Protein AF-0000000068343773 (afdb_homodimer)

Secondary structure (DSSP, 8-state):
------------------------------------------TTHHHHHHHHHHHHH---HHHHHHHHHHHHHHHHHH-GGGHHHHHHHHHHHHS--HHHHHHHHTTSHHHHHHHHHHHHHHHHHHHHTTS---HHHHHHHHHHHHHHHHHHHHHS-HHHHHHHHHHTTTHHHHHHHHHHHH---HHHHHHHHHHHHHHHHH-HHHHHHHHTSSHHHHHHHHHHT--TTS-HHHHHHHHHHHHHHHHH-SS--HHHHHHSSHHHHHHHHTTTS-EE-S----------S------------EEPPGGGGTTHHHHHHHHHHHHHTS--HHHHTTS-SS----------HHHHHHHH-HHHHHHHHHHHHHHHHTT--GGGS--SS---THHHHHHHHHHHHHHHHSPEEEPTTSBEEE-HHHHHHHHHT-------TT---HHHHHHHHHHHHHHHSSS-SS--PPPTTS-TTS-SSHHHHHHHHHTTSHHHHTTS-HHHHHHHHHHHHHHHHH--TTT-THHHHHHHHHHHHHHHSSTTTTT-TTHHHHHHHHHHHHHS---TT---HHHHHHHHHHHHHHHHHHHHHH--/------------------------------------------BTHHHHHHHHHHHHH---HHHHHHHHHHHHHHHHHH-GGGHHHHHHHHHHHHS--HHHHHHHHTTSHHHHHHHHHHHHHHHHHHHHTTS---HHHHHHHHHHHHHHHHHHHHHS-HHHHHHHHHHTTTHHHHHHHHHHHH---HHHHHHHHHHHHHHHHH-HHHHHHHHTSSHHHHHHHHHHT--TTS-HHHHHHHHHHHHHHHHH-SS--HHHHHHSSHHHHHHHHTTTS-EE-TT----------------------EEPPGGGGTTHHHHHHHHHHHHHTS--HHHHTTS-SS----------HHHHHHHH-HHHHHHHHHHHHHHHHTT--GGGS--SS----HHHHHHHHHHHHHHHHSPEEEPTTS-EEE-HHHHHHHHHT-------TT---HHHHHHHHHHHHHHHSSS-SS--PPPTTS-TTS-SSHHHHHHHHHTTSHHHHTTS-HHHHHHHHHHHHHHHHH--TTT-TTHHHHHHHHHHHHHHSSTTTTT-TTHHHHHHHHHHHHHS---TT---HHHHHHHHHHHHHHHHHHHHHH--

Sequence (1184 aa):
MATSFRPSHKPRPPERDLAPQRSRSIVNGTSPAPAPPKATLPGGLAARLVDTLRLGTNADYADCYNSFRVMLEILACEVSDLRPHTTLLDTMLTKSTIDQRHASYRQSPDWYLLKRHLTMLEKRQNNNQECGWELHENQHQLSRHLDGLNDVLTKADPELLKFYLKSTDYRHMECLIQLYHSEHRVAVRRKLLLAIGICCSLDTTCLSVSVNSVLPQELIRELSSANSSSDVSHLAMCLRVFTLMLARTPDLPVDVRSKLNSHFITQVLRFIGATEGPNSAVPDVLTDFKSSDVTGDNEKCVQEQLFDGQLTHAATALLLACNWHFCSIAAKRSRGSGGVSPHIPPKIPLLEALLSQPTACRPFLELVVQAFNRDIDPITYVDVKPSTQSTRSKRLFRWSDVISNSASVCTDYGLELVESANIVAIFDNDTEQSDSSLCADDGQYARHIWSDGPTMRGPPATVLSLPNTLSPTTPRHSVIKLLMDLFHSMDTADLVYRNDQDVIIEVINRQLSNLTLDDSERVLDFSVLLGLLIANSDYLNRGAYRGRELMHSLEVLLQEEPTEKITSVTFKRRFECARISYSRLRSALQGKMATSFRPSHKPRPPERDLAPQRSRSIVNGTSPAPAPPKATLPGGLAARLVDTLRLGTNADYADCYNSFRVMLEILACEVSDLRPHTTLLDTMLTKSTIDQRHASYRQSPDWYLLKRHLTMLEKRQNNNQECGWELHENQHQLSRHLDGLNDVLTKADPELLKFYLKSTDYRHMECLIQLYHSEHRVAVRRKLLLAIGICCSLDTTCLSVSVNSVLPQELIRELSSANSSSDVSHLAMCLRVFTLMLARTPDLPVDVRSKLNSHFITQVLRFIGATEGPNSAVPDVLTDFKSSDVTGDNEKCVQEQLFDGQLTHAATALLLACNWHFCSIAAKRSRGSGGVSPHIPPKIPLLEALLSQPTACRPFLELVVQAFNRDIDPITYVDVKPSTQSTRSKRLFRWSDVISNSASVCTDYGLELVESANIVAIFDNDTEQSDSSLCADDGQYARHIWSDGPTMRGPPATVLSLPNTLSPTTPRHSVIKLLMDLFHSMDTADLVYRNDQDVIIEVINRQLSNLTLDDSERVLDFSVLLGLLIANSDYLNRGAYRGRELMHSLEVLLQEEPTEKITSVTFKRRFECARISYSRLRSALQGK

Nearest PDB structures (foldseek):
  6dee-assembly1_A  TM=8.592E-01  e=5.730E-13  Homo sapiens
  6ded-assembly2_B  TM=8.553E-01  e=7.029E-12  Homo sapiens
  6ded-assembly1_A  TM=8.752E-01  e=1.342E-11  Homo sapiens
  6dec-assembly1_M  TM=8.539E-01  e=3.841E-11  Homo sapiens
  3t7u-assembly2_B  TM=5.743E-01  e=1.747E-01  Homo sapiens

Solvent-accessible surface area (backbone atoms only — not comparable to full-atom values): 67118 Å² total; per-residue (Å²): 133,83,77,78,79,73,79,74,77,74,78,76,78,78,74,82,76,65,79,79,67,82,73,76,75,83,73,76,80,77,79,86,64,79,78,68,83,83,78,81,73,66,29,59,48,47,57,51,48,39,43,41,38,28,61,26,40,67,31,41,31,68,32,32,48,52,28,50,53,46,47,37,49,43,44,32,62,72,34,68,88,43,29,66,56,34,52,48,41,52,43,58,63,75,66,53,50,72,67,55,46,53,57,49,39,75,67,32,64,66,48,53,51,47,49,53,36,53,49,54,51,46,51,45,53,59,36,65,71,68,54,90,66,78,63,66,76,45,44,56,51,51,48,48,39,43,51,53,41,43,50,45,69,67,25,48,51,66,68,52,52,52,50,53,41,55,74,54,72,45,47,66,58,52,45,50,53,51,44,44,70,71,50,79,53,62,74,56,37,41,48,45,49,48,43,51,30,35,44,35,64,72,32,70,63,50,34,52,55,44,62,74,44,69,52,55,59,51,49,52,50,52,56,57,67,59,54,86,85,48,60,64,68,47,50,33,46,46,38,50,43,51,26,37,53,46,34,70,43,40,74,74,54,68,72,59,55,63,58,64,30,37,67,47,48,46,41,49,37,24,27,49,15,35,35,69,64,82,80,78,75,76,78,84,72,78,71,74,79,83,82,72,91,79,68,81,77,82,70,79,54,68,39,69,47,37,72,83,49,52,39,26,49,36,41,50,35,30,50,41,26,56,49,60,74,44,63,57,65,72,52,61,69,70,56,85,83,75,82,72,66,89,66,73,72,79,80,50,31,63,61,56,26,40,71,71,22,63,67,20,35,51,60,48,49,51,53,50,49,50,30,54,66,68,71,46,51,62,52,45,66,55,65,65,64,72,72,55,61,64,64,46,52,53,46,40,51,45,46,46,49,44,68,58,68,45,69,62,47,72,43,97,84,55,32,46,40,66,56,63,70,58,57,51,55,53,60,67,70,52,71,72,66,65,66,67,54,81,55,84,43,54,40,53,48,36,47,38,44,74,75,37,42,78,75,58,45,66,78,63,55,80,78,56,58,68,31,80,85,39,51,85,68,52,58,85,48,44,55,60,37,49,53,40,48,32,20,64,35,50,78,51,28,65,69,54,50,68,72,55,51,51,50,51,50,50,43,41,43,52,44,42,66,71,46,42,73,90,74,36,72,63,46,40,56,44,33,40,41,49,32,31,38,54,72,25,46,63,43,62,81,70,67,31,83,66,43,67,60,41,44,50,32,44,50,55,58,69,63,50,71,74,58,92,76,69,67,47,70,58,46,53,53,37,50,49,37,33,50,50,34,38,52,51,50,47,51,61,59,66,75,100,134,84,76,78,78,72,79,75,77,74,78,76,78,79,74,83,77,65,81,77,67,81,72,76,76,81,72,78,80,79,78,87,64,78,77,69,83,82,77,82,73,67,29,59,49,47,58,52,48,38,42,42,39,28,60,27,41,68,32,41,33,68,32,32,49,51,26,50,50,47,46,37,50,41,44,32,63,72,33,69,89,43,29,67,56,34,52,49,39,51,44,56,63,74,66,52,50,72,68,55,47,54,56,49,39,76,67,32,66,66,48,53,50,47,49,51,36,52,50,53,53,46,50,46,54,59,37,66,72,68,53,92,65,77,63,66,74,45,45,57,52,50,48,48,39,41,51,54,41,43,51,46,70,69,26,48,51,66,67,52,53,52,51,51,41,57,73,55,70,45,48,66,58,52,45,50,52,51,43,43,70,72,49,78,53,63,73,56,37,40,48,44,48,48,46,53,30,35,44,35,66,71,32,70,65,49,35,52,54,44,62,74,45,68,53,56,60,51,50,51,50,51,55,58,66,59,55,86,83,49,62,63,69,46,49,31,45,48,37,51,43,50,25,36,52,44,34,68,43,41,73,73,53,68,72,58,55,63,58,63,31,36,67,46,50,47,43,48,36,22,27,48,14,34,34,67,56,81,84,73,75,75,78,83,77,77,75,86,71,86,81,70,90,79,69,80,78,83,69,78,53,67,38,68,47,36,73,83,48,51,39,26,48,34,42,49,36,29,51,41,26,56,48,59,75,44,66,57,64,74,52,64,69,71,56,83,83,75,85,71,64,88,66,73,72,79,81,48,32,63,61,56,27,39,73,72,23,63,67,21,34,50,60,48,50,52,52,50,50,50,30,54,69,65,71,46,50,60,51,46,64,55,69,64,65,75,74,56,61,64,65,45,52,52,44,42,51,46,46,46,50,46,68,57,67,46,68,60,46,72,43,98,84,57,31,48,39,66,57,64,69,57,58,50,56,52,61,68,70,52,71,70,64,64,65,70,51,80,56,83,43,51,40,53,50,36,46,38,45,76,74,38,42,77,77,58,46,66,79,64,55,83,75,56,59,69,31,80,83,40,51,86,71,53,58,85,49,45,54,60,36,49,52,42,50,32,21,65,35,49,75,50,27,64,69,55,50,67,72,56,50,52,51,52,49,51,42,39,42,52,44,44,66,71,47,44,72,88,74,35,70,64,47,40,54,44,34,39,41,48,32,31,37,55,72,24,46,62,44,62,82,69,66,31,82,65,43,67,60,42,45,51,33,43,50,56,58,70,64,50,72,74,58,91,75,70,69,46,71,57,49,52,52,37,50,48,37,32,50,50,35,39,53,52,50,49,51,61,58,66,74,100

InterPro domains:
  IPR018556 SPIN90/Ldb17, leucine-rich domain [PF09431] (476-548)
  IPR030125 SPIN90/Ldb17 [PTHR13357] (45-383)

pLDDT: mean 77.93, std 22.25, range [17.11, 97.94]

Foldseek 3Di:
DPPDPPPPPDDDDDPPPDPPPVPPPPPDPDDCPDPPPQDDDDALVLVVQLLVVCVVVVAASVVSNLLLLLVLLLCVQVPVVCVNVSVVSVCSVPVPDPVSVLVSLCVHPLLVLLVVLLVVLLVVLVCVVPDPDPPDVVVVVNLVSLVSNLSSLQRPDLVSVVSSCVVVVNVSLVSLQSCLVVDDDLSSNLSSLLNLQSVVQRDVVSLVVCLPDCNLVVLLVPLLPDDQPDDPQSNLSSLLSLLLSLQQDQDGDPVNLVSLALSSLLSLLLQQFKFFDPPPPDPPPPDPPDPDDPPPCPPRPIDGRHPVNLCNLSSLSSLLSSQLQDAFLVQVVPPDDDPPDVPDRRDRRNLVNCLRGLGSLVRSVVLLLLCLLVVAQLSLQRGSNAPLPDLVSQLSVLVSCQSSPFFFDQDPVGDTDGDPVSNVVSCVPSPPPPQPPPPVGSSVVSVCCSVPVVPNGDDRHPQRPHRPPYDPLQDSRSSLNVLSSQLQALSSVVSQDPVSVLSLVVSLLVLLQNDACVRDLCNLSSLLSLLSCLVRHCCLVVPNNCLVSLLVSLVVRLPPPPPPPPPDPSSVVSNVSSVVSNVSSVVSVVVD/DPPDPPPPDDPDDDDPPDPPPVPPPPPDDDDCPPPPPQDDDDALVLVVQLLVVCVVVVAASVVSNLLLLLVLLLCVQPPVVCVNVSVVSVCSVPVPDPVSVLVSLCVHPLLVLLVVLLVVLLVVLVCVVPDPDPPDVVVVVNLVSLVSNLSSLQRPDLVSVVSSCVVVVNVSLVSLQSCLVVDDDLSSNLSSLLNLQSVVQRDVVSLVVCLPDCNLVVLLVPLLPDDQPDDPQSNLSSLLSLLLSLQADQDHDPVNLVSLALSSLLSLLLQQFKFFDPPQPDPPPDDPDDPDDPPPCSPRPIDGRHPVNLCNLSSLSSLLSSQLQFAFLVQVVPPDDDPPDVPDRRDRRNLVNCLRGLGSLVRSVVLLLLCLLVVAQLSLQRGSNAPLPDLVSQLSVLVSCQSSPFFFDQDPVGDTHGDPVSNVVSCVPCPPPPQPPPPVGSSVVSVCCSVPVVPNGDDRHPFRDHRPPYDPLQDSRSSLNVLSSQLQALSSVVSQDPVSVLSLVVSLLVLLQPDACVRDLCNLSSLLSLLSCLVRHCCLVVPNNCLVSLLVSLVVRLPPPPPPPPPDPSSVVSNVSSVVSNVSSVVSVVVD

Radius of gyration: 36.88 Å; Cα contacts (8 Å, |Δi|>4): 1403; chains: 2; bounding box: 116×120×82 Å

Organism: Clonorchis sinensis (NCBI:txid79923)

Structure (mmCIF, N/CA/C/O backbone):
data_AF-0000000068343773-model_v1
#
loop_
_entity.id
_entity.type
_entity.pdbx_description
1 polymer 'NCK-interacting protein with SH3 domain'
#
loop_
_atom_site.group_PDB
_atom_site.id
_atom_site.type_symbol
_atom_site.label_atom_id
_atom_site.label_alt_id
_atom_site.label_comp_id
_atom_site.label_asym_id
_atom_site.label_entity_id
_atom_site.label_seq_id
_atom_site.pdbx_PDB_ins_code
_atom_site.Cartn_x
_atom_site.Cartn_y
_atom_site.Cartn_z
_atom_site.occupancy
_atom_site.B_iso_or_equiv
_atom_site.auth_seq_id
_atom_site.auth_comp_id
_atom_site.auth_asym_id
_atom_site.auth_atom_id
_atom_site.pdbx_PDB_model_num
ATOM 1 N N . MET A 1 1 ? 17.172 -55.875 18.844 1 18.31 1 MET A N 1
ATOM 2 C CA . MET A 1 1 ? 15.805 -56.125 18.422 1 18.31 1 MET A CA 1
ATOM 3 C C . MET A 1 1 ? 15.297 -55 17.516 1 18.31 1 MET A C 1
ATOM 5 O O . MET A 1 1 ? 15.281 -53.844 17.906 1 18.31 1 MET A O 1
ATOM 9 N N . ALA A 1 2 ? 15.461 -55.156 16.188 1 19.45 2 ALA A N 1
ATOM 10 C CA . ALA A 1 2 ? 15.5 -54.312 14.984 1 19.45 2 ALA A CA 1
ATOM 11 C C . ALA A 1 2 ? 14.117 -53.781 14.648 1 19.45 2 ALA A C 1
ATOM 13 O O . ALA A 1 2 ? 13.219 -54.531 14.258 1 19.45 2 ALA A O 1
ATOM 14 N N . THR A 1 3 ? 13.578 -52.906 15.57 1 20.91 3 THR A N 1
ATOM 15 C CA . THR A 1 3 ? 12.148 -52.594 15.633 1 20.91 3 THR A CA 1
ATOM 16 C C . THR A 1 3 ? 11.633 -52.156 14.273 1 20.91 3 THR A C 1
ATOM 18 O O . THR A 1 3 ? 12.312 -51.406 13.547 1 20.91 3 THR A O 1
ATOM 21 N N . SER A 1 4 ? 10.797 -52.906 13.641 1 21.38 4 SER A N 1
ATOM 22 C CA . SER A 1 4 ? 10.117 -53.031 12.352 1 21.38 4 SER A CA 1
ATOM 23 C C . SER A 1 4 ? 9.336 -51.75 12.031 1 21.38 4 SER A C 1
ATOM 25 O O . SER A 1 4 ? 8.555 -51.25 12.859 1 21.38 4 SER A O 1
ATOM 27 N N . PHE A 1 5 ? 9.984 -50.812 11.32 1 22.02 5 PHE A N 1
ATOM 28 C CA . PHE A 1 5 ? 9.617 -49.469 10.906 1 22.02 5 PHE A CA 1
ATOM 29 C C . PHE A 1 5 ? 8.305 -49.469 10.125 1 22.02 5 PHE A C 1
ATOM 31 O O . PHE A 1 5 ? 8.258 -49.969 8.992 1 22.02 5 PHE A O 1
ATOM 38 N N . ARG A 1 6 ? 7.152 -49.75 10.844 1 20.83 6 ARG A N 1
ATOM 39 C CA . ARG A 1 6 ? 5.848 -49.875 10.195 1 20.83 6 ARG A CA 1
ATOM 40 C C . ARG A 1 6 ? 5.543 -48.688 9.312 1 20.83 6 ARG A C 1
ATOM 42 O O . ARG A 1 6 ? 5.668 -47.531 9.742 1 20.83 6 ARG A O 1
ATOM 49 N N . PRO A 1 7 ? 5.496 -48.906 7.977 1 21.61 7 PRO A N 1
ATOM 50 C CA . PRO A 1 7 ? 5.375 -47.938 6.875 1 21.61 7 PRO A CA 1
ATOM 51 C C . PRO A 1 7 ? 4.098 -47.125 6.953 1 21.61 7 PRO A C 1
ATOM 53 O O . PRO A 1 7 ? 2.996 -47.656 6.984 1 21.61 7 PRO A O 1
ATOM 56 N N . SER A 1 8 ? 4.02 -46.125 7.91 1 22.69 8 SER A N 1
ATOM 57 C CA . SER A 1 8 ? 2.777 -45.438 8.242 1 22.69 8 SER A CA 1
ATOM 58 C C . SER A 1 8 ? 2.102 -44.875 6.992 1 22.69 8 SER A C 1
ATOM 60 O O . SER A 1 8 ? 2.76 -44.281 6.133 1 22.69 8 SER A O 1
ATOM 62 N N . HIS A 1 9 ? 1.082 -45.5 6.484 1 22.45 9 HIS A N 1
ATOM 63 C CA . HIS A 1 9 ? 0.226 -45.25 5.328 1 22.45 9 HIS A CA 1
ATOM 64 C C . HIS A 1 9 ? -0.244 -43.812 5.277 1 22.45 9 HIS A C 1
ATOM 66 O O . HIS A 1 9 ? -0.789 -43.312 6.258 1 22.45 9 HIS A O 1
ATOM 72 N N . LYS A 1 10 ? 0.575 -42.938 4.652 1 23.3 10 LYS A N 1
ATOM 73 C CA . LYS A 1 10 ? 0.338 -41.5 4.598 1 23.3 10 LYS A CA 1
ATOM 74 C C . LYS A 1 10 ? -1.08 -41.188 4.125 1 23.3 10 LYS A C 1
ATOM 76 O O . LYS A 1 10 ? -1.547 -41.781 3.137 1 23.3 10 LYS A O 1
ATOM 81 N N . PRO A 1 11 ? -1.967 -40.656 5.039 1 24.66 11 PRO A N 1
ATOM 82 C CA . PRO A 1 11 ? -3.395 -40.5 4.754 1 24.66 11 PRO A CA 1
ATOM 83 C C . PRO A 1 11 ? -3.656 -39.781 3.434 1 24.66 11 PRO A C 1
ATOM 85 O O . PRO A 1 11 ? -2.797 -39.031 2.955 1 24.66 11 PRO A O 1
ATOM 88 N N . ARG A 1 12 ? -4.637 -40.219 2.596 1 26.95 12 ARG A N 1
ATOM 89 C CA . ARG A 1 12 ? -5.121 -39.844 1.269 1 26.95 12 ARG A CA 1
ATOM 90 C C . ARG A 1 12 ? -5.402 -38.344 1.181 1 26.95 12 ARG A C 1
ATOM 92 O O . ARG A 1 12 ? -5.891 -37.75 2.139 1 26.95 12 ARG A O 1
ATOM 99 N N . PRO A 1 13 ? -4.617 -37.719 0.329 1 26.03 13 PRO A N 1
ATOM 100 C CA . PRO A 1 13 ? -4.695 -36.25 0.214 1 26.03 13 PRO A CA 1
ATOM 101 C C . PRO A 1 13 ? -6.129 -35.75 0.082 1 26.03 13 PRO A C 1
ATOM 103 O O . PRO A 1 13 ? -6.938 -36.375 -0.62 1 26.03 13 PRO A O 1
ATOM 106 N N . PRO A 1 14 ? -6.688 -35.094 1.097 1 24.62 14 PRO A N 1
ATOM 107 C CA . PRO A 1 14 ? -8.117 -34.781 1.113 1 24.62 14 PRO A CA 1
ATOM 108 C C . PRO A 1 14 ? -8.602 -34.156 -0.185 1 24.62 14 PRO A C 1
ATOM 110 O O . PRO A 1 14 ? -7.809 -33.531 -0.896 1 24.62 14 PRO A O 1
ATOM 113 N N . GLU A 1 15 ? -9.648 -34.656 -0.801 1 21.78 15 GLU A N 1
ATOM 114 C CA . GLU A 1 15 ? -10.461 -34.281 -1.957 1 21.78 15 GLU A CA 1
ATOM 115 C C . GLU A 1 15 ? -10.695 -32.781 -2.004 1 21.78 15 GLU A C 1
ATOM 117 O O . GLU A 1 15 ? -10.688 -32.125 -0.968 1 21.78 15 GLU A O 1
ATOM 122 N N . ARG A 1 16 ? -10.641 -32.219 -3.193 1 25.42 16 ARG A N 1
ATOM 123 C CA . ARG A 1 16 ? -10.773 -30.859 -3.678 1 25.42 16 ARG A CA 1
ATOM 124 C C . ARG A 1 16 ? -12.031 -30.203 -3.117 1 25.42 16 ARG A C 1
ATOM 126 O O . ARG A 1 16 ? -13.148 -30.562 -3.486 1 25.42 16 ARG A O 1
ATOM 133 N N . ASP A 1 17 ? -12.07 -29.891 -1.822 1 25.47 17 ASP A N 1
ATOM 134 C CA . ASP A 1 17 ? -13.328 -29.344 -1.338 1 25.47 17 ASP A CA 1
ATOM 135 C C . ASP A 1 17 ? -13.812 -28.203 -2.238 1 25.47 17 ASP A C 1
ATOM 137 O O . ASP A 1 17 ? -13.094 -27.219 -2.451 1 25.47 17 ASP A O 1
ATOM 141 N N . LEU A 1 18 ? -14.578 -28.422 -3.264 1 26.34 18 LEU A N 1
ATOM 142 C CA . LEU A 1 18 ? -15.422 -27.484 -3.996 1 26.34 18 LEU A CA 1
ATOM 143 C C . LEU A 1 18 ? -15.969 -26.406 -3.066 1 26.34 18 LEU A C 1
ATOM 145 O O . LEU A 1 18 ? -16.219 -26.656 -1.888 1 26.34 18 LEU A O 1
ATOM 149 N N . ALA A 1 19 ? -15.617 -25.172 -3.432 1 30.22 19 ALA A N 1
ATOM 150 C CA . ALA A 1 19 ? -16.125 -24.016 -2.691 1 30.22 19 ALA A CA 1
ATOM 151 C C . ALA A 1 19 ? -17.578 -24.234 -2.268 1 30.22 19 ALA A C 1
ATOM 153 O O . ALA A 1 19 ? -18.406 -24.656 -3.076 1 30.22 19 ALA A O 1
ATOM 154 N N . PRO A 1 20 ? -17.828 -24.609 -1.066 1 28.75 20 PRO A N 1
ATOM 155 C CA . PRO A 1 20 ? -19.188 -24.891 -0.607 1 28.75 20 PRO A CA 1
ATOM 156 C C . PRO A 1 20 ? -20.172 -23.797 -0.985 1 28.75 20 PRO A C 1
ATOM 158 O O . PRO A 1 20 ? -19.953 -22.625 -0.688 1 28.75 20 PRO A O 1
ATOM 161 N N . GLN A 1 21 ? -20.641 -23.781 -2.236 1 29.59 21 GLN A N 1
ATOM 162 C CA . GLN A 1 21 ? -21.859 -23.047 -2.521 1 29.59 21 GLN A CA 1
ATOM 163 C C . GLN A 1 21 ? -22.922 -23.312 -1.461 1 29.59 21 GLN A C 1
ATOM 165 O O . GLN A 1 21 ? -23.25 -24.469 -1.173 1 29.59 21 GLN A O 1
ATOM 170 N N . ARG A 1 22 ? -23.047 -22.531 -0.554 1 29.84 22 ARG A N 1
ATOM 171 C CA . ARG A 1 22 ? -24.125 -22.766 0.404 1 29.84 22 ARG A CA 1
ATOM 172 C C . ARG A 1 22 ? -25.453 -22.969 -0.31 1 29.84 22 ARG A C 1
ATOM 174 O O . ARG A 1 22 ? -26.016 -22.031 -0.89 1 29.84 22 ARG A O 1
ATOM 181 N N . SER A 1 23 ? -25.766 -24.188 -1.023 1 26.2 23 SER A N 1
ATOM 182 C CA . SER A 1 23 ? -27.141 -24.406 -1.486 1 26.2 23 SER A CA 1
ATOM 183 C C . SER A 1 23 ? -28.109 -24.484 -0.315 1 26.2 23 SER A C 1
ATOM 185 O O . SER A 1 23 ? -28.438 -25.578 0.152 1 26.2 23 SER A O 1
ATOM 187 N N . ARG A 1 24 ? -28.125 -23.953 0.784 1 25.64 24 ARG A N 1
ATOM 188 C CA . ARG A 1 24 ? -29.219 -24.312 1.672 1 25.64 24 ARG A CA 1
ATOM 189 C C . ARG A 1 24 ? -30.562 -24 1.027 1 25.64 24 ARG A C 1
ATOM 191 O O . ARG A 1 24 ? -30.859 -22.844 0.714 1 25.64 24 ARG A O 1
ATOM 198 N N . SER A 1 25 ? -31.141 -25.031 0.259 1 26.23 25 SER A N 1
ATOM 199 C CA . SER A 1 25 ? -32.562 -25.062 -0.079 1 26.23 25 SER A CA 1
ATOM 200 C C . SER A 1 25 ? -33.438 -24.891 1.161 1 26.23 25 SER A C 1
ATOM 202 O O . SER A 1 25 ? -33.312 -25.672 2.117 1 26.23 25 SER A O 1
ATOM 204 N N . ILE A 1 26 ? -33.75 -23.734 1.645 1 25.39 26 ILE A N 1
ATOM 205 C CA . ILE A 1 26 ? -34.781 -23.547 2.643 1 25.39 26 ILE A CA 1
ATOM 206 C C . ILE A 1 26 ? -36.062 -24.234 2.188 1 25.39 26 ILE A C 1
ATOM 208 O O . ILE A 1 26 ? -36.719 -23.797 1.228 1 25.39 26 ILE A O 1
ATOM 212 N N . VAL A 1 27 ? -36.188 -25.609 2.104 1 26.2 27 VAL A N 1
ATOM 213 C CA . VAL A 1 27 ? -37.438 -26.328 1.825 1 26.2 27 VAL A CA 1
ATOM 214 C C . VAL A 1 27 ? -38.406 -26.156 2.998 1 26.2 27 VAL A C 1
ATOM 216 O O . VAL A 1 27 ? -38.344 -26.922 3.967 1 26.2 27 VAL A O 1
ATOM 219 N N . ASN A 1 28 ? -38.594 -25.172 3.838 1 25.41 28 ASN A N 1
ATOM 220 C CA . ASN A 1 28 ? -39.688 -25.406 4.801 1 25.41 28 ASN A CA 1
ATOM 221 C C . ASN A 1 28 ? -41 -25.641 4.102 1 25.41 28 ASN A C 1
ATOM 223 O O . ASN A 1 28 ? -41.281 -25.031 3.064 1 25.41 28 ASN A O 1
ATOM 227 N N . GLY A 1 29 ? -41.781 -26.812 4.301 1 24.72 29 GLY A N 1
ATOM 228 C CA . GLY A 1 29 ? -43.094 -27.359 3.951 1 24.72 29 GLY A CA 1
ATOM 229 C C . GLY A 1 29 ? -44.25 -26.406 4.195 1 24.72 29 GLY A C 1
ATOM 230 O O . GLY A 1 29 ? -45.406 -26.781 4.066 1 24.72 29 GLY A O 1
ATOM 231 N N . THR A 1 30 ? -44.281 -25.422 5.145 1 27.8 30 THR A N 1
ATOM 232 C CA . THR A 1 30 ? -45.594 -25.156 5.688 1 27.8 30 THR A CA 1
ATOM 233 C C . THR A 1 30 ? -46.531 -24.672 4.594 1 27.8 30 THR A C 1
ATOM 235 O O . THR A 1 30 ? -46.094 -24.219 3.535 1 27.8 30 THR A O 1
ATOM 238 N N . SER A 1 31 ? -47.938 -24.438 4.961 1 30.27 31 SER A N 1
ATOM 239 C CA . SER A 1 31 ? -49.219 -24.125 4.297 1 30.27 31 SER A CA 1
ATOM 240 C C . SER A 1 31 ? -49.094 -22.875 3.432 1 30.27 31 SER A C 1
ATOM 242 O O . SER A 1 31 ? -48.344 -21.953 3.766 1 30.27 31 SER A O 1
ATOM 244 N N . PRO A 1 32 ? -49.688 -22.828 2.174 1 31.44 32 PRO A N 1
ATOM 245 C CA . PRO A 1 32 ? -49.594 -21.812 1.126 1 31.44 32 PRO A CA 1
ATOM 246 C C . PRO A 1 32 ? -50.031 -20.438 1.618 1 31.44 32 PRO A C 1
ATOM 248 O O . PRO A 1 32 ? -51.219 -20.203 1.875 1 31.44 32 PRO A O 1
ATOM 251 N N . ALA A 1 33 ? -49.5 -19.812 2.73 1 33.34 33 ALA A N 1
ATOM 252 C CA . ALA A 1 33 ? -50.031 -18.469 2.98 1 33.34 33 ALA A CA 1
ATOM 253 C C . ALA A 1 33 ? -50.094 -17.656 1.688 1 33.34 33 ALA A C 1
ATOM 255 O O . ALA A 1 33 ? -49.375 -17.922 0.737 1 33.34 33 ALA A O 1
ATOM 256 N N . PRO A 1 34 ? -51.188 -16.703 1.569 1 36.38 34 PRO A N 1
ATOM 257 C CA . PRO A 1 34 ? -51.406 -15.984 0.319 1 36.38 34 PRO A CA 1
ATOM 258 C C . PRO A 1 34 ? -50.125 -15.43 -0.302 1 36.38 34 PRO A C 1
ATOM 260 O O . PRO A 1 34 ? -49.156 -15.195 0.407 1 36.38 34 PRO A O 1
ATOM 263 N N . ALA A 1 35 ? -49.938 -15.617 -1.584 1 39.19 35 ALA A N 1
ATOM 264 C CA . ALA A 1 35 ? -48.781 -15.258 -2.422 1 39.19 35 ALA A CA 1
ATOM 265 C C . ALA A 1 35 ? -48.312 -13.844 -2.111 1 39.19 35 ALA A C 1
ATOM 267 O O . ALA A 1 35 ? -49.094 -12.883 -2.18 1 39.19 35 ALA A O 1
ATOM 268 N N . PRO A 1 36 ? -47.5 -13.617 -1.1 1 40.94 36 PRO A N 1
ATOM 269 C CA . PRO A 1 36 ? -47.062 -12.258 -0.756 1 40.94 36 PRO A CA 1
ATOM 270 C C . PRO A 1 36 ? -46.906 -11.359 -1.983 1 40.94 36 PRO A C 1
ATOM 272 O O . PRO A 1 36 ? -46.688 -11.859 -3.09 1 40.94 36 PRO A O 1
ATOM 275 N N . PRO A 1 37 ? -47.531 -10.141 -2.1 1 47 37 PRO A N 1
ATOM 276 C CA . PRO A 1 37 ? -47.5 -9.242 -3.252 1 47 37 PRO A CA 1
ATOM 277 C C . PRO A 1 37 ? -46.125 -9.211 -3.939 1 47 37 PRO A C 1
ATOM 279 O O . PRO A 1 37 ? -45.094 -9.281 -3.27 1 47 37 PRO A O 1
ATOM 282 N N . LYS A 1 38 ? -46 -9.648 -5.246 1 58.81 38 LYS A N 1
ATOM 283 C CA . LYS A 1 38 ? -44.875 -9.812 -6.16 1 58.81 38 LYS A CA 1
ATOM 284 C C . LYS A 1 38 ? -43.969 -8.578 -6.141 1 58.81 38 LYS A C 1
ATOM 286 O O . LYS A 1 38 ? -44.406 -7.484 -6.508 1 58.81 38 LYS A O 1
ATOM 291 N N . ALA A 1 39 ? -42.938 -8.383 -5.285 1 72.88 39 ALA A N 1
ATOM 292 C CA . ALA A 1 39 ? -41.969 -7.297 -5.227 1 72.88 39 ALA A CA 1
ATOM 293 C C . ALA A 1 39 ? -41.25 -7.121 -6.57 1 72.88 39 ALA A C 1
ATOM 295 O O . ALA A 1 39 ? -40.906 -8.102 -7.227 1 72.88 39 ALA A O 1
ATOM 296 N N . THR A 1 40 ? -41.5 -5.949 -7.223 1 83.69 40 THR A N 1
ATOM 297 C CA . THR A 1 40 ? -40.844 -5.66 -8.492 1 83.69 40 THR A CA 1
ATOM 298 C C . THR A 1 40 ? -39.688 -4.691 -8.281 1 83.69 40 THR A C 1
ATOM 300 O O . THR A 1 40 ? -39.781 -3.738 -7.512 1 83.69 40 THR A O 1
ATOM 303 N N . LEU A 1 41 ? -38.531 -5.121 -8.727 1 89.94 41 LEU A N 1
ATOM 304 C CA . LEU A 1 41 ? -37.344 -4.281 -8.656 1 89.94 41 LEU A CA 1
ATOM 305 C C . LEU A 1 41 ? -36.875 -3.852 -10.055 1 89.94 41 LEU A C 1
ATOM 307 O O . LEU A 1 41 ? -37.062 -4.602 -11.016 1 89.94 41 LEU A O 1
ATOM 311 N N . PRO A 1 42 ? -36.469 -2.619 -10.117 1 87.88 42 PRO A N 1
ATOM 312 C CA . PRO A 1 42 ? -35.938 -2.178 -11.406 1 87.88 42 PRO A CA 1
ATOM 313 C C . PRO A 1 42 ? -34.75 -3.014 -11.883 1 87.88 42 PRO A C 1
ATOM 315 O O . PRO A 1 42 ? -33.938 -3.451 -11.062 1 87.88 42 PRO A O 1
ATOM 318 N N . GLY A 1 43 ? -34.625 -3.152 -13.164 1 86.19 43 GLY A N 1
ATOM 319 C CA . GLY A 1 43 ? -33.531 -3.92 -13.734 1 86.19 43 GLY A CA 1
ATOM 320 C C . GLY A 1 43 ? -32.188 -3.279 -13.516 1 86.19 43 GLY A C 1
ATOM 321 O O . GLY A 1 43 ? -32.031 -2.064 -13.656 1 86.19 43 GLY A O 1
ATOM 322 N N . GLY A 1 44 ? -31.203 -4.094 -13.055 1 89.19 44 GLY A N 1
ATOM 323 C CA . GLY A 1 44 ? -29.828 -3.639 -12.891 1 89.19 44 GLY A CA 1
ATOM 324 C C . GLY A 1 44 ? -29.578 -2.998 -11.539 1 89.19 44 GLY A C 1
ATOM 325 O O . GLY A 1 44 ? -28.469 -2.514 -11.273 1 89.19 44 GLY A O 1
ATOM 326 N N . LEU A 1 45 ? -30.547 -2.947 -10.711 1 92 45 LEU A N 1
ATOM 327 C CA . LEU A 1 45 ? -30.438 -2.285 -9.414 1 92 45 LEU A CA 1
ATOM 328 C C . LEU A 1 45 ? -29.344 -2.93 -8.57 1 92 45 LEU A C 1
ATOM 330 O O . LEU A 1 45 ? -28.531 -2.232 -7.953 1 92 45 LEU A O 1
ATOM 334 N N . ALA A 1 46 ? -29.312 -4.266 -8.57 1 94.38 46 ALA A N 1
ATOM 335 C CA . ALA A 1 46 ? -28.328 -4.977 -7.762 1 94.38 46 ALA A CA 1
ATOM 336 C C . ALA A 1 46 ? -26.906 -4.625 -8.195 1 94.38 46 ALA A C 1
ATOM 338 O O . ALA A 1 46 ? -26.047 -4.371 -7.352 1 94.38 46 ALA A O 1
ATOM 339 N N . ALA A 1 47 ? -26.719 -4.539 -9.453 1 94 47 ALA A N 1
ATOM 340 C CA . ALA A 1 47 ? -25.391 -4.195 -9.984 1 94 47 ALA A CA 1
ATOM 341 C C . ALA A 1 47 ? -25.016 -2.764 -9.617 1 94 47 ALA A C 1
ATOM 343 O O . ALA A 1 47 ? -23.859 -2.486 -9.281 1 94 47 ALA A O 1
ATOM 344 N N . ARG A 1 48 ? -25.953 -1.901 -9.656 1 93.5 48 ARG A N 1
ATOM 345 C CA . ARG A 1 48 ? -25.703 -0.505 -9.312 1 93.5 48 ARG A CA 1
ATOM 346 C C . ARG A 1 48 ? -25.328 -0.362 -7.844 1 93.5 48 ARG A C 1
ATOM 348 O O . ARG A 1 48 ? -24.5 0.482 -7.488 1 93.5 48 ARG A O 1
ATOM 355 N N . LEU A 1 49 ? -25.953 -1.188 -7.059 1 96.12 49 LEU A N 1
ATOM 356 C CA . LEU A 1 49 ? -25.641 -1.137 -5.629 1 96.12 49 LEU A CA 1
ATOM 357 C C . LEU A 1 49 ? -24.234 -1.654 -5.352 1 96.12 49 LEU A C 1
ATOM 359 O O . LEU A 1 49 ? -23.5 -1.069 -4.551 1 96.12 49 LEU A O 1
ATOM 363 N N . VAL A 1 50 ? -23.812 -2.707 -6.008 1 97.31 50 VAL A N 1
ATOM 364 C CA . VAL A 1 50 ? -22.453 -3.217 -5.859 1 97.31 50 VAL A CA 1
ATOM 365 C C . VAL A 1 50 ? -21.453 -2.186 -6.383 1 97.31 50 VAL A C 1
ATOM 367 O O . VAL A 1 50 ? -20.406 -1.962 -5.773 1 97.31 50 VAL A O 1
ATOM 370 N N . ASP A 1 51 ? -21.812 -1.552 -7.441 1 95.94 51 ASP A N 1
ATOM 371 C CA . ASP A 1 51 ? -20.969 -0.515 -8.016 1 95.94 51 ASP A CA 1
ATOM 372 C C . ASP A 1 51 ? -20.812 0.664 -7.055 1 95.94 51 ASP A C 1
ATOM 374 O O . ASP A 1 51 ? -19.766 1.309 -7.016 1 95.94 51 ASP A O 1
ATOM 378 N N . THR A 1 52 ? -21.859 0.946 -6.363 1 96.31 52 THR A N 1
ATOM 379 C CA . THR A 1 52 ? -21.812 2.006 -5.363 1 96.31 52 THR A CA 1
ATOM 380 C C . THR A 1 52 ? -20.797 1.676 -4.273 1 96.31 52 THR A C 1
ATOM 382 O O . THR A 1 52 ? -20.031 2.541 -3.855 1 96.31 52 THR A O 1
ATOM 385 N N . LEU A 1 53 ? -20.781 0.438 -3.852 1 97.38 53 LEU A N 1
ATOM 386 C CA . LEU A 1 53 ? -19.797 0.003 -2.861 1 97.38 53 LEU A CA 1
ATOM 387 C C . LEU A 1 53 ? -18.391 0.062 -3.43 1 97.38 53 LEU A C 1
ATOM 389 O O . LEU A 1 53 ? -17.453 0.5 -2.75 1 97.38 53 LEU A O 1
ATOM 393 N N . ARG A 1 54 ? -18.25 -0.35 -4.66 1 96.56 54 ARG A N 1
ATOM 394 C CA . ARG A 1 54 ? -16.953 -0.338 -5.34 1 96.56 54 ARG A CA 1
ATOM 395 C C . ARG A 1 54 ? -16.406 1.08 -5.441 1 96.56 54 ARG A C 1
ATOM 397 O O . ARG A 1 54 ? -15.242 1.321 -5.133 1 96.56 54 ARG A O 1
ATOM 404 N N . LEU A 1 55 ? -17.219 1.967 -5.809 1 94.69 55 LEU A N 1
ATOM 405 C CA . LEU A 1 55 ? -16.812 3.357 -5.98 1 94.69 55 LEU A CA 1
ATOM 406 C C . LEU A 1 55 ? -16.516 4.004 -4.633 1 94.69 55 LEU A C 1
ATOM 408 O O . LEU A 1 55 ? -15.516 4.723 -4.496 1 94.69 55 LEU A O 1
ATOM 412 N N . GLY A 1 56 ? -17.312 3.74 -3.668 1 94.25 56 GLY A N 1
ATOM 413 C CA . GLY A 1 56 ? -17.203 4.402 -2.379 1 94.25 56 GLY A CA 1
ATOM 414 C C . GLY A 1 56 ? -16.047 3.865 -1.539 1 94.25 56 GLY A C 1
ATOM 415 O O . GLY A 1 56 ? -15.453 4.602 -0.752 1 94.25 56 GLY A O 1
ATOM 416 N N . THR A 1 57 ? -15.742 2.59 -1.645 1 94.25 57 THR A N 1
ATOM 417 C CA . THR A 1 57 ? -14.734 1.983 -0.786 1 94.25 57 THR A CA 1
ATOM 418 C C . THR A 1 57 ? -13.414 1.811 -1.538 1 94.25 57 THR A C 1
ATOM 420 O O . THR A 1 57 ? -12.359 1.645 -0.924 1 94.25 57 THR A O 1
ATOM 423 N N . ASN A 1 58 ? -13.477 1.766 -2.799 1 92.56 58 ASN A N 1
ATOM 424 C CA . ASN A 1 58 ? -12.328 1.453 -3.65 1 92.56 58 ASN A CA 1
ATOM 425 C C . ASN A 1 58 ? -11.742 0.084 -3.318 1 92.56 58 ASN A C 1
ATOM 427 O O . ASN A 1 58 ? -10.531 -0.121 -3.432 1 92.56 58 ASN A O 1
ATOM 431 N N . ALA A 1 59 ? -12.57 -0.783 -2.812 1 93.38 59 ALA A N 1
ATOM 432 C CA . ALA A 1 59 ? -12.164 -2.156 -2.521 1 93.38 59 ALA A CA 1
ATOM 433 C C . ALA A 1 59 ? -12.266 -3.033 -3.768 1 93.38 59 ALA A C 1
ATOM 435 O O . ALA A 1 59 ? -12.75 -2.588 -4.809 1 93.38 59 ALA A O 1
ATOM 436 N N . ASP A 1 60 ? -11.664 -4.188 -3.66 1 92.5 60 ASP A N 1
ATOM 437 C CA . ASP A 1 60 ? -11.758 -5.148 -4.758 1 92.5 60 ASP A CA 1
ATOM 438 C C . ASP A 1 60 ? -13.219 -5.488 -5.066 1 92.5 60 ASP A C 1
ATOM 440 O O . ASP A 1 60 ? -14.031 -5.652 -4.152 1 92.5 60 ASP A O 1
ATOM 444 N N . TYR A 1 61 ? -13.57 -5.582 -6.324 1 94.44 61 TYR A N 1
ATOM 445 C CA . TYR A 1 61 ? -14.938 -5.855 -6.742 1 94.44 61 TYR A CA 1
ATOM 446 C C . TYR A 1 61 ? -15.461 -7.133 -6.098 1 94.44 61 TYR A C 1
ATOM 448 O O . TYR A 1 61 ? -16.609 -7.188 -5.652 1 94.44 61 TYR A O 1
ATOM 456 N N . ALA A 1 62 ? -14.656 -8.156 -6.062 1 92.06 62 ALA A N 1
ATOM 457 C CA . ALA A 1 62 ? -15.07 -9.43 -5.48 1 92.06 62 ALA A CA 1
ATOM 458 C C . ALA A 1 62 ? -15.445 -9.266 -4.012 1 92.06 62 ALA A C 1
ATOM 460 O O . ALA A 1 62 ? -16.406 -9.867 -3.539 1 92.06 62 ALA A O 1
ATOM 461 N N . ASP A 1 63 ? -14.727 -8.477 -3.314 1 93.75 63 ASP A N 1
ATOM 462 C CA . ASP A 1 63 ? -15.016 -8.219 -1.908 1 93.75 63 ASP A CA 1
ATOM 463 C C . ASP A 1 63 ? -16.328 -7.445 -1.753 1 93.75 63 ASP A C 1
ATOM 465 O O . ASP A 1 63 ? -17.109 -7.73 -0.848 1 93.75 63 ASP A O 1
ATOM 469 N N . CYS A 1 64 ? -16.5 -6.445 -2.598 1 96.56 64 CYS A N 1
ATOM 470 C CA . CYS A 1 64 ? -17.75 -5.688 -2.57 1 96.56 64 CYS A CA 1
ATOM 471 C C . CYS A 1 64 ? -18.938 -6.586 -2.885 1 96.56 64 CYS A C 1
ATOM 473 O O . CYS A 1 64 ? -19.969 -6.523 -2.201 1 96.56 64 CYS A O 1
ATOM 475 N N . TYR A 1 65 ? -18.766 -7.391 -3.91 1 96 65 TYR A N 1
ATOM 476 C CA . TYR A 1 65 ? -19.797 -8.336 -4.34 1 96 65 TYR A CA 1
ATOM 477 C C . TYR A 1 65 ? -20.172 -9.289 -3.211 1 96 65 TYR A C 1
ATOM 479 O O . TYR A 1 65 ? -21.344 -9.43 -2.877 1 96 65 TYR A O 1
ATOM 487 N N . ASN A 1 66 ? -19.25 -9.875 -2.584 1 95.06 66 ASN A N 1
ATOM 488 C CA . ASN A 1 66 ? -19.484 -10.82 -1.497 1 95.06 66 ASN A CA 1
ATOM 489 C C . ASN A 1 66 ? -20.078 -10.125 -0.271 1 95.06 66 ASN A C 1
ATOM 491 O O . ASN A 1 66 ? -20.969 -10.664 0.386 1 95.06 66 ASN A O 1
ATOM 495 N N . SER A 1 67 ? -19.547 -8.977 0.074 1 97.19 67 SER A N 1
ATOM 496 C CA . SER A 1 67 ? -20.062 -8.242 1.221 1 97.19 67 SER A CA 1
ATOM 497 C C . SER A 1 67 ? -21.516 -7.859 1.021 1 97.19 67 SER A C 1
ATOM 499 O O . SER A 1 67 ? -22.328 -7.941 1.955 1 97.19 67 SER A O 1
ATOM 501 N N . PHE A 1 68 ? -21.891 -7.477 -0.219 1 97.94 68 PHE A N 1
ATOM 502 C CA . PHE A 1 68 ? -23.266 -7.125 -0.523 1 97.94 68 PHE A CA 1
ATOM 503 C C . PHE A 1 68 ? -24.188 -8.328 -0.357 1 97.94 68 PHE A C 1
ATOM 505 O O . PHE A 1 68 ? -25.266 -8.227 0.231 1 97.94 68 PHE A O 1
ATOM 512 N N . ARG A 1 69 ? -23.734 -9.383 -0.789 1 96.62 69 ARG A N 1
ATOM 513 C CA . ARG A 1 69 ? -24.547 -10.594 -0.677 1 96.62 69 ARG A 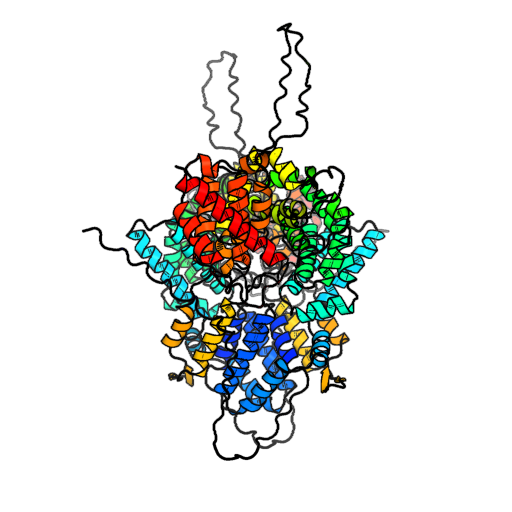CA 1
ATOM 514 C C . ARG A 1 69 ? -24.75 -10.984 0.783 1 96.62 69 ARG A C 1
ATOM 516 O O . ARG A 1 69 ? -25.828 -11.406 1.176 1 96.62 69 ARG A O 1
ATOM 523 N N . VAL A 1 70 ? -23.734 -10.883 1.544 1 96.81 70 VAL A N 1
ATOM 524 C CA . VAL A 1 70 ? -23.828 -11.203 2.965 1 96.81 70 VAL A CA 1
ATOM 525 C C . VAL A 1 70 ? -24.781 -10.211 3.648 1 96.81 70 VAL A C 1
ATOM 527 O O . VAL A 1 70 ? -25.547 -10.594 4.527 1 96.81 70 VAL A O 1
ATOM 530 N N . MET A 1 71 ? -24.719 -8.945 3.271 1 97 71 MET A N 1
ATOM 531 C CA . MET A 1 71 ? -25.656 -7.957 3.807 1 97 71 MET A CA 1
ATOM 532 C C . MET A 1 71 ? -27.094 -8.352 3.506 1 97 71 MET A C 1
ATOM 534 O O . MET A 1 71 ? -27.969 -8.25 4.371 1 97 71 MET A O 1
ATOM 538 N N . LEU A 1 72 ? -27.344 -8.789 2.25 1 96.44 72 LEU A N 1
ATOM 539 C CA . LEU A 1 72 ? -28.688 -9.234 1.864 1 96.44 72 LEU A CA 1
ATOM 540 C C . LEU A 1 72 ? -29.125 -10.422 2.709 1 96.44 72 LEU A C 1
ATOM 542 O O . LEU A 1 72 ? -30.281 -10.492 3.125 1 96.44 72 LEU A O 1
ATOM 546 N N . GLU A 1 73 ? -28.203 -11.266 3.004 1 94.31 73 GLU A N 1
ATOM 547 C CA . GLU A 1 73 ? -28.5 -12.43 3.828 1 94.31 73 GLU A CA 1
ATOM 548 C C . GLU A 1 73 ? -28.875 -12.023 5.25 1 94.31 73 GLU A C 1
ATOM 550 O O . GLU A 1 73 ? -29.844 -12.539 5.816 1 94.31 73 GLU A O 1
ATOM 555 N N . ILE A 1 74 ? -28.141 -11.148 5.801 1 93.69 74 ILE A N 1
ATOM 556 C CA . ILE A 1 74 ? -28.406 -10.672 7.156 1 93.69 74 ILE A CA 1
ATOM 557 C C . ILE A 1 74 ? -29.766 -9.992 7.211 1 93.69 74 ILE A C 1
ATOM 559 O O . ILE A 1 74 ? -30.562 -10.242 8.125 1 93.69 74 ILE A O 1
ATOM 563 N N . LEU A 1 75 ? -30.047 -9.172 6.223 1 94.12 75 LEU A N 1
ATOM 564 C CA . LEU A 1 75 ? -31.328 -8.477 6.176 1 94.12 75 LEU A CA 1
ATOM 565 C C . LEU A 1 75 ? -32.469 -9.461 6.035 1 94.12 75 LEU A C 1
ATOM 567 O O . LEU A 1 75 ? -33.531 -9.305 6.68 1 94.12 75 LEU A O 1
ATOM 571 N N . ALA A 1 76 ? -32.281 -10.438 5.211 1 92.88 76 ALA A N 1
ATOM 572 C CA . ALA A 1 76 ? -33.312 -11.438 4.992 1 92.88 76 ALA A CA 1
ATOM 573 C C . ALA A 1 76 ? -33.625 -12.219 6.273 1 92.88 76 ALA A C 1
ATOM 575 O O . ALA A 1 76 ? -34.75 -12.57 6.547 1 92.88 76 ALA A O 1
ATOM 576 N N . CYS A 1 77 ? -32.625 -12.406 7.051 1 90.19 77 CYS A N 1
ATOM 577 C CA . CYS A 1 77 ? -32.781 -13.203 8.266 1 90.19 77 CYS A CA 1
ATOM 578 C C . CYS A 1 77 ? -33.344 -12.367 9.406 1 90.19 77 CYS A C 1
ATOM 580 O O . CYS A 1 77 ? -34.188 -12.844 10.172 1 90.19 77 CYS A O 1
ATOM 582 N N . GLU A 1 78 ? -32.938 -11.148 9.484 1 88.69 78 GLU A N 1
ATOM 583 C CA . GLU A 1 78 ? -33.281 -10.32 10.641 1 88.69 78 GLU A CA 1
ATOM 584 C C . GLU A 1 78 ? -34.625 -9.609 10.43 1 88.69 78 GLU A C 1
ATOM 586 O O . GLU A 1 78 ? -35.312 -9.281 11.391 1 88.69 78 GLU A O 1
ATOM 591 N N . VAL A 1 79 ? -34.906 -9.328 9.133 1 91.5 79 VAL A N 1
ATOM 592 C CA . VAL A 1 79 ? -36.156 -8.609 8.82 1 91.5 79 VAL A CA 1
ATOM 593 C C . VAL A 1 79 ? -36.969 -9.406 7.816 1 91.5 79 VAL A C 1
ATOM 595 O O . VAL A 1 79 ? -36.812 -9.25 6.605 1 91.5 79 VAL A O 1
ATOM 598 N N . SER A 1 80 ? -38 -10 8.266 1 89.62 80 SER A N 1
ATOM 599 C CA . SER A 1 80 ? -38.812 -10.891 7.438 1 89.62 80 SER A CA 1
ATOM 600 C C . SER A 1 80 ? -39.531 -10.125 6.328 1 89.62 80 SER A C 1
ATOM 602 O O . SER A 1 80 ? -39.688 -10.641 5.223 1 89.62 80 SER A O 1
ATOM 604 N N . ASP A 1 81 ? -39.844 -8.898 6.605 1 89.81 81 ASP A N 1
ATOM 605 C CA . ASP A 1 81 ? -40.562 -8.078 5.645 1 89.81 81 ASP A CA 1
ATOM 606 C C . ASP A 1 81 ? -39.719 -7.793 4.406 1 89.81 81 ASP A C 1
ATOM 608 O O . ASP A 1 81 ? -40.25 -7.488 3.338 1 89.81 81 ASP A O 1
ATOM 612 N N . LEU A 1 82 ? -38.406 -7.938 4.547 1 93.25 82 LEU A N 1
ATOM 613 C CA . LEU A 1 82 ? -37.5 -7.559 3.463 1 93.25 82 LEU A CA 1
ATOM 614 C C . LEU A 1 82 ? -37.062 -8.781 2.674 1 93.25 82 LEU A C 1
ATOM 616 O O . LEU A 1 82 ? -36.375 -8.656 1.658 1 93.25 82 LEU A O 1
ATOM 620 N N . ARG A 1 83 ? -37.5 -9.922 2.994 1 92.62 83 ARG A N 1
ATOM 621 C CA . ARG A 1 83 ? -37 -11.172 2.412 1 92.62 83 ARG A CA 1
ATOM 622 C C . ARG A 1 83 ? -37.312 -11.242 0.921 1 92.62 83 ARG A C 1
ATOM 624 O O . ARG A 1 83 ? -36.469 -11.609 0.118 1 92.62 83 ARG A O 1
ATOM 631 N N . PRO A 1 84 ? -38.531 -10.844 0.52 1 93.81 84 PRO A N 1
ATOM 632 C CA . PRO A 1 84 ? -38.781 -10.906 -0.917 1 93.81 84 PRO A CA 1
ATOM 633 C C . PRO A 1 84 ? -37.875 -9.992 -1.734 1 93.81 84 PRO A C 1
ATOM 635 O O . PRO A 1 84 ? -37.406 -10.383 -2.803 1 93.81 84 PRO A O 1
ATOM 638 N N . HIS A 1 85 ? -37.656 -8.852 -1.213 1 94.81 85 HIS A N 1
ATOM 639 C CA . HIS A 1 85 ? -36.812 -7.898 -1.931 1 94.81 85 HIS A CA 1
ATOM 640 C C . HIS A 1 85 ? -35.344 -8.344 -1.933 1 94.81 85 HIS A C 1
ATOM 642 O O . HIS A 1 85 ? -34.656 -8.234 -2.953 1 94.81 85 HIS A O 1
ATOM 648 N N . THR A 1 86 ? -34.906 -8.867 -0.809 1 95.25 86 THR A N 1
ATOM 649 C CA . THR A 1 86 ? -33.5 -9.289 -0.698 1 95.25 86 THR A CA 1
ATOM 650 C C . THR A 1 86 ? -33.25 -10.5 -1.577 1 95.25 86 THR A C 1
ATOM 652 O O . THR A 1 86 ? -32.188 -10.609 -2.188 1 95.25 86 THR A O 1
ATOM 655 N N . THR A 1 87 ? -34.156 -11.383 -1.652 1 94.62 87 THR A N 1
ATOM 656 C CA . THR A 1 87 ? -34 -12.57 -2.494 1 94.62 87 THR A CA 1
ATOM 657 C C . THR A 1 87 ? -33.969 -12.18 -3.971 1 94.62 87 THR A C 1
ATOM 659 O O . THR A 1 87 ? -33.188 -12.75 -4.75 1 94.62 87 THR A O 1
ATOM 662 N N . LEU A 1 88 ? -34.781 -11.25 -4.297 1 94.5 88 LEU A N 1
ATOM 663 C CA . LEU A 1 88 ? -34.812 -10.773 -5.676 1 94.5 88 LEU A CA 1
ATOM 664 C C . LEU A 1 88 ? -33.5 -10.102 -6.043 1 94.5 88 LEU A C 1
ATOM 666 O O . LEU A 1 88 ? -32.969 -10.305 -7.145 1 94.5 88 LEU A O 1
ATOM 670 N N . LEU A 1 89 ? -32.969 -9.273 -5.164 1 95.12 89 LEU A N 1
ATOM 671 C CA . LEU A 1 89 ? -31.703 -8.609 -5.414 1 95.12 89 LEU A CA 1
ATOM 672 C C . LEU A 1 89 ? -30.594 -9.633 -5.59 1 95.12 89 LEU A C 1
ATOM 674 O O . LEU A 1 89 ? -29.75 -9.5 -6.492 1 95.12 89 LEU A O 1
ATOM 678 N N . ASP A 1 90 ? -30.594 -10.633 -4.77 1 95.56 90 ASP A N 1
ATOM 679 C CA . ASP A 1 90 ? -29.594 -11.688 -4.855 1 95.56 90 ASP A CA 1
ATOM 680 C C . ASP A 1 90 ? -29.703 -12.453 -6.172 1 95.56 90 ASP A C 1
ATOM 682 O O . ASP A 1 90 ? -28.688 -12.789 -6.789 1 95.56 90 ASP A O 1
ATOM 686 N N . THR A 1 91 ? -30.875 -12.68 -6.617 1 93.75 91 THR A N 1
ATOM 687 C CA . THR A 1 91 ? -31.109 -13.383 -7.871 1 93.75 91 THR A CA 1
ATOM 688 C C . THR A 1 91 ? -30.641 -12.547 -9.055 1 93.75 91 THR A C 1
ATOM 690 O O . THR A 1 91 ? -30.094 -13.078 -10.023 1 93.75 91 THR A O 1
ATOM 693 N N . MET A 1 92 ? -30.906 -11.273 -8.977 1 91.31 92 MET A N 1
ATOM 694 C CA . MET A 1 92 ? -30.484 -10.359 -10.031 1 91.31 92 MET A CA 1
ATOM 695 C C . MET A 1 92 ? -28.969 -10.414 -10.219 1 91.31 92 MET A C 1
ATOM 697 O O . MET A 1 92 ? -28.469 -10.211 -11.32 1 91.31 92 MET A O 1
ATOM 701 N N . LEU A 1 93 ? -28.25 -10.688 -9.148 1 92.62 93 LEU A N 1
ATOM 702 C CA . LEU A 1 93 ? -26.797 -10.727 -9.203 1 92.62 93 LEU A CA 1
ATOM 703 C C . LEU A 1 93 ? -26.297 -12.078 -9.703 1 92.62 93 LEU A C 1
ATOM 705 O O . LEU A 1 93 ? -25.406 -12.141 -10.547 1 92.62 93 LEU A O 1
ATOM 709 N N . THR A 1 94 ? -26.891 -13.164 -9.266 1 93.19 94 THR A N 1
ATOM 710 C CA . THR A 1 94 ? -26.344 -14.5 -9.469 1 93.19 94 THR A CA 1
ATOM 711 C C . THR A 1 94 ? -26.844 -15.102 -10.773 1 93.19 94 THR A C 1
ATOM 713 O O . THR A 1 94 ? -26.172 -15.938 -11.383 1 93.19 94 THR A O 1
ATOM 716 N N . LYS A 1 95 ? -27.984 -14.703 -11.281 1 90.62 95 LYS A N 1
ATOM 717 C CA . LYS A 1 95 ? -28.594 -15.328 -12.453 1 90.62 95 LYS A CA 1
ATOM 718 C C . LYS A 1 95 ? -28.703 -14.336 -13.609 1 90.62 95 LYS A C 1
ATOM 720 O O . LYS A 1 95 ? -29.531 -14.508 -14.5 1 90.62 95 LYS A O 1
ATOM 725 N N . SER A 1 96 ? -27.938 -13.438 -13.617 1 88.5 96 SER A N 1
ATOM 726 C CA . SER A 1 96 ? -27.969 -12.477 -14.711 1 88.5 96 SER A CA 1
ATOM 727 C C . SER A 1 96 ? -27.438 -13.086 -16 1 88.5 96 SER A C 1
ATOM 729 O O . SER A 1 96 ? -26.5 -13.883 -15.984 1 88.5 96 SER A O 1
ATOM 731 N N . THR A 1 97 ? -28.062 -12.766 -17.109 1 88.44 97 THR A N 1
ATOM 732 C CA . THR A 1 97 ? -27.594 -13.203 -18.422 1 88.44 97 THR A CA 1
ATOM 733 C C . THR A 1 97 ? -26.359 -12.414 -18.844 1 88.44 97 THR A C 1
ATOM 735 O O . THR A 1 97 ? -26.047 -11.367 -18.281 1 88.44 97 THR A O 1
ATOM 738 N N . ILE A 1 98 ? -25.672 -12.914 -19.812 1 89.5 98 ILE A N 1
ATOM 739 C CA . ILE A 1 98 ? -24.453 -12.273 -20.312 1 89.5 98 ILE A CA 1
ATOM 740 C C . ILE A 1 98 ? -24.797 -10.891 -20.859 1 89.5 98 ILE A C 1
ATOM 742 O O . ILE A 1 98 ? -24.047 -9.93 -20.656 1 89.5 98 ILE A O 1
ATOM 746 N N . ASP A 1 99 ? -25.969 -10.789 -21.5 1 87.94 99 ASP A N 1
ATOM 747 C CA . ASP A 1 99 ? -26.375 -9.516 -22.094 1 87.94 99 ASP A CA 1
ATOM 748 C C . ASP A 1 99 ? -26.703 -8.5 -21 1 87.94 99 ASP A C 1
ATOM 750 O O . ASP A 1 99 ? -26.391 -7.312 -21.125 1 87.94 99 ASP A O 1
ATOM 754 N N . GLN A 1 100 ? -27.344 -8.969 -20.031 1 89 100 GLN A N 1
ATOM 755 C CA . GLN A 1 100 ? -27.656 -8.094 -18.906 1 89 100 GLN A CA 1
ATOM 756 C C . GLN A 1 100 ? -26.391 -7.613 -18.219 1 89 100 GLN A C 1
ATOM 758 O O . GLN A 1 100 ? -26.281 -6.438 -17.859 1 89 100 GLN A O 1
ATOM 763 N N . ARG A 1 101 ? -25.469 -8.461 -18.078 1 91.56 101 ARG A N 1
ATOM 764 C CA . ARG A 1 101 ? -24.203 -8.109 -17.453 1 91.56 101 ARG A CA 1
ATOM 765 C C . ARG A 1 101 ? -23.453 -7.078 -18.297 1 91.56 101 ARG A C 1
ATOM 767 O O . ARG A 1 101 ? -22.938 -6.09 -17.766 1 91.56 101 ARG A O 1
ATOM 774 N N . HIS A 1 102 ? -23.438 -7.336 -19.578 1 91.69 102 HIS A N 1
ATOM 775 C CA . HIS A 1 102 ? -22.734 -6.418 -20.469 1 91.69 102 HIS A CA 1
ATOM 776 C C . HIS A 1 102 ? -23.359 -5.023 -20.422 1 91.69 102 HIS A C 1
ATOM 778 O O . HIS A 1 102 ? -22.641 -4.02 -20.438 1 91.69 102 HIS A O 1
ATOM 784 N N . ALA A 1 103 ? -24.625 -5.043 -20.344 1 89.44 103 ALA A N 1
ATOM 785 C CA . ALA A 1 103 ? -25.312 -3.76 -20.25 1 89.44 103 ALA A CA 1
ATOM 786 C C . ALA A 1 103 ? -24.984 -3.057 -18.938 1 89.44 103 ALA A C 1
ATOM 788 O O . ALA A 1 103 ? -24.828 -1.835 -18.906 1 89.44 103 ALA A O 1
ATOM 789 N N . SER A 1 104 ? -24.922 -3.801 -17.906 1 90.62 104 SER A N 1
ATOM 790 C CA . SER A 1 104 ? -24.594 -3.246 -16.594 1 90.62 104 SER A CA 1
ATOM 791 C C . SER A 1 104 ? -23.156 -2.744 -16.562 1 90.62 104 SER A C 1
ATOM 793 O O . SER A 1 104 ? -22.844 -1.748 -15.898 1 90.62 104 SER A O 1
ATOM 795 N N . TYR A 1 105 ? -22.266 -3.436 -17.25 1 93.5 105 TYR A N 1
ATOM 796 C CA . TYR A 1 105 ? -20.859 -3.037 -17.297 1 93.5 105 TYR A CA 1
ATOM 797 C C . TYR A 1 105 ? -20.719 -1.652 -17.922 1 93.5 105 TYR A C 1
ATOM 799 O O . TYR A 1 105 ? -19.922 -0.835 -17.438 1 93.5 105 TYR A O 1
ATOM 807 N N . ARG A 1 106 ? -21.5 -1.407 -18.859 1 90.69 106 ARG A N 1
ATOM 808 C CA . ARG A 1 106 ? -21.406 -0.141 -19.578 1 90.69 106 ARG A CA 1
ATOM 809 C C . ARG A 1 106 ? -21.906 1.016 -18.719 1 90.69 106 ARG A C 1
ATOM 811 O O . ARG A 1 106 ? -21.719 2.182 -19.062 1 90.69 106 ARG A O 1
ATOM 818 N N . GLN A 1 107 ? -22.5 0.665 -17.609 1 90.06 107 GLN A N 1
ATOM 819 C CA . GLN A 1 107 ? -22.984 1.686 -16.688 1 90.06 107 GLN A CA 1
ATOM 820 C C . GLN A 1 107 ? -22.141 1.744 -15.43 1 90.06 107 GLN A C 1
ATOM 822 O O . GLN A 1 107 ? -22.375 2.578 -14.555 1 90.06 107 GLN A O 1
ATOM 827 N N . SER A 1 108 ? -21.156 0.922 -15.344 1 93.62 108 SER A N 1
ATOM 828 C CA . SER A 1 108 ? -20.328 0.821 -14.141 1 93.62 108 SER A CA 1
ATOM 829 C C . SER A 1 108 ? -19.328 1.969 -14.055 1 93.62 108 SER A C 1
ATOM 831 O O . SER A 1 108 ? -18.797 2.416 -15.078 1 93.62 108 SER A O 1
ATOM 833 N N . PRO A 1 109 ? -19.062 2.469 -12.883 1 93.31 109 PRO A N 1
ATOM 834 C CA . PRO A 1 109 ? -18.016 3.482 -12.719 1 93.31 109 PRO A CA 1
ATOM 835 C C . PRO A 1 109 ? -16.656 3.008 -13.203 1 93.31 109 PRO A C 1
ATOM 837 O O . PRO A 1 109 ? -15.867 3.801 -13.734 1 93.31 109 PRO A O 1
ATOM 840 N N . ASP A 1 110 ? -16.344 1.761 -13 1 95.38 110 ASP A N 1
ATOM 841 C CA . ASP A 1 110 ? -15.055 1.225 -13.438 1 95.38 110 ASP A CA 1
ATOM 842 C C . ASP A 1 110 ? -14.898 1.329 -14.961 1 95.38 110 ASP A C 1
ATOM 844 O O . ASP A 1 110 ? -13.797 1.545 -15.461 1 95.38 110 ASP A O 1
ATOM 848 N N . TRP A 1 111 ? -16.031 1.151 -15.633 1 95.31 111 TRP A N 1
ATOM 849 C CA . TRP A 1 111 ? -16.016 1.299 -17.094 1 95.31 111 TRP A CA 1
ATOM 850 C C . TRP A 1 111 ? -15.555 2.697 -17.484 1 95.31 111 TRP A C 1
ATOM 852 O O . TRP A 1 111 ? -14.719 2.852 -18.375 1 95.31 111 TRP A O 1
ATOM 862 N N . TYR A 1 112 ? -16 3.652 -16.875 1 92.88 112 TYR A N 1
ATOM 863 C CA . TYR A 1 112 ? -15.719 5.035 -17.234 1 92.88 112 TYR A CA 1
ATOM 864 C C . TYR A 1 112 ? -14.352 5.473 -16.719 1 92.88 112 TYR A C 1
ATOM 866 O O . TYR A 1 112 ? -13.688 6.309 -17.344 1 92.88 112 TYR A O 1
ATOM 874 N N . LEU A 1 113 ? -13.977 4.934 -15.602 1 92.38 113 LEU A N 1
ATOM 875 C CA . LEU A 1 113 ? -12.617 5.191 -15.133 1 92.38 113 LEU A CA 1
ATOM 876 C C . LEU A 1 113 ? -11.594 4.629 -16.109 1 92.38 113 LEU A C 1
ATOM 878 O O . LEU A 1 113 ? -10.602 5.285 -16.422 1 92.38 113 LEU A O 1
ATOM 882 N N . LEU A 1 114 ? -11.859 3.41 -16.562 1 94.81 114 LEU A N 1
ATOM 883 C CA . LEU A 1 114 ? -11 2.818 -17.578 1 94.81 114 LEU A CA 1
ATOM 884 C C . LEU A 1 114 ? -10.93 3.705 -18.812 1 94.81 114 LEU A C 1
ATOM 886 O O . LEU A 1 114 ? -9.844 4.008 -19.312 1 94.81 114 LEU A O 1
ATOM 890 N N . LYS A 1 115 ? -12.094 4.059 -19.219 1 93.38 115 LYS A N 1
ATOM 891 C CA . LYS A 1 115 ? -12.188 4.895 -20.422 1 93.38 115 LYS A CA 1
ATOM 892 C C . LYS A 1 115 ? -11.422 6.203 -20.234 1 93.38 115 LYS A C 1
ATOM 894 O O . LYS A 1 115 ? -10.688 6.629 -21.141 1 93.38 115 LYS A O 1
ATOM 899 N N . ARG A 1 116 ? -11.523 6.777 -19.141 1 91.38 116 ARG A N 1
ATOM 900 C CA . ARG A 1 116 ? -10.867 8.047 -18.859 1 91.38 116 ARG A CA 1
ATOM 901 C C . ARG A 1 116 ? -9.352 7.906 -18.891 1 91.38 116 ARG A C 1
ATOM 903 O O . ARG A 1 116 ? -8.672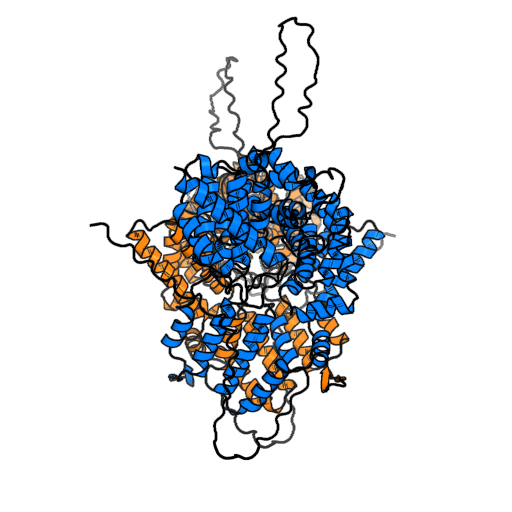 8.672 -19.594 1 91.38 116 ARG A O 1
ATOM 910 N N . HIS A 1 117 ? -8.797 6.961 -18.172 1 93 117 HIS A N 1
ATOM 911 C CA . HIS A 1 117 ? -7.352 6.801 -18.078 1 93 117 HIS A CA 1
ATOM 912 C C . HIS A 1 117 ? -6.77 6.336 -19.406 1 93 117 HIS A C 1
ATOM 914 O O . HIS A 1 117 ? -5.754 6.867 -19.875 1 93 117 HIS A O 1
ATOM 920 N N . LEU A 1 118 ? -7.445 5.418 -20.094 1 94.81 118 LEU A N 1
ATOM 921 C CA . LEU A 1 118 ? -6.914 4.863 -21.328 1 94.81 118 LEU A CA 1
ATOM 922 C C . LEU A 1 118 ? -7.02 5.871 -22.469 1 94.81 118 LEU A C 1
ATOM 924 O O . LEU A 1 118 ? -6.145 5.93 -23.344 1 94.81 118 LEU A O 1
ATOM 928 N N . THR A 1 119 ? -8.078 6.664 -22.453 1 90.62 119 THR A N 1
ATOM 929 C CA . THR A 1 119 ? -8.203 7.699 -23.469 1 90.62 119 THR A CA 1
ATOM 930 C C . THR A 1 119 ? -7.117 8.758 -23.312 1 90.62 119 THR A C 1
ATOM 932 O O . THR A 1 119 ? -6.551 9.234 -24.297 1 90.62 119 THR A O 1
ATOM 935 N N . MET A 1 120 ? -6.871 9.156 -22.109 1 89.5 120 MET A N 1
ATOM 936 C CA . MET A 1 120 ? -5.805 10.125 -21.859 1 89.5 120 MET A CA 1
ATOM 937 C C . MET A 1 120 ? -4.457 9.578 -22.328 1 89.5 120 MET A C 1
ATOM 939 O O . MET A 1 120 ? -3.658 10.312 -22.922 1 89.5 120 MET A O 1
ATOM 943 N N . LEU A 1 121 ? -4.195 8.328 -22.078 1 91.62 121 LEU A N 1
ATOM 944 C CA . LEU A 1 121 ? -2.934 7.715 -22.484 1 91.62 121 LEU A CA 1
ATOM 945 C C . LEU A 1 121 ? -2.836 7.609 -24 1 91.62 121 LEU A C 1
ATOM 947 O O . LEU A 1 121 ? -1.757 7.785 -24.578 1 91.62 121 LEU A O 1
ATOM 951 N N . GLU A 1 122 ? -3.945 7.359 -24.625 1 90.69 122 GLU A N 1
ATOM 952 C CA . GLU A 1 122 ? -3.984 7.305 -26.078 1 90.69 122 GLU A CA 1
ATOM 953 C C . GLU A 1 122 ? -3.697 8.672 -26.688 1 90.69 122 GLU A C 1
ATOM 955 O O . GLU A 1 122 ? -2.986 8.773 -27.703 1 90.69 122 GLU A O 1
ATOM 960 N N . LYS A 1 123 ? -4.27 9.641 -26.078 1 87.88 123 LYS A N 1
ATOM 961 C CA . LYS A 1 123 ? -4.008 11 -26.547 1 87.88 123 LYS A CA 1
ATOM 962 C C . LYS A 1 123 ? -2.529 11.352 -26.406 1 87.88 123 LYS A C 1
ATOM 964 O O . LYS A 1 123 ? -1.952 11.984 -27.297 1 87.88 123 LYS A O 1
ATOM 969 N N . ARG A 1 124 ? -1.972 10.93 -25.359 1 85.75 124 ARG A N 1
ATOM 970 C CA . ARG A 1 124 ? -0.55 11.172 -25.141 1 85.75 124 ARG A CA 1
ATOM 971 C C . ARG A 1 124 ? 0.297 10.438 -26.172 1 85.75 124 ARG A C 1
ATOM 973 O O . ARG A 1 124 ? 1.287 10.977 -26.672 1 85.75 124 ARG A O 1
ATOM 980 N N . GLN A 1 125 ? -0.026 9.273 -26.469 1 84.75 125 GLN A N 1
ATOM 981 C CA . GLN A 1 125 ? 0.712 8.492 -27.453 1 84.75 125 GLN A CA 1
ATOM 982 C C . GLN A 1 125 ? 0.639 9.125 -28.828 1 84.75 125 GLN A C 1
ATOM 984 O O . GLN A 1 125 ? 1.635 9.164 -29.547 1 84.75 125 GLN A O 1
ATOM 989 N N . ASN A 1 126 ? -0.521 9.656 -29.109 1 81 126 ASN A N 1
ATOM 990 C CA . ASN A 1 126 ? -0.709 10.297 -30.406 1 81 126 ASN A CA 1
ATOM 991 C C . ASN A 1 126 ? 0.019 11.633 -30.484 1 81 126 ASN A C 1
ATOM 993 O O . ASN A 1 126 ? 0.539 12.008 -31.531 1 81 126 ASN A O 1
ATOM 997 N N . ASN A 1 127 ? 0.07 12.422 -29.297 1 70.44 127 ASN A N 1
ATOM 998 C CA . ASN A 1 127 ? 0.775 13.695 -29.25 1 70.44 127 ASN A CA 1
ATOM 999 C C . ASN A 1 127 ? 2.289 13.5 -29.234 1 70.44 127 ASN A C 1
ATOM 1001 O O . ASN A 1 127 ? 3.031 14.312 -29.781 1 70.44 127 ASN A O 1
ATOM 1005 N N . ASN A 1 128 ? 2.781 12.727 -28.266 1 60.16 128 ASN A N 1
ATOM 1006 C CA . ASN A 1 128 ? 4.211 12.438 -28.25 1 60.16 128 ASN A CA 1
ATOM 1007 C C . ASN A 1 128 ? 4.738 12.156 -29.656 1 60.16 128 ASN A C 1
ATOM 1009 O O . ASN A 1 128 ? 5.883 12.484 -29.969 1 60.16 128 ASN A O 1
ATOM 1013 N N . GLN A 1 129 ? 3.906 11.578 -30.453 1 52.38 129 GLN A N 1
ATOM 1014 C CA . GLN A 1 129 ? 4.332 11.383 -31.828 1 52.38 129 GLN A CA 1
ATOM 1015 C C . GLN A 1 129 ? 4.449 12.711 -32.562 1 52.38 129 GLN A C 1
ATOM 1017 O O . GLN A 1 129 ? 5.305 12.875 -33.438 1 52.38 129 GLN A O 1
ATOM 1022 N N . GLU A 1 130 ? 3.537 13.703 -32.094 1 49.56 130 GLU A N 1
ATOM 1023 C CA . GLU A 1 130 ? 3.635 14.984 -32.781 1 49.56 130 GLU A CA 1
ATOM 1024 C C . GLU A 1 130 ? 4.586 15.93 -32.062 1 49.56 130 GLU A C 1
ATOM 1026 O O . GLU A 1 130 ? 5.359 16.656 -32.688 1 49.56 130 GLU A O 1
ATOM 1031 N N . CYS A 1 131 ? 4.219 16.75 -30.875 1 45.41 131 CYS A N 1
ATOM 1032 C CA . CYS A 1 131 ? 4.879 17.906 -30.266 1 45.41 131 CYS A CA 1
ATOM 1033 C C . CYS A 1 131 ? 5.73 17.469 -29.078 1 45.41 131 CYS A C 1
ATOM 1035 O O . CYS A 1 131 ? 5.434 16.469 -28.422 1 45.41 131 CYS A O 1
ATOM 1037 N N . GLY A 1 132 ? 7.027 18.016 -28.922 1 43 132 GLY A N 1
ATOM 1038 C CA . GLY A 1 132 ? 7.984 18.125 -27.828 1 43 132 GLY A CA 1
ATOM 1039 C C . GLY A 1 132 ? 7.34 18.453 -26.5 1 43 132 GLY A C 1
ATOM 1040 O O . GLY A 1 132 ? 6.973 19.609 -26.266 1 43 132 GLY A O 1
ATOM 1041 N N . TRP A 1 133 ? 6.387 17.984 -25.953 1 42.38 133 TRP A N 1
ATOM 1042 C CA . TRP A 1 133 ? 5.527 18.266 -24.812 1 42.38 133 TRP A CA 1
ATOM 1043 C C . TRP A 1 133 ? 6.34 18.781 -23.641 1 42.38 133 TRP A C 1
ATOM 1045 O O . TRP A 1 133 ? 7.5 18.406 -23.453 1 42.38 133 TRP A O 1
ATOM 1055 N N . GLU A 1 134 ? 6.008 19.875 -23 1 49.09 134 GLU A N 1
ATOM 1056 C CA . GLU A 1 134 ? 6.391 20.484 -21.719 1 49.09 134 GLU A CA 1
ATOM 1057 C C . GLU A 1 134 ? 6.445 19.438 -20.609 1 49.09 134 GLU A C 1
ATOM 1059 O O . GLU A 1 134 ? 5.445 18.781 -20.328 1 49.09 134 GLU A O 1
ATOM 1064 N N . LEU A 1 135 ? 7.551 18.922 -20.188 1 49.62 135 LEU A N 1
ATOM 1065 C CA . LEU A 1 135 ? 8.203 17.75 -19.609 1 49.62 135 LEU A CA 1
ATOM 1066 C C . LEU A 1 135 ? 7.582 17.391 -18.266 1 49.62 135 LEU A C 1
ATOM 1068 O O . LEU A 1 135 ? 7.223 16.234 -18.047 1 49.62 135 LEU A O 1
ATOM 1072 N N . HIS A 1 136 ? 7.809 18.297 -17.234 1 47.78 136 HIS A N 1
ATOM 1073 C CA . HIS A 1 136 ? 7.664 17.875 -15.844 1 47.78 136 HIS A CA 1
ATOM 1074 C C . HIS A 1 136 ? 6.195 17.703 -15.477 1 47.78 136 HIS A C 1
ATOM 1076 O O . HIS A 1 136 ? 5.828 16.719 -14.836 1 47.78 136 HIS A O 1
ATOM 1082 N N . GLU A 1 137 ? 5.367 18.797 -15.711 1 50.91 137 GLU A N 1
ATOM 1083 C CA . GLU A 1 137 ? 3.947 18.75 -15.375 1 50.91 137 GLU A CA 1
ATOM 1084 C C . GLU A 1 137 ? 3.262 17.547 -16.031 1 50.91 137 GLU A C 1
ATOM 1086 O O . GLU A 1 137 ? 2.365 16.938 -15.445 1 50.91 137 GLU A O 1
ATOM 1091 N N . ASN A 1 138 ? 3.996 17.094 -17.047 1 65.56 138 ASN A N 1
ATOM 1092 C CA . ASN A 1 138 ? 3.436 16.016 -17.844 1 65.56 138 ASN A CA 1
ATOM 1093 C C . ASN A 1 138 ? 3.732 14.656 -17.219 1 65.56 138 ASN A C 1
ATOM 1095 O O . ASN A 1 138 ? 2.891 13.75 -17.266 1 65.56 138 ASN A O 1
ATOM 1099 N N . GLN A 1 139 ? 4.77 14.852 -16.422 1 72.75 139 GLN A N 1
ATOM 1100 C CA . GLN A 1 139 ? 5.148 13.578 -15.836 1 72.75 139 GLN A CA 1
ATOM 1101 C C . GLN A 1 139 ? 4.234 13.219 -14.664 1 72.75 139 GLN A C 1
ATOM 1103 O O . GLN A 1 139 ? 3.828 12.062 -14.516 1 72.75 139 GLN A O 1
ATOM 1108 N N . HIS A 1 140 ? 4.004 14.242 -13.969 1 72.5 140 HIS A N 1
ATOM 1109 C CA . HIS A 1 140 ? 3.156 13.992 -12.812 1 72.5 140 HIS A CA 1
ATOM 1110 C C . HIS A 1 140 ? 1.752 13.578 -13.234 1 72.5 140 HIS A C 1
ATOM 1112 O O . HIS A 1 140 ? 1.156 12.68 -12.633 1 72.5 140 HIS A O 1
ATOM 1118 N N . GLN A 1 141 ? 1.316 14.156 -14.266 1 78.19 141 GLN A N 1
ATOM 1119 C CA . GLN A 1 141 ? -0.015 13.828 -14.758 1 78.19 141 GLN A CA 1
ATOM 1120 C C . GLN A 1 141 ? -0.063 12.398 -15.297 1 78.19 141 GLN A C 1
ATOM 1122 O O . GLN A 1 141 ? -1.004 11.656 -15.016 1 78.19 141 GLN A O 1
ATOM 1127 N N . LEU A 1 142 ? 0.919 12.078 -16.062 1 86 142 LEU A N 1
ATOM 1128 C CA . LEU A 1 142 ? 0.986 10.734 -16.625 1 86 142 LEU A CA 1
ATOM 1129 C C . LEU A 1 142 ? 1.057 9.688 -15.508 1 86 142 LEU A C 1
ATOM 1131 O O . LEU A 1 142 ? 0.346 8.68 -15.555 1 86 142 LEU A O 1
ATOM 1135 N N . SER A 1 143 ? 1.886 9.984 -14.555 1 86.5 143 SER A N 1
ATOM 1136 C CA . SER A 1 143 ? 2.047 9.055 -13.438 1 86.5 143 SER A CA 1
ATOM 1137 C C . SER A 1 143 ? 0.742 8.891 -12.672 1 86.5 143 SER A C 1
ATOM 1139 O O . SER A 1 143 ? 0.4 7.777 -12.258 1 86.5 143 SER A O 1
ATOM 1141 N N . ARG A 1 144 ? 0.039 9.875 -12.609 1 84.12 144 ARG A N 1
ATOM 1142 C CA . ARG A 1 144 ? -1.235 9.828 -11.898 1 84.12 144 ARG A CA 1
ATOM 1143 C C . ARG A 1 144 ? -2.256 8.992 -12.664 1 84.12 144 ARG A C 1
ATOM 1145 O O . ARG A 1 144 ? -2.98 8.188 -12.062 1 84.12 144 ARG A O 1
ATOM 1152 N N . HIS A 1 145 ? -2.348 9.172 -13.883 1 89.12 145 HIS A N 1
ATOM 1153 C CA . HIS A 1 145 ? -3.27 8.391 -14.703 1 89.12 145 HIS A CA 1
ATOM 1154 C C . HIS A 1 145 ? -2.895 6.914 -14.695 1 89.12 145 HIS A C 1
ATOM 1156 O O . HIS A 1 145 ? -3.77 6.043 -14.695 1 89.12 145 HIS A O 1
ATOM 1162 N N . LEU A 1 146 ? -1.631 6.691 -14.688 1 93.19 146 LEU A N 1
ATOM 1163 C CA . LEU A 1 146 ? -1.19 5.301 -14.656 1 93.19 146 LEU A CA 1
ATOM 1164 C C . LEU A 1 146 ? -1.502 4.664 -13.305 1 93.19 146 LEU A C 1
ATOM 1166 O O . LEU A 1 146 ? -1.891 3.494 -13.234 1 93.19 146 LEU A O 1
ATOM 1170 N N . ASP A 1 147 ? -1.324 5.445 -12.297 1 90.31 147 ASP A N 1
ATOM 1171 C CA . ASP A 1 147 ? -1.703 4.949 -10.977 1 90.31 147 ASP A CA 1
ATOM 1172 C C . ASP A 1 147 ? -3.197 4.637 -10.922 1 90.31 147 ASP A C 1
ATOM 1174 O O . ASP A 1 147 ? -3.598 3.59 -10.406 1 90.31 147 ASP A O 1
ATOM 1178 N N . GLY A 1 148 ? -3.98 5.52 -11.414 1 90.38 148 GLY A N 1
ATOM 1179 C CA . GLY A 1 148 ? -5.414 5.289 -11.469 1 90.38 148 GLY A CA 1
ATOM 1180 C C . GLY A 1 148 ? -5.797 4.086 -12.305 1 90.38 148 GLY A C 1
ATOM 1181 O O . GLY A 1 148 ? -6.668 3.303 -11.922 1 90.38 148 GLY A O 1
ATOM 1182 N N . LEU A 1 149 ? -5.168 3.967 -13.383 1 94.94 149 LEU A N 1
ATOM 1183 C CA . LEU A 1 149 ? -5.434 2.836 -14.266 1 94.94 149 LEU A CA 1
ATOM 1184 C C . LEU A 1 149 ? -5.098 1.519 -13.578 1 94.94 149 LEU A C 1
ATOM 1186 O O . LEU A 1 149 ? -5.906 0.587 -13.578 1 94.94 149 LEU A O 1
ATOM 1190 N N . ASN A 1 150 ? -3.898 1.457 -13.023 1 94 150 ASN A N 1
ATOM 1191 C CA . ASN A 1 150 ? -3.471 0.232 -12.359 1 94 150 ASN A CA 1
ATOM 1192 C C . ASN A 1 150 ? -4.375 -0.105 -11.172 1 94 150 ASN A C 1
ATOM 1194 O O . ASN A 1 150 ? -4.605 -1.278 -10.875 1 94 150 ASN A O 1
ATOM 1198 N N . ASP A 1 151 ? -4.871 0.866 -10.531 1 92.56 151 ASP A N 1
ATOM 1199 C CA . ASP A 1 151 ? -5.816 0.652 -9.438 1 92.56 151 ASP A CA 1
ATOM 1200 C C . ASP A 1 151 ? -7.09 -0.026 -9.938 1 92.56 151 ASP A C 1
ATOM 1202 O O . ASP A 1 151 ? -7.555 -1 -9.344 1 92.56 151 ASP A O 1
ATOM 1206 N N . VAL A 1 152 ? -7.613 0.438 -11.008 1 95.12 152 VAL A N 1
ATOM 1207 C CA . VAL A 1 152 ? -8.836 -0.122 -11.57 1 95.12 152 VAL A CA 1
ATOM 1208 C C . VAL A 1 152 ? -8.562 -1.523 -12.109 1 95.12 152 VAL A C 1
ATOM 1210 O O . VAL A 1 152 ? -9.336 -2.453 -11.859 1 95.12 152 VAL A O 1
ATOM 1213 N N . LEU A 1 153 ? -7.496 -1.668 -12.766 1 95.19 153 LEU A N 1
ATOM 1214 C CA . LEU A 1 153 ? -7.156 -2.959 -13.359 1 95.19 153 LEU A CA 1
ATOM 1215 C C . LEU A 1 153 ? -6.996 -4.023 -12.281 1 95.19 153 LEU A C 1
ATOM 1217 O O . LEU A 1 153 ? -7.332 -5.191 -12.5 1 95.19 153 LEU A O 1
ATOM 1221 N N . THR A 1 154 ? -6.496 -3.631 -11.172 1 92.44 154 THR A N 1
ATOM 1222 C CA . THR A 1 154 ? -6.23 -4.582 -10.102 1 92.44 154 THR A CA 1
ATOM 1223 C C . THR A 1 154 ? -7.516 -4.93 -9.359 1 92.44 154 THR A C 1
ATOM 1225 O O . THR A 1 154 ? -7.727 -6.082 -8.977 1 92.44 154 THR A O 1
ATOM 1228 N N . LYS A 1 155 ? -8.391 -4.035 -9.258 1 92.56 155 LYS A N 1
ATOM 1229 C CA . LYS A 1 155 ? -9.469 -4.195 -8.281 1 92.56 155 LYS A CA 1
ATOM 1230 C C . LYS A 1 155 ? -10.812 -4.402 -8.977 1 92.56 155 LYS A C 1
ATOM 1232 O O . LYS A 1 155 ? -11.758 -4.902 -8.367 1 92.56 155 LYS A O 1
ATOM 1237 N N . ALA A 1 156 ? -11.008 -4.055 -10.219 1 95.44 156 ALA A N 1
ATOM 1238 C CA . ALA A 1 156 ? -12.289 -4.145 -10.922 1 95.44 156 ALA A CA 1
ATOM 1239 C C . ALA A 1 156 ? -12.641 -5.598 -11.234 1 95.44 156 ALA A C 1
ATOM 1241 O O . ALA A 1 156 ? -11.812 -6.496 -11.062 1 95.44 156 ALA A O 1
ATOM 1242 N N . ASP A 1 157 ? -13.93 -5.82 -11.602 1 95 157 ASP A N 1
ATOM 1243 C CA . ASP A 1 157 ? -14.391 -7.125 -12.07 1 95 157 ASP A CA 1
ATOM 1244 C C . ASP A 1 157 ? -13.586 -7.59 -13.281 1 95 157 ASP A C 1
ATOM 1246 O O . ASP A 1 157 ? -13.586 -6.918 -14.32 1 95 157 ASP A O 1
ATOM 1250 N N . PRO A 1 158 ? -12.906 -8.75 -13.156 1 94 158 PRO A N 1
ATOM 1251 C CA . PRO A 1 158 ? -12.102 -9.242 -14.273 1 94 158 PRO A CA 1
ATOM 1252 C C . PRO A 1 158 ? -12.922 -9.398 -15.555 1 94 158 PRO A C 1
ATOM 1254 O O . PRO A 1 158 ? -12.398 -9.172 -16.656 1 94 158 PRO A O 1
ATOM 1257 N N . GLU A 1 159 ? -14.18 -9.766 -15.469 1 94.88 159 GLU A N 1
ATOM 1258 C CA . GLU A 1 159 ? -15.016 -9.945 -16.656 1 94.88 159 GLU A CA 1
ATOM 1259 C C . GLU A 1 159 ? -15.344 -8.602 -17.312 1 94.88 159 GLU A C 1
ATOM 1261 O O . GLU A 1 159 ? -15.453 -8.508 -18.531 1 94.88 159 GLU A O 1
ATOM 1266 N N . LEU A 1 160 ? -15.523 -7.605 -16.484 1 96.88 160 LEU A N 1
ATOM 1267 C CA . LEU A 1 160 ? -15.727 -6.262 -17.016 1 96.88 160 LEU A CA 1
ATOM 1268 C C . LEU A 1 160 ? -14.5 -5.793 -17.797 1 96.88 160 LEU A C 1
ATOM 1270 O O . LEU A 1 160 ? -14.625 -5.23 -18.891 1 96.88 160 LEU A O 1
ATOM 1274 N N . LEU A 1 161 ? -13.344 -6.066 -17.25 1 96.56 161 LEU A N 1
ATOM 1275 C CA . LEU A 1 161 ? -12.094 -5.656 -17.875 1 96.56 161 LEU A CA 1
ATOM 1276 C C . LEU A 1 161 ? -11.914 -6.348 -19.219 1 96.56 161 LEU A C 1
ATOM 1278 O O . LEU A 1 161 ? -11.586 -5.699 -20.219 1 96.56 161 LEU A O 1
ATOM 1282 N N . LYS A 1 162 ? -12.164 -7.66 -19.219 1 95.94 162 LYS A N 1
ATOM 1283 C CA . LYS A 1 162 ? -12.062 -8.422 -20.469 1 95.94 162 LYS A CA 1
ATOM 1284 C C . LYS A 1 162 ? -13.031 -7.891 -21.516 1 95.94 162 LYS A C 1
ATOM 1286 O O . LYS A 1 162 ? -12.664 -7.715 -22.688 1 95.94 162 LYS A O 1
ATOM 1291 N N . PHE A 1 163 ? -14.266 -7.656 -21.109 1 96.81 163 PHE A N 1
ATOM 1292 C CA . PHE A 1 163 ? -15.297 -7.152 -22 1 96.81 163 PHE A CA 1
ATOM 1293 C C . PHE A 1 163 ? -14.906 -5.793 -22.562 1 96.81 163 PHE A C 1
ATOM 1295 O O . PHE A 1 163 ? -15.078 -5.539 -23.766 1 96.81 163 PHE A O 1
ATOM 1302 N N . TYR A 1 164 ? -14.359 -4.938 -21.719 1 97.12 164 TYR A N 1
ATOM 1303 C CA . TYR A 1 164 ? -13.953 -3.605 -22.141 1 97.12 164 TYR A CA 1
ATOM 1304 C C . TYR A 1 164 ? -12.836 -3.682 -23.172 1 97.12 164 TYR A C 1
ATOM 1306 O O . TYR A 1 164 ? -12.906 -3.033 -24.219 1 97.12 164 TYR A O 1
ATOM 1314 N N . LEU A 1 165 ? -11.781 -4.453 -22.922 1 96.5 165 LEU A N 1
ATOM 1315 C CA . LEU A 1 165 ? -10.641 -4.566 -23.828 1 96.5 165 LEU A CA 1
ATOM 1316 C C . LEU A 1 165 ? -11.055 -5.188 -25.156 1 96.5 165 LEU A C 1
ATOM 1318 O O . LEU A 1 165 ? -10.594 -4.754 -26.219 1 96.5 165 LEU A O 1
ATOM 1322 N N . LYS A 1 166 ? -11.961 -6.145 -25.047 1 95.81 166 LYS A N 1
ATOM 1323 C CA . LYS A 1 166 ? -12.461 -6.781 -26.266 1 95.81 166 LYS A CA 1
ATOM 1324 C C . LYS A 1 166 ? -13.297 -5.809 -27.094 1 95.81 166 LYS A C 1
ATOM 1326 O O . LYS A 1 166 ? -13.211 -5.805 -28.328 1 95.81 166 LYS A O 1
ATOM 1331 N N . SER A 1 167 ? -14.062 -5.027 -26.422 1 95.06 167 SER A N 1
ATOM 1332 C CA . SER A 1 167 ? -14.953 -4.086 -27.094 1 95.06 167 SER A CA 1
ATOM 1333 C C . SER A 1 167 ? -14.164 -3.041 -27.875 1 95.06 167 SER A C 1
ATOM 1335 O O . SER A 1 167 ? -14.688 -2.439 -28.812 1 95.06 167 SER A O 1
ATOM 1337 N N . THR A 1 168 ? -12.93 -2.805 -27.531 1 93.31 168 THR A N 1
ATOM 1338 C CA . THR A 1 168 ? -12.086 -1.836 -28.234 1 93.31 168 THR A CA 1
ATOM 1339 C C . THR A 1 168 ? -11.109 -2.543 -29.156 1 93.31 168 THR A C 1
ATOM 1341 O O . THR A 1 168 ? -10.109 -1.956 -29.578 1 93.31 168 THR A O 1
ATOM 1344 N N . ASP A 1 169 ? -11.281 -3.768 -29.438 1 94.44 169 ASP A N 1
ATOM 1345 C CA . ASP A 1 169 ? -10.43 -4.59 -30.297 1 94.44 169 ASP A CA 1
ATOM 1346 C C . ASP A 1 169 ? -8.984 -4.559 -29.828 1 94.44 169 ASP A C 1
ATOM 1348 O O . ASP A 1 169 ? -8.062 -4.504 -30.641 1 94.44 169 ASP A O 1
ATOM 1352 N N . TYR A 1 170 ? -8.758 -4.387 -28.531 1 94.5 170 TYR A N 1
ATOM 1353 C CA . TYR A 1 170 ? -7.473 -4.465 -27.844 1 94.5 170 TYR A CA 1
ATOM 1354 C C . TYR A 1 170 ? -6.535 -3.355 -28.312 1 94.5 170 TYR A C 1
ATOM 1356 O O . TYR A 1 170 ? -5.312 -3.488 -28.203 1 94.5 170 TYR A O 1
ATOM 1364 N N . ARG A 1 171 ? -7.074 -2.314 -28.781 1 94.44 171 ARG A N 1
ATOM 1365 C CA . ARG A 1 171 ? -6.301 -1.149 -29.203 1 94.44 171 ARG A CA 1
ATOM 1366 C C . ARG A 1 171 ? -5.57 -0.519 -28.016 1 94.44 171 ARG A C 1
ATOM 1368 O O . ARG A 1 171 ? -4.461 -0.009 -28.172 1 94.44 171 ARG A O 1
ATOM 1375 N N . HIS A 1 172 ? -6.176 -0.575 -26.938 1 94.75 172 HIS A N 1
ATOM 1376 C CA . HIS A 1 172 ? -5.582 0.026 -25.75 1 94.75 172 HIS A CA 1
ATOM 1377 C C . HIS A 1 172 ? -4.332 -0.729 -25.312 1 94.75 172 HIS A C 1
ATOM 1379 O O . HIS A 1 172 ? -3.398 -0.133 -24.766 1 94.75 172 HIS A O 1
ATOM 1385 N N . MET A 1 173 ? -4.332 -2.006 -25.547 1 95.19 173 MET A N 1
ATOM 1386 C CA . MET A 1 173 ? -3.141 -2.793 -25.25 1 95.19 173 MET A CA 1
ATOM 1387 C C . MET A 1 173 ? -1.963 -2.355 -26.109 1 95.19 173 MET A C 1
ATOM 1389 O O . MET A 1 173 ? -0.853 -2.174 -25.609 1 95.19 173 MET A O 1
ATOM 1393 N N . GLU A 1 174 ? -2.252 -2.16 -27.297 1 95.19 174 GLU A N 1
ATOM 1394 C CA . GLU A 1 174 ? -1.216 -1.708 -28.219 1 95.19 174 GLU A CA 1
ATOM 1395 C C . GLU A 1 174 ? -0.693 -0.329 -27.828 1 95.19 174 GLU A C 1
ATOM 1397 O O . GLU A 1 174 ? 0.51 -0.071 -27.906 1 95.19 174 GLU A O 1
ATOM 1402 N N . CYS A 1 175 ? -1.566 0.46 -27.469 1 95.12 175 CYS A N 1
ATOM 1403 C CA . CYS A 1 175 ? -1.201 1.803 -27.031 1 95.12 175 CYS A CA 1
ATOM 1404 C C . CYS A 1 175 ? -0.268 1.75 -25.828 1 95.12 175 CYS A C 1
ATOM 1406 O O . CYS A 1 175 ? 0.747 2.447 -25.781 1 95.12 175 CYS A O 1
ATOM 1408 N N . LEU A 1 176 ? -0.551 0.958 -24.828 1 96.75 176 LEU A N 1
ATOM 1409 C CA . LEU A 1 176 ? 0.275 0.824 -23.625 1 96.75 176 LEU A CA 1
ATOM 1410 C C . LEU A 1 176 ? 1.678 0.345 -23.984 1 96.75 176 LEU A C 1
ATOM 1412 O O . LEU A 1 176 ? 2.666 0.853 -23.453 1 96.75 176 LEU A O 1
ATOM 1416 N N . ILE A 1 177 ? 1.721 -0.586 -24.922 1 97.25 177 ILE A N 1
ATOM 1417 C CA . ILE A 1 177 ? 3.002 -1.155 -25.328 1 97.25 177 ILE A CA 1
ATOM 1418 C C . ILE A 1 177 ? 3.824 -0.1 -26.062 1 97.25 177 ILE A C 1
ATOM 1420 O O . ILE A 1 177 ? 5.027 0.035 -25.828 1 97.25 177 ILE A O 1
ATOM 1424 N N . GLN A 1 178 ? 3.176 0.648 -26.906 1 94.94 178 GLN A N 1
ATOM 1425 C CA . GLN A 1 178 ? 3.871 1.703 -27.625 1 94.94 178 GLN A CA 1
ATOM 1426 C C . GLN A 1 178 ? 4.371 2.791 -26.688 1 94.94 178 GLN A C 1
ATOM 1428 O O . GLN A 1 178 ? 5.465 3.322 -26.859 1 94.94 178 GLN A O 1
ATOM 1433 N N . LEU A 1 179 ? 3.584 3.109 -25.75 1 94.12 179 LEU A N 1
ATOM 1434 C CA . LEU A 1 179 ? 3.992 4.09 -24.75 1 94.12 179 LEU A CA 1
ATOM 1435 C C . LEU A 1 179 ? 5.191 3.584 -23.953 1 94.12 179 LEU A C 1
ATOM 1437 O O . LEU A 1 179 ? 6.113 4.348 -23.656 1 94.12 179 LEU A O 1
ATOM 1441 N N . TYR A 1 180 ? 5.18 2.354 -23.594 1 95.5 180 TYR A N 1
ATOM 1442 C CA . TYR A 1 180 ? 6.312 1.761 -22.891 1 95.5 180 TYR A CA 1
ATOM 1443 C C . TYR A 1 180 ? 7.586 1.866 -23.719 1 95.5 180 TYR A C 1
ATOM 1445 O O . TYR A 1 180 ? 8.656 2.162 -23.188 1 95.5 180 TYR A O 1
ATOM 1453 N N . HIS A 1 181 ? 7.418 1.637 -24.984 1 93.94 181 HIS A N 1
ATOM 1454 C CA . HIS A 1 181 ? 8.562 1.665 -25.891 1 93.94 181 HIS A CA 1
ATOM 1455 C C . HIS A 1 181 ? 9.148 3.066 -25.984 1 93.94 181 HIS A C 1
ATOM 1457 O O . HIS A 1 181 ? 10.375 3.229 -26.031 1 93.94 181 HIS A O 1
ATOM 1463 N N . SER A 1 182 ? 8.289 4.066 -25.969 1 91.06 182 SER A N 1
ATOM 1464 C CA . SER A 1 182 ? 8.75 5.434 -26.188 1 91.06 182 SER A CA 1
ATOM 1465 C C . SER A 1 182 ? 9.125 6.109 -24.875 1 91.06 182 SER A C 1
ATOM 1467 O O . SER A 1 182 ? 9.812 7.133 -24.859 1 91.06 182 SER A O 1
ATOM 1469 N N . GLU A 1 183 ? 8.742 5.562 -23.719 1 90.5 183 GLU A N 1
ATOM 1470 C CA . GLU A 1 183 ? 8.984 6.16 -22.422 1 90.5 183 GLU A CA 1
ATOM 1471 C C . GLU A 1 183 ? 10.367 5.801 -21.891 1 90.5 183 GLU A C 1
ATOM 1473 O O . GLU A 1 183 ? 10.812 4.66 -22.031 1 90.5 183 GLU A O 1
ATOM 1478 N N . HIS A 1 184 ? 11.047 6.855 -21.266 1 88.75 184 HIS A N 1
ATOM 1479 C CA . HIS A 1 184 ? 12.414 6.613 -20.797 1 88.75 184 HIS A CA 1
ATOM 1480 C C . HIS A 1 184 ? 12.5 6.703 -19.281 1 88.75 184 HIS A C 1
ATOM 1482 O O . HIS A 1 184 ? 13.469 6.219 -18.688 1 88.75 184 HIS A O 1
ATOM 1488 N N . ARG A 1 185 ? 11.656 7.289 -18.734 1 88.56 185 ARG A N 1
ATOM 1489 C CA . ARG A 1 185 ? 11.664 7.371 -17.281 1 88.56 185 ARG A CA 1
ATOM 1490 C C . ARG A 1 185 ? 11.305 6.027 -16.656 1 88.56 185 ARG A C 1
ATOM 1492 O O . ARG A 1 185 ? 10.211 5.504 -16.891 1 88.56 185 ARG A O 1
ATOM 1499 N N . VAL A 1 186 ? 12.172 5.559 -15.781 1 91.62 186 VAL A N 1
ATOM 1500 C CA . VAL A 1 186 ? 12.078 4.199 -15.258 1 91.62 186 VAL A CA 1
ATOM 1501 C C . VAL A 1 186 ? 10.828 4.059 -14.398 1 91.62 186 VAL A C 1
ATOM 1503 O O . VAL A 1 186 ? 10.141 3.033 -14.445 1 91.62 186 VAL A O 1
ATOM 1506 N N . ALA A 1 187 ? 10.5 5.062 -13.656 1 86.38 187 ALA A N 1
ATOM 1507 C CA . ALA A 1 187 ? 9.336 5 -12.773 1 86.38 187 ALA A CA 1
ATOM 1508 C C . ALA A 1 187 ? 8.047 4.879 -13.586 1 86.38 187 ALA A C 1
ATOM 1510 O O . ALA A 1 187 ? 7.133 4.145 -13.203 1 86.38 187 ALA A O 1
ATOM 1511 N N . VAL A 1 188 ? 7.922 5.566 -14.672 1 91.44 188 VAL A N 1
ATOM 1512 C CA . VAL A 1 188 ? 6.742 5.523 -15.531 1 91.44 188 VAL A CA 1
ATOM 1513 C C . VAL A 1 188 ? 6.695 4.195 -16.281 1 91.44 188 VAL A C 1
ATOM 1515 O O . VAL A 1 188 ? 5.629 3.592 -16.422 1 91.44 188 VAL A O 1
ATOM 1518 N N . ARG A 1 189 ? 7.816 3.699 -16.672 1 94.69 189 ARG A N 1
ATOM 1519 C CA . ARG A 1 189 ? 7.902 2.42 -17.359 1 94.69 189 ARG A CA 1
ATOM 1520 C C . ARG A 1 189 ? 7.41 1.281 -16.469 1 94.69 189 ARG A C 1
ATOM 1522 O O . ARG A 1 189 ? 6.715 0.377 -16.938 1 94.69 189 ARG A O 1
ATOM 1529 N N . ARG A 1 190 ? 7.801 1.393 -15.289 1 93.81 190 ARG A N 1
ATOM 1530 C CA . ARG A 1 190 ? 7.375 0.358 -14.352 1 93.81 190 ARG A CA 1
ATOM 1531 C C . ARG A 1 190 ? 5.855 0.319 -14.227 1 93.81 190 ARG A C 1
ATOM 1533 O O . ARG A 1 190 ? 5.258 -0.758 -14.219 1 93.81 190 ARG A O 1
ATOM 1540 N N . LYS A 1 191 ? 5.242 1.481 -14.141 1 93.06 191 LYS A N 1
ATOM 1541 C CA . LYS A 1 191 ? 3.787 1.556 -14.031 1 93.06 191 LYS A CA 1
ATOM 1542 C C . LYS A 1 191 ? 3.111 1.04 -15.297 1 93.06 191 LYS A C 1
ATOM 1544 O O . LYS A 1 191 ? 2.08 0.369 -15.227 1 93.06 191 LYS A O 1
ATOM 1549 N N . LEU A 1 192 ? 3.682 1.386 -16.422 1 95.94 192 LEU A N 1
ATOM 1550 C CA . LEU A 1 192 ? 3.166 0.898 -17.688 1 95.94 192 LEU A CA 1
ATOM 1551 C C . LEU A 1 192 ? 3.281 -0.621 -17.781 1 95.94 192 LEU A C 1
ATOM 1553 O O . LEU A 1 192 ? 2.33 -1.297 -18.172 1 95.94 192 LEU A O 1
ATOM 1557 N N . LEU A 1 193 ? 4.398 -1.094 -17.359 1 96.62 193 LEU A N 1
ATOM 1558 C CA . LEU A 1 193 ? 4.633 -2.533 -17.422 1 96.62 193 LEU A CA 1
ATOM 1559 C C . LEU A 1 193 ? 3.688 -3.275 -16.484 1 96.62 193 LEU A C 1
ATOM 1561 O O . LEU A 1 193 ? 3.217 -4.367 -16.812 1 96.62 193 LEU A O 1
ATOM 1565 N N . LEU A 1 194 ? 3.451 -2.717 -15.367 1 94.44 194 LEU A N 1
ATOM 1566 C CA . LEU A 1 194 ? 2.477 -3.301 -14.453 1 94.44 194 LEU A CA 1
ATOM 1567 C C . LEU A 1 194 ? 1.108 -3.414 -15.117 1 94.44 194 LEU A C 1
ATOM 1569 O O . LEU A 1 194 ? 0.462 -4.461 -15.039 1 94.44 194 LEU A O 1
ATOM 1573 N N . ALA A 1 195 ? 0.697 -2.377 -15.75 1 96.31 195 ALA A N 1
ATOM 1574 C CA . ALA A 1 195 ? -0.59 -2.391 -16.438 1 96.31 195 ALA A CA 1
ATOM 1575 C C . ALA A 1 195 ? -0.628 -3.482 -17.5 1 96.31 195 ALA A C 1
ATOM 1577 O O . ALA A 1 195 ? -1.583 -4.258 -17.578 1 96.31 195 ALA A O 1
ATOM 1578 N N . ILE A 1 196 ? 0.395 -3.551 -18.266 1 97.38 196 ILE A N 1
ATOM 1579 C CA . ILE A 1 196 ? 0.493 -4.547 -19.328 1 97.38 196 ILE A CA 1
ATOM 1580 C C . ILE A 1 196 ? 0.473 -5.949 -18.719 1 97.38 196 ILE A C 1
ATOM 1582 O O . ILE A 1 196 ? -0.244 -6.828 -19.203 1 97.38 196 ILE A O 1
ATOM 1586 N N . GLY A 1 197 ? 1.268 -6.129 -17.688 1 95.5 197 GLY A N 1
ATOM 1587 C CA . GLY A 1 197 ? 1.328 -7.426 -17.031 1 95.5 197 GLY A CA 1
ATOM 1588 C C . GLY A 1 197 ? -0.013 -7.883 -16.484 1 95.5 197 GLY A C 1
ATOM 1589 O O . GLY A 1 197 ? -0.371 -9.055 -16.609 1 95.5 197 GLY A O 1
ATOM 1590 N N . ILE A 1 198 ? -0.745 -6.969 -15.898 1 94.62 198 ILE A N 1
ATOM 1591 C CA . ILE A 1 198 ? -2.062 -7.305 -15.367 1 94.62 198 ILE A CA 1
ATOM 1592 C C . ILE A 1 198 ? -2.977 -7.746 -16.516 1 94.62 198 ILE A C 1
ATOM 1594 O O . ILE A 1 198 ? -3.672 -8.758 -16.406 1 94.62 198 ILE A O 1
ATOM 1598 N N . CYS A 1 199 ? -2.951 -7.027 -17.578 1 96.12 199 CYS A N 1
ATOM 1599 C CA . CYS A 1 199 ? -3.783 -7.363 -18.734 1 96.12 199 CYS A CA 1
ATOM 1600 C C . CYS A 1 199 ? -3.416 -8.734 -19.297 1 96.12 199 CYS A C 1
ATOM 1602 O O . CYS A 1 199 ? -4.297 -9.516 -19.656 1 96.12 199 CYS A O 1
ATOM 1604 N N . CYS A 1 200 ? -2.156 -9.016 -19.281 1 94.56 200 CYS A N 1
ATOM 1605 C CA . CYS A 1 200 ? -1.7 -10.305 -19.781 1 94.56 200 CYS A CA 1
ATOM 1606 C C . CYS A 1 200 ? -2.152 -11.438 -18.859 1 94.56 200 CYS A C 1
ATOM 1608 O O . CYS A 1 200 ? -2.443 -12.539 -19.312 1 94.56 200 CYS A O 1
ATOM 1610 N N . SER A 1 201 ? -2.199 -11.203 -17.625 1 90.81 201 SER A N 1
ATOM 1611 C CA . SER A 1 201 ? -2.664 -12.188 -16.656 1 90.81 201 SER A CA 1
ATOM 1612 C C . SER A 1 201 ? -4.164 -12.43 -16.781 1 90.81 201 SER A C 1
ATOM 1614 O O . SER A 1 201 ? -4.652 -13.523 -16.5 1 90.81 201 SER A O 1
ATOM 1616 N N . LEU A 1 202 ? -4.852 -11.453 -17.297 1 91 202 LEU A N 1
ATOM 1617 C CA . LEU A 1 202 ? -6.312 -11.469 -17.328 1 91 202 LEU A CA 1
ATOM 1618 C C . LEU A 1 202 ? -6.824 -12.18 -18.562 1 91 202 LEU A C 1
ATOM 1620 O O . LEU A 1 202 ? -7.836 -12.883 -18.516 1 91 202 LEU A O 1
ATOM 1624 N N . ASP A 1 203 ? -6.164 -11.945 -19.641 1 92.06 203 ASP A N 1
ATOM 1625 C CA . ASP A 1 203 ? -6.727 -12.344 -20.938 1 92.06 203 ASP A CA 1
ATOM 1626 C C . ASP A 1 203 ? -5.648 -12.922 -21.844 1 92.06 203 ASP A C 1
ATOM 1628 O O . ASP A 1 203 ? -4.598 -12.305 -22.047 1 92.06 203 ASP A O 1
ATOM 1632 N N . THR A 1 204 ? -5.969 -14.023 -22.484 1 91.94 204 THR A N 1
ATOM 1633 C CA . THR A 1 204 ? -5.023 -14.703 -23.375 1 91.94 204 THR A CA 1
ATOM 1634 C C . THR A 1 204 ? -4.789 -13.891 -24.641 1 91.94 204 THR A C 1
ATOM 1636 O O . THR A 1 204 ? -3.699 -13.938 -25.219 1 91.94 204 THR A O 1
ATOM 1639 N N . THR A 1 205 ? -5.746 -13.172 -25.078 1 95.12 205 THR A N 1
ATOM 1640 C CA . THR A 1 205 ? -5.57 -12.352 -26.266 1 95.12 205 THR A CA 1
ATOM 1641 C C . THR A 1 205 ? -4.602 -11.203 -25.984 1 95.12 205 THR A C 1
ATOM 1643 O O . THR A 1 205 ? -3.785 -10.859 -26.844 1 95.12 205 THR A O 1
ATOM 1646 N N . CYS A 1 206 ? -4.734 -10.656 -24.812 1 95.75 206 CYS A N 1
ATOM 1647 C CA . CYS A 1 206 ? -3.783 -9.617 -24.438 1 95.75 206 CYS A CA 1
ATOM 1648 C C . CYS A 1 206 ? -2.361 -10.156 -24.422 1 95.75 206 CYS A C 1
ATOM 1650 O O . CYS A 1 206 ? -1.422 -9.469 -24.828 1 95.75 206 CYS A O 1
ATOM 1652 N N . LEU A 1 207 ? -2.248 -11.336 -23.922 1 94.94 207 LEU A N 1
ATOM 1653 C CA . LEU A 1 207 ? -0.95 -12 -23.906 1 94.94 207 LEU A CA 1
ATOM 1654 C C . LEU A 1 207 ? -0.42 -12.188 -25.312 1 94.94 207 LEU A C 1
ATOM 1656 O O . LEU A 1 207 ? 0.746 -11.898 -25.594 1 94.94 207 LEU A O 1
ATOM 1660 N N . SER A 1 208 ? -1.258 -12.633 -26.188 1 94.5 208 SER A N 1
ATOM 1661 C CA . SER A 1 208 ? -0.874 -12.852 -27.578 1 94.5 208 SER A CA 1
ATOM 1662 C C . SER A 1 208 ? -0.448 -11.555 -28.25 1 94.5 208 SER A C 1
ATOM 1664 O O . SER A 1 208 ? 0.558 -11.516 -28.953 1 94.5 208 SER A O 1
ATOM 1666 N N . VAL A 1 209 ? -1.161 -10.5 -27.969 1 96.12 209 VAL A N 1
ATOM 1667 C CA . VAL A 1 209 ? -0.836 -9.195 -28.531 1 96.12 209 VAL A CA 1
ATOM 1668 C C . VAL A 1 209 ? 0.531 -8.734 -28.031 1 96.12 209 VAL A C 1
ATOM 1670 O O . VAL A 1 209 ? 1.342 -8.211 -28.797 1 96.12 209 VAL A O 1
ATOM 1673 N N . SER A 1 210 ? 0.805 -8.938 -26.797 1 96.88 210 SER A N 1
ATOM 1674 C CA . SER A 1 210 ? 2.049 -8.5 -26.172 1 96.88 210 SER A CA 1
ATOM 1675 C C . SER A 1 210 ? 3.24 -9.305 -26.688 1 96.88 210 SER A C 1
ATOM 1677 O O . SER A 1 210 ? 4.285 -8.734 -27 1 96.88 210 SER A O 1
ATOM 1679 N N . VAL A 1 211 ? 3.086 -10.641 -26.812 1 96 211 VAL A N 1
ATOM 1680 C CA . VAL A 1 211 ? 4.176 -11.523 -27.219 1 96 211 VAL A CA 1
ATOM 1681 C C . VAL A 1 211 ? 4.547 -11.242 -28.672 1 96 211 VAL A C 1
ATOM 1683 O O . VAL A 1 211 ? 5.711 -11.359 -29.062 1 96 211 VAL A O 1
ATOM 1686 N N . ASN A 1 212 ? 3.576 -10.844 -29.422 1 95.56 212 ASN A N 1
ATOM 1687 C CA . ASN A 1 212 ? 3.807 -10.602 -30.844 1 95.56 212 ASN A CA 1
ATOM 1688 C C . ASN A 1 212 ? 4.133 -9.133 -31.109 1 95.56 212 ASN A C 1
ATOM 1690 O O . ASN A 1 212 ? 4.191 -8.703 -32.281 1 95.56 212 ASN A O 1
ATOM 1694 N N . SER A 1 213 ? 4.336 -8.375 -30.109 1 96.38 213 SER A N 1
ATOM 1695 C CA . SER A 1 213 ? 4.707 -6.969 -30.219 1 96.38 213 SER A CA 1
ATOM 1696 C C . SER A 1 213 ? 6.199 -6.77 -30 1 96.38 213 SER A C 1
ATOM 1698 O O . SER A 1 213 ? 6.969 -7.734 -30 1 96.38 213 SER A O 1
ATOM 1700 N N . VAL A 1 214 ? 6.613 -5.469 -29.812 1 96.12 214 VAL A N 1
ATOM 1701 C CA . VAL A 1 214 ? 8.016 -5.125 -29.594 1 96.12 214 VAL A CA 1
ATOM 1702 C C . VAL A 1 214 ? 8.383 -5.355 -28.141 1 96.12 214 VAL A C 1
ATOM 1704 O O . VAL A 1 214 ? 9.562 -5.344 -27.781 1 96.12 214 VAL A O 1
ATOM 1707 N N . LEU A 1 215 ? 7.426 -5.742 -27.297 1 97.62 215 LEU A N 1
ATOM 1708 C CA . LEU A 1 215 ? 7.617 -5.762 -25.859 1 97.62 215 LEU A CA 1
ATOM 1709 C C . LEU A 1 215 ? 8.656 -6.805 -25.453 1 97.62 215 LEU A C 1
ATOM 1711 O O . LEU A 1 215 ? 9.586 -6.504 -24.703 1 97.62 215 LEU A O 1
ATOM 1715 N N . PRO A 1 216 ? 8.594 -8.023 -26 1 97.56 216 PRO A N 1
ATOM 1716 C CA . PRO A 1 216 ? 9.594 -9.008 -25.578 1 97.56 216 PRO A CA 1
ATOM 1717 C C . PRO A 1 216 ? 11.023 -8.562 -25.906 1 97.56 216 PRO A C 1
ATOM 1719 O O . PRO A 1 216 ? 11.93 -8.75 -25.078 1 97.56 216 PRO A O 1
ATOM 1722 N N . GLN A 1 217 ? 11.219 -7.938 -27.031 1 96.5 217 GLN A N 1
ATOM 1723 C CA . GLN A 1 217 ? 12.555 -7.477 -27.406 1 96.5 217 GLN A CA 1
ATOM 1724 C C . GLN A 1 217 ? 13.039 -6.367 -26.484 1 96.5 217 GLN A C 1
ATOM 1726 O O . GLN A 1 217 ? 14.219 -6.32 -26.125 1 96.5 217 GLN A O 1
ATOM 1731 N N . GLU A 1 218 ? 12.109 -5.555 -26.156 1 96.62 218 GLU A N 1
ATOM 1732 C CA . GLU A 1 218 ? 12.445 -4.484 -25.219 1 96.62 218 GLU A CA 1
ATOM 1733 C C . GLU A 1 218 ? 12.828 -5.039 -23.859 1 96.62 218 GLU A C 1
ATOM 1735 O O . GLU A 1 218 ? 13.773 -4.559 -23.219 1 96.62 218 GLU A O 1
ATOM 1740 N N . LEU A 1 219 ? 12.125 -6.004 -23.375 1 97.81 219 LEU A N 1
ATOM 1741 C CA . LEU A 1 219 ? 12.422 -6.617 -22.094 1 97.81 219 LEU A CA 1
ATOM 1742 C C . LEU A 1 219 ? 13.781 -7.309 -22.109 1 97.81 219 LEU A C 1
ATOM 1744 O O . LEU A 1 219 ? 14.562 -7.188 -21.172 1 97.81 219 LEU A O 1
ATOM 1748 N N . ILE A 1 220 ? 14.078 -7.977 -23.188 1 97.94 220 ILE A N 1
ATOM 1749 C CA . ILE A 1 220 ? 15.359 -8.656 -23.344 1 97.94 220 ILE A CA 1
ATOM 1750 C C . ILE A 1 220 ? 16.5 -7.629 -23.328 1 97.94 220 ILE A C 1
ATOM 1752 O O . ILE A 1 220 ? 17.516 -7.828 -22.672 1 97.94 220 ILE A O 1
ATOM 1756 N N . ARG A 1 221 ? 16.266 -6.559 -24.047 1 96.38 221 ARG A N 1
ATOM 1757 C CA . ARG A 1 221 ? 17.266 -5.504 -24.094 1 96.38 221 ARG A CA 1
ATOM 1758 C C . ARG A 1 221 ? 17.516 -4.922 -22.703 1 96.38 221 ARG A C 1
ATOM 1760 O O . ARG A 1 221 ? 18.672 -4.734 -22.297 1 96.38 221 ARG A O 1
ATOM 1767 N N . GLU A 1 222 ? 16.5 -4.645 -21.984 1 95.88 222 GLU A N 1
ATOM 1768 C CA . GLU A 1 222 ? 16.625 -4.043 -20.672 1 95.88 222 GLU A CA 1
ATOM 1769 C C . GLU A 1 222 ? 17.312 -4.992 -19.688 1 95.88 222 GLU A C 1
ATOM 1771 O O . GLU A 1 222 ? 18.156 -4.574 -18.891 1 95.88 222 GLU A O 1
ATOM 1776 N N . LEU A 1 223 ? 16.953 -6.246 -19.734 1 96.75 223 LEU A N 1
ATOM 1777 C CA . LEU A 1 223 ? 17.547 -7.23 -18.844 1 96.75 223 LEU A CA 1
ATOM 1778 C C . LEU A 1 223 ? 19.016 -7.473 -19.172 1 96.75 223 LEU A C 1
ATOM 1780 O O . LEU A 1 223 ? 19.828 -7.695 -18.281 1 96.75 223 LEU A O 1
ATOM 1784 N N . SER A 1 224 ? 19.328 -7.363 -20.453 1 95.44 224 SER A N 1
ATOM 1785 C CA . SER A 1 224 ? 20.703 -7.586 -20.906 1 95.44 224 SER A CA 1
ATOM 1786 C C . SER A 1 224 ? 21.609 -6.406 -20.547 1 95.44 224 SER A C 1
ATOM 1788 O O . SER A 1 224 ? 22.797 -6.582 -20.297 1 95.44 224 SER A O 1
ATOM 1790 N N . SER A 1 225 ? 20.969 -5.227 -20.5 1 93.94 225 SER A N 1
ATOM 1791 C CA . SER A 1 225 ? 21.766 -4.027 -20.234 1 93.94 225 SER A CA 1
ATOM 1792 C C . SER A 1 225 ? 21.766 -3.672 -18.75 1 93.94 225 SER A C 1
ATOM 1794 O O . SER A 1 225 ? 22.266 -2.617 -18.359 1 93.94 225 SER A O 1
ATOM 1796 N N . ALA A 1 226 ? 21.219 -4.492 -17.906 1 93.62 226 ALA A N 1
ATOM 1797 C CA . ALA A 1 226 ? 21.094 -4.207 -16.484 1 93.62 226 ALA A CA 1
ATOM 1798 C C . ALA A 1 226 ? 22.469 -4.137 -15.812 1 93.62 226 ALA A C 1
ATOM 1800 O O . ALA A 1 226 ? 23.375 -4.918 -16.156 1 93.62 226 ALA A O 1
ATOM 1801 N N . ASN A 1 227 ? 22.656 -3.16 -14.992 1 90.31 227 ASN A N 1
ATOM 1802 C CA . ASN A 1 227 ? 23.859 -3.002 -14.195 1 90.31 227 ASN A CA 1
ATOM 1803 C C . ASN A 1 227 ? 23.531 -2.646 -12.742 1 90.31 227 ASN A C 1
ATOM 1805 O O . ASN A 1 227 ? 22.375 -2.686 -12.344 1 90.31 227 ASN A O 1
ATOM 1809 N N . SER A 1 228 ? 24.547 -2.346 -12 1 85 228 SER A N 1
ATOM 1810 C CA . SER A 1 228 ? 24.375 -2.143 -10.57 1 85 228 SER A CA 1
ATOM 1811 C C . SER A 1 228 ? 23.609 -0.846 -10.289 1 85 228 SER A C 1
ATOM 1813 O O . SER A 1 228 ? 23.031 -0.686 -9.219 1 85 228 SER A O 1
ATOM 1815 N N . SER A 1 229 ? 23.531 0.067 -11.25 1 85.38 229 SER A N 1
ATOM 1816 C CA . SER A 1 229 ? 22.875 1.355 -11.062 1 85.38 229 SER A CA 1
ATOM 1817 C C . SER A 1 229 ? 21.422 1.304 -11.523 1 85.38 229 SER A C 1
ATOM 1819 O O . SER A 1 229 ? 20.672 2.262 -11.328 1 85.38 229 SER A O 1
ATOM 1821 N N . SER A 1 230 ? 21.109 0.126 -12.047 1 89.88 230 SER A N 1
ATOM 1822 C CA . SER A 1 230 ? 19.75 -0.015 -12.555 1 89.88 230 SER A CA 1
ATOM 1823 C C . SER A 1 230 ? 18.734 -0.112 -11.414 1 89.88 230 SER A C 1
ATOM 1825 O O . SER A 1 230 ? 19.109 -0.406 -10.273 1 89.88 230 SER A O 1
ATOM 1827 N N . ASP A 1 231 ? 17.516 0.244 -11.727 1 88 231 ASP A N 1
ATOM 1828 C CA . ASP A 1 231 ? 16.438 0.168 -10.734 1 88 231 ASP A CA 1
ATOM 1829 C C . ASP A 1 231 ? 16 -1.277 -10.516 1 88 231 ASP A C 1
ATOM 1831 O O . ASP A 1 231 ? 15.422 -1.898 -11.406 1 88 231 ASP A O 1
ATOM 1835 N N . VAL A 1 232 ? 16.234 -1.783 -9.328 1 89.06 232 VAL A N 1
ATOM 1836 C CA . VAL A 1 232 ? 16.016 -3.191 -9.016 1 89.06 232 VAL A CA 1
ATOM 1837 C C . VAL A 1 232 ? 14.523 -3.514 -9.102 1 89.06 232 VAL A C 1
ATOM 1839 O O . VAL A 1 232 ? 14.141 -4.602 -9.547 1 89.06 232 VAL A O 1
ATOM 1842 N N . SER A 1 233 ? 13.664 -2.576 -8.68 1 86.44 233 SER A N 1
ATOM 1843 C CA . SER A 1 233 ? 12.227 -2.814 -8.703 1 86.44 233 SER A CA 1
ATOM 1844 C C . SER A 1 233 ? 11.711 -2.939 -10.133 1 86.44 233 SER A C 1
ATOM 1846 O O . SER A 1 233 ? 10.852 -3.777 -10.422 1 86.44 233 SER A O 1
ATOM 1848 N N . HIS A 1 234 ? 12.203 -2.123 -10.945 1 91.81 234 HIS A N 1
ATOM 1849 C CA . HIS A 1 234 ? 11.805 -2.189 -12.344 1 91.81 234 HIS A CA 1
ATOM 1850 C C . HIS A 1 234 ? 12.258 -3.496 -12.984 1 91.81 234 HIS A C 1
ATOM 1852 O O . HIS A 1 234 ? 11.492 -4.137 -13.711 1 91.81 234 HIS A O 1
ATOM 1858 N N . LEU A 1 235 ? 13.469 -3.889 -12.703 1 94.06 235 LEU A N 1
ATOM 1859 C CA . LEU A 1 235 ? 13.992 -5.129 -13.266 1 94.06 235 LEU A CA 1
ATOM 1860 C C . LEU A 1 235 ? 13.195 -6.332 -12.758 1 94.06 235 LEU A C 1
ATOM 1862 O O . LEU A 1 235 ? 12.961 -7.285 -13.508 1 94.06 235 LEU A O 1
ATOM 1866 N N . ALA A 1 236 ? 12.875 -6.25 -11.516 1 92.94 236 ALA A N 1
ATOM 1867 C CA . ALA A 1 236 ? 12.039 -7.316 -10.961 1 92.94 236 ALA A CA 1
ATOM 1868 C C . ALA A 1 236 ? 10.727 -7.441 -11.727 1 92.94 236 ALA A C 1
ATOM 1870 O O . ALA A 1 236 ? 10.281 -8.555 -12.023 1 92.94 236 ALA A O 1
ATOM 1871 N N . MET A 1 237 ? 10.156 -6.344 -12.078 1 93.25 237 MET A N 1
ATOM 1872 C CA . MET A 1 237 ? 8.914 -6.336 -12.852 1 93.25 237 MET A CA 1
ATOM 1873 C C . MET A 1 237 ? 9.148 -6.883 -14.258 1 93.25 237 MET A C 1
ATOM 1875 O O . MET A 1 237 ? 8.312 -7.621 -14.781 1 93.25 237 MET A O 1
ATOM 1879 N N . CYS A 1 238 ? 10.234 -6.484 -14.797 1 96.19 238 CYS A N 1
ATOM 1880 C CA . CYS A 1 238 ? 10.586 -7.008 -16.109 1 96.19 238 CYS A CA 1
ATOM 1881 C C . CYS A 1 238 ? 10.672 -8.531 -16.094 1 96.19 238 CYS A C 1
ATOM 1883 O O . CYS A 1 238 ? 10.094 -9.203 -16.953 1 96.19 238 CYS A O 1
ATOM 1885 N N . LEU A 1 239 ? 11.359 -9.031 -15.086 1 96.38 239 LEU A N 1
ATOM 1886 C CA . LEU A 1 239 ? 11.516 -10.477 -14.953 1 96.38 239 LEU A CA 1
ATOM 1887 C C . LEU A 1 239 ? 10.172 -11.164 -14.773 1 96.38 239 LEU A C 1
ATOM 1889 O O . LEU A 1 239 ? 9.898 -12.188 -15.398 1 96.38 239 LEU A O 1
ATOM 1893 N N . ARG A 1 240 ? 9.336 -10.617 -14.023 1 93.69 240 ARG A N 1
ATOM 1894 C CA . ARG A 1 240 ? 8.031 -11.195 -13.711 1 93.69 240 ARG A CA 1
ATOM 1895 C C . ARG A 1 240 ? 7.141 -11.234 -14.945 1 93.69 240 ARG A C 1
ATOM 1897 O O . ARG A 1 240 ? 6.586 -12.273 -15.289 1 93.69 240 ARG A O 1
ATOM 1904 N N . VAL A 1 241 ? 7.016 -10.125 -15.609 1 95.56 241 VAL A N 1
ATOM 1905 C CA . VAL A 1 241 ? 6.145 -10.023 -16.781 1 95.56 241 VAL A CA 1
ATOM 1906 C C . VAL A 1 241 ? 6.672 -10.914 -17.891 1 95.56 241 VAL A C 1
ATOM 1908 O O . VAL A 1 241 ? 5.898 -11.609 -18.562 1 95.56 241 VAL A O 1
ATOM 1911 N N . PHE A 1 242 ? 7.934 -10.891 -18.078 1 96.75 242 PHE A N 1
ATOM 1912 C CA . PHE A 1 242 ? 8.516 -11.711 -19.125 1 96.75 242 PHE A CA 1
ATOM 1913 C C . PHE A 1 242 ? 8.328 -13.195 -18.828 1 96.75 242 PHE A C 1
ATOM 1915 O O . PHE A 1 242 ? 8.039 -13.984 -19.719 1 96.75 242 PHE A O 1
ATOM 1922 N N . THR A 1 243 ? 8.508 -13.602 -17.578 1 94.75 243 THR A N 1
ATOM 1923 C CA . THR A 1 243 ? 8.273 -14.992 -17.172 1 94.75 243 THR A CA 1
ATOM 1924 C C . THR A 1 243 ? 6.828 -15.391 -17.453 1 94.75 243 THR A C 1
ATOM 1926 O O . THR A 1 243 ? 6.566 -16.469 -17.984 1 94.75 243 THR A O 1
ATOM 1929 N N . LEU A 1 244 ? 5.949 -14.531 -17.141 1 92.94 244 LEU A N 1
ATOM 1930 C CA . LEU A 1 244 ? 4.531 -14.781 -17.391 1 92.94 244 LEU A CA 1
ATOM 1931 C C . LEU A 1 244 ? 4.273 -15 -18.891 1 92.94 244 LEU A C 1
ATOM 1933 O O . LEU A 1 244 ? 3.561 -15.93 -19.266 1 92.94 244 LEU A O 1
ATOM 1937 N N . MET A 1 245 ? 4.867 -14.188 -19.688 1 94.5 245 MET A N 1
ATOM 1938 C CA . MET A 1 245 ? 4.688 -14.273 -21.141 1 94.5 245 MET A CA 1
ATOM 1939 C C . MET A 1 245 ? 5.207 -15.602 -21.672 1 94.5 245 MET A C 1
ATOM 1941 O O . MET A 1 245 ? 4.531 -16.266 -22.469 1 94.5 245 MET A O 1
ATOM 1945 N N . LEU A 1 246 ? 6.32 -15.984 -21.141 1 93.44 246 LEU A N 1
ATOM 1946 C CA . LEU A 1 246 ? 6.934 -17.219 -21.641 1 93.44 246 LEU A CA 1
ATOM 1947 C C . LEU A 1 246 ? 6.188 -18.438 -21.109 1 93.44 246 LEU A C 1
ATOM 1949 O O . LEU A 1 246 ? 6.039 -19.438 -21.812 1 93.44 246 LEU A O 1
ATOM 1953 N N . ALA A 1 247 ? 5.75 -18.359 -19.938 1 90.62 247 ALA A N 1
ATOM 1954 C CA . ALA A 1 247 ? 5.125 -19.5 -19.297 1 90.62 247 ALA A CA 1
ATOM 1955 C C . ALA A 1 247 ? 3.748 -19.781 -19.891 1 90.62 247 ALA A C 1
ATOM 1957 O O . ALA A 1 247 ? 3.311 -20.938 -19.922 1 90.62 247 ALA A O 1
ATOM 1958 N N . ARG A 1 248 ? 3.09 -18.828 -20.391 1 89.38 248 ARG A N 1
ATOM 1959 C CA . ARG A 1 248 ? 1.693 -19.016 -20.766 1 89.38 248 ARG A CA 1
ATOM 1960 C C . ARG A 1 248 ? 1.528 -18.969 -22.281 1 89.38 248 ARG A C 1
ATOM 1962 O O . ARG A 1 248 ? 0.407 -19.031 -22.797 1 89.38 248 ARG A O 1
ATOM 1969 N N . THR A 1 249 ? 2.617 -18.828 -22.953 1 89 249 THR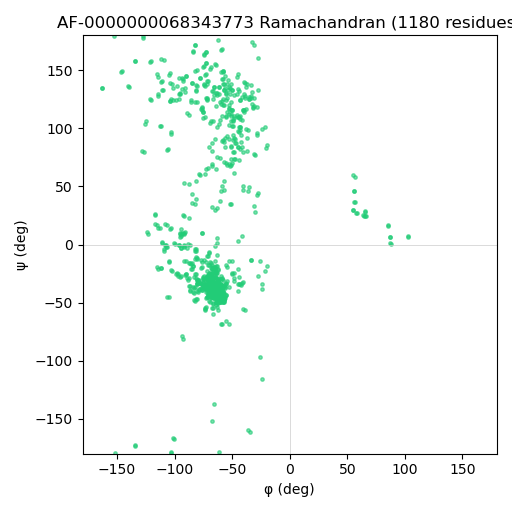 A N 1
ATOM 1970 C CA . THR A 1 249 ? 2.557 -18.828 -24.406 1 89 249 THR A CA 1
ATOM 1971 C C . THR A 1 249 ? 3.059 -20.156 -24.969 1 89 249 THR A C 1
ATOM 1973 O O . THR A 1 249 ? 4.195 -20.562 -24.703 1 89 249 THR A O 1
ATOM 1976 N N . PRO A 1 250 ? 2.258 -20.797 -25.734 1 82.75 250 PRO A N 1
ATOM 1977 C CA . PRO A 1 250 ? 2.699 -22.094 -26.266 1 82.75 250 PRO A CA 1
ATOM 1978 C C . PRO A 1 250 ? 3.77 -21.938 -27.344 1 82.75 250 PRO A C 1
ATOM 1980 O O . PRO A 1 250 ? 4.766 -22.672 -27.344 1 82.75 250 PRO A O 1
ATOM 1983 N N . ASP A 1 251 ? 3.57 -21 -28.328 1 85.06 251 ASP A N 1
ATOM 1984 C CA . ASP A 1 251 ? 4.52 -20.812 -29.422 1 85.06 251 ASP A CA 1
ATOM 1985 C C . ASP A 1 251 ? 5.062 -19.391 -29.438 1 85.06 251 ASP A C 1
ATOM 1987 O O . ASP A 1 251 ? 4.301 -18.422 -29.562 1 85.06 251 ASP A O 1
ATOM 1991 N N . LEU A 1 252 ? 6.328 -19.375 -29.391 1 89.38 252 LEU A N 1
ATOM 1992 C CA . LEU A 1 252 ? 6.965 -18.062 -29.406 1 89.38 252 LEU A CA 1
ATOM 1993 C C . LEU A 1 252 ? 7.254 -17.625 -30.844 1 89.38 252 LEU A C 1
ATOM 1995 O O . LEU A 1 252 ? 7.59 -18.453 -31.688 1 89.38 252 LEU A O 1
ATOM 1999 N N . PRO A 1 253 ? 7.129 -16.328 -31.078 1 91.62 253 PRO A N 1
ATOM 2000 C CA . PRO A 1 253 ? 7.625 -15.828 -32.375 1 91.62 253 PRO A CA 1
ATOM 2001 C C . PRO A 1 253 ? 9.102 -16.141 -32.594 1 91.62 253 PRO A C 1
ATOM 2003 O O . PRO A 1 253 ? 9.883 -16.156 -31.641 1 91.62 253 PRO A O 1
ATOM 2006 N N . VAL A 1 254 ? 9.484 -16.328 -33.812 1 91.5 254 VAL A N 1
ATOM 2007 C CA . VAL A 1 254 ? 10.828 -16.75 -34.188 1 91.5 254 VAL A CA 1
ATOM 2008 C C . VAL A 1 254 ? 11.852 -15.734 -33.719 1 91.5 254 VAL A C 1
ATOM 2010 O O . VAL A 1 254 ? 12.938 -16.094 -33.25 1 91.5 254 VAL A O 1
ATOM 2013 N N . ASP A 1 255 ? 11.477 -14.516 -33.812 1 92.12 255 ASP A N 1
ATOM 2014 C CA . ASP A 1 255 ? 12.398 -13.445 -33.438 1 92.12 255 ASP A CA 1
ATOM 2015 C C . ASP A 1 255 ? 12.695 -13.484 -31.938 1 92.12 255 ASP A C 1
ATOM 2017 O O . ASP A 1 255 ? 13.836 -13.273 -31.516 1 92.12 255 ASP A O 1
ATOM 2021 N N . VAL A 1 256 ? 11.656 -13.758 -31.172 1 94.19 256 VAL A N 1
ATOM 2022 C CA . VAL A 1 256 ? 11.828 -13.828 -29.734 1 94.19 256 VAL A CA 1
ATOM 2023 C C . VAL A 1 256 ? 12.617 -15.078 -29.359 1 94.19 256 VAL A C 1
ATOM 2025 O O . VAL A 1 256 ? 13.547 -15.016 -28.547 1 94.19 256 VAL A O 1
ATOM 2028 N N . ARG A 1 257 ? 12.328 -16.125 -29.953 1 91.31 257 ARG A N 1
ATOM 2029 C CA . ARG A 1 257 ? 13.008 -17.391 -29.672 1 91.31 257 ARG A CA 1
ATOM 2030 C C . ARG A 1 257 ? 14.5 -17.297 -29.984 1 91.31 257 ARG A C 1
ATOM 2032 O O . ARG A 1 257 ? 15.336 -17.797 -29.234 1 91.31 257 ARG A O 1
ATOM 2039 N N . SER A 1 258 ? 14.828 -16.625 -31.016 1 92.5 258 SER A N 1
ATOM 2040 C CA . SER A 1 258 ? 16.219 -16.484 -31.422 1 92.5 258 SER A CA 1
ATOM 2041 C C . SER A 1 258 ? 17 -15.633 -30.438 1 92.5 258 SER A C 1
ATOM 2043 O O . SER A 1 258 ? 18.203 -15.82 -30.266 1 92.5 258 SER A O 1
ATOM 2045 N N . LYS A 1 259 ? 16.344 -14.797 -29.797 1 94.81 259 LYS A N 1
ATOM 2046 C CA . LYS A 1 259 ? 17.016 -13.898 -28.859 1 94.81 259 LYS A CA 1
ATOM 2047 C C . LYS A 1 259 ? 17.203 -14.562 -27.5 1 94.81 259 LYS A C 1
ATOM 2049 O O . LYS A 1 259 ? 18 -14.086 -26.688 1 94.81 259 LYS A O 1
ATOM 2054 N N . LEU A 1 260 ? 16.438 -15.594 -27.281 1 94.81 260 LEU A N 1
ATOM 2055 C CA . LEU A 1 260 ? 16.641 -16.375 -26.062 1 94.81 260 LEU A CA 1
ATOM 2056 C C . LEU A 1 260 ? 17.844 -17.297 -26.203 1 94.81 260 LEU A C 1
ATOM 2058 O O . LEU A 1 260 ? 17.719 -18.5 -26.047 1 94.81 260 LEU A O 1
ATOM 2062 N N . ASN A 1 261 ? 18.984 -16.703 -26.438 1 93.94 261 ASN A N 1
ATOM 2063 C CA . ASN A 1 261 ? 20.203 -17.453 -26.703 1 93.94 261 ASN A CA 1
ATOM 2064 C C . ASN A 1 261 ? 21.125 -17.484 -25.484 1 93.94 261 ASN A C 1
ATOM 2066 O O . ASN A 1 261 ? 20.781 -16.969 -24.422 1 93.94 261 ASN A O 1
ATOM 2070 N N . SER A 1 262 ? 22.281 -18.141 -25.641 1 93.25 262 SER A N 1
ATOM 2071 C CA . SER A 1 262 ? 23.203 -18.359 -24.531 1 93.25 262 SER A CA 1
ATOM 2072 C C . SER A 1 262 ? 23.75 -17.047 -24 1 93.25 262 SER A C 1
ATOM 2074 O O . SER A 1 262 ? 24.016 -16.906 -22.797 1 93.25 262 SER A O 1
ATOM 2076 N N . HIS A 1 263 ? 23.828 -16.047 -24.859 1 92.62 263 HIS A N 1
ATOM 2077 C CA . HIS A 1 263 ? 24.328 -14.742 -24.438 1 92.62 263 HIS A CA 1
ATOM 2078 C C . HIS A 1 263 ? 23.344 -14.062 -23.484 1 92.62 263 HIS A C 1
ATOM 2080 O O . HIS A 1 263 ? 23.734 -13.578 -22.422 1 92.62 263 HIS A O 1
ATOM 2086 N N . PHE A 1 264 ? 22.188 -14.078 -23.922 1 96.06 264 PHE A N 1
ATOM 2087 C CA . PHE A 1 264 ? 21.156 -13.484 -23.078 1 96.06 264 PHE A CA 1
ATOM 2088 C C . PHE A 1 264 ? 21.062 -14.211 -21.75 1 96.06 264 PHE A C 1
ATOM 2090 O O . PHE A 1 264 ? 21 -13.57 -20.688 1 96.06 264 PHE A O 1
ATOM 2097 N N . ILE A 1 265 ? 21.031 -15.477 -21.75 1 96.25 265 ILE A N 1
ATOM 2098 C CA . ILE A 1 265 ? 20.875 -16.281 -20.547 1 96.25 265 ILE A CA 1
ATOM 2099 C C . ILE A 1 265 ? 22.031 -16 -19.594 1 96.25 265 ILE A C 1
ATOM 2101 O O . ILE A 1 265 ? 21.844 -15.953 -18.375 1 96.25 265 ILE A O 1
ATOM 2105 N N . THR A 1 266 ? 23.219 -15.789 -20.141 1 94.44 266 THR A N 1
ATOM 2106 C CA . THR A 1 266 ? 24.375 -15.461 -19.312 1 94.44 266 THR A CA 1
ATOM 2107 C C . THR A 1 266 ? 24.156 -14.141 -18.578 1 94.44 266 THR A C 1
ATOM 2109 O O . THR A 1 266 ? 24.562 -13.984 -17.422 1 94.44 266 THR A O 1
ATOM 2112 N N . GLN A 1 267 ? 23.547 -13.234 -19.328 1 94.5 267 GLN A N 1
ATOM 2113 C CA . GLN A 1 267 ? 23.25 -11.953 -18.688 1 94.5 267 GLN A CA 1
ATOM 2114 C C . GLN A 1 267 ? 22.25 -12.117 -17.547 1 94.5 267 GLN A C 1
ATOM 2116 O O . GLN A 1 267 ? 22.359 -11.445 -16.516 1 94.5 267 GLN A O 1
ATOM 2121 N N . VAL A 1 268 ? 21.25 -13.008 -17.688 1 96.5 268 VAL A N 1
ATOM 2122 C CA . VAL A 1 268 ? 20.25 -13.242 -16.656 1 96.5 268 VAL A CA 1
ATOM 2123 C C . VAL A 1 268 ? 20.891 -13.945 -15.469 1 96.5 268 VAL A C 1
ATOM 2125 O O . VAL A 1 268 ? 20.5 -13.703 -14.32 1 96.5 268 VAL A O 1
ATOM 2128 N N . LEU A 1 269 ? 21.906 -14.75 -15.688 1 95.69 269 LEU A N 1
ATOM 2129 C CA . LEU A 1 269 ? 22.594 -15.492 -14.633 1 95.69 269 LEU A CA 1
ATOM 2130 C C . LEU A 1 269 ? 23.328 -14.539 -13.703 1 95.69 269 LEU A C 1
ATOM 2132 O O . LEU A 1 269 ? 23.625 -14.883 -12.555 1 95.69 269 LEU A O 1
ATOM 2136 N N . ARG A 1 270 ? 23.609 -13.344 -14.188 1 94 270 ARG A N 1
ATOM 2137 C CA . ARG A 1 270 ? 24.281 -12.344 -13.352 1 94 270 ARG A CA 1
ATOM 2138 C C . ARG A 1 270 ? 23.406 -11.961 -12.164 1 94 270 ARG A C 1
ATOM 2140 O O . ARG A 1 270 ? 23.906 -11.445 -11.156 1 94 270 ARG A O 1
ATOM 2147 N N . PHE A 1 271 ? 22.109 -12.133 -12.305 1 94 271 PHE A N 1
ATOM 2148 C CA . PHE A 1 271 ? 21.203 -11.812 -11.203 1 94 271 PHE A CA 1
ATOM 2149 C C . PHE A 1 271 ? 21.25 -12.898 -10.141 1 94 271 PHE A C 1
ATOM 2151 O O . PHE A 1 271 ? 20.75 -12.703 -9.023 1 94 271 PHE A O 1
ATOM 2158 N N . ILE A 1 272 ? 21.797 -14.039 -10.43 1 93.88 272 ILE A N 1
ATOM 2159 C CA . ILE A 1 272 ? 21.766 -15.195 -9.539 1 93.88 272 ILE A CA 1
ATOM 2160 C C . ILE A 1 272 ? 23.125 -15.391 -8.891 1 93.88 272 ILE A C 1
ATOM 2162 O O . ILE A 1 272 ? 23.234 -15.586 -7.676 1 93.88 272 ILE A O 1
ATOM 2166 N N . GLY A 1 273 ? 24.125 -15.289 -9.75 1 90.06 273 GLY A N 1
ATOM 2167 C CA . GLY A 1 273 ? 25.484 -15.469 -9.266 1 90.06 273 GLY A CA 1
ATOM 2168 C C . GLY A 1 273 ? 26.516 -14.727 -10.086 1 90.06 273 GLY A C 1
ATOM 2169 O O . GLY A 1 273 ? 26.172 -14.055 -11.062 1 90.06 273 GLY A O 1
ATOM 2170 N N . ALA A 1 274 ? 27.703 -14.875 -9.656 1 86.56 274 ALA A N 1
ATOM 2171 C CA . ALA A 1 274 ? 28.812 -14.234 -10.375 1 86.56 274 ALA A CA 1
ATOM 2172 C C . ALA A 1 274 ? 29.078 -14.93 -11.703 1 86.56 274 ALA A C 1
ATOM 2174 O O . ALA A 1 274 ? 28.922 -16.156 -11.812 1 86.56 274 ALA A O 1
ATOM 2175 N N . THR A 1 275 ? 29.328 -14.094 -12.766 1 86 275 THR A N 1
ATOM 2176 C CA . THR A 1 275 ? 29.594 -14.648 -14.086 1 86 275 THR A CA 1
ATOM 2177 C C . THR A 1 275 ? 30.969 -14.219 -14.586 1 86 275 THR A C 1
ATOM 2179 O O . THR A 1 275 ? 31.562 -13.289 -14.039 1 86 275 THR A O 1
ATOM 2182 N N . GLU A 1 276 ? 31.516 -15.086 -15.609 1 78.88 276 GLU A N 1
ATOM 2183 C CA . GLU A 1 276 ? 32.812 -14.773 -16.203 1 78.88 276 GLU A CA 1
ATOM 2184 C C . GLU A 1 276 ? 32.625 -13.984 -17.5 1 78.88 276 GLU A C 1
ATOM 2186 O O . GLU A 1 276 ? 31.734 -14.266 -18.297 1 78.88 276 GLU A O 1
ATOM 2191 N N . GLY A 1 277 ? 33.25 -12.812 -17.828 1 68.75 277 GLY A N 1
ATOM 2192 C CA . GLY A 1 277 ? 33.156 -11.992 -19.031 1 68.75 277 GLY A CA 1
ATOM 2193 C C . GLY A 1 277 ? 33.75 -12.648 -20.25 1 68.75 277 GLY A C 1
ATOM 2194 O O . GLY A 1 277 ? 34.5 -13.609 -20.141 1 68.75 277 GLY A O 1
ATOM 2195 N N . PRO A 1 278 ? 33.375 -12.422 -21.609 1 58.09 278 PRO A N 1
ATOM 2196 C CA . PRO A 1 278 ? 33.875 -13.023 -22.844 1 58.09 278 PRO A CA 1
ATOM 2197 C C . PRO A 1 278 ? 35.375 -12.789 -23.047 1 58.09 278 PRO A C 1
ATOM 2199 O O . PRO A 1 278 ? 36 -13.438 -23.891 1 58.09 278 PRO A O 1
ATOM 2202 N N . ASN A 1 279 ? 36.219 -11.898 -22.859 1 45.22 279 ASN A N 1
ATOM 2203 C CA . ASN A 1 279 ? 37.5 -11.578 -23.5 1 45.22 279 ASN A CA 1
ATOM 2204 C C . ASN A 1 279 ? 38.5 -12.695 -23.312 1 45.22 279 ASN A C 1
ATOM 2206 O O . ASN A 1 279 ? 39.688 -12.5 -23.547 1 45.22 279 ASN A O 1
ATOM 2210 N N . SER A 1 280 ? 38.5 -13.82 -22.766 1 37.81 280 SER A N 1
ATOM 2211 C CA . SER A 1 280 ? 39.75 -14.555 -22.766 1 37.81 280 SER A CA 1
ATOM 2212 C C . SER A 1 280 ? 39.969 -15.258 -24.094 1 37.81 280 SER A C 1
ATOM 2214 O O . SER A 1 280 ? 39.531 -16.391 -24.297 1 37.81 280 SER A O 1
ATOM 2216 N N . ALA A 1 281 ? 39.969 -14.727 -25.359 1 33.47 281 ALA A N 1
ATOM 2217 C CA . ALA A 1 281 ? 40.688 -15.328 -26.484 1 33.47 281 ALA A CA 1
ATOM 2218 C C . ALA A 1 281 ? 42.125 -15.641 -26.094 1 33.47 281 ALA A C 1
ATOM 2220 O O . ALA A 1 281 ? 42.875 -14.734 -25.734 1 33.47 281 ALA A O 1
ATOM 2221 N N . VAL A 1 282 ? 42.531 -16.906 -25.891 1 32.16 282 VAL A N 1
ATOM 2222 C CA . VAL A 1 282 ? 43.844 -17.516 -25.969 1 32.16 282 VAL A CA 1
ATOM 2223 C C . VAL A 1 282 ? 44.438 -17.328 -27.375 1 32.16 282 VAL A C 1
ATOM 2225 O O . VAL A 1 282 ? 43.844 -17.781 -28.359 1 32.16 282 VAL A O 1
ATOM 2228 N N . PRO A 1 283 ? 45.188 -16.281 -27.797 1 32.34 283 PRO A N 1
ATOM 2229 C CA . PRO A 1 283 ? 46.094 -16.484 -28.922 1 32.34 283 PRO A CA 1
ATOM 2230 C C . PRO A 1 283 ? 46.906 -17.781 -28.797 1 32.34 283 PRO A C 1
ATOM 2232 O O . PRO A 1 283 ? 47.312 -18.156 -27.703 1 32.34 283 PRO A O 1
ATOM 2235 N N . ASP A 1 284 ? 46.688 -18.781 -29.609 1 28.3 284 ASP A N 1
ATOM 2236 C CA . ASP A 1 284 ? 47.656 -19.797 -30.031 1 28.3 284 ASP A CA 1
ATOM 2237 C C . ASP A 1 284 ? 48.938 -19.156 -30.547 1 28.3 284 ASP A C 1
ATOM 2239 O O . ASP A 1 284 ? 49.094 -18.938 -31.75 1 28.3 284 ASP A O 1
ATOM 2243 N N . VAL A 1 285 ? 49.594 -18.031 -30.156 1 28.36 285 VAL A N 1
ATOM 2244 C CA . VAL A 1 285 ? 51 -17.875 -30.5 1 28.36 285 VAL A CA 1
ATOM 2245 C C . VAL A 1 285 ? 51.781 -19.078 -29.984 1 28.36 285 VAL A C 1
ATOM 2247 O O . VAL A 1 285 ? 51.75 -19.391 -28.797 1 28.36 285 VAL A O 1
ATOM 2250 N N . LEU A 1 286 ? 52.281 -19.969 -30.891 1 25.8 286 LEU A N 1
ATOM 2251 C CA . LEU A 1 286 ? 53.5 -20.719 -31.031 1 25.8 286 LEU A CA 1
ATOM 2252 C C . LEU A 1 286 ? 54.688 -19.875 -30.562 1 25.8 286 LEU A C 1
ATOM 2254 O O . LEU A 1 286 ? 55 -18.828 -31.141 1 25.8 286 LEU A O 1
ATOM 2258 N N . THR A 1 287 ? 55.031 -19.719 -29.234 1 25.31 287 THR A N 1
ATOM 2259 C CA . THR A 1 287 ? 56.375 -19.328 -28.922 1 25.31 287 THR A CA 1
ATOM 2260 C C . THR A 1 287 ? 57.375 -20.094 -29.766 1 25.31 287 THR A C 1
ATOM 2262 O O . THR A 1 287 ? 57.188 -21.281 -30.047 1 25.31 287 THR A O 1
ATOM 2265 N N . ASP A 1 288 ? 58.094 -19.547 -30.719 1 27.92 288 ASP A N 1
ATOM 2266 C CA . ASP A 1 288 ? 59.5 -19.906 -30.562 1 27.92 288 ASP A CA 1
ATOM 2267 C C . ASP A 1 288 ? 59.906 -19.938 -29.094 1 27.92 288 ASP A C 1
ATOM 2269 O O . 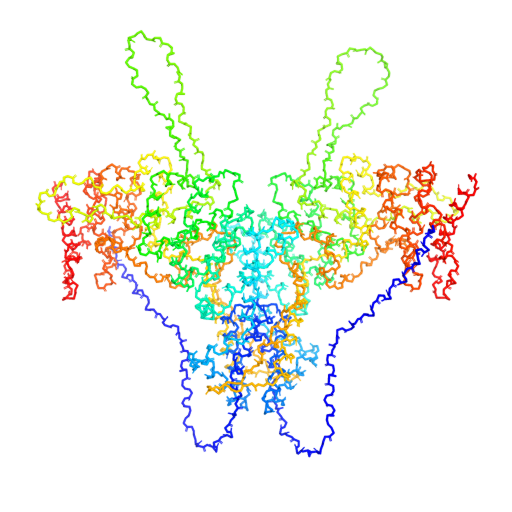ASP A 1 288 ? 59.312 -19.25 -28.266 1 27.92 288 ASP A O 1
ATOM 2273 N N . PHE A 1 289 ? 60.688 -20.922 -28.406 1 24.78 289 PHE A N 1
ATOM 2274 C CA . PHE A 1 289 ? 61.094 -21.391 -27.078 1 24.78 289 PHE A CA 1
ATOM 2275 C C . PHE A 1 289 ? 61.562 -20.234 -26.219 1 24.78 289 PHE A C 1
ATOM 2277 O O . PHE A 1 289 ? 62 -20.438 -25.078 1 24.78 289 PHE A O 1
ATOM 2284 N N . LYS A 1 290 ? 62.062 -19.047 -26.625 1 28.03 290 LYS A N 1
ATOM 2285 C CA . LYS A 1 290 ? 62.75 -18.531 -25.469 1 28.03 290 LYS A CA 1
ATOM 2286 C C . LYS A 1 290 ? 61.781 -18.25 -24.312 1 28.03 290 LYS A C 1
ATOM 2288 O O . LYS A 1 290 ? 60.656 -17.812 -24.531 1 28.03 290 LYS A O 1
ATOM 2293 N N . SER A 1 291 ? 61.844 -18.906 -22.953 1 26.08 291 SER A N 1
ATOM 2294 C CA . SER A 1 291 ? 61.469 -18.984 -21.547 1 26.08 291 SER A CA 1
ATOM 2295 C C . SER A 1 291 ? 61.094 -17.609 -21 1 26.08 291 SER A C 1
ATOM 2297 O O . SER A 1 291 ? 60.875 -17.453 -19.797 1 26.08 291 SER A O 1
ATOM 2299 N N . SER A 1 292 ? 61.375 -16.469 -21.641 1 28.73 292 SER A N 1
ATOM 2300 C CA . SER A 1 292 ? 61.375 -15.336 -20.734 1 28.73 292 SER A CA 1
ATOM 2301 C C . SER A 1 292 ? 59.969 -15.047 -20.203 1 28.73 292 SER A C 1
ATOM 2303 O O . SER A 1 292 ? 58.969 -15.578 -20.703 1 28.73 292 SER A O 1
ATOM 2305 N N . ASP A 1 293 ? 59.531 -13.594 -19.766 1 29.19 293 ASP A N 1
ATOM 2306 C CA . ASP A 1 293 ? 58.688 -12.961 -18.75 1 29.19 293 ASP A CA 1
ATOM 2307 C C . ASP A 1 293 ? 57.25 -12.922 -19.203 1 29.19 293 ASP A C 1
ATOM 2309 O O . ASP A 1 293 ? 56.812 -11.969 -19.859 1 29.19 293 ASP A O 1
ATOM 2313 N N . VAL A 1 294 ? 56.562 -13.75 -19.875 1 31.31 294 VAL A N 1
ATOM 2314 C CA . VAL A 1 294 ? 55.188 -13.797 -20.344 1 31.31 294 VAL A CA 1
ATOM 2315 C C . VAL A 1 294 ? 54.219 -13.672 -19.156 1 31.31 294 VAL A C 1
ATOM 2317 O O . VAL A 1 294 ? 53.875 -14.672 -18.531 1 31.31 294 VAL A O 1
ATOM 2320 N N . THR A 1 295 ? 54.281 -12.773 -18.156 1 32.44 295 THR A N 1
ATOM 2321 C CA . THR A 1 295 ? 53.469 -12.438 -16.984 1 32.44 295 THR A CA 1
ATOM 2322 C C . THR A 1 295 ? 52.094 -11.914 -17.391 1 32.44 295 THR A C 1
ATOM 2324 O O . THR A 1 295 ? 51.375 -11.344 -16.578 1 32.44 295 THR A O 1
ATOM 2327 N N . GLY A 1 296 ? 51.781 -11.797 -18.625 1 33.75 296 GLY A N 1
ATOM 2328 C CA . GLY A 1 296 ? 50.531 -11.07 -18.766 1 33.75 296 GLY A CA 1
ATOM 2329 C C . GLY A 1 296 ? 49.344 -11.789 -18.141 1 33.75 296 GLY A C 1
ATOM 2330 O O . GLY A 1 296 ? 49.094 -12.961 -18.453 1 33.75 296 GLY A O 1
ATOM 2331 N N . ASP A 1 297 ? 48.812 -11.438 -16.891 1 34.25 297 ASP A N 1
ATOM 2332 C CA . ASP A 1 297 ? 47.719 -11.867 -16.047 1 34.25 297 ASP A CA 1
ATOM 2333 C C . ASP A 1 297 ? 46.406 -11.898 -16.812 1 34.25 297 ASP A C 1
ATOM 2335 O O . ASP A 1 297 ? 45.875 -10.859 -17.219 1 34.25 297 ASP A O 1
ATOM 2339 N N . ASN A 1 298 ? 46.031 -12.648 -17.75 1 38.53 298 ASN A N 1
ATOM 2340 C CA . ASN A 1 298 ? 44.688 -13.023 -18.234 1 38.53 298 ASN A CA 1
ATOM 2341 C C . ASN A 1 298 ? 43.688 -13.133 -17.078 1 38.53 298 ASN A C 1
ATOM 2343 O O . ASN A 1 298 ? 43.406 -14.227 -16.609 1 38.53 298 ASN A O 1
ATOM 2347 N N . GLU A 1 299 ? 43.5 -12.273 -16.156 1 42.25 299 GLU A N 1
ATOM 2348 C CA . GLU A 1 299 ? 42.656 -12.281 -14.984 1 42.25 299 GLU A CA 1
ATOM 2349 C C . GLU A 1 299 ? 41.156 -12.25 -15.383 1 42.25 299 GLU A C 1
ATOM 2351 O O . GLU A 1 299 ? 40.719 -11.328 -16.078 1 42.25 299 GLU A O 1
ATOM 2356 N N . LYS A 1 300 ? 40.375 -13.438 -15.672 1 52.41 300 LYS A N 1
ATOM 2357 C CA . LYS A 1 300 ? 38.938 -13.586 -15.664 1 52.41 300 LYS A CA 1
ATOM 2358 C C . LYS A 1 300 ? 38.281 -12.508 -14.812 1 52.41 300 LYS A C 1
ATOM 2360 O O . LYS A 1 300 ? 38.594 -12.359 -13.633 1 52.41 300 LYS A O 1
ATOM 2365 N N . CYS A 1 301 ? 37.781 -11.531 -15.656 1 62.97 301 CYS A N 1
ATOM 2366 C CA . CYS A 1 301 ? 37.094 -10.469 -14.953 1 62.97 301 CYS A CA 1
ATOM 2367 C C . CYS A 1 301 ? 35.781 -10.984 -14.367 1 62.97 301 CYS A C 1
ATOM 2369 O O . CYS A 1 301 ? 34.844 -11.352 -15.102 1 62.97 301 CYS A O 1
ATOM 2371 N N . VAL A 1 302 ? 35.719 -11.547 -13.328 1 73.56 302 VAL A N 1
ATOM 2372 C CA . VAL A 1 302 ? 34.562 -12.008 -12.578 1 73.56 302 VAL A CA 1
ATOM 2373 C C . VAL A 1 302 ? 33.656 -10.82 -12.273 1 73.56 302 VAL A C 1
ATOM 2375 O O . VAL A 1 302 ? 34.094 -9.805 -11.742 1 73.56 302 VAL A O 1
ATOM 2378 N N . GLN A 1 303 ? 32.469 -10.969 -13.047 1 77.69 303 GLN A N 1
ATOM 2379 C CA . GLN A 1 303 ? 31.453 -9.992 -12.711 1 77.69 303 GLN A CA 1
ATOM 2380 C C . GLN A 1 303 ? 30.672 -10.422 -11.469 1 77.69 303 GLN A C 1
ATOM 2382 O O . GLN A 1 303 ? 30.188 -11.555 -11.391 1 77.69 303 GLN A O 1
ATOM 2387 N N . GLU A 1 304 ? 30.531 -9.578 -10.641 1 80.44 304 GLU A N 1
ATOM 2388 C CA . GLU A 1 304 ? 29.859 -9.875 -9.375 1 80.44 304 GLU A CA 1
ATOM 2389 C C . GLU A 1 304 ? 28.359 -10 -9.555 1 80.44 304 GLU A C 1
ATOM 2391 O O . GLU A 1 304 ? 27.797 -9.469 -10.516 1 80.44 304 GLU A O 1
ATOM 2396 N N . GLN A 1 305 ? 27.75 -10.758 -8.688 1 86.25 305 GLN A N 1
ATOM 2397 C CA . GLN A 1 305 ? 26.312 -10.914 -8.68 1 86.25 305 GLN A CA 1
ATOM 2398 C C . GLN A 1 305 ? 25.609 -9.562 -8.531 1 86.25 305 GLN A C 1
ATOM 2400 O O . GLN A 1 305 ? 26.016 -8.734 -7.715 1 86.25 305 GLN A O 1
ATOM 2405 N N . LEU A 1 306 ? 24.688 -9.422 -9.344 1 86.56 306 LEU A N 1
ATOM 2406 C CA . LEU A 1 306 ? 23.953 -8.156 -9.32 1 86.56 306 LEU A CA 1
ATOM 2407 C C . LEU A 1 306 ? 22.906 -8.156 -8.211 1 86.56 306 LEU A C 1
ATOM 2409 O O . LEU A 1 306 ? 22.234 -9.164 -7.992 1 86.56 306 LEU A O 1
ATOM 2413 N N . PHE A 1 307 ? 22.75 -6.992 -7.375 1 85.25 307 PHE A N 1
ATOM 2414 C CA . PHE A 1 307 ? 21.688 -6.637 -6.43 1 85.25 307 PHE A CA 1
ATOM 2415 C C . PHE A 1 307 ? 21.672 -7.605 -5.254 1 85.25 307 PHE A C 1
ATOM 2417 O O . PHE A 1 307 ? 20.609 -7.918 -4.723 1 85.25 307 PHE A O 1
ATOM 2424 N N . ASP A 1 308 ? 22.672 -8.219 -4.934 1 81.31 308 ASP A N 1
ATOM 2425 C CA . ASP A 1 308 ? 22.891 -9.008 -3.725 1 81.31 308 ASP A CA 1
ATOM 2426 C C . ASP A 1 308 ? 21.828 -10.094 -3.58 1 81.31 308 ASP A C 1
ATOM 2428 O O . ASP A 1 308 ? 21.281 -10.297 -2.494 1 81.31 308 ASP A O 1
ATOM 2432 N N . GLY A 1 309 ? 21.422 -10.672 -4.715 1 85.62 309 GLY A N 1
ATOM 2433 C CA . GLY A 1 309 ? 20.547 -11.844 -4.672 1 85.62 309 GLY A CA 1
ATOM 2434 C C . GLY A 1 309 ? 19.078 -11.492 -4.598 1 85.62 309 GLY A C 1
ATOM 2435 O O . GLY A 1 309 ? 18.234 -12.375 -4.461 1 85.62 309 GLY A O 1
ATOM 2436 N N . GLN A 1 310 ? 18.672 -10.242 -4.699 1 84.56 310 GLN A N 1
ATOM 2437 C CA . GLN A 1 310 ? 17.281 -9.82 -4.602 1 84.56 310 GLN A CA 1
ATOM 2438 C C . GLN A 1 310 ? 16.453 -10.375 -5.758 1 84.56 310 GLN A C 1
ATOM 2440 O O . GLN A 1 310 ? 15.242 -10.594 -5.617 1 84.56 310 GLN A O 1
ATOM 2445 N N . LEU A 1 311 ? 17.156 -10.68 -6.836 1 92.19 311 LEU A N 1
ATOM 2446 C CA . LEU A 1 311 ? 16.422 -11.078 -8.039 1 92.19 311 LEU A CA 1
ATOM 2447 C C . LEU A 1 311 ? 16.703 -12.539 -8.383 1 92.19 311 LEU A C 1
ATOM 2449 O O . LEU A 1 311 ? 16.328 -13.008 -9.461 1 92.19 311 LEU A O 1
ATOM 2453 N N . THR A 1 312 ? 17.281 -13.266 -7.418 1 93.31 312 THR A N 1
ATOM 2454 C CA . THR A 1 312 ? 17.734 -14.625 -7.688 1 93.31 312 THR A CA 1
ATOM 2455 C C . THR A 1 312 ? 16.562 -15.531 -8.055 1 93.31 312 THR A C 1
ATOM 2457 O O . THR A 1 312 ? 16.609 -16.234 -9.062 1 93.31 312 THR A O 1
ATOM 2460 N N . HIS A 1 313 ? 15.484 -15.492 -7.277 1 93.25 313 HIS A N 1
ATOM 2461 C CA . HIS A 1 313 ? 14.344 -16.359 -7.523 1 93.25 313 HIS A CA 1
ATOM 2462 C C . HIS A 1 313 ? 13.609 -15.961 -8.797 1 93.25 313 HIS A C 1
ATOM 2464 O O . HIS A 1 313 ? 13.195 -16.828 -9.586 1 93.25 313 HIS A O 1
ATOM 2470 N N . ALA A 1 314 ? 13.453 -14.648 -8.984 1 94.31 314 ALA A N 1
ATOM 2471 C CA . ALA A 1 314 ? 12.781 -14.164 -10.188 1 94.31 314 ALA A CA 1
ATOM 2472 C C . ALA A 1 314 ? 13.547 -14.562 -11.438 1 94.31 314 ALA A C 1
ATOM 2474 O O . ALA A 1 314 ? 12.953 -14.992 -12.43 1 94.31 314 ALA A O 1
ATOM 2475 N N . ALA A 1 315 ? 14.812 -14.414 -11.375 1 96.56 315 ALA A N 1
ATOM 2476 C CA . ALA A 1 315 ? 15.656 -14.781 -12.508 1 96.56 315 ALA A CA 1
ATOM 2477 C C . ALA A 1 315 ? 15.602 -16.281 -12.758 1 96.56 315 ALA A C 1
ATOM 2479 O O . ALA A 1 315 ? 15.578 -16.719 -13.914 1 96.56 315 ALA A O 1
ATOM 2480 N N . THR A 1 316 ? 15.57 -17.062 -11.727 1 96.19 316 THR A N 1
ATOM 2481 C CA . THR A 1 316 ? 15.484 -18.516 -11.859 1 96.19 316 THR A CA 1
ATOM 2482 C C . THR A 1 316 ? 14.18 -18.922 -12.547 1 96.19 316 THR A C 1
ATOM 2484 O O . THR A 1 316 ? 14.172 -19.766 -13.438 1 96.19 316 THR A O 1
ATOM 2487 N N . ALA A 1 317 ? 13.109 -18.297 -12.141 1 94.69 317 ALA A N 1
ATOM 2488 C CA . ALA A 1 317 ? 11.82 -18.578 -12.766 1 94.69 317 ALA A CA 1
ATOM 2489 C C . ALA A 1 317 ? 11.844 -18.266 -14.258 1 94.69 317 ALA A C 1
ATOM 2491 O O . ALA A 1 317 ? 11.312 -19.016 -15.07 1 94.69 317 ALA A O 1
ATOM 2492 N N . LEU A 1 318 ? 12.461 -17.172 -14.562 1 96.75 318 LEU A N 1
ATOM 2493 C CA . LEU A 1 318 ? 12.555 -16.797 -15.969 1 96.75 318 LEU A CA 1
ATOM 2494 C C . LEU A 1 318 ? 13.352 -17.828 -16.766 1 96.75 318 LEU A C 1
ATOM 2496 O O . LEU A 1 318 ? 12.953 -18.203 -17.859 1 96.75 318 LEU A O 1
ATOM 2500 N N . LEU A 1 319 ? 14.445 -18.297 -16.219 1 97.12 319 LEU A N 1
ATOM 2501 C CA . LEU A 1 319 ? 15.281 -19.266 -16.906 1 97.12 319 LEU A CA 1
ATOM 2502 C C . LEU A 1 319 ? 14.539 -20.578 -17.109 1 97.12 319 LEU A C 1
ATOM 2504 O O . LEU A 1 319 ? 14.68 -21.219 -18.156 1 97.12 319 LEU A O 1
ATOM 2508 N N . LEU A 1 320 ? 13.805 -20.953 -16.141 1 95 320 LEU A N 1
ATOM 2509 C CA . LEU A 1 320 ? 12.984 -22.141 -16.281 1 95 320 LEU A CA 1
ATOM 2510 C C . LEU A 1 320 ? 11.961 -21.984 -17.406 1 95 320 LEU A C 1
ATOM 2512 O O . LEU A 1 320 ? 11.773 -22.891 -18.219 1 95 320 LEU A O 1
ATOM 2516 N N . ALA A 1 321 ? 11.359 -20.844 -17.438 1 93.69 321 ALA A N 1
ATOM 2517 C CA . ALA A 1 321 ? 10.375 -20.578 -18.484 1 93.69 321 ALA A CA 1
ATOM 2518 C C . ALA A 1 321 ? 11.031 -20.562 -19.859 1 93.69 321 ALA A C 1
ATOM 2520 O O . ALA A 1 321 ? 10.453 -21.047 -20.828 1 93.69 321 ALA A O 1
ATOM 2521 N N . CYS A 1 322 ? 12.203 -20 -19.922 1 93.88 322 CYS A N 1
ATOM 2522 C CA . CYS A 1 322 ? 12.953 -19.984 -21.172 1 93.88 322 CYS A CA 1
ATOM 2523 C C . CYS A 1 322 ? 13.242 -21.406 -21.656 1 93.88 322 CYS A C 1
ATOM 2525 O O . CYS A 1 322 ? 13.008 -21.734 -22.812 1 93.88 322 CYS A O 1
ATOM 2527 N N . ASN A 1 323 ? 13.688 -22.188 -20.75 1 92.38 323 ASN A N 1
ATOM 2528 C CA . ASN A 1 323 ? 14.078 -23.547 -21.094 1 92.38 323 ASN A CA 1
ATOM 2529 C C . ASN A 1 323 ? 12.891 -24.375 -21.578 1 92.38 323 ASN A C 1
ATOM 2531 O O . ASN A 1 323 ? 13.047 -25.297 -22.375 1 92.38 323 ASN A O 1
ATOM 2535 N N . TRP A 1 324 ? 11.852 -24 -21.078 1 87 324 TRP A N 1
ATOM 2536 C CA . TRP A 1 324 ? 10.625 -24.734 -21.406 1 87 324 TRP A CA 1
ATOM 2537 C C . TRP A 1 324 ? 10.32 -24.656 -22.891 1 87 324 TRP A C 1
ATOM 2539 O O . TRP A 1 324 ? 9.656 -25.531 -23.438 1 87 324 TRP A O 1
ATOM 2549 N N . HIS A 1 325 ? 10.805 -23.719 -23.578 1 87.06 325 HIS A N 1
ATOM 2550 C CA . HIS A 1 325 ? 10.484 -23.484 -24.984 1 87.06 325 HIS A CA 1
ATOM 2551 C C . HIS A 1 325 ? 11.469 -24.203 -25.906 1 87.06 325 HIS A C 1
ATOM 2553 O O . HIS A 1 325 ? 11.305 -24.203 -27.125 1 87.06 325 HIS A O 1
ATOM 2559 N N . PHE A 1 326 ? 12.383 -24.859 -25.328 1 84.75 326 PHE A N 1
ATOM 2560 C CA . PHE A 1 326 ? 13.352 -25.578 -26.141 1 84.75 326 PHE A CA 1
ATOM 2561 C C . PHE A 1 326 ? 13.227 -27.078 -25.953 1 84.75 326 PHE A C 1
ATOM 2563 O O . PHE A 1 326 ? 12.984 -27.547 -24.844 1 84.75 326 PHE A O 1
ATOM 2570 N N . CYS A 1 327 ? 13.141 -27.688 -27.062 1 67.81 327 CYS A N 1
ATOM 2571 C CA . CYS A 1 327 ? 12.875 -29.125 -27.094 1 67.81 327 CYS A CA 1
ATOM 2572 C C . CYS A 1 327 ? 13.914 -29.891 -26.266 1 67.81 327 CYS A C 1
ATOM 2574 O O . CYS A 1 327 ? 15.094 -29.547 -26.281 1 67.81 327 CYS A O 1
ATOM 2576 N N . SER A 1 328 ? 13.32 -30.719 -25.438 1 61.91 328 SER A N 1
ATOM 2577 C CA . SER A 1 328 ? 14.172 -31.547 -24.594 1 61.91 328 SER A CA 1
ATOM 2578 C C . SER A 1 328 ? 15.016 -32.5 -25.422 1 61.91 328 SER A C 1
ATOM 2580 O O . SER A 1 328 ? 14.578 -32.969 -26.484 1 61.91 328 SER A O 1
ATOM 2582 N N . ILE A 1 329 ? 16.297 -32.594 -25.266 1 51.75 329 ILE A N 1
ATOM 2583 C CA . ILE A 1 329 ? 17.219 -33.469 -25.953 1 51.75 329 ILE A CA 1
ATOM 2584 C C . ILE A 1 329 ? 16.75 -34.938 -25.797 1 51.75 329 ILE A C 1
ATOM 2586 O O . ILE A 1 329 ? 16.875 -35.719 -26.719 1 51.75 329 ILE A O 1
ATOM 2590 N N . ALA A 1 330 ? 16.109 -35.281 -24.625 1 46.22 330 ALA A N 1
ATOM 2591 C CA . ALA A 1 330 ? 15.734 -36.656 -24.344 1 46.22 330 ALA A CA 1
ATOM 2592 C C . ALA A 1 330 ? 14.672 -37.156 -25.312 1 46.22 330 ALA A C 1
ATOM 2594 O O . ALA A 1 330 ? 14.648 -38.344 -25.656 1 46.22 330 ALA A O 1
ATOM 2595 N N . ALA A 1 331 ? 13.82 -36.312 -25.875 1 47.31 331 ALA A N 1
ATOM 2596 C CA . ALA A 1 331 ? 12.727 -36.719 -26.766 1 47.31 331 ALA A CA 1
ATOM 2597 C C . ALA A 1 331 ? 13.242 -37.031 -28.156 1 47.31 331 ALA A C 1
ATOM 2599 O O . ALA A 1 331 ? 12.703 -37.906 -28.859 1 47.31 331 ALA A O 1
ATOM 2600 N N . LYS A 1 332 ? 14.258 -36.406 -28.688 1 47.53 332 LYS A N 1
ATOM 2601 C CA . LYS A 1 332 ? 14.656 -36.625 -30.062 1 47.53 332 LYS A CA 1
ATOM 2602 C C . LYS A 1 332 ? 15.32 -38 -30.25 1 47.53 332 LYS A C 1
ATOM 2604 O O . LYS A 1 332 ? 15.312 -38.562 -31.344 1 47.53 332 LYS A O 1
ATOM 2609 N N . ARG A 1 333 ? 15.984 -38.5 -29.156 1 44.31 333 ARG A N 1
ATOM 2610 C CA . ARG A 1 333 ? 16.656 -39.781 -29.391 1 44.31 333 ARG A CA 1
ATOM 2611 C C . ARG A 1 333 ? 15.648 -40.906 -29.625 1 44.31 333 ARG A C 1
ATOM 2613 O O . ARG A 1 333 ? 16 -41.969 -30.172 1 44.31 333 ARG A O 1
ATOM 2620 N N . SER A 1 334 ? 14.43 -40.75 -29.031 1 39.75 334 SER A N 1
ATOM 2621 C CA . SER A 1 334 ? 13.562 -41.906 -29.234 1 39.75 334 SER A CA 1
ATOM 2622 C C . SER A 1 334 ? 13.047 -41.969 -30.656 1 39.75 334 SER A C 1
ATOM 2624 O O . SER A 1 334 ? 12.195 -42.812 -30.984 1 39.75 334 SER A O 1
ATOM 2626 N N . ARG A 1 335 ? 13.102 -40.938 -31.516 1 39.53 335 ARG A N 1
ATOM 2627 C CA . ARG A 1 335 ? 12.641 -41.219 -32.875 1 39.53 335 ARG A CA 1
ATOM 2628 C C . ARG A 1 335 ? 13.555 -42.219 -33.594 1 39.53 335 ARG A C 1
ATOM 2630 O O . ARG A 1 335 ? 14.773 -42.156 -33.406 1 39.53 335 ARG A O 1
ATOM 2637 N N . GLY A 1 336 ? 13.094 -43.344 -34.219 1 32.81 336 GLY A N 1
ATOM 2638 C CA . GLY A 1 336 ? 13.617 -44.531 -34.906 1 32.81 336 GLY A CA 1
ATOM 2639 C C . GLY A 1 336 ? 14.859 -44.219 -35.719 1 32.81 336 GLY A C 1
ATOM 2640 O O . GLY A 1 336 ? 15.273 -43.062 -35.812 1 32.81 336 GLY A O 1
ATOM 2641 N N . SER A 1 337 ? 15.234 -45.281 -36.906 1 32.47 337 SER A N 1
ATOM 2642 C CA . SER A 1 337 ? 16.172 -45.906 -37.812 1 32.47 337 SER A CA 1
ATOM 2643 C C . SER A 1 337 ? 16.688 -44.906 -38.844 1 32.47 337 SER A C 1
ATOM 2645 O O . SER A 1 337 ? 17.5 -45.25 -39.719 1 32.47 337 SER A O 1
ATOM 2647 N N . GLY A 1 338 ? 15.789 -44.219 -39.75 1 33.31 338 GLY A N 1
ATOM 2648 C CA . GLY A 1 338 ? 16.344 -43.844 -41.062 1 33.31 338 GLY A CA 1
ATOM 2649 C C . GLY A 1 338 ? 17.531 -42.938 -40.938 1 33.31 338 GLY A C 1
ATOM 2650 O O . GLY A 1 338 ? 17.844 -42.438 -39.844 1 33.31 338 GLY A O 1
ATOM 2651 N N . GLY A 1 339 ? 18.359 -42.688 -42.188 1 33.06 339 GLY A N 1
ATOM 2652 C CA . GLY A 1 339 ? 19.578 -42 -42.594 1 33.06 339 GLY A CA 1
ATOM 2653 C C . GLY A 1 339 ? 19.688 -40.594 -42 1 33.06 339 GLY A C 1
ATOM 2654 O O . GLY A 1 339 ? 20.375 -39.719 -42.562 1 33.06 339 GLY A O 1
ATOM 2655 N N . VAL A 1 340 ? 18.766 -40.219 -41.188 1 33.59 340 VAL A N 1
ATOM 2656 C CA . VAL A 1 340 ? 18.875 -38.781 -41.031 1 33.59 340 VAL A CA 1
ATOM 2657 C C . VAL A 1 340 ? 20.312 -38.406 -40.656 1 33.59 340 VAL A C 1
ATOM 2659 O O . VAL A 1 340 ? 21 -39.188 -39.969 1 33.59 340 VAL A O 1
ATOM 2662 N N . SER A 1 341 ? 20.875 -37.469 -41.375 1 35.84 341 SER A N 1
ATOM 2663 C CA . SER A 1 341 ? 22.109 -36.719 -41.188 1 35.84 341 SER A CA 1
ATOM 2664 C C . SER A 1 341 ? 22.375 -36.438 -39.719 1 35.84 341 SER A C 1
ATOM 2666 O O . SER A 1 341 ? 21.453 -36.344 -38.906 1 35.84 341 SER A O 1
ATOM 2668 N N . PRO A 1 342 ? 23.516 -36.75 -39.125 1 36.88 342 PRO A N 1
ATOM 2669 C CA . PRO A 1 342 ? 23.984 -36.344 -37.781 1 36.88 342 PRO A CA 1
ATOM 2670 C C . PRO A 1 342 ? 23.375 -35 -37.375 1 36.88 342 PRO A C 1
ATOM 2672 O O . PRO A 1 342 ? 23.922 -33.938 -37.688 1 36.88 342 PRO A O 1
ATOM 2675 N N . HIS A 1 343 ? 22.125 -34.812 -37.625 1 36.66 343 HIS A N 1
ATOM 2676 C CA . HIS A 1 343 ? 21.547 -33.531 -37.25 1 36.66 343 HIS A CA 1
ATOM 2677 C C . HIS A 1 343 ? 22.031 -33.094 -35.844 1 36.66 343 HIS A C 1
ATOM 2679 O O . HIS A 1 343 ? 22.188 -33.906 -34.969 1 36.66 343 HIS A O 1
ATOM 2685 N N . ILE A 1 344 ? 22.875 -32.125 -35.75 1 42.25 344 ILE A N 1
ATOM 2686 C CA . ILE A 1 344 ? 23.359 -31.297 -34.625 1 42.25 344 ILE A CA 1
ATOM 2687 C C . ILE A 1 344 ? 22.281 -31.203 -33.562 1 42.25 344 ILE A C 1
ATOM 2689 O O . ILE A 1 344 ? 21.172 -30.734 -33.812 1 42.25 344 ILE A O 1
ATOM 2693 N N . PRO A 1 345 ? 22.281 -32.031 -32.562 1 48.78 345 PRO A N 1
ATOM 2694 C CA . PRO A 1 345 ? 21.328 -31.953 -31.438 1 48.78 345 PRO A CA 1
ATOM 2695 C C . PRO A 1 345 ? 20.906 -30.531 -31.125 1 48.78 345 PRO A C 1
ATOM 2697 O O . PRO A 1 345 ? 21.719 -29.594 -31.234 1 48.78 345 PRO A O 1
ATOM 2700 N N . PRO A 1 346 ? 19.625 -30.172 -31.25 1 57.59 346 PRO A N 1
ATOM 2701 C CA . PRO A 1 346 ? 19.188 -28.812 -30.969 1 57.59 346 PRO A CA 1
ATOM 2702 C C . PRO A 1 346 ? 19.797 -28.25 -29.672 1 57.59 346 PRO A C 1
ATOM 2704 O O . PRO A 1 346 ? 19.844 -28.953 -28.656 1 57.59 346 PRO A O 1
ATOM 2707 N N . LYS A 1 347 ? 20.719 -27.281 -29.766 1 72.62 347 LYS A N 1
ATOM 2708 C CA . LYS A 1 347 ? 21.438 -26.625 -28.688 1 72.62 347 LYS A CA 1
ATOM 2709 C C . LYS A 1 347 ? 20.484 -25.906 -27.734 1 72.62 347 LYS A C 1
ATOM 2711 O O . LYS A 1 347 ? 19.625 -25.141 -28.172 1 72.62 347 LYS A O 1
ATOM 2716 N N . ILE A 1 348 ? 20.312 -26.516 -26.484 1 88.69 348 ILE A N 1
ATOM 2717 C CA . ILE A 1 348 ? 19.562 -25.844 -25.422 1 88.69 348 ILE A CA 1
ATOM 2718 C C . ILE A 1 348 ? 20.406 -24.703 -24.859 1 88.69 348 ILE A C 1
ATOM 2720 O O . ILE A 1 348 ? 21.406 -24.938 -24.172 1 88.69 348 ILE A O 1
ATOM 2724 N N . PRO A 1 349 ? 19.953 -23.531 -25.172 1 93.25 349 PRO A N 1
ATOM 2725 C CA . PRO A 1 349 ? 20.766 -22.375 -24.812 1 93.25 349 PRO A CA 1
ATOM 2726 C C . PRO A 1 349 ? 21.078 -22.312 -23.312 1 93.25 349 PRO A C 1
ATOM 2728 O O . PRO A 1 349 ? 22.188 -21.922 -22.938 1 93.25 349 PRO A O 1
ATOM 2731 N N . LEU A 1 350 ? 20.141 -22.703 -22.5 1 95.12 350 LEU A N 1
ATOM 2732 C CA . LEU A 1 350 ? 20.359 -22.656 -21.062 1 95.12 350 LEU A CA 1
ATOM 2733 C C . LEU A 1 350 ? 21.516 -23.562 -20.656 1 95.12 350 LEU A C 1
ATOM 2735 O O . LEU A 1 350 ? 22.375 -23.172 -19.859 1 95.12 350 LEU A O 1
ATOM 2739 N N . LEU A 1 351 ? 21.594 -24.766 -21.188 1 93.62 351 LEU A N 1
ATOM 2740 C CA . LEU A 1 351 ? 22.656 -25.703 -20.859 1 93.62 351 LEU A CA 1
ATOM 2741 C C . LEU A 1 351 ? 24.016 -25.188 -21.328 1 93.62 351 LEU A C 1
ATOM 2743 O O . LEU A 1 351 ? 25.016 -25.328 -20.625 1 93.62 351 LEU A O 1
ATOM 2747 N N . GLU A 1 352 ? 24 -24.594 -22.5 1 92.31 352 GLU A N 1
ATOM 2748 C CA . GLU A 1 352 ? 25.219 -24 -23.016 1 92.31 352 GLU A CA 1
ATOM 2749 C C . GLU A 1 352 ? 25.734 -22.906 -22.094 1 92.31 352 GLU A C 1
ATOM 2751 O O . GLU A 1 352 ? 26.922 -22.828 -21.797 1 92.31 352 GLU A O 1
ATOM 2756 N N . ALA A 1 353 ? 24.812 -22.094 -21.641 1 94.06 353 ALA A N 1
ATOM 2757 C CA . ALA A 1 353 ? 25.188 -21 -20.766 1 94.06 353 ALA A CA 1
ATOM 2758 C C . ALA A 1 353 ? 25.688 -21.516 -19.422 1 94.06 353 ALA A C 1
ATOM 2760 O O . ALA A 1 353 ? 26.672 -20.984 -18.875 1 94.06 353 ALA A O 1
ATOM 2761 N N . LEU A 1 354 ? 25.109 -22.484 -18.906 1 93.69 354 LEU A N 1
ATOM 2762 C CA . LEU A 1 354 ? 25.516 -23.047 -17.609 1 93.69 354 LEU A CA 1
ATOM 2763 C C . LEU A 1 354 ? 26.922 -23.656 -17.703 1 93.69 354 LEU A C 1
ATOM 2765 O O . LEU A 1 354 ? 27.719 -23.531 -16.781 1 93.69 354 LEU A O 1
ATOM 2769 N N . LEU A 1 355 ? 27.172 -24.344 -18.766 1 91.62 355 LEU A N 1
ATOM 2770 C CA . LEU A 1 355 ? 28.484 -24.969 -18.969 1 91.62 355 LEU A CA 1
ATOM 2771 C C . LEU A 1 355 ? 29.578 -23.906 -19.047 1 91.62 355 LEU A C 1
ATOM 2773 O O . LEU A 1 355 ? 30.703 -24.141 -18.578 1 91.62 355 LEU A O 1
ATOM 2777 N N . SER A 1 356 ? 29.156 -22.719 -19.562 1 89.75 356 SER A N 1
ATOM 2778 C CA . SER A 1 356 ? 30.141 -21.656 -19.734 1 89.75 356 SER A CA 1
ATOM 2779 C C . SER A 1 356 ? 30.297 -20.828 -18.469 1 89.75 356 SER A C 1
ATOM 2781 O O . SER A 1 356 ? 31.281 -20.094 -18.312 1 89.75 356 SER A O 1
ATOM 2783 N N . GLN A 1 357 ? 29.391 -20.922 -17.578 1 90.25 357 GLN A N 1
ATOM 2784 C CA . GLN A 1 357 ? 29.406 -20.125 -16.344 1 90.25 357 GLN A CA 1
ATOM 2785 C C . GLN A 1 357 ? 29.281 -21.016 -15.109 1 90.25 357 GLN A C 1
ATOM 2787 O O . GLN A 1 357 ? 28.297 -20.953 -14.391 1 90.25 357 GLN A O 1
ATOM 2792 N N . PRO A 1 358 ? 30.312 -21.625 -14.688 1 80.75 358 PRO A N 1
ATOM 2793 C CA . PRO A 1 358 ? 30.219 -22.578 -13.586 1 80.75 358 PRO A CA 1
ATOM 2794 C C . PRO A 1 358 ? 29.953 -21.906 -12.242 1 80.75 358 PRO A C 1
ATOM 2796 O O . PRO A 1 358 ? 29.297 -22.5 -11.375 1 80.75 358 PRO A O 1
ATOM 2799 N N . THR A 1 359 ? 30.359 -20.672 -12.055 1 83 359 THR A N 1
ATOM 2800 C CA . THR A 1 359 ? 30.188 -20 -10.773 1 83 359 THR A CA 1
ATOM 2801 C C . THR A 1 359 ? 28.734 -19.641 -10.539 1 83 359 THR A C 1
ATOM 2803 O O . THR A 1 359 ? 28.234 -19.734 -9.414 1 83 359 THR A O 1
ATOM 2806 N N . ALA A 1 360 ? 28.125 -19.234 -11.555 1 86.94 360 ALA A N 1
ATOM 2807 C CA . ALA A 1 360 ? 26.719 -18.859 -11.422 1 86.94 360 ALA A CA 1
ATOM 2808 C C . ALA A 1 360 ? 25.812 -20.078 -11.438 1 86.94 360 ALA A C 1
ATOM 2810 O O . ALA A 1 360 ? 24.656 -20 -11.031 1 86.94 360 ALA A O 1
ATOM 2811 N N . CYS A 1 361 ? 26.281 -21.156 -11.781 1 89.44 361 CYS A N 1
ATOM 2812 C CA . CYS A 1 361 ? 25.516 -22.391 -11.961 1 89.44 361 CYS A CA 1
ATOM 2813 C C . CYS A 1 361 ? 25.094 -22.969 -10.617 1 89.44 361 CYS A C 1
ATOM 2815 O O . CYS A 1 361 ? 23.969 -23.453 -10.477 1 89.44 361 CYS A O 1
ATOM 2817 N N . ARG A 1 362 ? 25.922 -22.797 -9.688 1 90.25 362 ARG A N 1
ATOM 2818 C CA . ARG A 1 362 ? 25.672 -23.469 -8.414 1 90.25 362 ARG A CA 1
ATOM 2819 C C . ARG A 1 362 ? 24.438 -22.906 -7.723 1 90.25 362 ARG A C 1
ATOM 2821 O O . ARG A 1 362 ? 23.5 -23.641 -7.414 1 90.25 362 ARG A O 1
ATOM 2828 N N . PRO A 1 363 ? 24.438 -21.578 -7.523 1 92.94 363 PRO A N 1
ATOM 2829 C CA . PRO A 1 363 ? 23.234 -21.062 -6.859 1 92.94 363 PRO A CA 1
ATOM 2830 C C . PRO A 1 363 ? 21.953 -21.312 -7.66 1 92.94 363 PRO A C 1
ATOM 2832 O O . PRO A 1 363 ? 20.891 -21.547 -7.074 1 92.94 363 PRO A O 1
ATOM 2835 N N . PHE A 1 364 ? 22.094 -21.25 -8.93 1 95.94 364 PHE A N 1
ATOM 2836 C CA . PHE A 1 364 ? 20.938 -21.516 -9.773 1 95.94 364 PHE A CA 1
ATOM 2837 C C . PHE A 1 364 ? 20.406 -22.922 -9.562 1 95.94 364 PHE A C 1
ATOM 2839 O O . PHE A 1 364 ? 19.219 -23.125 -9.336 1 95.94 364 PHE A O 1
ATOM 2846 N N . LEU A 1 365 ? 21.234 -23.938 -9.602 1 96.06 365 LEU A N 1
ATOM 2847 C CA . LEU A 1 365 ? 20.844 -25.328 -9.5 1 96.06 365 LEU A CA 1
ATOM 2848 C C . LEU A 1 365 ? 20.344 -25.656 -8.094 1 96.06 365 LEU A C 1
ATOM 2850 O O . LEU A 1 365 ? 19.453 -26.5 -7.93 1 96.06 365 LEU A O 1
ATOM 2854 N N . GLU A 1 366 ? 20.922 -24.984 -7.152 1 94.12 366 GLU A N 1
ATOM 2855 C CA . GLU A 1 366 ? 20.391 -25.156 -5.801 1 94.12 366 GLU A CA 1
ATOM 2856 C C . GLU A 1 366 ? 18.922 -24.781 -5.727 1 94.12 366 GLU A C 1
ATOM 2858 O O . GLU A 1 366 ? 18.125 -25.469 -5.086 1 94.12 366 GLU A O 1
ATOM 2863 N N . LEU A 1 367 ? 18.547 -23.719 -6.379 1 94.19 367 LEU A N 1
ATOM 2864 C CA . LEU A 1 367 ? 17.156 -23.281 -6.379 1 94.19 367 LEU A CA 1
ATOM 2865 C C . LEU A 1 367 ? 16.281 -24.266 -7.152 1 94.19 367 LEU A C 1
ATOM 2867 O O . LEU A 1 367 ? 15.125 -24.5 -6.77 1 94.19 367 LEU A O 1
ATOM 2871 N N . VAL A 1 368 ? 16.781 -24.797 -8.188 1 96.5 368 VAL A N 1
ATOM 2872 C CA . VAL A 1 368 ? 16.062 -25.781 -8.992 1 96.5 368 VAL A CA 1
ATOM 2873 C C . VAL A 1 368 ? 15.789 -27.031 -8.156 1 96.5 368 VAL A C 1
ATOM 2875 O O . VAL A 1 368 ? 14.664 -27.531 -8.133 1 96.5 368 VAL A O 1
ATOM 2878 N N . VAL A 1 369 ? 16.797 -27.453 -7.434 1 96 369 VAL A N 1
ATOM 2879 C CA . VAL A 1 369 ? 16.672 -28.656 -6.613 1 96 369 VAL A CA 1
ATOM 2880 C C . VAL A 1 369 ? 15.703 -28.406 -5.465 1 96 369 VAL A C 1
ATOM 2882 O O . VAL A 1 369 ? 14.93 -29.281 -5.082 1 96 369 VAL A O 1
ATOM 2885 N N . GLN A 1 370 ? 15.758 -27.234 -4.992 1 93 370 GLN A N 1
ATOM 2886 C CA . GLN A 1 370 ? 14.812 -26.875 -3.939 1 93 370 GLN A CA 1
ATOM 2887 C C . GLN A 1 370 ? 13.375 -26.938 -4.441 1 93 370 GLN A C 1
ATOM 2889 O O . GLN A 1 370 ? 12.492 -27.469 -3.756 1 93 370 GLN A O 1
ATOM 2894 N N . ALA A 1 371 ? 13.148 -26.391 -5.562 1 94 371 ALA A N 1
ATOM 2895 C CA . ALA A 1 371 ? 11.812 -26.453 -6.152 1 94 371 ALA A CA 1
ATOM 2896 C C . ALA A 1 371 ? 11.391 -27.906 -6.387 1 94 371 ALA A C 1
ATOM 2898 O O . ALA A 1 371 ? 10.234 -28.266 -6.137 1 94 371 ALA A O 1
ATOM 2899 N N . PHE A 1 372 ? 12.25 -28.703 -6.832 1 94.44 372 PHE A N 1
ATOM 2900 C CA . PHE A 1 372 ? 11.984 -30.125 -7.07 1 94.44 372 PHE A CA 1
ATOM 2901 C C . PHE A 1 372 ? 11.625 -30.828 -5.77 1 94.44 372 PHE A C 1
ATOM 2903 O O . PHE A 1 372 ? 10.672 -31.609 -5.727 1 94.44 372 PHE A O 1
ATOM 2910 N N . ASN A 1 373 ? 12.367 -30.531 -4.762 1 92 373 ASN A N 1
ATOM 2911 C CA . ASN A 1 373 ? 12.156 -31.156 -3.459 1 92 373 ASN A CA 1
ATOM 2912 C C . ASN A 1 373 ? 10.781 -30.812 -2.896 1 92 373 ASN A C 1
ATOM 2914 O O . ASN A 1 373 ? 10.133 -31.641 -2.268 1 92 373 ASN A O 1
ATOM 2918 N N . ARG A 1 374 ? 10.359 -29.703 -3.23 1 88.12 374 ARG A N 1
ATOM 2919 C CA . ARG A 1 374 ? 9.078 -29.25 -2.707 1 88.12 374 ARG A CA 1
ATOM 2920 C C . ARG A 1 374 ? 7.949 -29.531 -3.697 1 88.12 374 ARG A C 1
ATOM 2922 O O . ARG A 1 374 ? 6.793 -29.188 -3.438 1 88.12 374 ARG A O 1
ATOM 2929 N N . ASP A 1 375 ? 8.273 -30.109 -4.824 1 87.94 375 ASP A N 1
ATOM 2930 C CA . ASP A 1 375 ? 7.332 -30.422 -5.898 1 87.94 375 ASP A CA 1
ATOM 2931 C C . ASP A 1 375 ? 6.586 -29.172 -6.348 1 87.94 375 ASP A C 1
ATOM 2933 O O . ASP A 1 375 ? 5.355 -29.156 -6.41 1 87.94 375 ASP A O 1
ATOM 2937 N N . ILE A 1 376 ? 7.332 -28.094 -6.543 1 88.12 376 ILE A N 1
ATOM 2938 C CA . ILE A 1 376 ? 6.785 -26.828 -7.012 1 88.12 376 ILE A CA 1
ATOM 2939 C C . ILE A 1 376 ? 7.266 -26.547 -8.43 1 88.12 376 ILE A C 1
ATOM 2941 O O . ILE A 1 376 ? 8.438 -26.766 -8.75 1 88.12 376 ILE A O 1
ATOM 2945 N N . ASP A 1 377 ? 6.363 -26.172 -9.242 1 90.44 377 ASP A N 1
ATOM 2946 C CA . ASP A 1 377 ? 6.707 -25.609 -10.547 1 90.44 377 ASP A CA 1
ATOM 2947 C C . ASP A 1 377 ? 6.547 -24.078 -10.547 1 90.44 377 ASP A C 1
ATOM 2949 O O . ASP A 1 377 ? 5.445 -23.578 -10.773 1 90.44 377 ASP A O 1
ATOM 2953 N N . PRO A 1 378 ? 7.586 -23.375 -10.32 1 89.75 378 PRO A N 1
ATOM 2954 C CA . PRO A 1 378 ? 7.492 -21.938 -10.07 1 89.75 378 PRO A CA 1
ATOM 2955 C C . PRO A 1 378 ? 6.809 -21.188 -11.211 1 89.75 378 PRO A C 1
ATOM 2957 O O . PRO A 1 378 ? 6.105 -20.203 -10.969 1 89.75 378 PRO A O 1
ATOM 2960 N N . ILE A 1 379 ? 6.977 -21.547 -12.453 1 90.5 379 ILE A N 1
ATOM 2961 C CA . ILE A 1 379 ? 6.508 -20.766 -13.594 1 90.5 379 ILE A CA 1
ATOM 2962 C C . ILE A 1 379 ? 4.984 -20.766 -13.633 1 90.5 379 ILE A C 1
ATOM 2964 O O . ILE A 1 379 ? 4.367 -19.906 -14.258 1 90.5 379 ILE A O 1
ATOM 2968 N N . THR A 1 380 ? 4.355 -21.75 -12.977 1 86.94 380 THR A N 1
ATOM 2969 C CA . THR A 1 380 ? 2.902 -21.859 -12.992 1 86.94 380 THR A CA 1
ATOM 2970 C C . THR A 1 380 ? 2.277 -20.906 -11.977 1 86.94 380 THR A C 1
ATOM 2972 O O . THR A 1 380 ? 1.069 -20.656 -12.008 1 86.94 380 THR A O 1
ATOM 2975 N N . TYR A 1 381 ? 3.115 -20.375 -11.172 1 83.75 381 TYR A N 1
ATOM 2976 C CA . TYR A 1 381 ? 2.596 -19.531 -10.094 1 83.75 381 TYR A CA 1
ATOM 2977 C C . TYR A 1 381 ? 2.883 -18.062 -10.367 1 83.75 381 TYR A C 1
ATOM 2979 O O . TYR A 1 381 ? 2.459 -17.188 -9.609 1 83.75 381 TYR A O 1
ATOM 2987 N N . VAL A 1 382 ? 3.555 -17.766 -11.438 1 86.81 382 VAL A N 1
ATOM 2988 C CA . VAL A 1 382 ? 3.887 -16.375 -11.742 1 86.81 382 VAL A CA 1
ATOM 2989 C C . VAL A 1 382 ? 2.654 -15.664 -12.281 1 86.81 382 VAL A C 1
ATOM 2991 O O . VAL A 1 382 ? 2.059 -16.094 -13.273 1 86.81 382 VAL A O 1
ATOM 2994 N N . ASP A 1 383 ? 2.248 -14.648 -11.539 1 85.56 383 ASP A N 1
ATOM 2995 C CA . ASP A 1 383 ? 1.1 -13.82 -11.898 1 85.56 383 ASP A CA 1
ATOM 2996 C C . ASP A 1 383 ? 1.305 -12.375 -11.461 1 85.56 383 ASP A C 1
ATOM 2998 O O . ASP A 1 383 ? 2.094 -12.102 -10.555 1 85.56 383 ASP A O 1
ATOM 3002 N N . VAL A 1 384 ? 0.748 -11.492 -12.203 1 85.31 384 VAL A N 1
ATOM 3003 C CA . VAL A 1 384 ? 0.877 -10.078 -11.852 1 85.31 384 VAL A CA 1
ATOM 3004 C C . VAL A 1 384 ? -0.375 -9.617 -11.109 1 85.31 384 VAL A C 1
ATOM 3006 O O . VAL A 1 384 ? -0.338 -8.625 -10.375 1 85.31 384 VAL A O 1
ATOM 3009 N N . LYS A 1 385 ? -1.501 -10.18 -11.234 1 75.69 385 LYS A N 1
ATOM 3010 C CA . LYS A 1 385 ? -2.707 -9.883 -10.461 1 75.69 385 LYS A CA 1
ATOM 3011 C C . LYS A 1 385 ? -3.004 -10.992 -9.461 1 75.69 385 LYS A C 1
ATOM 3013 O O . LYS A 1 385 ? -3.74 -11.93 -9.758 1 75.69 385 LYS A O 1
ATOM 3018 N N . PRO A 1 386 ? -2.248 -10.93 -8.25 1 58.91 386 PRO A N 1
ATOM 3019 C CA . PRO A 1 386 ? -2.453 -12.109 -7.406 1 58.91 386 PRO A CA 1
ATOM 3020 C C . PRO A 1 386 ? -3.826 -12.125 -6.734 1 58.91 386 PRO A C 1
ATOM 3022 O O . PRO A 1 386 ? -4.422 -11.07 -6.516 1 58.91 386 PRO A O 1
ATOM 3025 N N . SER A 1 387 ? -4.402 -13.32 -6.543 1 53.34 387 SER A N 1
ATOM 3026 C CA . SER A 1 387 ? -5.734 -13.602 -6.016 1 53.34 387 SER A CA 1
ATOM 3027 C C . SER A 1 387 ? -5.801 -13.328 -4.516 1 53.34 387 SER A C 1
ATOM 3029 O O . SER A 1 387 ? -4.992 -13.859 -3.746 1 53.34 387 SER A O 1
ATOM 3031 N N . THR A 1 388 ? -5.676 -12.18 -3.797 1 52.06 388 THR A N 1
ATOM 3032 C CA . THR A 1 388 ? -5.676 -11.828 -2.381 1 52.06 388 THR A CA 1
ATOM 3033 C C . THR A 1 388 ? -6.797 -12.555 -1.645 1 52.06 388 THR A C 1
ATOM 3035 O O . THR A 1 388 ? -6.773 -12.664 -0.418 1 52.06 388 THR A O 1
ATOM 3038 N N . GLN A 1 389 ? -7.977 -12.977 -2.146 1 55.41 389 GLN A N 1
ATOM 3039 C CA . GLN A 1 389 ? -9.344 -12.828 -1.672 1 55.41 389 GLN A CA 1
ATOM 3040 C C . GLN A 1 389 ? -9.781 -14.031 -0.847 1 55.41 389 GLN A C 1
ATOM 3042 O O . GLN A 1 389 ? -10.836 -14.008 -0.205 1 55.41 389 GLN A O 1
ATOM 3047 N N . SER A 1 390 ? -8.773 -14.922 -0.435 1 63.81 390 SER A N 1
ATOM 3048 C CA . SER A 1 390 ? -9.523 -16.094 -0.003 1 63.81 390 SER A CA 1
ATOM 3049 C C . SER A 1 390 ? -9.773 -16.062 1.501 1 63.81 390 SER A C 1
ATOM 3051 O O . SER A 1 390 ? -10.883 -16.359 1.956 1 63.81 390 SER A O 1
ATOM 3053 N N . THR A 1 391 ? -8.922 -15.406 2.303 1 70.69 391 THR A N 1
ATOM 3054 C CA . THR A 1 391 ? -9.094 -15.438 3.752 1 70.69 391 THR A CA 1
ATOM 3055 C C . THR A 1 391 ? -10.164 -14.438 4.188 1 70.69 391 THR A C 1
ATOM 3057 O O . THR A 1 391 ? -10.953 -14.727 5.09 1 70.69 391 THR A O 1
ATOM 3060 N N . ARG A 1 392 ? -10.273 -13.406 3.57 1 80.06 392 ARG A N 1
ATOM 3061 C CA . ARG A 1 392 ? -11.25 -12.383 3.928 1 80.06 392 ARG A CA 1
ATOM 3062 C C . ARG A 1 392 ? -12.672 -12.859 3.639 1 80.06 392 ARG A C 1
ATOM 3064 O O . ARG A 1 392 ? -13.586 -12.625 4.434 1 80.06 392 ARG A O 1
ATOM 3071 N N . SER A 1 393 ? -12.805 -13.547 2.605 1 83.94 393 SER A N 1
ATOM 3072 C CA . SER A 1 393 ? -14.125 -14.07 2.254 1 83.94 393 SER A CA 1
ATOM 3073 C C . SER A 1 393 ? -14.586 -15.125 3.248 1 83.94 393 SER A C 1
ATOM 3075 O O . SER A 1 393 ? -15.758 -15.172 3.619 1 83.94 393 SER A O 1
ATOM 3077 N N . LYS A 1 394 ? -13.648 -15.914 3.695 1 84.12 394 LYS A N 1
ATOM 3078 C CA . LYS A 1 394 ? -13.992 -16.938 4.68 1 84.12 394 LYS A CA 1
ATOM 3079 C C . LYS A 1 394 ? -14.438 -16.297 5.996 1 84.12 394 LYS A C 1
ATOM 3081 O O . LYS A 1 394 ? -15.43 -16.734 6.59 1 84.12 394 LYS A O 1
ATOM 3086 N N . ARG A 1 395 ? -13.758 -15.336 6.418 1 86.69 395 ARG A N 1
ATOM 3087 C CA . ARG A 1 395 ? -14.109 -14.625 7.641 1 86.69 395 ARG A CA 1
ATOM 3088 C C . ARG A 1 395 ? -15.477 -13.961 7.508 1 86.69 395 ARG A C 1
ATOM 3090 O O . ARG A 1 395 ? -16.266 -13.953 8.461 1 86.69 395 ARG A O 1
ATOM 3097 N N . LEU A 1 396 ? -15.688 -13.414 6.379 1 91.44 396 LEU A N 1
ATOM 3098 C CA . LEU A 1 396 ? -16.969 -12.75 6.121 1 91.44 396 LEU A CA 1
ATOM 3099 C C . LEU A 1 396 ? -18.109 -13.742 6.199 1 91.44 396 LEU A C 1
ATOM 3101 O O . LEU A 1 396 ? -19.172 -13.438 6.766 1 91.44 396 LEU A O 1
ATOM 3105 N N . PHE A 1 397 ? -17.938 -14.914 5.73 1 89.75 397 PHE A N 1
ATOM 3106 C CA . PHE A 1 397 ? -18.984 -15.922 5.75 1 89.75 397 PHE A CA 1
ATOM 3107 C C . PHE A 1 397 ? -19.203 -16.453 7.16 1 89.75 397 PHE A C 1
ATOM 3109 O O . PHE A 1 397 ? -20.344 -16.703 7.562 1 89.75 397 PHE A O 1
ATOM 3116 N N . ARG A 1 398 ? -18.125 -16.562 7.906 1 89.81 398 ARG A N 1
ATOM 3117 C CA . ARG A 1 398 ? -18.281 -16.922 9.312 1 89.81 398 ARG A CA 1
ATOM 3118 C C . ARG A 1 398 ? -19.062 -15.852 10.07 1 89.81 398 ARG A C 1
ATOM 3120 O O . ARG A 1 398 ? -19.891 -16.172 10.922 1 89.81 398 ARG A O 1
ATOM 3127 N N . TRP A 1 399 ? -18.719 -14.68 9.742 1 91.31 399 TRP A N 1
ATOM 3128 C CA . TRP A 1 399 ? -19.438 -13.547 10.312 1 91.31 399 TRP A CA 1
ATOM 3129 C C . TRP A 1 399 ? -20.922 -13.625 10.008 1 91.31 399 TRP A C 1
ATOM 3131 O O . TRP A 1 399 ? -21.766 -13.469 10.898 1 91.31 399 TRP A O 1
ATOM 3141 N N . SER A 1 400 ? -21.266 -13.898 8.773 1 91.19 400 SER A N 1
ATOM 3142 C CA . SER A 1 400 ? -22.656 -14.039 8.367 1 91.19 400 SER A CA 1
ATOM 3143 C C . SER A 1 400 ? -23.359 -15.148 9.141 1 91.19 400 SER A C 1
ATOM 3145 O O . SER A 1 400 ? -24.484 -14.977 9.594 1 91.19 400 SER A O 1
ATOM 3147 N N . ASP A 1 401 ? -22.656 -16.172 9.398 1 89.38 401 ASP A N 1
ATOM 3148 C CA . ASP A 1 401 ? -23.219 -17.312 10.102 1 89.38 401 ASP A CA 1
ATOM 3149 C C . ASP A 1 401 ? -23.516 -16.969 11.562 1 89.38 401 ASP A C 1
ATOM 3151 O O . ASP A 1 401 ? -24.547 -17.359 12.102 1 89.38 401 ASP A O 1
ATOM 3155 N N . VAL A 1 402 ? -22.641 -16.266 12.125 1 88.38 402 VAL A N 1
ATOM 3156 C CA . VAL A 1 402 ? -22.766 -15.93 13.539 1 88.38 402 VAL A CA 1
ATOM 3157 C C . VAL A 1 402 ? -23.906 -14.914 13.727 1 88.38 402 VAL A C 1
ATOM 3159 O O . VAL A 1 402 ? -24.719 -15.055 14.641 1 88.38 402 VAL A O 1
ATOM 3162 N N . ILE A 1 403 ? -24 -13.961 12.867 1 85.56 403 ILE A N 1
ATOM 3163 C CA . ILE A 1 403 ? -24.969 -12.875 13.023 1 85.56 403 ILE A CA 1
ATOM 3164 C C . ILE A 1 403 ? -26.359 -13.383 12.656 1 85.56 403 ILE A C 1
ATOM 3166 O O . ILE A 1 403 ? -27.359 -12.984 13.273 1 85.56 403 ILE A O 1
ATOM 3170 N N . SER A 1 404 ? -26.453 -14.258 11.719 1 82.88 404 SER A N 1
ATOM 3171 C CA . SER A 1 404 ? -27.75 -14.727 11.242 1 82.88 404 SER A CA 1
ATOM 3172 C C . SER A 1 404 ? -28.297 -15.828 12.133 1 82.88 404 SER A C 1
ATOM 3174 O O . SER A 1 404 ? -29.516 -15.984 12.258 1 82.88 404 SER A O 1
ATOM 3176 N N . ASN A 1 405 ? -27.438 -16.547 12.758 1 77.25 405 ASN A N 1
ATOM 3177 C CA . ASN A 1 405 ? -27.906 -17.734 13.445 1 77.25 405 ASN A CA 1
ATOM 3178 C C . ASN A 1 405 ? -27.859 -17.578 14.961 1 77.25 405 ASN A C 1
ATOM 3180 O O . ASN A 1 405 ? -28.328 -18.422 15.703 1 77.25 405 ASN A O 1
ATOM 3184 N N . SER A 1 406 ? -27.328 -16.5 15.391 1 72.38 406 SER A N 1
ATOM 3185 C CA . SER A 1 406 ? -27.141 -16.422 16.828 1 72.38 406 SER A CA 1
ATOM 3186 C C . SER A 1 406 ? -28.312 -15.727 17.516 1 72.38 406 SER A C 1
ATOM 3188 O O . SER A 1 406 ? -28.969 -14.875 16.906 1 72.38 406 SER A O 1
ATOM 3190 N N . ALA A 1 407 ? -28.625 -16.234 18.672 1 64.38 407 ALA A N 1
ATOM 3191 C CA . ALA A 1 407 ? -29.656 -15.617 19.516 1 64.38 407 ALA A CA 1
ATOM 3192 C C . ALA A 1 407 ? -29.234 -14.211 19.953 1 64.38 407 ALA A C 1
ATOM 3194 O O . ALA A 1 407 ? -28.062 -13.961 20.203 1 64.38 407 ALA A O 1
ATOM 3195 N N . SER A 1 408 ? -30.141 -13.219 19.766 1 72.5 408 SER A N 1
ATOM 3196 C CA . SER A 1 408 ? -29.844 -11.844 20.156 1 72.5 408 SER A CA 1
ATOM 3197 C C . SER A 1 408 ? -30.344 -11.539 21.562 1 72.5 408 SER A C 1
ATOM 3199 O O . SER A 1 408 ? -31.328 -12.133 22.016 1 72.5 408 SER A O 1
ATOM 3201 N N . VAL A 1 409 ? -29.5 -10.914 22.344 1 69.62 409 VAL A N 1
ATOM 3202 C CA . VAL A 1 409 ? -29.891 -10.445 23.672 1 69.62 409 VAL A CA 1
ATOM 3203 C C . VAL A 1 409 ? -30.281 -8.969 23.594 1 69.62 409 VAL A C 1
ATOM 3205 O O . VAL A 1 409 ? -29.547 -8.156 23.016 1 69.62 409 VAL A O 1
ATOM 3208 N N . CYS A 1 410 ? -31.453 -8.703 24.047 1 72.25 410 CYS A N 1
ATOM 3209 C CA . CYS A 1 410 ? -31.938 -7.324 24 1 72.25 410 CYS A CA 1
ATOM 3210 C C . CYS A 1 410 ? -31.406 -6.523 25.188 1 72.25 410 CYS A C 1
ATOM 3212 O O . CYS A 1 410 ? -31.5 -6.969 26.344 1 72.25 410 CYS A O 1
ATOM 3214 N N . THR A 1 411 ? -30.75 -5.477 24.844 1 70.94 411 THR A N 1
ATOM 3215 C CA . THR A 1 411 ? -30.25 -4.598 25.891 1 70.94 411 THR A CA 1
ATOM 3216 C C . THR A 1 411 ? -31.344 -3.646 26.375 1 70.94 411 THR A C 1
ATOM 3218 O O . THR A 1 411 ? -32.406 -3.572 25.766 1 70.94 411 THR A O 1
ATOM 3221 N N . ASP A 1 412 ? -30.906 -2.992 27.438 1 63.16 412 ASP A N 1
ATOM 3222 C CA . ASP A 1 412 ? -31.812 -2.035 28.047 1 63.16 412 ASP A CA 1
ATOM 3223 C C . ASP A 1 412 ? -32.125 -0.88 27.094 1 63.16 412 ASP A C 1
ATOM 3225 O O . ASP A 1 412 ? -33.156 -0.229 27.219 1 63.16 412 ASP A O 1
ATOM 3229 N N . TYR A 1 413 ? -31.266 -0.78 26.141 1 69.81 413 TYR A N 1
ATOM 3230 C CA . TYR A 1 413 ? -31.484 0.355 25.25 1 69.81 413 TYR A CA 1
ATOM 3231 C C . TYR A 1 413 ? -32.031 -0.104 23.906 1 69.81 413 TYR A C 1
ATOM 3233 O O . TYR A 1 413 ? -31.984 0.633 22.922 1 69.81 413 TYR A O 1
ATOM 3241 N N . GLY A 1 414 ? -32.531 -1.328 23.891 1 69 414 GLY A N 1
ATOM 3242 C CA . GLY A 1 414 ? -33.281 -1.803 22.734 1 69 414 GLY A CA 1
ATOM 3243 C C . GLY A 1 414 ? -32.375 -2.373 21.641 1 69 414 GLY A C 1
ATOM 3244 O O . GLY A 1 414 ? -32.812 -2.551 20.5 1 69 414 GLY A O 1
ATOM 3245 N N . LEU A 1 415 ? -31.109 -2.658 22.078 1 76.38 415 LEU A N 1
ATOM 3246 C CA . LEU A 1 415 ? -30.203 -3.242 21.094 1 76.38 415 LEU A CA 1
ATOM 3247 C C . LEU A 1 415 ? -30.188 -4.762 21.203 1 76.38 415 LEU A C 1
ATOM 3249 O O . LEU A 1 415 ? -30.234 -5.309 22.297 1 76.38 415 LEU A O 1
ATOM 3253 N N . GLU A 1 416 ? -30.344 -5.402 20.125 1 77.31 416 GLU A N 1
ATOM 3254 C CA . GLU A 1 416 ? -30.141 -6.844 20.047 1 77.31 416 GLU A CA 1
ATOM 3255 C C . GLU A 1 416 ? -28.688 -7.184 19.719 1 77.31 416 GLU A C 1
ATOM 3257 O O . GLU A 1 416 ? -28.188 -6.832 18.656 1 77.31 416 GLU A O 1
ATOM 3262 N N . LEU A 1 417 ? -28.047 -7.828 20.766 1 77.12 417 LEU A N 1
ATOM 3263 C CA . LEU A 1 417 ? -26.609 -8.07 20.609 1 77.12 417 LEU A CA 1
ATOM 3264 C C . LEU A 1 417 ? -26.328 -9.57 20.531 1 77.12 417 LEU A C 1
ATOM 3266 O O . LEU A 1 417 ? -27.062 -10.375 21.094 1 77.12 417 LEU A O 1
ATOM 3270 N N . VAL A 1 418 ? -25.359 -9.898 19.719 1 80.19 418 VAL A N 1
ATOM 3271 C CA . VAL A 1 418 ? -24.875 -11.266 19.594 1 80.19 418 VAL A CA 1
ATOM 3272 C C . VAL A 1 418 ? -23.891 -11.57 20.719 1 80.19 418 VAL A C 1
ATOM 3274 O O . VAL A 1 418 ? -23.188 -10.68 21.188 1 80.19 418 VAL A O 1
ATOM 3277 N N . GLU A 1 419 ? -23.891 -12.836 21.094 1 77.06 419 GLU A N 1
ATOM 3278 C CA . GLU A 1 419 ? -22.969 -13.25 22.156 1 77.06 419 GLU A CA 1
ATOM 3279 C C . GLU A 1 419 ? -21.516 -13.016 21.75 1 77.06 419 GLU A C 1
ATOM 3281 O O . GLU A 1 419 ? -21.109 -13.398 20.656 1 77.06 419 GLU A O 1
ATOM 3286 N N . SER A 1 420 ? -20.797 -12.484 22.656 1 80.19 420 SER A N 1
ATOM 3287 C CA . SER A 1 420 ? -19.406 -12.125 22.406 1 80.19 420 SER A CA 1
ATOM 3288 C C . SER A 1 420 ? -18.562 -13.352 22.062 1 80.19 420 SER A C 1
ATOM 3290 O O . SER A 1 420 ? -17.641 -13.273 21.234 1 80.19 420 SER A O 1
ATOM 3292 N N . ALA A 1 421 ? -18.891 -14.43 22.641 1 82 421 ALA A N 1
ATOM 3293 C CA . ALA A 1 421 ? -18.109 -15.656 22.422 1 82 421 ALA A CA 1
ATOM 3294 C C . ALA A 1 421 ? -18.203 -16.109 20.969 1 82 421 ALA A C 1
ATOM 3296 O O . ALA A 1 421 ? -17.25 -16.656 20.422 1 82 421 ALA A O 1
ATOM 3297 N N . ASN A 1 422 ? -19.359 -15.906 20.406 1 84.06 422 ASN A N 1
ATOM 3298 C CA . ASN A 1 422 ? -19.562 -16.297 19.016 1 84.06 422 ASN A CA 1
ATOM 3299 C C . ASN A 1 422 ? -18.766 -15.422 18.062 1 84.06 422 ASN A C 1
ATOM 3301 O O . ASN A 1 422 ? -18.297 -15.891 17.016 1 84.06 422 ASN A O 1
ATOM 3305 N N . ILE A 1 423 ? -18.594 -14.219 18.469 1 86.44 423 ILE A N 1
ATOM 3306 C CA . ILE A 1 423 ? -17.859 -13.305 17.609 1 86.44 423 ILE A CA 1
ATOM 3307 C C . ILE A 1 423 ? -16.375 -13.594 17.703 1 86.44 423 ILE A C 1
ATOM 3309 O O . ILE A 1 423 ? -15.656 -13.57 16.688 1 86.44 423 ILE A O 1
ATOM 3313 N N . VAL A 1 424 ? -15.945 -13.922 18.875 1 85.25 424 VAL A N 1
ATOM 3314 C CA . VAL A 1 424 ? -14.539 -14.242 19.078 1 85.25 424 VAL A CA 1
ATOM 3315 C C . VAL A 1 424 ? -14.148 -15.461 18.234 1 85.25 424 VAL A C 1
ATOM 3317 O O . VAL A 1 424 ? -13.047 -15.508 17.688 1 85.25 424 VAL A O 1
ATOM 3320 N N . ALA A 1 425 ? -14.969 -16.344 18.062 1 84.5 425 ALA A N 1
ATOM 3321 C CA . ALA A 1 425 ? -14.703 -17.594 17.359 1 84.5 425 ALA A CA 1
ATOM 3322 C C . ALA A 1 425 ? -14.453 -17.344 15.875 1 84.5 425 ALA A C 1
ATOM 3324 O O . ALA A 1 425 ? -13.789 -18.156 15.211 1 84.5 425 ALA A O 1
ATOM 3325 N N . ILE A 1 426 ? -14.977 -16.281 15.438 1 85.81 426 ILE A N 1
ATOM 3326 C CA . ILE A 1 426 ? -14.797 -15.93 14.031 1 85.81 426 ILE A CA 1
ATOM 3327 C C . ILE A 1 426 ? -13.32 -15.695 13.742 1 85.81 426 ILE A C 1
ATOM 3329 O O . ILE A 1 426 ? -12.836 -16.016 12.656 1 85.81 426 ILE A O 1
ATOM 3333 N N . PHE A 1 427 ? -12.594 -15.203 14.695 1 82.62 427 PHE A N 1
ATOM 3334 C CA . PHE A 1 427 ? -11.227 -14.758 14.469 1 82.62 427 PHE A CA 1
ATOM 3335 C C . PHE A 1 427 ? -10.227 -15.758 15.031 1 82.62 427 PHE A C 1
ATOM 3337 O O . PHE A 1 427 ? -9.023 -15.656 14.789 1 82.62 427 PHE A O 1
ATOM 3344 N N . ASP A 1 428 ? -10.57 -16.688 15.859 1 73.5 428 ASP A N 1
ATOM 3345 C CA . ASP A 1 428 ? -9.672 -17.641 16.5 1 73.5 428 ASP A CA 1
ATOM 3346 C C . ASP A 1 428 ? -9.039 -18.578 15.484 1 73.5 428 ASP A C 1
ATOM 3348 O O . ASP A 1 428 ? -7.871 -18.969 15.617 1 73.5 428 ASP A O 1
ATOM 3352 N N . ASN A 1 429 ? -9.789 -19.016 14.531 1 63.53 429 ASN A N 1
ATOM 3353 C CA . ASN A 1 429 ? -9.273 -20.031 13.617 1 63.53 429 ASN A CA 1
ATOM 3354 C C . ASN A 1 429 ? -8.516 -19.406 12.453 1 63.53 429 ASN A C 1
ATOM 3356 O O . ASN A 1 429 ? -8.18 -20.094 11.484 1 63.53 429 ASN A O 1
ATOM 3360 N N . ASP A 1 430 ? -8.461 -18.219 12.453 1 59.31 430 ASP A N 1
ATOM 3361 C CA . ASP A 1 430 ? -7.801 -17.609 11.312 1 59.31 430 ASP A CA 1
ATOM 3362 C C . ASP A 1 430 ? -6.309 -17.922 11.305 1 59.31 430 ASP A C 1
ATOM 3364 O O . ASP A 1 430 ? -5.582 -17.531 12.219 1 59.31 430 ASP A O 1
ATOM 3368 N N . THR A 1 431 ? -6.02 -19.219 11.039 1 52.09 431 THR A N 1
ATOM 3369 C CA . THR A 1 431 ? -4.602 -19.375 10.75 1 52.09 431 THR A CA 1
ATOM 3370 C C . THR A 1 431 ? -4.09 -18.234 9.875 1 52.09 431 THR A C 1
ATOM 3372 O O . THR A 1 431 ? -4.676 -17.922 8.836 1 52.09 431 THR A O 1
ATOM 3375 N N . GLU A 1 432 ? -3.793 -17.266 10.547 1 48.47 432 GLU A N 1
ATOM 3376 C CA . GLU A 1 432 ? -3.354 -15.945 10.094 1 48.47 432 GLU A CA 1
ATOM 3377 C C . GLU A 1 432 ? -2.602 -16.047 8.773 1 48.47 432 GLU A C 1
ATOM 3379 O O . GLU A 1 432 ? -1.372 -16.141 8.75 1 48.47 432 GLU A O 1
ATOM 3384 N N . GLN A 1 433 ? -2.945 -17.078 7.988 1 44.94 433 GLN A N 1
ATOM 3385 C CA . GLN A 1 433 ? -2.105 -17.047 6.793 1 44.94 433 GLN A CA 1
ATOM 3386 C C . GLN A 1 433 ? -2.092 -15.656 6.168 1 44.94 433 GLN A C 1
ATOM 3388 O O . GLN A 1 433 ? -3.139 -15.023 6.023 1 44.94 433 GLN A O 1
ATOM 3393 N N . SER A 1 434 ? -1.159 -14.992 6.555 1 44.06 434 SER A N 1
ATOM 3394 C CA . SER A 1 434 ? -0.783 -13.688 6.02 1 44.06 434 SER A CA 1
ATOM 3395 C C . SER A 1 434 ? -1.149 -13.57 4.547 1 44.06 434 SER A C 1
ATOM 3397 O O . SER A 1 434 ? -0.808 -14.438 3.742 1 44.06 434 SER A O 1
ATOM 3399 N N . ASP A 1 435 ? -2.346 -13.359 4.199 1 42.06 435 ASP A N 1
ATOM 3400 C CA . ASP A 1 435 ? -2.512 -12.953 2.809 1 42.06 435 ASP A CA 1
ATOM 3401 C C . ASP A 1 435 ? -1.211 -12.383 2.244 1 42.06 435 ASP A C 1
ATOM 3403 O O . ASP A 1 435 ? -0.663 -11.422 2.785 1 42.06 435 ASP A O 1
ATOM 3407 N N . SER A 1 436 ? -0.377 -13.258 1.824 1 41.09 436 SER A N 1
ATOM 3408 C CA . SER A 1 436 ? 0.778 -13 0.971 1 41.09 436 SER A CA 1
ATOM 3409 C C . SER A 1 436 ? 0.615 -11.695 0.201 1 41.09 436 SER A C 1
ATOM 3411 O O . SER A 1 436 ? 1.388 -11.406 -0.716 1 41.09 436 SER A O 1
ATOM 3413 N N . SER A 1 437 ? -0.691 -11.289 0.06 1 39.69 437 SER A N 1
ATOM 3414 C CA . SER A 1 437 ? -0.959 -10.258 -0.936 1 39.69 437 SER A CA 1
ATOM 3415 C C . SER A 1 437 ? 0.268 -9.391 -1.172 1 39.69 437 SER A C 1
ATOM 3417 O O . SER A 1 437 ? 0.699 -9.211 -2.314 1 39.69 437 SER A O 1
ATOM 3419 N N . LEU A 1 438 ? 0.446 -8.102 -0.5 1 40.78 438 LEU A N 1
ATOM 3420 C CA . LEU A 1 438 ? 0.983 -6.91 -1.152 1 40.78 438 LEU A CA 1
ATOM 3421 C C . LEU A 1 438 ? 2.508 -6.945 -1.176 1 40.78 438 LEU A C 1
ATOM 3423 O O . LEU A 1 438 ? 3.158 -6.363 -0.304 1 40.78 438 LEU A O 1
ATOM 3427 N N . CYS A 1 439 ? 3.02 -8.078 -1.321 1 40.97 439 CYS A N 1
ATOM 3428 C CA . CYS A 1 439 ? 4.445 -7.812 -1.484 1 40.97 439 CYS A CA 1
ATOM 3429 C C . CYS A 1 439 ? 4.684 -6.711 -2.508 1 40.97 439 CYS A C 1
ATOM 3431 O O . CYS A 1 439 ? 4.438 -6.898 -3.699 1 40.97 439 CYS A O 1
ATOM 3433 N N . ALA A 1 440 ? 4.453 -5.629 -2.248 1 47.31 440 ALA A N 1
ATOM 3434 C CA . ALA A 1 440 ? 4.855 -4.469 -3.041 1 47.31 440 ALA A CA 1
ATOM 3435 C C . ALA A 1 440 ? 6.207 -4.707 -3.711 1 47.31 440 ALA A C 1
ATOM 3437 O O . ALA A 1 440 ? 6.48 -4.152 -4.777 1 47.31 440 ALA A O 1
ATOM 3438 N N . ASP A 1 441 ? 6.922 -5.836 -3.219 1 51.47 441 ASP A N 1
ATOM 3439 C CA . ASP A 1 441 ? 8.266 -5.988 -3.758 1 51.47 441 ASP A CA 1
ATOM 3440 C C . ASP A 1 441 ? 8.367 -7.23 -4.641 1 51.47 441 ASP A C 1
ATOM 3442 O O . ASP A 1 441 ? 8.266 -8.359 -4.148 1 51.47 441 ASP A O 1
ATOM 3446 N N . ASP A 1 442 ? 8.352 -7.109 -5.91 1 53.34 442 ASP A N 1
ATOM 3447 C CA . ASP A 1 442 ? 8.414 -8.133 -6.949 1 53.34 442 ASP A CA 1
ATOM 3448 C C . ASP A 1 442 ? 9.492 -9.172 -6.633 1 53.34 442 ASP A C 1
ATOM 3450 O O . ASP A 1 442 ? 9.32 -10.359 -6.906 1 53.34 442 ASP A O 1
ATOM 3454 N N . GLY A 1 443 ? 10.523 -8.719 -6.035 1 52.5 443 GLY A N 1
ATOM 3455 C CA . GLY A 1 443 ? 11.547 -9.664 -5.629 1 52.5 443 GLY A CA 1
ATOM 3456 C C . GLY A 1 443 ? 11.094 -10.609 -4.535 1 52.5 443 GLY A C 1
ATOM 3457 O O . GLY A 1 443 ? 11.383 -11.805 -4.578 1 52.5 443 GLY A O 1
ATOM 3458 N N . GLN A 1 444 ? 10.297 -10.141 -3.811 1 64.44 444 GLN A N 1
ATOM 3459 C CA . GLN A 1 444 ? 9.789 -10.945 -2.703 1 64.44 444 GLN A CA 1
ATOM 3460 C C . GLN A 1 444 ? 8.695 -11.891 -3.17 1 64.44 444 GLN A C 1
ATOM 3462 O O . GLN A 1 444 ? 8.57 -13.008 -2.654 1 64.44 444 GLN A O 1
ATOM 3467 N N . TYR A 1 445 ? 8.086 -11.453 -4.25 1 70.69 445 TYR A N 1
ATOM 3468 C CA . TYR A 1 445 ? 7.035 -12.297 -4.805 1 70.69 445 TYR A CA 1
ATOM 3469 C C . TYR A 1 445 ? 7.605 -13.625 -5.289 1 70.69 445 TYR A C 1
ATOM 3471 O O . TYR A 1 445 ? 7.078 -14.695 -4.969 1 70.69 445 TYR A O 1
ATOM 3479 N N . ALA A 1 446 ? 8.688 -13.5 -5.988 1 79.94 446 ALA A N 1
ATOM 3480 C CA . ALA A 1 446 ? 9.305 -14.711 -6.531 1 79.94 446 ALA A CA 1
ATOM 3481 C C . ALA A 1 446 ? 9.82 -15.617 -5.418 1 79.94 446 ALA A C 1
ATOM 3483 O O . ALA A 1 446 ? 9.711 -16.844 -5.5 1 79.94 446 ALA A O 1
ATOM 3484 N N . ARG A 1 447 ? 10.328 -15.016 -4.449 1 78.81 447 ARG A N 1
ATOM 3485 C CA . ARG A 1 447 ? 10.836 -15.789 -3.318 1 78.81 447 ARG A CA 1
ATOM 3486 C C . ARG A 1 447 ? 9.703 -16.516 -2.605 1 78.81 447 ARG A C 1
ATOM 3488 O O . ARG A 1 447 ? 9.875 -17.672 -2.174 1 78.81 447 ARG A O 1
ATOM 3495 N N . HIS A 1 448 ? 8.602 -15.93 -2.592 1 76.69 448 HIS A N 1
ATOM 3496 C CA . HIS A 1 448 ? 7.453 -16.516 -1.915 1 76.69 448 HIS A CA 1
ATOM 3497 C C . HIS A 1 448 ? 6.93 -17.734 -2.674 1 76.69 448 HIS A C 1
ATOM 3499 O O . HIS A 1 448 ? 6.344 -18.641 -2.076 1 76.69 448 HIS A O 1
ATOM 3505 N N . ILE A 1 449 ? 7.133 -17.734 -3.904 1 77.94 449 ILE A N 1
ATOM 3506 C CA . ILE A 1 449 ? 6.719 -18.891 -4.695 1 77.94 449 ILE A CA 1
ATOM 3507 C C . ILE A 1 449 ? 7.43 -20.141 -4.191 1 77.94 449 ILE A C 1
ATOM 3509 O O . ILE A 1 449 ? 6.828 -21.219 -4.105 1 77.94 449 ILE A O 1
ATOM 3513 N N . TRP A 1 450 ? 8.633 -19.984 -3.766 1 79.56 450 TRP A N 1
ATOM 3514 C CA . TRP A 1 450 ? 9.414 -21.125 -3.283 1 79.56 450 TRP A CA 1
ATOM 3515 C C . TRP A 1 450 ? 9 -21.5 -1.862 1 79.56 450 TRP A C 1
ATOM 3517 O O . TRP A 1 450 ? 9.062 -22.672 -1.482 1 79.56 450 TRP A O 1
ATOM 3527 N N . SER A 1 451 ? 8.727 -20.469 -1.076 1 70.56 451 SER A N 1
ATOM 3528 C CA . SER A 1 451 ? 8.445 -20.75 0.328 1 70.56 451 SER A CA 1
ATOM 3529 C C . SER A 1 451 ? 6.992 -21.156 0.527 1 70.56 451 SER A C 1
ATOM 3531 O O . SER A 1 451 ? 6.699 -22.062 1.325 1 70.56 451 SER A O 1
ATOM 3533 N N . ASP A 1 452 ? 6.09 -20.391 -0.057 1 60.16 452 ASP A N 1
ATOM 3534 C CA . ASP A 1 452 ? 4.672 -20.547 0.258 1 60.16 452 ASP A CA 1
ATOM 3535 C C . ASP A 1 452 ? 3.881 -20.969 -0.981 1 60.16 452 ASP A C 1
ATOM 3537 O O . ASP A 1 452 ? 2.668 -20.766 -1.045 1 60.16 452 ASP A O 1
ATOM 3541 N N . GLY A 1 453 ? 4.418 -21.469 -2.018 1 53.47 453 GLY A N 1
ATOM 3542 C CA . GLY A 1 453 ? 3.791 -21.703 -3.307 1 53.47 453 GLY A CA 1
ATOM 3543 C C . GLY A 1 453 ? 2.373 -22.234 -3.191 1 53.47 453 GLY A C 1
ATOM 3544 O O . GLY A 1 453 ? 1.428 -21.594 -3.658 1 53.47 453 GLY A O 1
ATOM 3545 N N . PRO A 1 454 ? 2.197 -23.312 -2.492 1 45.78 454 PRO A N 1
ATOM 3546 C CA . PRO A 1 454 ? 0.838 -23.859 -2.51 1 45.78 454 PRO A CA 1
ATOM 3547 C C . PRO A 1 454 ? -0.14 -23.031 -1.683 1 45.78 454 PRO A C 1
ATOM 3549 O O . PRO A 1 454 ? -1.335 -22.984 -1.988 1 45.78 454 PRO A O 1
ATOM 3552 N N . THR A 1 455 ? 0.372 -22.453 -0.697 1 48.5 455 THR A N 1
ATOM 3553 C CA . THR A 1 455 ? -0.512 -21.719 0.203 1 48.5 455 THR A CA 1
ATOM 3554 C C . THR A 1 455 ? -0.821 -20.328 -0.354 1 48.5 455 THR A C 1
ATOM 3556 O O . THR A 1 455 ? -1.738 -19.656 0.119 1 48.5 455 THR A O 1
ATOM 3559 N N . MET A 1 456 ? 0.187 -19.859 -0.918 1 47.19 456 MET A N 1
ATOM 3560 C CA . MET A 1 456 ? 0.004 -18.5 -1.409 1 47.19 456 MET A CA 1
ATOM 3561 C C . MET A 1 456 ? -1.236 -18.406 -2.291 1 47.19 456 MET A C 1
ATOM 3563 O O . MET A 1 456 ? -1.934 -17.391 -2.277 1 47.19 456 MET A O 1
ATOM 3567 N N . ARG A 1 457 ? -1.216 -19.047 -3.506 1 47.84 457 ARG A N 1
ATOM 3568 C CA . ARG A 1 457 ? -2.205 -18.75 -4.535 1 47.84 457 ARG A CA 1
ATOM 3569 C C . ARG A 1 457 ? -3.248 -19.844 -4.633 1 47.84 457 ARG A C 1
ATOM 3571 O O . ARG A 1 457 ? -3.031 -20.969 -4.145 1 47.84 457 ARG A O 1
ATOM 3578 N N . GLY A 1 458 ? -4.355 -19.391 -4.957 1 49.72 458 GLY A N 1
ATOM 3579 C CA . GLY A 1 458 ? -5.367 -20.156 -5.668 1 49.72 458 GLY A CA 1
ATOM 3580 C C . GLY A 1 458 ? -4.781 -21.203 -6.598 1 49.72 458 GLY A C 1
ATOM 3581 O O . GLY A 1 458 ? -3.559 -21.344 -6.688 1 49.72 458 GLY A O 1
ATOM 3582 N N . PRO A 1 459 ? -5.605 -22 -7.105 1 50.28 459 PRO A N 1
ATOM 3583 C CA . PRO A 1 459 ? -5.184 -23.031 -8.062 1 50.28 459 PRO A CA 1
ATOM 3584 C C . PRO A 1 459 ? -4.188 -22.5 -9.094 1 50.28 459 PRO A C 1
ATOM 3586 O O . PRO A 1 459 ? -4.254 -21.328 -9.477 1 50.28 459 PRO A O 1
ATOM 3589 N N . PRO A 1 460 ? -3.037 -23.172 -9.156 1 52.09 460 PRO A N 1
ATOM 3590 C CA . PRO A 1 460 ? -2.061 -22.797 -10.18 1 52.09 460 PRO A CA 1
ATOM 3591 C C . PRO A 1 460 ? -2.713 -22.328 -11.477 1 52.09 460 PRO A C 1
ATOM 3593 O O . PRO A 1 460 ? -3.832 -22.75 -11.789 1 52.09 460 PRO A O 1
ATOM 3596 N N . ALA A 1 461 ? -2.295 -21.109 -11.961 1 53.34 461 ALA A N 1
ATOM 3597 C CA . ALA A 1 461 ? -2.789 -20.656 -13.258 1 53.34 461 ALA A CA 1
ATOM 3598 C C . ALA A 1 461 ? -2.82 -21.812 -14.266 1 53.34 461 ALA A C 1
ATOM 3600 O O . ALA A 1 461 ? -2.059 -22.766 -14.148 1 53.34 461 ALA A O 1
ATOM 3601 N N . THR A 1 462 ? -4.023 -22.031 -14.914 1 49.38 462 THR A N 1
ATOM 3602 C CA . THR A 1 462 ? -4.215 -23.047 -15.938 1 49.38 462 THR A CA 1
ATOM 3603 C C . THR A 1 462 ? -2.908 -23.344 -16.672 1 49.38 462 THR A C 1
ATOM 3605 O O . THR A 1 462 ? -2.135 -22.422 -16.953 1 49.38 462 THR A O 1
ATOM 3608 N N . VAL A 1 463 ? -2.766 -24.641 -16.734 1 51.72 463 VAL A N 1
ATOM 3609 C CA . VAL A 1 463 ? -1.707 -25.484 -17.281 1 51.72 463 VAL A CA 1
ATOM 3610 C C . VAL A 1 463 ? -1.208 -24.891 -18.594 1 51.72 463 VAL A C 1
ATOM 3612 O O . VAL A 1 463 ? -2.004 -24.562 -19.484 1 51.72 463 VAL A O 1
ATOM 3615 N N . LEU A 1 464 ? 0.032 -24.469 -18.562 1 55.28 464 LEU A N 1
ATOM 3616 C CA . LEU A 1 464 ? 0.993 -24.203 -19.625 1 55.28 464 LEU A CA 1
ATOM 3617 C C . LEU A 1 464 ? 0.855 -25.219 -20.766 1 55.28 464 LEU A C 1
ATOM 3619 O O . LEU A 1 464 ? 0.789 -26.422 -20.516 1 55.28 464 LEU A O 1
ATOM 3623 N N . SER A 1 465 ? 0.03 -24.906 -21.797 1 55.84 465 SER A N 1
ATOM 3624 C CA . SER A 1 465 ? 0.113 -25.797 -22.953 1 55.84 465 SER A CA 1
ATOM 3625 C C . SER A 1 465 ? 1.544 -25.891 -23.469 1 55.84 465 SER A C 1
ATOM 3627 O O . SER A 1 465 ? 2.266 -24.906 -23.516 1 55.84 465 SER A O 1
ATOM 3629 N N . LEU A 1 466 ? 1.939 -27.062 -23.516 1 58.19 466 LEU A N 1
ATOM 3630 C CA . LEU A 1 466 ? 3.244 -27.312 -24.125 1 58.19 466 LEU A CA 1
ATOM 3631 C C . LEU A 1 466 ? 3.33 -26.688 -25.5 1 58.19 466 LEU A C 1
ATOM 3633 O O . LEU A 1 466 ? 2.336 -26.641 -26.234 1 58.19 466 LEU A O 1
ATOM 3637 N N . PRO A 1 467 ? 4.535 -26.047 -25.641 1 59.5 467 PRO A N 1
ATOM 3638 C CA . PRO A 1 467 ? 4.711 -25.609 -27.031 1 59.5 467 PRO A CA 1
ATOM 3639 C C . PRO A 1 467 ? 4.457 -26.734 -28.031 1 59.5 467 PRO A C 1
ATOM 3641 O O . PRO A 1 467 ? 4.762 -27.906 -27.734 1 59.5 467 PRO A O 1
ATOM 3644 N N . ASN A 1 468 ? 3.74 -26.5 -29 1 57.06 468 ASN A N 1
ATOM 3645 C CA . ASN A 1 468 ? 3.375 -27.469 -30.016 1 57.06 468 ASN A CA 1
ATOM 3646 C C . ASN A 1 468 ? 4.602 -28.203 -30.562 1 57.06 468 ASN A C 1
ATOM 3648 O O . ASN A 1 468 ? 4.5 -29.328 -31.047 1 57.06 468 ASN A O 1
ATOM 3652 N N . THR A 1 469 ? 5.719 -27.547 -30.469 1 56.66 469 THR A N 1
ATOM 3653 C CA . THR A 1 469 ? 6.922 -28.109 -31.078 1 56.66 469 THR A CA 1
ATOM 3654 C C . THR A 1 469 ? 7.547 -29.156 -30.172 1 56.66 469 THR A C 1
ATOM 3656 O O . THR A 1 469 ? 8.43 -29.906 -30.594 1 56.66 469 THR A O 1
ATOM 3659 N N . LEU A 1 470 ? 6.922 -29.203 -29.047 1 62.34 470 LEU A N 1
ATOM 3660 C CA . LEU A 1 470 ? 7.609 -30.078 -28.109 1 62.34 470 LEU A CA 1
ATOM 3661 C C . LEU A 1 470 ? 7.039 -31.5 -28.188 1 62.34 470 LEU A C 1
ATOM 3663 O O . LEU A 1 470 ? 5.863 -31.688 -28.5 1 62.34 470 LEU A O 1
ATOM 3667 N N . SER A 1 471 ? 8.031 -32.344 -28.047 1 61.97 471 SER A N 1
ATOM 3668 C CA . SER A 1 471 ? 7.672 -33.75 -28.047 1 61.97 471 SER A CA 1
ATOM 3669 C C . SER A 1 471 ? 6.641 -34.062 -26.969 1 61.97 471 SER A C 1
ATOM 3671 O O . SER A 1 471 ? 6.668 -33.438 -25.891 1 61.97 471 SER A O 1
ATOM 3673 N N . PRO A 1 472 ? 5.711 -34.781 -27.375 1 61.16 472 PRO A N 1
ATOM 3674 C CA . PRO A 1 472 ? 4.691 -35.156 -26.406 1 61.16 472 PRO A CA 1
ATOM 3675 C C . PRO A 1 472 ? 5.281 -35.781 -25.141 1 61.16 472 PRO A C 1
ATOM 3677 O O . PRO A 1 472 ? 4.617 -35.844 -24.109 1 61.16 472 PRO A O 1
ATOM 3680 N N . THR A 1 473 ? 6.59 -36.156 -25.266 1 63.03 473 THR A N 1
ATOM 3681 C CA . THR A 1 473 ? 7.219 -36.812 -24.125 1 63.03 473 THR A CA 1
ATOM 3682 C C . THR A 1 473 ? 7.852 -35.781 -23.203 1 63.03 473 THR A C 1
ATOM 3684 O O . THR A 1 473 ? 8.367 -36.125 -22.141 1 63.03 473 THR A O 1
ATOM 3687 N N . THR A 1 474 ? 7.75 -34.562 -23.641 1 73.88 474 THR A N 1
ATOM 3688 C CA . THR A 1 474 ? 8.336 -33.531 -22.812 1 73.88 474 THR A CA 1
ATOM 3689 C C . THR A 1 474 ? 7.5 -33.312 -21.547 1 73.88 474 THR A C 1
ATOM 3691 O O . THR A 1 474 ? 6.281 -33.156 -21.625 1 73.88 474 THR A O 1
ATOM 3694 N N . PRO A 1 475 ? 8.227 -33.438 -20.453 1 81.06 475 PRO A N 1
ATOM 3695 C CA . PRO A 1 475 ? 7.48 -33.219 -19.219 1 81.06 475 PRO A CA 1
ATOM 3696 C C . PRO A 1 475 ? 6.844 -31.844 -19.156 1 81.06 475 PRO A C 1
ATOM 3698 O O . PRO A 1 475 ? 7.438 -30.859 -19.609 1 81.06 475 PRO A O 1
ATOM 3701 N N . ARG A 1 476 ? 5.695 -31.828 -18.625 1 81.12 476 ARG A N 1
ATOM 3702 C CA . ARG A 1 476 ? 4.98 -30.562 -18.469 1 81.12 476 ARG A CA 1
ATOM 3703 C C . ARG A 1 476 ? 5.566 -29.734 -17.328 1 81.12 476 ARG A C 1
ATOM 3705 O O . ARG A 1 476 ? 5.523 -28.5 -17.359 1 81.12 476 ARG A O 1
ATOM 3712 N N . HIS A 1 477 ? 6.117 -30.391 -16.359 1 88.88 477 HIS A N 1
ATOM 3713 C CA . HIS A 1 477 ? 6.738 -29.75 -15.211 1 88.88 477 HIS A CA 1
ATOM 3714 C C . HIS A 1 477 ? 8.102 -29.172 -15.578 1 88.88 477 HIS A C 1
ATOM 3716 O O . HIS A 1 477 ? 9.039 -29.906 -15.867 1 88.88 477 HIS A O 1
ATOM 3722 N N . SER A 1 478 ? 8.227 -27.844 -15.5 1 91.62 478 SER A N 1
ATOM 3723 C CA . SER A 1 478 ? 9.406 -27.141 -16.016 1 91.62 478 SER A CA 1
ATOM 3724 C C . SER A 1 478 ? 10.664 -27.562 -15.273 1 91.62 478 SER A C 1
ATOM 3726 O O . SER A 1 478 ? 11.742 -27.656 -15.867 1 91.62 478 SER A O 1
ATOM 3728 N N . VAL A 1 479 ? 10.547 -27.797 -13.977 1 94.12 479 VAL A N 1
ATOM 3729 C CA . VAL A 1 479 ? 11.695 -28.203 -13.172 1 94.12 479 VAL A CA 1
ATOM 3730 C C . VAL A 1 479 ? 12.164 -29.594 -13.586 1 94.12 479 VAL A C 1
ATOM 3732 O O . VAL A 1 479 ? 13.359 -29.828 -13.773 1 94.12 479 VAL A O 1
ATOM 3735 N N . ILE A 1 480 ? 11.234 -30.516 -13.75 1 92.5 480 ILE A N 1
ATOM 3736 C CA . ILE A 1 480 ? 11.562 -31.875 -14.172 1 92.5 480 ILE A CA 1
ATOM 3737 C C . ILE A 1 480 ? 12.18 -31.859 -15.57 1 92.5 480 ILE A C 1
ATOM 3739 O O . ILE A 1 480 ? 13.141 -32.562 -15.852 1 92.5 480 ILE A O 1
ATOM 3743 N N . LYS A 1 481 ? 11.602 -31.062 -16.359 1 91.5 481 LYS A N 1
ATOM 3744 C CA . LYS A 1 481 ? 12.133 -30.922 -17.719 1 91.5 481 LYS A CA 1
ATOM 3745 C C . LYS A 1 481 ? 13.594 -30.484 -17.688 1 91.5 481 LYS A C 1
ATOM 3747 O O . LYS A 1 481 ? 14.43 -31.016 -18.422 1 91.5 481 LYS A O 1
ATOM 3752 N N . LEU A 1 482 ? 13.891 -29.484 -16.922 1 94.62 482 LEU A N 1
ATOM 3753 C CA . LEU A 1 482 ? 15.258 -28.984 -16.844 1 94.62 482 LEU A CA 1
ATOM 3754 C C . LEU A 1 482 ? 16.188 -30.062 -16.297 1 94.62 482 LEU A C 1
ATOM 3756 O O . LEU A 1 482 ? 17.297 -30.234 -16.797 1 94.62 482 LEU A O 1
ATOM 3760 N N . LEU A 1 483 ? 15.773 -30.75 -15.289 1 94.75 483 LEU A N 1
ATOM 3761 C CA . LEU A 1 483 ? 16.609 -31.812 -14.719 1 94.75 483 LEU A CA 1
ATOM 3762 C C . LEU A 1 483 ? 16.859 -32.906 -15.734 1 94.75 483 LEU A C 1
ATOM 3764 O O . LEU A 1 483 ? 17.984 -33.406 -15.828 1 94.75 483 LEU A O 1
ATOM 3768 N N . MET A 1 484 ? 15.867 -33.25 -16.5 1 91.38 484 MET A N 1
ATOM 3769 C CA . MET A 1 484 ? 16.047 -34.219 -17.562 1 91.38 484 MET A CA 1
ATOM 3770 C C . MET A 1 484 ? 17.062 -33.719 -18.594 1 91.38 484 MET A C 1
ATOM 3772 O O . MET A 1 484 ? 17.906 -34.5 -19.062 1 91.38 484 MET A O 1
ATOM 3776 N N . ASP A 1 485 ? 16.953 -32.5 -18.906 1 91.94 485 ASP A N 1
ATOM 3777 C CA . ASP A 1 485 ? 17.891 -31.891 -19.844 1 91.94 485 ASP A CA 1
ATOM 3778 C C . ASP A 1 485 ? 19.312 -31.938 -19.281 1 91.94 485 ASP A C 1
ATOM 3780 O O . ASP A 1 485 ? 20.266 -32.188 -20.016 1 91.94 485 ASP A O 1
ATOM 3784 N N . LEU A 1 486 ? 19.438 -31.656 -18.031 1 93.25 486 LEU A N 1
ATOM 3785 C CA . LEU A 1 486 ? 20.734 -31.625 -17.375 1 93.25 486 LEU A CA 1
ATOM 3786 C C . LEU A 1 486 ? 21.375 -33 -17.375 1 93.25 486 LEU A C 1
ATOM 3788 O O . LEU A 1 486 ? 22.578 -33.156 -17.625 1 93.25 486 LEU A O 1
ATOM 3792 N N . PHE A 1 487 ? 20.625 -34.031 -17.172 1 92.69 487 PHE A N 1
ATOM 3793 C CA . PHE A 1 487 ? 21.156 -35.375 -17.016 1 92.69 487 PHE A CA 1
ATOM 3794 C C . PHE A 1 487 ? 21.141 -36.125 -18.328 1 92.69 487 PHE A C 1
ATOM 3796 O O . PHE A 1 487 ? 21.344 -37.344 -18.359 1 92.69 487 PHE A O 1
ATOM 3803 N N . HIS A 1 488 ? 20.844 -35.406 -19.328 1 87.25 488 HIS A N 1
ATOM 3804 C CA . HIS A 1 488 ? 20.828 -36.031 -20.656 1 87.25 488 HIS A CA 1
ATOM 3805 C C . HIS A 1 488 ? 22.25 -36.375 -21.109 1 87.25 488 HIS A C 1
ATOM 3807 O O . HIS A 1 488 ? 22.438 -37.281 -21.938 1 87.25 488 HIS A O 1
ATOM 3813 N N . SER A 1 489 ? 23.203 -35.656 -20.625 1 88.56 489 SER A N 1
ATOM 3814 C CA . SER A 1 489 ? 24.609 -35.906 -20.953 1 88.56 489 SER A CA 1
ATOM 3815 C C . SER A 1 489 ? 25.484 -35.875 -19.703 1 88.56 489 SER A C 1
ATOM 3817 O O . SER A 1 489 ? 25.094 -35.281 -18.688 1 88.56 489 SER A O 1
ATOM 3819 N N . MET A 1 490 ? 26.641 -36.531 -19.859 1 90.69 490 MET A N 1
ATOM 3820 C CA . MET A 1 490 ? 27.562 -36.594 -18.719 1 90.69 490 MET A CA 1
ATOM 3821 C C . MET A 1 490 ? 28.125 -35.219 -18.391 1 90.69 490 MET A C 1
ATOM 3823 O O . MET A 1 490 ? 28.281 -34.875 -17.219 1 90.69 490 MET A O 1
ATOM 3827 N N . ASP A 1 491 ? 28.391 -34.406 -19.453 1 89.44 491 ASP A N 1
ATOM 3828 C CA . ASP A 1 491 ? 28.969 -33.094 -19.266 1 89.44 491 ASP A CA 1
ATOM 3829 C C . ASP A 1 491 ? 28.062 -32.188 -18.422 1 89.44 491 ASP A C 1
ATOM 3831 O O . ASP A 1 491 ? 28.516 -31.531 -17.484 1 89.44 491 ASP A O 1
ATOM 3835 N N . THR A 1 492 ? 26.812 -32.219 -18.781 1 91.75 492 THR A N 1
ATOM 3836 C CA . THR A 1 492 ? 25.859 -31.344 -18.078 1 91.75 492 THR A CA 1
ATOM 3837 C C . THR A 1 492 ? 25.484 -31.953 -16.734 1 91.75 492 THR A C 1
ATOM 3839 O O . THR A 1 492 ? 25.203 -31.219 -15.781 1 91.75 492 THR A O 1
ATOM 3842 N N . ALA A 1 493 ? 25.469 -33.219 -16.578 1 93.25 493 ALA A N 1
ATOM 3843 C CA . ALA A 1 493 ? 25.172 -33.906 -15.32 1 93.25 493 ALA A CA 1
ATOM 3844 C C . ALA A 1 493 ? 26.203 -33.531 -14.258 1 93.25 493 ALA A C 1
ATOM 3846 O O . ALA A 1 493 ? 25.891 -33.438 -13.07 1 93.25 493 ALA A O 1
ATOM 3847 N N . ASP A 1 494 ? 27.406 -33.344 -14.703 1 91.81 494 ASP A N 1
ATOM 3848 C CA . ASP A 1 494 ? 28.516 -33.062 -13.812 1 91.81 494 ASP A CA 1
ATOM 3849 C C . ASP A 1 494 ? 28.359 -31.672 -13.18 1 91.81 494 ASP A C 1
ATOM 3851 O O . ASP A 1 494 ? 29.047 -31.344 -12.211 1 91.81 494 ASP A O 1
ATOM 3855 N N . LEU A 1 495 ? 27.5 -30.875 -13.766 1 92.12 495 LEU A N 1
ATOM 3856 C CA . LEU A 1 495 ? 27.25 -29.562 -13.195 1 92.12 495 LEU A CA 1
ATOM 3857 C C . LEU A 1 495 ? 26.516 -29.672 -11.859 1 92.12 495 LEU A C 1
ATOM 3859 O O . LEU A 1 495 ? 26.562 -28.75 -11.047 1 92.12 495 LEU A O 1
ATOM 3863 N N . VAL A 1 496 ? 25.75 -30.766 -11.625 1 93.62 496 VAL A N 1
ATOM 3864 C CA . VAL A 1 496 ? 24.984 -30.969 -10.406 1 93.62 496 VAL A CA 1
ATOM 3865 C C . VAL A 1 496 ? 25.859 -31.609 -9.336 1 93.62 496 VAL A C 1
ATOM 3867 O O . VAL A 1 496 ? 26.406 -32.688 -9.539 1 93.62 496 VAL A O 1
ATOM 3870 N N . TYR A 1 497 ? 25.984 -30.969 -8.219 1 89.62 497 TYR A N 1
ATOM 3871 C CA . TYR A 1 497 ? 26.812 -31.469 -7.137 1 89.62 497 TYR A CA 1
ATOM 3872 C C . TYR A 1 497 ? 26.281 -32.781 -6.586 1 89.62 497 TYR A C 1
ATOM 3874 O O . TYR A 1 497 ? 25.062 -33.031 -6.625 1 89.62 497 TYR A O 1
ATOM 3882 N N . ARG A 1 498 ? 27.109 -33.531 -6.043 1 90.38 498 ARG A N 1
ATOM 3883 C CA . ARG A 1 498 ? 26.797 -34.875 -5.574 1 90.38 498 ARG A CA 1
ATOM 3884 C C . ARG A 1 498 ? 25.703 -34.812 -4.516 1 90.38 498 ARG A C 1
ATOM 3886 O O . ARG A 1 498 ? 24.75 -35.594 -4.566 1 90.38 498 ARG A O 1
ATOM 3893 N N . ASN A 1 499 ? 25.844 -33.906 -3.604 1 90 499 ASN A N 1
ATOM 3894 C CA . ASN A 1 499 ? 24.828 -33.781 -2.568 1 90 499 ASN A CA 1
ATOM 3895 C C . ASN A 1 499 ? 23.453 -33.438 -3.16 1 90 499 ASN A C 1
ATOM 3897 O O . ASN A 1 499 ? 22.438 -33.906 -2.67 1 90 499 ASN A O 1
ATOM 3901 N N . ASP A 1 500 ? 23.484 -32.656 -4.18 1 92.75 500 ASP A N 1
ATOM 3902 C CA . ASP A 1 500 ? 22.234 -32.281 -4.836 1 92.75 500 ASP A CA 1
ATOM 3903 C C . ASP A 1 500 ? 21.656 -33.469 -5.609 1 92.75 500 ASP A C 1
ATOM 3905 O O . ASP A 1 500 ? 20.438 -33.656 -5.672 1 92.75 500 ASP A O 1
ATOM 3909 N N . GLN A 1 501 ? 22.516 -34.281 -6.18 1 94.69 501 GLN A N 1
ATOM 3910 C CA . GLN A 1 501 ? 22.062 -35.5 -6.855 1 94.69 501 GLN A CA 1
ATOM 3911 C C . GLN A 1 501 ? 21.375 -36.438 -5.875 1 94.69 501 GLN A C 1
ATOM 3913 O O . GLN A 1 501 ? 20.359 -37.062 -6.203 1 94.69 501 GLN A O 1
ATOM 3918 N N . ASP A 1 502 ? 21.953 -36.469 -4.688 1 94 502 ASP A N 1
ATOM 3919 C CA . ASP A 1 502 ? 21.359 -37.344 -3.666 1 94 502 ASP A CA 1
ATOM 3920 C C . ASP A 1 502 ? 19.953 -36.844 -3.287 1 94 502 ASP A C 1
ATOM 3922 O O . ASP A 1 502 ? 19.047 -37.656 -3.07 1 94 502 ASP A O 1
ATOM 3926 N N . VAL A 1 503 ? 19.828 -35.562 -3.197 1 94.88 503 VAL A N 1
ATOM 3927 C CA . VAL A 1 503 ? 18.531 -34.969 -2.896 1 94.88 503 VAL A CA 1
ATOM 3928 C C . VAL A 1 503 ? 17.531 -35.312 -4.008 1 94.88 503 VAL A C 1
ATOM 3930 O O . VAL A 1 503 ? 16.391 -35.688 -3.732 1 94.88 503 VAL A O 1
ATOM 3933 N N . ILE A 1 504 ? 17.969 -35.25 -5.223 1 96.5 504 ILE A N 1
ATOM 3934 C CA . ILE A 1 504 ? 17.125 -35.594 -6.367 1 96.5 504 ILE A CA 1
ATOM 3935 C C . ILE A 1 504 ? 16.688 -37.031 -6.277 1 96.5 504 ILE A C 1
ATOM 3937 O O . ILE A 1 504 ? 15.508 -37.344 -6.488 1 96.5 504 ILE A O 1
ATOM 3941 N N . ILE A 1 505 ? 17.594 -37.844 -5.898 1 95 505 ILE A N 1
ATOM 3942 C CA . ILE A 1 505 ? 17.312 -39.281 -5.766 1 95 505 ILE A CA 1
ATOM 3943 C C . ILE A 1 505 ? 16.281 -39.5 -4.66 1 95 505 ILE A C 1
ATOM 3945 O O . ILE A 1 505 ? 15.344 -40.281 -4.82 1 95 505 ILE A O 1
ATOM 3949 N N . GLU A 1 506 ? 16.438 -38.812 -3.639 1 94.62 506 GLU A N 1
ATOM 3950 C CA . GLU A 1 506 ? 15.484 -38.938 -2.533 1 94.62 506 GLU A CA 1
ATOM 3951 C C . GLU A 1 506 ? 14.086 -38.531 -2.967 1 94.62 506 GLU A C 1
ATOM 3953 O O . GLU A 1 506 ? 13.102 -39.156 -2.596 1 94.62 506 GLU A O 1
ATOM 3958 N N . VAL A 1 507 ? 14.016 -37.469 -3.684 1 95.31 507 VAL A N 1
ATOM 3959 C CA . VAL A 1 507 ? 12.727 -36.969 -4.148 1 95.31 507 VAL A CA 1
ATOM 3960 C C . VAL A 1 507 ? 12.102 -37.969 -5.113 1 95.31 507 VAL A C 1
ATOM 3962 O O . VAL A 1 507 ? 10.906 -38.281 -5.031 1 95.31 507 VAL A O 1
ATOM 3965 N N . ILE A 1 508 ? 12.898 -38.531 -6.008 1 94.44 508 ILE A N 1
ATOM 3966 C CA . ILE A 1 508 ? 12.414 -39.531 -6.953 1 94.44 508 ILE A CA 1
ATOM 3967 C C . ILE A 1 508 ? 11.844 -40.719 -6.195 1 94.44 508 ILE A C 1
ATOM 3969 O O . ILE A 1 508 ? 10.742 -41.188 -6.492 1 94.44 508 ILE A O 1
ATOM 3973 N N . ASN A 1 509 ? 12.609 -41.125 -5.242 1 93.19 509 ASN A N 1
ATOM 3974 C CA . ASN A 1 509 ? 12.164 -42.281 -4.441 1 93.19 509 ASN A CA 1
ATOM 3975 C C . ASN A 1 509 ? 10.852 -41.969 -3.723 1 93.19 509 ASN A C 1
ATOM 3977 O O . ASN A 1 509 ? 9.945 -42.812 -3.701 1 93.19 509 ASN A O 1
ATOM 3981 N N . ARG A 1 510 ? 10.781 -40.844 -3.115 1 93.38 510 ARG A N 1
ATOM 3982 C CA . ARG A 1 510 ? 9.578 -40.438 -2.41 1 93.38 510 ARG A CA 1
ATOM 3983 C C . ARG A 1 510 ? 8.375 -40.375 -3.354 1 93.38 510 ARG A C 1
ATOM 3985 O O . ARG A 1 510 ? 7.293 -40.875 -3.016 1 93.38 510 ARG A O 1
ATOM 3992 N N . GLN A 1 511 ? 8.562 -39.844 -4.566 1 91.88 511 GLN A N 1
ATOM 3993 C CA . GLN A 1 511 ? 7.473 -39.688 -5.523 1 91.88 511 GLN A CA 1
ATOM 3994 C C . GLN A 1 511 ? 7.055 -41.031 -6.125 1 91.88 511 GLN A C 1
ATOM 3996 O O . GLN A 1 511 ? 5.863 -41.281 -6.328 1 91.88 511 GLN A O 1
ATOM 4001 N N . LEU A 1 512 ? 7.973 -41.844 -6.352 1 89.31 512 LEU A N 1
ATOM 4002 C CA . LEU A 1 512 ? 7.668 -43.156 -6.895 1 89.31 512 LEU A CA 1
ATOM 4003 C C . LEU A 1 512 ? 6.918 -44.031 -5.875 1 89.31 512 LEU A C 1
ATOM 4005 O O . LEU A 1 512 ? 6.086 -44.844 -6.242 1 89.31 512 LEU A O 1
ATOM 4009 N N . SER A 1 513 ? 7.176 -43.781 -4.625 1 88.56 513 SER A N 1
ATOM 4010 C CA . SER A 1 513 ? 6.531 -44.531 -3.564 1 88.56 513 SER A CA 1
ATOM 4011 C C . SER A 1 513 ? 5.129 -44.031 -3.273 1 88.56 513 SER A C 1
ATOM 4013 O O . SER A 1 513 ? 4.25 -44.781 -2.861 1 88.56 513 SER A O 1
ATOM 4015 N N . ASN A 1 514 ? 4.953 -42.75 -3.496 1 85.94 514 ASN A N 1
ATOM 4016 C CA . ASN A 1 514 ? 3.707 -42.125 -3.076 1 85.94 514 ASN A CA 1
ATOM 4017 C C . ASN A 1 514 ? 2.709 -42.031 -4.227 1 85.94 514 ASN A C 1
ATOM 4019 O O . ASN A 1 514 ? 1.501 -41.938 -3.998 1 85.94 514 ASN A O 1
ATOM 4023 N N . LEU A 1 515 ? 3.156 -41.969 -5.449 1 81.31 515 LEU A N 1
ATOM 4024 C CA . LEU A 1 515 ? 2.27 -41.75 -6.586 1 81.31 515 LEU A CA 1
ATOM 4025 C C . LEU A 1 515 ? 2.002 -43.062 -7.332 1 81.31 515 LEU A C 1
ATOM 4027 O O . LEU A 1 515 ? 2.895 -43.906 -7.457 1 81.31 515 LEU A O 1
ATOM 4031 N N . THR A 1 516 ? 0.791 -43.188 -7.672 1 77.88 516 THR A N 1
ATOM 4032 C CA . THR A 1 516 ? 0.417 -44.281 -8.539 1 77.88 516 THR A CA 1
ATOM 4033 C C . THR A 1 516 ? 0.049 -43.781 -9.938 1 77.88 516 THR A C 1
ATOM 4035 O O . THR A 1 516 ? -0.189 -42.594 -10.125 1 77.88 516 THR A O 1
ATOM 4038 N N . LEU A 1 517 ? 0.108 -44.656 -10.891 1 78.62 517 LEU A N 1
ATOM 4039 C CA . LEU A 1 517 ? -0.257 -44.281 -12.25 1 78.62 517 LEU A CA 1
ATOM 4040 C C . LEU A 1 517 ? -1.701 -43.781 -12.32 1 78.62 517 LEU A C 1
ATOM 4042 O O . LEU A 1 517 ? -2.047 -42.969 -13.172 1 78.62 517 LEU A O 1
ATOM 4046 N N . ASP A 1 518 ? -2.477 -44.281 -11.438 1 70.25 518 ASP A N 1
ATOM 4047 C CA . ASP A 1 518 ? -3.873 -43.844 -11.375 1 70.25 518 ASP A CA 1
ATOM 4048 C C . ASP A 1 518 ? -3.994 -42.406 -10.875 1 70.25 518 ASP A C 1
ATOM 4050 O O . ASP A 1 518 ? -4.91 -41.688 -11.266 1 70.25 518 ASP A O 1
ATOM 4054 N N . ASP A 1 519 ? -2.959 -42.062 -10.117 1 68.56 519 ASP A N 1
ATOM 4055 C CA . ASP A 1 519 ? -2.975 -40.75 -9.539 1 68.56 519 ASP A CA 1
ATOM 4056 C C . ASP A 1 519 ? -2.502 -39.688 -10.547 1 68.56 519 ASP A C 1
ATOM 4058 O O . ASP A 1 519 ? -3.098 -38.625 -10.664 1 68.56 519 ASP A O 1
ATOM 4062 N N . SER A 1 520 ? -1.488 -40 -11.141 1 75.94 520 SER A N 1
ATOM 4063 C CA . SER A 1 520 ? -0.866 -39.031 -12.031 1 75.94 520 SER A CA 1
ATOM 4064 C C . SER A 1 520 ? 0.117 -39.719 -12.984 1 75.94 520 SER A C 1
ATOM 4066 O O . SER A 1 520 ? 0.938 -40.531 -12.562 1 75.94 520 SER A O 1
ATOM 4068 N N . GLU A 1 521 ? 0.062 -39.375 -14.195 1 75 521 GLU A N 1
ATOM 4069 C CA . GLU A 1 521 ? 1.028 -39.875 -15.172 1 75 521 GLU A CA 1
ATOM 4070 C C . GLU A 1 521 ? 2.41 -39.281 -14.938 1 75 521 GLU A C 1
ATOM 4072 O O . GLU A 1 521 ? 3.402 -39.75 -15.492 1 75 521 GLU A O 1
ATOM 4077 N N . ARG A 1 522 ? 2.467 -38.375 -14.055 1 82.56 522 ARG A N 1
ATOM 4078 C CA . ARG A 1 522 ? 3.723 -37.719 -13.742 1 82.56 522 ARG A CA 1
ATOM 4079 C C . ARG A 1 522 ? 4.723 -38.688 -13.109 1 82.56 522 ARG A C 1
ATOM 4081 O O . ARG A 1 522 ? 5.93 -38.438 -13.133 1 82.56 522 ARG A O 1
ATOM 4088 N N . VAL A 1 523 ? 4.223 -39.781 -12.594 1 87.31 523 VAL A N 1
ATOM 4089 C CA . VAL A 1 523 ? 5.094 -40.75 -11.938 1 87.31 523 VAL A CA 1
ATOM 4090 C C . VAL A 1 523 ? 6.098 -41.281 -12.953 1 87.31 523 VAL A C 1
ATOM 4092 O O . VAL A 1 523 ? 7.238 -41.594 -12.594 1 87.31 523 VAL A O 1
ATOM 4095 N N . LEU A 1 524 ? 5.703 -41.312 -14.164 1 85.5 524 LEU A N 1
ATOM 4096 C CA . LEU A 1 524 ? 6.586 -41.844 -15.211 1 85.5 524 LEU A CA 1
ATOM 4097 C C . LEU A 1 524 ? 7.738 -40.875 -15.469 1 85.5 524 LEU A C 1
ATOM 4099 O O . LEU A 1 524 ? 8.828 -41.281 -15.867 1 85.5 524 LEU A O 1
ATOM 4103 N N . ASP A 1 525 ? 7.535 -39.625 -15.305 1 89.25 525 ASP A N 1
ATOM 4104 C CA . ASP A 1 525 ? 8.594 -38.625 -15.484 1 89.25 525 ASP A CA 1
ATOM 4105 C C . ASP A 1 525 ? 9.742 -38.875 -14.508 1 89.25 525 ASP A C 1
ATOM 4107 O O . ASP A 1 525 ? 10.914 -38.688 -14.852 1 89.25 525 ASP A O 1
ATOM 4111 N N . PHE A 1 526 ? 9.391 -39.344 -13.352 1 91 526 PHE A N 1
ATOM 4112 C CA . PHE A 1 526 ? 10.414 -39.594 -12.344 1 91 526 PHE A CA 1
ATOM 4113 C C . PHE A 1 526 ? 11.234 -40.812 -12.703 1 91 526 PHE A C 1
ATOM 4115 O O . PHE A 1 526 ? 12.445 -40.844 -12.469 1 91 526 PHE A O 1
ATOM 4122 N N . SER A 1 527 ? 10.547 -41.75 -13.242 1 88.62 527 SER A N 1
ATOM 4123 C CA . SER A 1 527 ? 11.258 -42.938 -13.688 1 88.62 527 SER A CA 1
ATOM 4124 C C . SER A 1 527 ? 12.227 -42.625 -14.82 1 88.62 527 SER A C 1
ATOM 4126 O O . SER A 1 527 ? 13.328 -43.156 -14.867 1 88.62 527 SER A O 1
ATOM 4128 N N . VAL A 1 528 ? 11.781 -41.812 -15.719 1 87.56 528 VAL A N 1
ATOM 4129 C CA . VAL A 1 528 ? 12.633 -41.375 -16.828 1 87.56 528 VAL A CA 1
ATOM 4130 C C . VAL A 1 528 ? 13.836 -40.594 -16.297 1 87.56 528 VAL A C 1
ATOM 4132 O O . VAL A 1 528 ? 14.969 -40.844 -16.703 1 87.56 528 VAL A O 1
ATOM 4135 N N . LEU A 1 529 ? 13.555 -39.688 -15.438 1 92.31 529 LEU A N 1
ATOM 4136 C CA . LEU A 1 529 ? 14.625 -38.906 -14.836 1 92.31 529 LEU A CA 1
ATOM 4137 C C . LEU A 1 529 ? 15.641 -39.781 -14.141 1 92.31 529 LEU A C 1
ATOM 4139 O O . LEU A 1 529 ? 16.859 -39.594 -14.281 1 92.31 529 LEU A O 1
ATOM 4143 N N . LEU A 1 530 ? 15.156 -40.812 -13.414 1 92.69 530 LEU A N 1
ATOM 4144 C CA . LEU A 1 530 ? 16.047 -41.75 -12.758 1 92.69 530 LEU A CA 1
ATOM 4145 C C . LEU A 1 530 ? 16.906 -42.469 -13.781 1 92.69 530 LEU A C 1
ATOM 4147 O O . LEU A 1 530 ? 18.109 -42.656 -13.57 1 92.69 530 LEU A O 1
ATOM 4151 N N . GLY A 1 531 ? 16.266 -42.875 -14.82 1 89.81 531 GLY A N 1
ATOM 4152 C CA . GLY A 1 531 ? 17 -43.531 -15.883 1 89.81 531 GLY A CA 1
ATOM 4153 C C . GLY A 1 531 ? 18.141 -42.688 -16.438 1 89.81 531 GLY A C 1
ATOM 4154 O O . GLY A 1 531 ? 19.234 -43.188 -16.672 1 89.81 531 GLY A O 1
ATOM 4155 N N . LEU A 1 532 ? 17.891 -41.469 -16.656 1 90.19 532 LEU A N 1
ATOM 4156 C CA . LEU A 1 532 ? 18.891 -40.531 -17.172 1 90.19 532 LEU A CA 1
ATOM 4157 C C . LEU A 1 532 ? 20.031 -40.344 -16.156 1 90.19 532 LEU A C 1
ATOM 4159 O O . LEU A 1 532 ? 21.203 -40.312 -16.531 1 90.19 532 LEU A O 1
ATOM 4163 N N . LEU A 1 533 ? 19.688 -40.281 -14.898 1 92.88 533 LEU A N 1
ATOM 4164 C CA . LEU A 1 533 ? 20.672 -40.125 -13.828 1 92.88 533 LEU A CA 1
ATOM 4165 C C . LEU A 1 533 ? 21.578 -41.375 -13.758 1 92.88 533 LEU A C 1
ATOM 4167 O O . LEU A 1 533 ? 22.797 -41.219 -13.609 1 92.88 533 LEU A O 1
ATOM 4171 N N . ILE A 1 534 ? 20.984 -42.469 -13.906 1 90.88 534 ILE A N 1
ATOM 4172 C CA . ILE A 1 534 ? 21.734 -43.719 -13.859 1 90.88 534 ILE A CA 1
ATOM 4173 C C . ILE A 1 534 ? 22.688 -43.812 -15.055 1 90.88 534 ILE A C 1
ATOM 4175 O O . ILE A 1 534 ? 23.844 -44.188 -14.914 1 90.88 534 ILE A O 1
ATOM 4179 N N . ALA A 1 535 ? 22.219 -43.344 -16.156 1 88.38 535 ALA A N 1
ATOM 4180 C CA . ALA A 1 535 ? 22.953 -43.5 -17.406 1 88.38 535 ALA A CA 1
ATOM 4181 C C . ALA A 1 535 ? 24.062 -42.469 -17.516 1 88.38 535 ALA A C 1
ATOM 4183 O O . ALA A 1 535 ? 25.125 -42.75 -18.109 1 88.38 535 ALA A O 1
ATOM 4184 N N . ASN A 1 536 ? 23.875 -41.312 -16.984 1 91.25 536 ASN A N 1
ATOM 4185 C CA . ASN A 1 536 ? 24.766 -40.25 -17.344 1 91.25 536 ASN A CA 1
ATOM 4186 C C . ASN A 1 536 ? 25.453 -39.625 -16.109 1 91.25 536 ASN A C 1
ATOM 4188 O O . ASN A 1 536 ? 26.016 -38.531 -16.172 1 91.25 536 ASN A O 1
ATOM 4192 N N . SER A 1 537 ? 25.344 -40.219 -14.992 1 91.75 537 SER A N 1
ATOM 4193 C CA . SER A 1 537 ? 26.031 -39.781 -13.797 1 91.75 537 SER A CA 1
ATOM 4194 C C . SER A 1 537 ? 26.812 -40.906 -13.141 1 91.75 537 SER A C 1
ATOM 4196 O O . SER A 1 537 ? 26.812 -42.031 -13.648 1 91.75 537 SER A O 1
ATOM 4198 N N . ASP A 1 538 ? 27.531 -40.688 -12.062 1 90.5 538 ASP A N 1
ATOM 4199 C CA . ASP A 1 538 ? 28.312 -41.688 -11.352 1 90.5 538 ASP A CA 1
ATOM 4200 C C . ASP A 1 538 ? 27.484 -42.344 -10.234 1 90.5 538 ASP A C 1
ATOM 4202 O O . ASP A 1 538 ? 28.047 -42.844 -9.266 1 90.5 538 ASP A O 1
ATOM 4206 N N . TYR A 1 539 ? 26.203 -42.281 -10.445 1 92.56 539 TYR A N 1
ATOM 4207 C CA . TYR A 1 539 ? 25.281 -42.75 -9.406 1 92.56 539 TYR A CA 1
ATOM 4208 C C . TYR A 1 539 ? 25.578 -44.219 -9.055 1 92.56 539 TYR A C 1
ATOM 4210 O O . TYR A 1 539 ? 25.703 -44.562 -7.875 1 92.56 539 TYR A O 1
ATOM 4218 N N . LEU A 1 540 ? 25.734 -45.094 -10.008 1 88.88 540 LEU A N 1
ATOM 4219 C CA . LEU A 1 540 ? 25.969 -46.5 -9.773 1 88.88 540 LEU A CA 1
ATOM 4220 C C . LEU A 1 540 ? 27.344 -46.75 -9.18 1 88.88 540 LEU A C 1
ATOM 4222 O O . LEU A 1 540 ? 27.516 -47.562 -8.273 1 88.88 540 LEU A O 1
ATOM 4226 N N . ASN A 1 541 ? 28.344 -45.938 -9.656 1 88.25 541 ASN A N 1
ATOM 4227 C CA . ASN A 1 541 ? 29.719 -46.062 -9.195 1 88.25 541 ASN A CA 1
ATOM 4228 C C . ASN A 1 541 ? 29.875 -45.625 -7.742 1 88.25 541 ASN A C 1
ATOM 4230 O O . ASN A 1 541 ? 30.781 -46.062 -7.047 1 88.25 541 ASN A O 1
ATOM 4234 N N . ARG A 1 542 ? 28.984 -44.812 -7.355 1 89.31 542 ARG A N 1
ATOM 4235 C CA . ARG A 1 542 ? 29.062 -44.281 -6 1 89.31 542 ARG A CA 1
ATOM 4236 C C . ARG A 1 542 ? 28.266 -45.156 -5.027 1 89.31 542 ARG A C 1
ATOM 4238 O O . ARG A 1 542 ? 28.047 -44.75 -3.879 1 89.31 542 ARG A O 1
ATOM 4245 N N . GLY A 1 543 ? 27.812 -46.312 -5.465 1 87.06 543 GLY A N 1
ATOM 4246 C CA . GLY A 1 543 ? 27.188 -47.281 -4.559 1 87.06 543 GLY A CA 1
ATOM 4247 C C . GLY A 1 543 ? 25.672 -47.281 -4.676 1 87.06 543 GLY A C 1
ATOM 4248 O O . GLY A 1 543 ? 25 -47.969 -3.908 1 87.06 543 GLY A O 1
ATOM 4249 N N . ALA A 1 544 ? 25.109 -46.562 -5.621 1 89.44 544 ALA A N 1
ATOM 4250 C CA . ALA A 1 544 ? 23.672 -46.562 -5.898 1 89.44 544 ALA A CA 1
ATOM 4251 C C . ALA A 1 544 ? 22.875 -46.188 -4.656 1 89.44 544 ALA A C 1
ATOM 4253 O O . ALA A 1 544 ? 22.047 -46.969 -4.184 1 89.44 544 ALA A O 1
ATOM 4254 N N . TYR A 1 545 ? 23.156 -45.031 -4.145 1 89.38 545 TYR A N 1
ATOM 4255 C CA . TYR A 1 545 ? 22.469 -44.469 -2.982 1 89.38 545 TYR A CA 1
ATOM 4256 C C . TYR A 1 545 ? 20.969 -44.75 -3.055 1 89.38 545 TYR A C 1
ATOM 4258 O O . TYR A 1 545 ? 20.312 -44.438 -4.051 1 89.38 545 TYR A O 1
ATOM 4266 N N . ARG A 1 546 ? 20.312 -45.562 -2.123 1 92.25 546 ARG A N 1
ATOM 4267 C CA . ARG A 1 546 ? 18.906 -45.969 -1.988 1 92.25 546 ARG A CA 1
ATOM 4268 C C . ARG A 1 546 ? 18.469 -46.844 -3.158 1 92.25 546 ARG A C 1
ATOM 4270 O O . ARG A 1 546 ? 17.297 -46.812 -3.555 1 92.25 546 ARG A O 1
ATOM 4277 N N . GLY A 1 547 ? 19.375 -47.5 -3.695 1 92.12 547 GLY A N 1
ATOM 4278 C CA . GLY A 1 547 ? 19.125 -48.312 -4.883 1 92.12 547 GLY A CA 1
ATOM 4279 C C . GLY A 1 547 ? 18.078 -49.406 -4.668 1 92.12 547 GLY A C 1
ATOM 4280 O O . GLY A 1 547 ? 17.234 -49.625 -5.527 1 92.12 547 GLY A O 1
ATOM 4281 N N . ARG A 1 548 ? 18.109 -50 -3.551 1 91.62 548 ARG A N 1
ATOM 4282 C CA . ARG A 1 548 ? 17.156 -51.062 -3.268 1 91.62 548 ARG A CA 1
ATOM 4283 C C . ARG A 1 548 ? 15.742 -50.531 -3.143 1 91.62 548 ARG A C 1
ATOM 4285 O O . ARG A 1 548 ? 14.789 -51.156 -3.643 1 91.62 548 ARG A O 1
ATOM 4292 N N . GLU A 1 549 ? 15.648 -49.469 -2.473 1 93.25 549 GLU A N 1
ATOM 4293 C CA . GLU A 1 549 ? 14.336 -48.844 -2.334 1 93.25 549 GLU A CA 1
ATOM 4294 C C . GLU A 1 549 ? 13.781 -48.406 -3.689 1 93.25 549 GLU A C 1
ATOM 4296 O O . GLU A 1 549 ? 12.594 -48.625 -3.971 1 93.25 549 GLU A O 1
ATOM 4301 N N . LEU A 1 550 ? 14.641 -47.844 -4.516 1 94.25 550 LEU A N 1
ATOM 4302 C CA . LEU A 1 550 ? 14.242 -47.406 -5.848 1 94.25 550 LEU A CA 1
ATOM 4303 C C . LEU A 1 550 ? 13.805 -48.594 -6.707 1 94.25 550 LEU A C 1
ATOM 4305 O O . LEU A 1 550 ? 12.805 -48.5 -7.418 1 94.25 550 LEU A O 1
ATOM 4309 N N . MET A 1 551 ? 14.547 -49.656 -6.547 1 91.5 551 MET A N 1
ATOM 4310 C CA . MET A 1 551 ? 14.219 -50.844 -7.293 1 91.5 551 MET A CA 1
ATOM 4311 C C . MET A 1 551 ? 12.844 -51.375 -6.898 1 91.5 551 MET A C 1
ATOM 4313 O O . MET A 1 551 ? 12.055 -51.781 -7.758 1 91.5 551 MET A O 1
ATOM 4317 N N . HIS A 1 552 ? 12.602 -51.375 -5.66 1 91.69 552 HIS A N 1
ATOM 4318 C CA . HIS A 1 552 ? 11.312 -51.812 -5.168 1 91.69 552 HIS A CA 1
ATOM 4319 C C . HIS A 1 552 ? 10.18 -50.938 -5.688 1 91.69 552 HIS A C 1
ATOM 4321 O O . HIS A 1 552 ? 9.148 -51.438 -6.129 1 91.69 552 HIS A O 1
ATOM 4327 N N . SER A 1 553 ? 10.375 -49.688 -5.609 1 92 553 SER A N 1
ATOM 4328 C CA . SER A 1 553 ? 9.359 -48.719 -6.066 1 92 553 SER A CA 1
ATOM 4329 C C . SER A 1 553 ? 9.078 -48.906 -7.555 1 92 553 SER A C 1
ATOM 4331 O O . SER A 1 553 ? 7.926 -48.812 -7.984 1 92 553 SER A O 1
ATOM 4333 N N . LEU A 1 554 ? 10.102 -49.125 -8.336 1 91.31 554 LEU A N 1
ATOM 4334 C CA . LEU A 1 554 ? 9.945 -49.312 -9.773 1 91.31 554 LEU A CA 1
ATOM 4335 C C . LEU A 1 554 ? 9.203 -50.625 -10.062 1 91.31 554 LEU A C 1
ATOM 4337 O O . LEU A 1 554 ? 8.383 -50.688 -10.977 1 91.31 554 LEU A O 1
ATOM 4341 N N . GLU A 1 555 ? 9.508 -51.562 -9.266 1 89.69 555 GLU A N 1
ATOM 4342 C CA . GLU A 1 555 ? 8.836 -52.875 -9.422 1 89.69 555 GLU A CA 1
ATOM 4343 C C . GLU A 1 555 ? 7.336 -52.75 -9.195 1 89.69 555 GLU A C 1
ATOM 4345 O O . GLU A 1 555 ? 6.535 -53.312 -9.945 1 89.69 555 GLU A O 1
ATOM 4350 N N . VAL A 1 556 ? 7.039 -52.062 -8.188 1 88.75 556 VAL A N 1
ATOM 4351 C CA . VAL A 1 556 ? 5.633 -51.844 -7.875 1 88.75 556 VAL A CA 1
ATOM 4352 C C . VAL A 1 556 ? 4.965 -51.062 -9.016 1 88.75 556 VAL A C 1
ATOM 4354 O O . VAL A 1 556 ? 3.848 -51.406 -9.43 1 88.75 556 VAL A O 1
ATOM 4357 N N . LEU A 1 557 ? 5.609 -50.062 -9.539 1 88.12 557 LEU A N 1
ATOM 4358 C CA . LEU A 1 557 ? 5.09 -49.25 -10.633 1 88.12 557 LEU A CA 1
ATOM 4359 C C . LEU A 1 557 ? 4.867 -50.094 -11.883 1 88.12 557 LEU A C 1
ATOM 4361 O O . LEU A 1 557 ? 3.854 -49.969 -12.57 1 88.12 557 LEU A O 1
ATOM 4365 N N . LEU A 1 558 ? 5.754 -51.031 -12.188 1 87.31 558 LEU A N 1
ATOM 4366 C CA . LEU A 1 558 ? 5.719 -51.844 -13.398 1 87.31 558 LEU A CA 1
ATOM 4367 C C . LEU A 1 558 ? 4.664 -52.938 -13.289 1 87.31 558 LEU A C 1
ATOM 4369 O O . LEU A 1 558 ? 4.23 -53.5 -14.305 1 87.31 558 LEU A O 1
ATOM 4373 N N . GLN A 1 559 ? 4.332 -53.188 -12.102 1 84.06 559 GLN A N 1
ATOM 4374 C CA . GLN A 1 559 ? 3.309 -54.219 -11.891 1 84.06 559 GLN A CA 1
ATOM 4375 C C . GLN A 1 559 ? 1.909 -53.625 -12.016 1 84.06 559 GLN A C 1
ATOM 4377 O O . GLN A 1 559 ? 0.933 -54.344 -12.203 1 84.06 559 GLN A O 1
ATOM 4382 N N . GLU A 1 560 ? 1.937 -52.344 -11.938 1 77.44 560 GLU A N 1
ATOM 4383 C CA . GLU A 1 560 ? 0.636 -51.719 -12.062 1 77.44 560 GLU A CA 1
ATOM 4384 C C . GLU A 1 560 ? 0.082 -51.844 -13.477 1 77.44 560 GLU A C 1
ATOM 4386 O O . GLU A 1 560 ? 0.818 -51.688 -14.453 1 77.44 560 GLU A O 1
ATOM 4391 N N . GLU A 1 561 ? -0.972 -52.781 -13.812 1 60.19 561 GLU A N 1
ATOM 4392 C CA . GLU A 1 561 ? -1.61 -52.969 -15.109 1 60.19 561 GLU A CA 1
ATOM 4393 C C . GLU A 1 561 ? -2.053 -51.625 -15.703 1 60.19 561 GLU A C 1
ATOM 4395 O O . GLU A 1 561 ? -2.822 -50.875 -15.078 1 60.19 561 GLU A O 1
ATOM 4400 N N . PRO A 1 562 ? -1.173 -51.188 -16.688 1 58.81 562 PRO A N 1
ATOM 4401 C CA . PRO A 1 562 ? -1.638 -49.938 -17.281 1 58.81 562 PRO A CA 1
ATOM 4402 C C . PRO A 1 562 ? -3.137 -49.938 -17.578 1 58.81 562 PRO A C 1
ATOM 4404 O O . PRO A 1 562 ? -3.648 -50.906 -18.172 1 58.81 562 PRO A O 1
ATOM 4407 N N . THR A 1 563 ? -3.934 -49.344 -16.781 1 54.94 563 THR A N 1
ATOM 4408 C CA . THR A 1 563 ? -5.352 -49.344 -17.125 1 54.94 563 THR A CA 1
ATOM 4409 C C . THR A 1 563 ? -5.547 -49.219 -18.625 1 54.94 563 THR A C 1
ATOM 4411 O O . THR A 1 563 ? -4.695 -48.656 -19.328 1 54.94 563 THR A O 1
ATOM 4414 N N . GLU A 1 564 ? -6.512 -50 -19.234 1 52 564 GLU A N 1
ATOM 4415 C CA . GLU A 1 564 ? -6.969 -50 -20.625 1 52 564 GLU A CA 1
ATOM 4416 C C . GLU A 1 564 ? -6.711 -48.656 -21.297 1 52 564 GLU A C 1
ATOM 4418 O O . GLU A 1 564 ? -6.52 -48.594 -22.516 1 52 564 GLU A O 1
ATOM 4423 N N . LYS A 1 565 ? -6.797 -47.5 -20.594 1 51.25 565 LYS A N 1
ATOM 4424 C CA . LYS A 1 565 ? -7 -46.188 -21.156 1 51.25 565 LYS A CA 1
ATOM 4425 C C . LYS A 1 565 ? -5.668 -45.5 -21.469 1 51.25 565 LYS A C 1
ATOM 4427 O O . LYS A 1 565 ? -5.598 -44.625 -22.328 1 51.25 565 LYS A O 1
ATOM 4432 N N . ILE A 1 566 ? -4.602 -45.812 -20.812 1 53.31 566 ILE A N 1
ATOM 4433 C CA . ILE A 1 566 ? -3.484 -44.906 -21.062 1 53.31 566 ILE A CA 1
ATOM 4434 C C . ILE A 1 566 ? -2.637 -45.438 -22.219 1 53.31 566 ILE A C 1
ATOM 4436 O O . ILE A 1 566 ? -1.713 -46.219 -22 1 53.31 566 ILE A O 1
ATOM 4440 N N . THR A 1 567 ? -3.152 -45.75 -23.359 1 58.47 567 THR A N 1
ATOM 4441 C CA . THR A 1 567 ? -2.629 -46.344 -24.578 1 58.47 567 THR A CA 1
ATOM 4442 C C . THR A 1 567 ? -1.818 -45.344 -25.375 1 58.47 567 THR A C 1
ATOM 4444 O O . THR A 1 567 ? -1.355 -45.625 -26.484 1 58.47 567 THR A O 1
ATOM 4447 N N . SER A 1 568 ? -1.533 -44.219 -24.812 1 70.44 568 SER A N 1
ATOM 4448 C CA . SER A 1 568 ? -0.828 -43.281 -25.703 1 70.44 568 SER A CA 1
ATOM 4449 C C . SER A 1 568 ? 0.622 -43.719 -25.906 1 70.44 568 SER A C 1
ATOM 4451 O O . SER A 1 568 ? 1.202 -44.406 -25.047 1 70.44 568 SER A O 1
ATOM 4453 N N . VAL A 1 569 ? 1.074 -43.656 -27.172 1 69.88 569 VAL A N 1
ATOM 4454 C CA . VAL A 1 569 ? 2.445 -43.969 -27.562 1 69.88 569 VAL A CA 1
ATOM 4455 C C . VAL A 1 569 ? 3.42 -43.375 -26.562 1 69.88 569 VAL A C 1
ATOM 4457 O O . VAL A 1 569 ? 4.422 -44 -26.203 1 69.88 569 VAL A O 1
ATOM 4460 N N . THR A 1 570 ? 3.064 -42.281 -26.078 1 72.94 570 THR A N 1
ATOM 4461 C CA . THR A 1 570 ? 3.924 -41.594 -25.125 1 72.94 570 THR A CA 1
ATOM 4462 C C . THR A 1 570 ? 3.982 -42.344 -23.797 1 72.94 570 THR A C 1
ATOM 4464 O O . THR A 1 570 ? 5.051 -42.438 -23.188 1 72.94 570 THR A O 1
ATOM 4467 N N . PHE A 1 571 ? 2.93 -42.875 -23.469 1 77.38 571 PHE A N 1
ATOM 4468 C CA . PHE A 1 571 ? 2.861 -43.625 -22.234 1 77.38 571 PHE A CA 1
ATOM 4469 C C . PHE A 1 571 ? 3.695 -44.875 -22.328 1 77.38 571 PHE A C 1
ATOM 4471 O O . PHE A 1 571 ? 4.461 -45.188 -21.406 1 77.38 571 PHE A O 1
ATOM 4478 N N . LYS A 1 572 ? 3.541 -45.5 -23.422 1 76.31 572 LYS A N 1
ATOM 4479 C CA . LYS A 1 572 ? 4.262 -46.75 -23.625 1 76.31 572 LYS A CA 1
ATOM 4480 C C . LYS A 1 572 ? 5.773 -46.531 -23.578 1 76.31 572 LYS A C 1
ATOM 4482 O O . LYS A 1 572 ? 6.5 -47.312 -22.969 1 76.31 572 LYS A O 1
ATOM 4487 N N . ARG A 1 573 ? 6.168 -45.5 -24.156 1 76.38 573 ARG A N 1
ATOM 4488 C CA . ARG A 1 573 ? 7.594 -45.188 -24.188 1 76.38 573 ARG A CA 1
ATOM 4489 C C . ARG A 1 573 ? 8.117 -44.875 -22.781 1 76.38 573 ARG A C 1
ATOM 4491 O O . ARG A 1 573 ? 9.195 -45.312 -22.406 1 76.38 573 ARG A O 1
ATOM 4498 N N . ARG A 1 574 ? 7.379 -44.156 -22.078 1 80.19 574 ARG A N 1
ATOM 4499 C CA . ARG A 1 574 ? 7.793 -43.75 -20.719 1 80.19 574 ARG A CA 1
ATOM 4500 C C . ARG A 1 574 ? 7.785 -44.969 -19.781 1 80.19 574 ARG A C 1
ATOM 4502 O O . ARG A 1 574 ? 8.656 -45.094 -18.922 1 80.19 574 ARG A O 1
ATOM 4509 N N . PHE A 1 575 ? 6.875 -45.75 -20.094 1 83 575 PHE A N 1
ATOM 4510 C CA . PHE A 1 575 ? 6.777 -46.969 -19.297 1 83 575 PHE A CA 1
ATOM 4511 C C . PHE A 1 575 ? 7.945 -47.906 -19.578 1 83 575 PHE A C 1
ATOM 4513 O O . PHE A 1 575 ? 8.492 -48.531 -18.672 1 83 575 PHE A O 1
ATOM 4520 N N . GLU A 1 576 ? 8.25 -47.938 -20.812 1 82.75 576 GLU A N 1
ATOM 4521 C CA . GLU A 1 576 ? 9.406 -48.75 -21.203 1 82.75 576 GLU A CA 1
ATOM 4522 C C . GLU A 1 576 ? 10.688 -48.219 -20.578 1 82.75 576 GLU A C 1
ATOM 4524 O O . GLU A 1 576 ? 11.562 -49 -20.188 1 82.75 576 GLU A O 1
ATOM 4529 N N . CYS A 1 577 ? 10.773 -46.938 -20.516 1 81.19 577 CYS A N 1
ATOM 4530 C CA . CYS A 1 577 ? 11.938 -46.312 -19.859 1 81.19 577 CYS A CA 1
ATOM 4531 C C . CYS A 1 577 ? 12.023 -46.719 -18.406 1 81.19 577 CYS A C 1
ATOM 4533 O O . CYS A 1 577 ? 13.117 -46.969 -17.875 1 81.19 577 CYS A O 1
ATOM 4535 N N . ALA A 1 578 ? 10.914 -46.812 -17.781 1 85 578 ALA A N 1
ATOM 4536 C CA . ALA A 1 578 ? 10.875 -47.281 -16.391 1 85 578 ALA A CA 1
ATOM 4537 C C . ALA A 1 578 ? 11.383 -48.719 -16.266 1 85 578 ALA A C 1
ATOM 4539 O O . ALA A 1 578 ? 12.109 -49.031 -15.32 1 85 578 ALA A O 1
ATOM 4540 N N . ARG A 1 579 ? 11.031 -49.469 -17.219 1 87.12 579 ARG A N 1
ATOM 4541 C CA . ARG A 1 579 ? 11.477 -50.875 -17.219 1 87.12 579 ARG A CA 1
ATOM 4542 C C . ARG A 1 579 ? 12.992 -50.938 -17.391 1 87.12 579 ARG A C 1
ATOM 4544 O O . ARG A 1 579 ? 13.648 -51.75 -16.719 1 87.12 579 ARG A O 1
ATOM 4551 N N . ILE A 1 580 ? 13.469 -50.188 -18.25 1 86.31 580 ILE A N 1
ATOM 4552 C CA . ILE A 1 580 ? 14.906 -50.156 -18.5 1 86.31 580 ILE A CA 1
ATOM 4553 C C . ILE A 1 580 ? 15.641 -49.719 -17.234 1 86.31 580 ILE A C 1
ATOM 4555 O O . ILE A 1 580 ? 16.672 -50.281 -16.875 1 86.31 580 ILE A O 1
ATOM 4559 N N . SER A 1 581 ? 15.117 -48.75 -16.609 1 86.38 581 SER A N 1
ATOM 4560 C CA . SER A 1 581 ? 15.727 -48.25 -15.391 1 86.38 581 SER A CA 1
ATOM 4561 C C . SER A 1 581 ? 15.742 -49.312 -14.305 1 86.38 581 SER A C 1
ATOM 4563 O O . SER A 1 581 ? 16.734 -49.469 -13.578 1 86.38 581 SER A O 1
ATOM 4565 N N . TYR A 1 582 ? 14.672 -50.031 -14.219 1 89.81 582 TYR A N 1
ATOM 4566 C CA . TYR A 1 582 ? 14.586 -51.125 -13.258 1 89.81 582 TYR A CA 1
ATOM 4567 C C . TYR A 1 582 ? 15.641 -52.188 -13.539 1 89.81 582 TYR A C 1
ATOM 4569 O O . TYR A 1 582 ? 16.344 -52.625 -12.633 1 89.81 582 TYR A O 1
ATOM 4577 N N . SER A 1 583 ? 15.766 -52.562 -14.789 1 89.38 583 SER A N 1
ATOM 4578 C CA . SER A 1 583 ? 16.703 -53.594 -15.188 1 89.38 583 SER A CA 1
ATOM 4579 C C . SER A 1 583 ? 18.141 -53.156 -14.914 1 89.38 583 SER A C 1
ATOM 4581 O O . SER A 1 583 ? 18.969 -53.969 -14.508 1 89.38 583 SER A O 1
ATOM 4583 N N . ARG A 1 584 ? 18.406 -51.969 -15.172 1 86 584 ARG A N 1
ATOM 4584 C CA . ARG A 1 584 ? 19.75 -51.438 -14.961 1 86 584 ARG A CA 1
ATOM 4585 C C . ARG A 1 584 ? 20.094 -51.406 -13.477 1 86 584 ARG A C 1
ATOM 4587 O O . ARG A 1 584 ? 21.219 -51.75 -13.078 1 86 584 ARG A O 1
ATOM 4594 N N . LEU A 1 585 ? 19.219 -51 -12.766 1 88.56 585 LEU A N 1
ATOM 4595 C CA . LEU A 1 585 ? 19.422 -50.906 -11.328 1 88.56 585 LEU A CA 1
ATOM 4596 C C . LEU A 1 585 ? 19.578 -52.312 -10.719 1 88.56 585 LEU A C 1
ATOM 4598 O O . LEU A 1 585 ? 20.438 -52.5 -9.859 1 88.56 585 LEU A O 1
ATOM 4602 N N . ARG A 1 586 ? 18.75 -53.188 -11.203 1 88.81 586 ARG A N 1
ATOM 4603 C CA . ARG A 1 586 ? 18.812 -54.594 -10.742 1 88.81 586 ARG A CA 1
ATOM 4604 C C . ARG A 1 586 ? 20.172 -55.219 -11.07 1 88.81 586 ARG A C 1
ATOM 4606 O O . ARG A 1 586 ? 20.781 -55.875 -10.227 1 88.81 586 ARG A O 1
ATOM 4613 N N . SER A 1 587 ? 20.594 -54.969 -12.25 1 88.38 587 SER A N 1
ATOM 4614 C CA . SER A 1 587 ? 21.875 -55.531 -12.672 1 88.38 587 SER A CA 1
ATOM 4615 C C . SER A 1 587 ? 23.016 -54.938 -11.844 1 88.38 587 SER A C 1
ATOM 4617 O O . SER A 1 587 ? 23.984 -55.656 -11.516 1 88.38 587 SER A O 1
ATOM 4619 N N . ALA A 1 588 ? 22.922 -53.75 -11.586 1 85.12 588 ALA A N 1
ATOM 4620 C CA . ALA A 1 588 ? 23.984 -53.062 -10.836 1 85.12 588 ALA A CA 1
ATOM 4621 C C . ALA A 1 588 ? 24 -53.531 -9.383 1 85.12 588 ALA A C 1
ATOM 4623 O O . ALA A 1 588 ? 25.062 -53.594 -8.766 1 85.12 588 ALA A O 1
ATOM 4624 N N . LEU A 1 589 ? 22.875 -53.812 -8.836 1 86.5 589 LEU A N 1
ATOM 4625 C CA . LEU A 1 589 ? 22.781 -54.156 -7.422 1 86.5 589 LEU A CA 1
ATOM 4626 C C . LEU A 1 589 ? 23 -55.656 -7.211 1 86.5 589 LEU A C 1
ATOM 4628 O O . LEU A 1 589 ? 23.453 -56.094 -6.141 1 86.5 589 LEU A O 1
ATOM 4632 N N . GLN A 1 590 ? 22.547 -56.594 -8.125 1 80 590 GLN A N 1
ATOM 4633 C CA . GLN A 1 590 ? 22.766 -58.031 -7.992 1 80 590 GLN A CA 1
ATOM 4634 C C . GLN A 1 590 ? 24.203 -58.406 -8.352 1 80 590 GLN A C 1
ATOM 4636 O O . GLN A 1 590 ? 24.734 -59.375 -7.836 1 80 590 GLN A O 1
ATOM 4641 N N . GLY A 1 591 ? 24.828 -57.844 -9.336 1 62.66 591 GLY A N 1
ATOM 4642 C CA . GLY A 1 591 ? 26.203 -58.156 -9.641 1 62.66 591 GLY A CA 1
ATOM 4643 C C . GLY A 1 591 ? 27.172 -57.75 -8.547 1 62.66 591 GLY A C 1
ATOM 4644 O O . GLY A 1 591 ? 28.359 -58.062 -8.602 1 62.66 591 GLY A O 1
ATOM 4645 N N . LYS A 1 592 ? 26.969 -56.938 -7.648 1 49.44 592 LYS A N 1
ATOM 4646 C CA . LYS A 1 592 ? 27.875 -56.781 -6.512 1 49.44 592 LYS A CA 1
ATOM 4647 C C . LYS A 1 592 ? 27.516 -57.75 -5.391 1 49.44 592 LYS A C 1
ATOM 4649 O O . LYS A 1 592 ? 26.328 -58 -5.141 1 49.44 592 LYS A O 1
ATOM 4654 N N . MET B 1 1 ? 2.068 57.469 -22.719 1 17.11 1 MET B N 1
ATOM 4655 C CA . MET B 1 1 ? 0.772 57.531 -22.047 1 17.11 1 MET B CA 1
ATOM 4656 C C . MET B 1 1 ? 0.573 56.281 -21.172 1 17.11 1 MET B C 1
ATOM 4658 O O . MET B 1 1 ? 0.481 55.156 -21.672 1 17.11 1 MET B O 1
ATOM 4662 N N . ALA B 1 2 ? 1.252 56.281 -20 1 20.25 2 ALA B N 1
ATOM 4663 C CA . ALA B 1 2 ? 1.659 55.375 -18.938 1 20.25 2 ALA B CA 1
ATOM 4664 C C . ALA B 1 2 ? 0.445 54.812 -18.203 1 20.25 2 ALA B C 1
ATOM 4666 O O . ALA B 1 2 ? -0.222 55.531 -17.453 1 20.25 2 ALA B O 1
ATOM 4667 N N . THR B 1 3 ? -0.394 54 -18.969 1 21.19 3 THR B N 1
ATOM 4668 C CA . THR B 1 3 ? -1.772 53.656 -18.656 1 21.19 3 THR B CA 1
ATOM 4669 C C . THR B 1 3 ? -1.871 53.094 -17.234 1 21.19 3 THR B C 1
ATOM 4671 O O . THR B 1 3 ? -0.958 52.406 -16.781 1 21.19 3 THR B O 1
ATOM 4674 N N . SER B 1 4 ? -2.613 53.688 -16.375 1 21.81 4 SER B N 1
ATOM 4675 C CA . SER B 1 4 ? -2.98 53.719 -14.961 1 21.81 4 SER B CA 1
ATOM 4676 C C . SER B 1 4 ? -3.477 52.375 -14.484 1 21.81 4 SER B C 1
ATOM 4678 O O . SER B 1 4 ? -4.406 51.812 -15.062 1 21.81 4 SER B O 1
ATOM 4680 N N . PHE B 1 5 ? -2.504 51.469 -14.109 1 22.95 5 PHE B N 1
ATOM 4681 C CA . PHE B 1 5 ? -2.641 50.062 -13.75 1 22.95 5 PHE B CA 1
ATOM 4682 C C . PHE B 1 5 ? -3.607 49.906 -12.586 1 22.95 5 PHE B C 1
ATOM 4684 O O . PHE B 1 5 ? -3.301 50.281 -11.453 1 22.95 5 PHE B O 1
ATOM 4691 N N . ARG B 1 6 ? -4.938 50.125 -12.852 1 24.16 6 ARG B N 1
ATOM 4692 C CA . ARG B 1 6 ? -5.961 50.125 -11.812 1 24.16 6 ARG B CA 1
ATOM 4693 C C . ARG B 1 6 ? -5.902 48.844 -10.984 1 24.16 6 ARG B C 1
ATOM 4695 O O . ARG B 1 6 ? -5.809 47.75 -11.539 1 24.16 6 ARG B O 1
ATOM 4702 N N . PRO B 1 7 ? -5.633 48.906 -9.719 1 22.62 7 PRO B N 1
ATOM 4703 C CA . PRO B 1 7 ? -5.316 47.875 -8.719 1 22.62 7 PRO B CA 1
ATOM 4704 C C . PRO B 1 7 ? -6.457 46.906 -8.516 1 22.62 7 PRO B C 1
ATOM 4706 O O . PRO B 1 7 ? -7.582 47.312 -8.203 1 22.62 7 PRO B O 1
ATOM 4709 N N . SER B 1 8 ? -6.711 45.938 -9.453 1 22.31 8 SER B N 1
ATOM 4710 C CA . SER B 1 8 ? -7.906 45.094 -9.523 1 22.31 8 SER B CA 1
ATOM 4711 C C . SER B 1 8 ? -8.195 44.438 -8.188 1 22.31 8 SER B C 1
ATOM 4713 O O . SER B 1 8 ? -7.281 43.938 -7.52 1 22.31 8 SER B O 1
ATOM 4715 N N . HIS B 1 9 ? -9.172 44.844 -7.449 1 20.81 9 HIS B N 1
ATOM 4716 C CA . HIS B 1 9 ? -9.719 44.469 -6.152 1 20.81 9 HIS B CA 1
ATOM 4717 C C . HIS B 1 9 ? -9.891 42.938 -6.051 1 20.81 9 HIS B C 1
ATOM 4719 O O . HIS B 1 9 ? -10.477 42.312 -6.941 1 20.81 9 HIS B O 1
ATOM 4725 N N . LYS B 1 10 ? -8.922 42.281 -5.578 1 25.56 10 LYS B N 1
ATOM 4726 C CA . LYS B 1 10 ? -8.922 40.844 -5.461 1 25.56 10 LYS B CA 1
ATOM 4727 C C . LYS B 1 10 ? -10.211 40.344 -4.812 1 25.56 10 LYS B C 1
ATOM 4729 O O . LYS B 1 10 ? -10.617 40.844 -3.762 1 25.56 10 LYS B O 1
ATOM 4734 N N . PRO B 1 11 ? -11.141 39.625 -5.562 1 24.88 11 PRO B N 1
ATOM 4735 C CA . PRO B 1 11 ? -12.461 39.25 -5.047 1 24.88 11 PRO B CA 1
ATOM 4736 C C . PRO B 1 11 ? -12.375 38.5 -3.709 1 24.88 11 PRO B C 1
ATOM 4738 O O . PRO B 1 11 ? -11.328 37.938 -3.377 1 24.88 11 PRO B O 1
ATOM 4741 N N . ARG B 1 12 ? -13.312 38.719 -2.689 1 26.39 12 ARG B N 1
ATOM 4742 C CA . ARG B 1 12 ? -13.5 38.281 -1.311 1 26.39 12 ARG B CA 1
ATOM 4743 C C . ARG B 1 12 ? -13.453 36.75 -1.213 1 26.39 12 ARG B C 1
ATOM 4745 O O . ARG B 1 12 ? -13.945 36.062 -2.104 1 26.39 12 ARG B O 1
ATOM 4752 N N . PRO B 1 13 ? -12.5 36.281 -0.526 1 25.86 13 PRO B N 1
ATOM 4753 C CA . PRO B 1 13 ? -12.305 34.812 -0.457 1 25.86 13 PRO B CA 1
ATOM 4754 C C . PRO B 1 13 ? -13.586 34.062 -0.118 1 25.86 13 PRO B C 1
ATOM 4756 O O . PRO B 1 13 ? -14.391 34.531 0.687 1 25.86 13 PRO B O 1
ATOM 4759 N N . PRO B 1 14 ? -14.203 33.375 -1.065 1 25.08 14 PRO B N 1
ATOM 4760 C CA . PRO B 1 14 ? -15.539 32.812 -0.869 1 25.08 14 PRO B CA 1
ATOM 4761 C C . PRO B 1 14 ? -15.703 32.125 0.485 1 25.08 14 PRO B C 1
ATOM 4763 O O . PRO B 1 14 ? -14.711 31.672 1.079 1 25.08 14 PRO B O 1
ATOM 4766 N N . GLU B 1 15 ? -16.781 32.406 1.21 1 23.48 15 GLU B N 1
ATOM 4767 C CA . GLU B 1 15 ? -17.375 31.922 2.461 1 23.48 15 GLU B CA 1
ATOM 4768 C C . GLU B 1 15 ? -17.234 30.406 2.604 1 23.48 15 GLU B C 1
ATOM 4770 O O . GLU B 1 15 ? -17.156 29.688 1.605 1 23.48 15 GLU B O 1
ATOM 4775 N N . ARG B 1 16 ? -16.922 29.953 3.789 1 27.05 16 ARG B N 1
ATOM 4776 C CA . ARG B 1 16 ? -16.672 28.656 4.418 1 27.05 16 ARG B CA 1
ATOM 4777 C C . ARG B 1 16 ? -17.766 27.656 4.07 1 27.05 16 ARG B C 1
ATOM 4779 O O . ARG B 1 16 ? -18.875 27.734 4.605 1 27.05 16 ARG B O 1
ATOM 4786 N N . ASP B 1 17 ? -17.953 27.312 2.783 1 25.61 17 ASP B N 1
ATOM 4787 C CA . ASP B 1 17 ? -19.141 26.5 2.506 1 25.61 17 ASP B CA 1
ATOM 4788 C C . ASP B 1 17 ? -19.188 25.266 3.41 1 25.61 17 ASP B C 1
ATOM 4790 O O . ASP B 1 17 ? -18.25 24.469 3.439 1 25.61 17 ASP B O 1
ATOM 4794 N N . LEU B 1 18 ? -19.812 25.344 4.574 1 26.08 18 LEU B N 1
ATOM 4795 C CA . LEU B 1 18 ? -20.297 24.25 5.426 1 26.08 18 LEU B CA 1
ATOM 4796 C C . LEU B 1 18 ? -20.703 23.047 4.59 1 26.08 18 LEU B C 1
ATOM 4798 O O . LEU B 1 18 ? -21.203 23.203 3.471 1 26.08 18 LEU B O 1
ATOM 4802 N N . ALA B 1 19 ? -20 21.938 4.855 1 29.23 19 ALA B N 1
ATOM 4803 C CA . ALA B 1 19 ? -20.391 20.688 4.188 1 29.23 19 ALA B CA 1
ATOM 4804 C C . ALA B 1 19 ? -21.891 20.594 4.035 1 29.23 19 ALA B C 1
ATOM 4806 O O . ALA B 1 19 ? -22.641 20.781 5 1 29.23 19 ALA B O 1
ATOM 4807 N N . PRO B 1 20 ? -22.438 20.922 2.877 1 28.5 20 PRO B N 1
ATOM 4808 C CA . PRO B 1 20 ? -23.891 20.922 2.682 1 28.5 20 PRO B CA 1
ATOM 4809 C C . PRO B 1 20 ? -24.547 19.625 3.176 1 28.5 20 PRO B C 1
ATOM 4811 O O . PRO B 1 20 ? -24.141 18.531 2.785 1 28.5 20 PRO B O 1
ATOM 4814 N N . GLN B 1 21 ? -24.75 19.531 4.488 1 30.19 21 GLN B N 1
ATOM 4815 C CA . GLN B 1 21 ? -25.75 18.562 4.941 1 30.19 21 GLN B CA 1
ATOM 4816 C C . GLN B 1 21 ? -26.984 18.609 4.059 1 30.19 21 GLN B C 1
ATOM 4818 O O . GLN B 1 21 ? -27.578 19.672 3.85 1 30.19 21 GLN B O 1
ATOM 4823 N N . ARG B 1 22 ? -27 17.906 3.074 1 29.31 22 ARG B N 1
ATOM 4824 C CA . ARG B 1 22 ? -28.219 17.922 2.277 1 29.31 22 ARG B CA 1
ATOM 4825 C C . ARG B 1 22 ? -29.453 17.766 3.162 1 29.31 22 ARG B C 1
ATOM 4827 O O . ARG B 1 22 ? -29.656 16.703 3.758 1 29.31 22 ARG B O 1
ATOM 4834 N N . SER B 1 23 ? -29.891 18.844 3.986 1 26.89 23 SER B N 1
ATOM 4835 C CA . SER B 1 23 ? -31.203 18.766 4.605 1 26.89 23 SER B CA 1
ATOM 4836 C C . SER B 1 23 ? -32.312 18.672 3.551 1 26.89 23 SER B C 1
ATOM 4838 O O . SER B 1 23 ? -32.781 19.688 3.041 1 26.89 23 SER B O 1
ATOM 4840 N N . ARG B 1 24 ? -32.344 18.094 2.494 1 25.98 24 ARG B N 1
ATOM 4841 C CA . ARG B 1 24 ? -33.594 18.234 1.729 1 25.98 24 ARG B CA 1
ATOM 48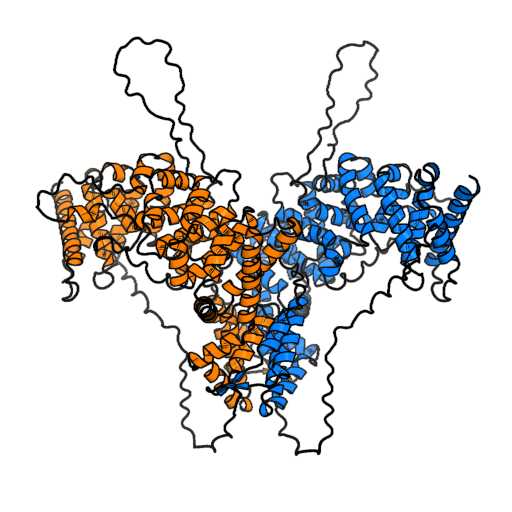42 C C . ARG B 1 24 ? -34.781 17.766 2.545 1 25.98 24 ARG B C 1
ATOM 4844 O O . ARG B 1 24 ? -34.875 16.594 2.932 1 25.98 24 ARG B O 1
ATOM 4851 N N . SER B 1 25 ? -35.406 18.719 3.361 1 25.77 25 SER B N 1
ATOM 4852 C CA . SER B 1 25 ? -36.75 18.547 3.873 1 25.77 25 SER B CA 1
ATOM 4853 C C . SER B 1 25 ? -37.719 18.203 2.75 1 25.77 25 SER B C 1
ATOM 4855 O O . SER B 1 25 ? -37.906 18.984 1.812 1 25.77 25 SER B O 1
ATOM 4857 N N . ILE B 1 26 ? -37.906 17.016 2.293 1 24.55 26 ILE B N 1
ATOM 4858 C CA . ILE B 1 26 ? -39 16.656 1.431 1 24.55 26 ILE B CA 1
ATOM 4859 C C . ILE B 1 26 ? -40.344 17.062 2.088 1 24.55 26 ILE B C 1
ATOM 4861 O O . ILE B 1 26 ? -40.719 16.5 3.105 1 24.55 26 ILE B O 1
ATOM 4865 N N . VAL B 1 27 ? -40.688 18.375 2.248 1 25.89 27 VAL B N 1
ATOM 4866 C CA . VAL B 1 27 ? -42 18.828 2.713 1 25.89 27 VAL B CA 1
ATOM 4867 C C . VAL B 1 27 ? -43.062 18.453 1.691 1 25.89 27 VAL B C 1
ATOM 4869 O O . VAL B 1 27 ? -43.312 19.188 0.742 1 25.89 27 VAL B O 1
ATOM 4872 N N . ASN B 1 28 ? -43.156 17.469 0.834 1 24.83 28 ASN B N 1
ATOM 4873 C CA . ASN B 1 28 ? -44.375 17.484 0.048 1 24.83 28 ASN B CA 1
ATOM 4874 C C . ASN B 1 28 ? -45.594 17.438 0.94 1 24.83 28 ASN B C 1
ATOM 4876 O O . ASN B 1 28 ? -45.594 16.797 1.99 1 24.83 28 ASN B O 1
ATOM 4880 N N . GLY B 1 29 ? -46.625 18.375 0.881 1 24.48 29 GLY B N 1
ATOM 4881 C CA . GLY B 1 29 ? -47.938 18.656 1.414 1 24.48 29 GLY B CA 1
ATOM 4882 C C . GLY B 1 29 ? -48.875 17.469 1.346 1 24.48 29 GLY B C 1
ATOM 4883 O O . GLY B 1 29 ? -50.062 17.578 1.685 1 24.48 29 GLY B O 1
ATOM 4884 N N . THR B 1 30 ? -48.844 16.5 0.375 1 27.84 30 THR B N 1
ATOM 4885 C CA . THR B 1 30 ? -50.188 16 0.03 1 27.84 30 THR B CA 1
ATOM 4886 C C . THR B 1 30 ? -50.844 15.359 1.241 1 27.84 30 THR B C 1
ATOM 4888 O O . THR B 1 30 ? -50.156 15 2.211 1 27.84 30 THR B O 1
ATOM 4891 N N . SER B 1 31 ? -52.188 14.773 1.039 1 30.98 31 SER B N 1
ATOM 4892 C CA . SER B 1 31 ? -53.25 14.227 1.856 1 30.98 31 SER B CA 1
ATOM 4893 C C . SER B 1 31 ? -52.75 13.078 2.732 1 30.98 31 SER B C 1
ATOM 4895 O O . SER B 1 31 ? -51.844 12.344 2.344 1 30.98 31 SER B O 1
ATOM 4897 N N . PRO B 1 32 ? -53.281 12.914 4.008 1 32.78 32 PRO B N 1
ATOM 4898 C CA . PRO B 1 32 ? -52.875 12 5.078 1 32.78 32 PRO B CA 1
ATOM 4899 C C . PRO B 1 32 ? -52.938 10.531 4.652 1 32.78 32 PRO B C 1
ATOM 4901 O O . PRO B 1 32 ? -54 9.984 4.457 1 32.78 32 PRO B O 1
ATOM 4904 N N . ALA B 1 33 ? -52.375 10.055 3.516 1 33.75 33 ALA B N 1
ATOM 4905 C CA . ALA B 1 33 ? -52.594 8.633 3.262 1 33.75 33 ALA B CA 1
ATOM 4906 C C . ALA B 1 33 ? -52.344 7.809 4.52 1 33.75 33 ALA B C 1
ATOM 4908 O O . ALA B 1 33 ? -51.594 8.227 5.402 1 33.75 33 ALA B O 1
ATOM 4909 N N . PRO B 1 34 ? -53.156 6.691 4.734 1 36.34 34 PRO B N 1
ATOM 4910 C CA . PRO B 1 34 ? -53.062 5.891 5.957 1 36.34 34 PRO B CA 1
ATOM 4911 C C . PRO B 1 34 ? -51.625 5.559 6.344 1 36.34 34 PRO B C 1
ATOM 4913 O O . PRO B 1 34 ? -50.75 5.512 5.48 1 36.34 34 PRO B O 1
ATOM 4916 N N . ALA B 1 35 ? -51.281 5.805 7.543 1 39.69 35 ALA B N 1
ATOM 4917 C CA . ALA B 1 35 ? -49.969 5.672 8.188 1 39.69 35 ALA B CA 1
ATOM 4918 C C . ALA B 1 35 ? -49.312 4.355 7.809 1 39.69 35 ALA B C 1
ATOM 4920 O O . ALA B 1 35 ? -49.875 3.283 7.977 1 39.69 35 ALA B O 1
ATOM 4921 N N . PRO B 1 36 ? -48.625 4.234 6.691 1 42.44 36 PRO B N 1
ATOM 4922 C CA . PRO B 1 36 ? -48.031 2.949 6.309 1 42.44 36 PRO B CA 1
ATOM 4923 C C . PRO B 1 36 ? -47.594 2.123 7.512 1 42.44 36 PRO B C 1
ATOM 4925 O O . PRO B 1 36 ? -47.312 2.678 8.578 1 42.44 36 PRO B O 1
ATOM 4928 N N . PRO B 1 37 ? -47.906 0.837 7.664 1 46.84 37 PRO B N 1
ATOM 4929 C CA . PRO B 1 37 ? -47.562 -0.042 8.789 1 46.84 37 PRO B CA 1
ATOM 4930 C C . PRO B 1 37 ? -46.156 0.184 9.305 1 46.84 37 PRO B C 1
ATOM 4932 O O . PRO B 1 37 ? -45.25 0.488 8.523 1 46.84 37 PRO B O 1
ATOM 4935 N N . LYS B 1 38 ? -45.906 0.658 10.578 1 60 38 LYS B N 1
ATOM 4936 C CA . LYS B 1 38 ? -44.719 1.015 11.375 1 60 38 LYS B CA 1
ATOM 4937 C C . LYS B 1 38 ? -43.625 -0.017 11.211 1 60 38 LYS B C 1
ATOM 4939 O O . LYS B 1 38 ? -43.781 -1.183 11.578 1 60 38 LYS B O 1
ATOM 4944 N N . ALA B 1 39 ? -42.781 -0.058 10.227 1 72.69 39 ALA B N 1
ATOM 4945 C CA . ALA B 1 39 ? -41.625 -0.941 10.039 1 72.69 39 ALA B CA 1
ATOM 4946 C C . ALA B 1 39 ? -40.75 -0.955 11.281 1 72.69 39 ALA B C 1
ATOM 4948 O O . ALA B 1 39 ? -40.5 0.09 11.891 1 72.69 39 ALA B O 1
ATOM 4949 N N . THR B 1 40 ? -40.656 -2.143 11.938 1 83.69 40 THR B N 1
ATOM 4950 C CA . THR B 1 40 ? -39.781 -2.287 13.102 1 83.69 40 THR B CA 1
ATOM 4951 C C . THR B 1 40 ? -38.5 -3.023 12.734 1 83.69 40 THR B C 1
ATOM 4953 O O . THR B 1 40 ? -38.531 -3.992 11.969 1 83.69 40 THR B O 1
ATOM 4956 N N . LEU B 1 41 ? -37.406 -2.4 13.023 1 89.88 41 LEU B N 1
ATOM 4957 C CA . LEU B 1 41 ? -36.094 -3.006 12.797 1 89.88 41 LEU B CA 1
ATOM 4958 C C . LEU B 1 41 ? -35.406 -3.33 14.117 1 89.88 41 LEU B C 1
ATOM 4960 O O . LEU B 1 41 ? -35.594 -2.615 15.109 1 89.88 41 LEU B O 1
ATOM 4964 N N . PRO B 1 42 ? -34.75 -4.469 14.094 1 87.81 42 PRO B N 1
ATOM 4965 C CA . PRO B 1 42 ? -34 -4.789 15.305 1 87.81 42 PRO B CA 1
ATOM 4966 C C . PRO B 1 42 ? -32.938 -3.74 15.633 1 87.81 42 PRO B C 1
ATOM 4968 O O . PRO B 1 42 ? -32.312 -3.172 14.727 1 87.81 42 PRO B O 1
ATOM 4971 N N . GLY B 1 43 ? -32.688 -3.568 16.891 1 86.31 43 GLY B N 1
ATOM 4972 C CA . GLY B 1 43 ? -31.688 -2.604 17.328 1 86.31 43 GLY B CA 1
ATOM 4973 C C . GLY B 1 43 ? -30.281 -2.986 16.938 1 86.31 43 GLY B C 1
ATOM 4974 O O . GLY B 1 43 ? -29.891 -4.148 17.047 1 86.31 43 GLY B O 1
ATOM 4975 N N . GLY B 1 44 ? -29.531 -2.004 16.359 1 89.25 44 GLY B N 1
ATOM 4976 C CA . GLY B 1 44 ? -28.125 -2.201 16.016 1 89.25 44 GLY B CA 1
ATOM 4977 C C . GLY B 1 44 ? -27.922 -2.797 14.633 1 89.25 44 GLY B C 1
ATOM 4978 O O . GLY B 1 44 ? -26.797 -3.074 14.227 1 89.25 44 GLY B O 1
ATOM 4979 N N . LEU B 1 45 ? -28.984 -3.041 13.938 1 92 45 LEU B N 1
ATOM 4980 C CA . LEU B 1 45 ? -28.906 -3.684 12.633 1 92 45 LEU B CA 1
ATOM 4981 C C . LEU B 1 45 ? -28.078 -2.854 11.664 1 92 45 LEU B C 1
ATOM 4983 O O . LEU B 1 45 ? -27.234 -3.395 10.945 1 92 45 LEU B O 1
ATOM 4987 N N . ALA B 1 46 ? -28.297 -1.538 11.68 1 94.44 46 ALA B N 1
ATOM 4988 C CA . ALA B 1 46 ? -27.562 -0.661 10.766 1 94.44 46 ALA B CA 1
ATOM 4989 C C . ALA B 1 46 ? -26.062 -0.736 11.016 1 94.44 46 ALA B C 1
ATOM 4991 O O . ALA B 1 46 ? -25.266 -0.832 10.078 1 94.44 46 ALA B O 1
ATOM 4992 N N . ALA B 1 47 ? -25.688 -0.776 12.25 1 94.12 47 ALA B N 1
ATOM 4993 C CA . ALA B 1 47 ? -24.281 -0.861 12.602 1 94.12 47 ALA B CA 1
ATOM 4994 C C . ALA B 1 47 ? -23.688 -2.201 12.18 1 94.12 47 ALA B C 1
ATOM 4996 O O . ALA B 1 47 ? -22.547 -2.26 11.703 1 94.12 47 ALA B O 1
ATOM 4997 N N . ARG B 1 48 ? -24.438 -3.219 12.32 1 93.56 48 ARG B N 1
ATOM 4998 C CA . ARG B 1 48 ? -23.984 -4.547 11.93 1 93.56 48 ARG B CA 1
ATOM 4999 C C . ARG B 1 48 ? -23.766 -4.633 10.422 1 93.56 48 ARG B C 1
ATOM 5001 O O . ARG B 1 48 ? -22.844 -5.309 9.961 1 93.56 48 ARG B O 1
ATOM 5008 N N . LEU B 1 49 ? -24.609 -3.934 9.727 1 96.25 49 LEU B N 1
ATOM 5009 C CA . LEU B 1 49 ? -24.469 -3.939 8.273 1 96.25 49 LEU B CA 1
ATOM 5010 C C . LEU B 1 49 ? -23.234 -3.166 7.836 1 96.25 49 LEU B C 1
ATOM 5012 O O . LEU B 1 49 ? -22.5 -3.607 6.945 1 96.25 49 LEU B O 1
ATOM 5016 N N . VAL B 1 50 ? -22.938 -2.059 8.453 1 97.38 50 VAL B N 1
ATOM 5017 C CA . VAL B 1 50 ? -21.719 -1.303 8.148 1 97.38 50 VAL B CA 1
ATOM 5018 C C . VAL B 1 50 ? -20.5 -2.121 8.539 1 97.38 50 VAL B C 1
ATOM 5020 O O . VAL B 1 50 ? -19.5 -2.148 7.805 1 97.38 50 VAL B O 1
ATOM 5023 N N . ASP B 1 51 ? -20.609 -2.801 9.625 1 95.94 51 ASP B N 1
ATOM 5024 C CA . ASP B 1 51 ? -19.5 -3.652 10.078 1 95.94 51 ASP B CA 1
ATOM 5025 C C . ASP B 1 51 ? -19.25 -4.793 9.094 1 95.94 51 ASP B C 1
ATOM 5027 O O . ASP B 1 51 ? -18.109 -5.227 8.922 1 95.94 51 ASP B O 1
ATOM 5031 N N . THR B 1 52 ? -20.297 -5.27 8.531 1 96.31 52 THR B N 1
ATOM 5032 C CA . THR B 1 52 ? -20.172 -6.312 7.516 1 96.31 52 THR B CA 1
ATOM 5033 C C . THR B 1 52 ? -19.375 -5.809 6.316 1 96.31 52 THR B C 1
ATOM 5035 O O . THR B 1 52 ? -18.516 -6.516 5.797 1 96.31 52 THR B O 1
ATOM 5038 N N . LEU B 1 53 ? -19.656 -4.586 5.914 1 97.25 53 LEU B N 1
ATOM 5039 C CA . LEU B 1 53 ? -18.891 -3.982 4.824 1 97.25 53 LEU B CA 1
ATOM 5040 C C . LEU B 1 53 ? -17.438 -3.781 5.223 1 97.25 53 LEU B C 1
ATOM 5042 O O . LEU B 1 53 ? -16.531 -4.059 4.438 1 97.25 53 LEU B O 1
ATOM 5046 N N . ARG B 1 54 ? -17.234 -3.336 6.422 1 96.56 54 ARG B N 1
ATOM 5047 C CA . ARG B 1 54 ? -15.898 -3.104 6.945 1 96.56 54 ARG B CA 1
ATOM 5048 C C . ARG B 1 54 ? -15.086 -4.395 6.961 1 96.56 54 ARG B C 1
ATOM 5050 O O . ARG B 1 54 ? -13.938 -4.418 6.508 1 96.56 54 ARG B O 1
ATOM 5057 N N . LEU B 1 55 ? -15.672 -5.402 7.414 1 94.62 55 LEU B N 1
ATOM 5058 C CA . LEU B 1 55 ? -14.992 -6.691 7.516 1 94.62 55 LEU B CA 1
ATOM 5059 C C . LEU B 1 55 ? -14.742 -7.285 6.133 1 94.62 55 LEU B C 1
ATOM 5061 O O . LEU B 1 55 ? -13.656 -7.809 5.867 1 94.62 55 LEU B O 1
ATOM 5065 N N . GLY B 1 56 ? -15.695 -7.199 5.273 1 94.25 56 GLY B N 1
ATOM 5066 C CA . GLY B 1 56 ? -15.609 -7.836 3.971 1 94.25 56 GLY B CA 1
ATOM 5067 C C . GLY B 1 56 ? -14.703 -7.102 3.004 1 94.25 56 GLY B C 1
ATOM 5068 O O . GLY B 1 56 ? -14.086 -7.719 2.133 1 94.25 56 GLY B O 1
ATOM 5069 N N . THR B 1 57 ? -14.617 -5.793 3.094 1 94.25 57 THR B N 1
ATOM 5070 C CA . THR B 1 57 ? -13.859 -5.012 2.125 1 94.25 57 THR B CA 1
ATOM 5071 C C . THR B 1 57 ? -12.523 -4.574 2.713 1 94.25 57 THR B C 1
ATOM 5073 O O . THR B 1 57 ? -11.602 -4.207 1.977 1 94.25 57 THR B O 1
ATOM 5076 N N . ASN B 1 58 ? -12.422 -4.535 3.967 1 92.5 58 ASN B N 1
ATOM 5077 C CA . ASN B 1 58 ? -11.266 -4 4.676 1 92.5 58 ASN B CA 1
ATOM 5078 C C . ASN B 1 58 ? -11 -2.549 4.293 1 92.5 58 ASN B C 1
ATOM 5080 O O . ASN B 1 58 ? -9.844 -2.113 4.258 1 92.5 58 ASN B O 1
ATOM 5084 N N . ALA B 1 59 ? -12.039 -1.86 3.904 1 93.44 59 ALA B N 1
ATOM 5085 C CA . ALA B 1 59 ? -11.945 -0.44 3.578 1 93.44 59 ALA B CA 1
ATOM 5086 C C . ALA B 1 59 ? -12.047 0.421 4.832 1 93.44 59 ALA B C 1
ATOM 5088 O O . ALA B 1 59 ? -12.305 -0.091 5.926 1 93.44 59 ALA B O 1
ATOM 5089 N N . ASP B 1 60 ? -11.688 1.668 4.668 1 92.62 60 ASP B N 1
ATOM 5090 C CA . ASP B 1 60 ? -11.828 2.609 5.777 1 92.62 60 ASP B CA 1
ATOM 5091 C C . ASP B 1 60 ? -13.273 2.678 6.266 1 92.62 60 ASP B C 1
ATOM 5093 O O . ASP B 1 60 ? -14.203 2.678 5.461 1 92.62 60 ASP B O 1
ATOM 5097 N N . TYR B 1 61 ? -13.469 2.721 7.559 1 94.5 61 TYR B N 1
ATOM 5098 C CA . TYR B 1 61 ? -14.805 2.736 8.148 1 94.5 61 TYR B CA 1
ATOM 5099 C C . TYR B 1 61 ? -15.633 3.887 7.586 1 94.5 61 TYR B C 1
ATOM 5101 O O . TYR B 1 61 ? -16.812 3.719 7.289 1 94.5 61 TYR B O 1
ATOM 5109 N N . ALA B 1 62 ? -15.047 5.035 7.469 1 92.06 62 ALA B N 1
ATOM 5110 C CA . ALA B 1 62 ? -15.766 6.199 6.957 1 92.06 62 ALA B CA 1
ATOM 5111 C C . ALA B 1 62 ? -16.281 5.949 5.539 1 92.06 62 ALA B C 1
ATOM 5113 O O . ALA B 1 62 ? -17.391 6.352 5.199 1 92.06 62 ALA B O 1
ATOM 5114 N N . ASP B 1 63 ? -15.508 5.312 4.746 1 93.75 63 ASP B N 1
ATOM 5115 C CA . ASP B 1 63 ? -15.922 4.98 3.383 1 93.75 63 ASP B CA 1
ATOM 5116 C C . ASP B 1 63 ? -17.062 3.977 3.383 1 93.75 63 ASP B C 1
ATOM 5118 O O . ASP B 1 63 ? -18 4.09 2.584 1 93.75 63 ASP B O 1
ATOM 5122 N N . CYS B 1 64 ? -16.953 2.977 4.238 1 96.56 64 CYS B N 1
ATOM 5123 C CA . CYS B 1 64 ? -18.016 1.995 4.359 1 96.56 64 CYS B CA 1
ATOM 5124 C C . CYS B 1 64 ? -19.312 2.654 4.828 1 96.56 64 CYS B C 1
ATOM 5126 O O . CYS B 1 64 ? -20.391 2.393 4.277 1 96.56 64 CYS B O 1
ATOM 5128 N N . TYR B 1 65 ? -19.172 3.488 5.832 1 96.06 65 TYR B N 1
ATOM 5129 C CA . TYR B 1 65 ? -20.297 4.223 6.395 1 96.06 65 TYR B CA 1
ATOM 5130 C C . TYR B 1 65 ? -20.984 5.074 5.332 1 96.06 65 TYR B C 1
ATOM 5132 O O . TYR B 1 65 ? -22.203 4.988 5.145 1 96.06 65 TYR B O 1
ATOM 5140 N N . ASN B 1 66 ? -20.281 5.82 4.598 1 95.06 66 ASN B N 1
ATOM 5141 C CA . ASN B 1 66 ? -20.828 6.684 3.559 1 95.06 66 ASN B CA 1
ATOM 5142 C C . ASN B 1 66 ? -21.406 5.875 2.406 1 95.06 66 ASN B C 1
ATOM 5144 O O . ASN B 1 66 ? -22.469 6.227 1.866 1 95.06 66 ASN B O 1
ATOM 5148 N N . SER B 1 67 ? -20.719 4.852 1.989 1 97.06 67 SER B N 1
ATOM 5149 C CA . SER B 1 67 ? -21.219 4.012 0.904 1 97.06 67 SER B CA 1
ATOM 5150 C C . SER B 1 67 ? -22.547 3.359 1.273 1 97.06 67 SER B C 1
ATOM 5152 O O . SER B 1 67 ? -23.453 3.266 0.441 1 97.06 67 SER B O 1
ATOM 5154 N N . PHE B 1 68 ? -22.672 2.936 2.547 1 97.88 68 PHE B N 1
ATOM 5155 C CA . PHE B 1 68 ? -23.922 2.332 3.01 1 97.88 68 PHE B CA 1
ATOM 5156 C C . PHE B 1 68 ? -25.062 3.344 2.979 1 97.88 68 PHE B C 1
ATOM 5158 O O . PHE B 1 68 ? -26.172 3.029 2.531 1 97.88 68 PHE B O 1
ATOM 5165 N N . ARG B 1 69 ? -24.766 4.465 3.357 1 96.56 69 ARG B N 1
ATOM 5166 C CA . ARG B 1 69 ? -25.797 5.504 3.365 1 96.56 69 ARG B CA 1
ATOM 5167 C C . ARG B 1 69 ? -26.25 5.84 1.946 1 96.56 69 ARG B C 1
ATOM 5169 O O . ARG B 1 69 ? -27.438 6.027 1.696 1 96.56 69 ARG B O 1
ATOM 5176 N N . VAL B 1 70 ? -25.328 5.93 1.072 1 96.69 70 VAL B N 1
ATOM 5177 C CA . VAL B 1 70 ? -25.672 6.211 -0.32 1 96.69 70 VAL B CA 1
ATOM 5178 C C . VAL B 1 70 ? -26.484 5.051 -0.898 1 96.69 70 VAL B C 1
ATOM 5180 O O . VAL B 1 70 ? -27.422 5.27 -1.666 1 96.69 70 VAL B O 1
ATOM 5183 N N . MET B 1 71 ? -26.141 3.83 -0.545 1 96.75 71 MET B N 1
ATOM 5184 C CA . MET B 1 71 ? -26.922 2.672 -0.973 1 96.75 71 MET B CA 1
ATOM 5185 C C . MET B 1 71 ? -28.359 2.779 -0.493 1 96.75 71 MET B C 1
ATOM 5187 O O . MET B 1 71 ? -29.297 2.504 -1.251 1 96.75 71 MET B O 1
ATOM 5191 N N . LEU B 1 72 ? -28.531 3.164 0.785 1 96.31 72 LEU B N 1
ATOM 5192 C CA . LEU B 1 72 ? -29.875 3.342 1.337 1 96.31 72 LEU B CA 1
ATOM 5193 C C . LEU B 1 72 ? -30.641 4.418 0.573 1 96.31 72 LEU B C 1
ATOM 5195 O O . LEU B 1 72 ? -31.828 4.266 0.307 1 96.31 72 LEU B O 1
ATOM 5199 N N . GLU B 1 73 ? -29.953 5.418 0.18 1 94.19 73 GLU B N 1
ATOM 5200 C CA . GLU B 1 73 ? -30.562 6.5 -0.582 1 94.19 73 GLU B CA 1
ATOM 5201 C C . GLU B 1 73 ? -31.031 6.016 -1.953 1 94.19 73 GLU B C 1
ATOM 5203 O O . GLU B 1 73 ? -32.125 6.332 -2.387 1 94.19 73 GLU B O 1
ATOM 5208 N N . ILE B 1 74 ? -30.219 5.297 -2.602 1 93.56 74 ILE B N 1
ATOM 5209 C CA . ILE B 1 74 ? -30.547 4.77 -3.92 1 93.56 74 ILE B CA 1
ATOM 5210 C C . ILE B 1 74 ? -31.75 3.832 -3.812 1 93.56 74 ILE B C 1
ATOM 5212 O O . ILE B 1 74 ? -32.688 3.914 -4.613 1 93.56 74 ILE B O 1
ATOM 5216 N N . LEU B 1 75 ? -31.75 2.992 -2.816 1 94.06 75 LEU B N 1
ATOM 5217 C CA . LEU B 1 75 ? -32.844 2.061 -2.621 1 94.06 75 LEU B CA 1
ATOM 5218 C C . LEU B 1 75 ? -34.156 2.809 -2.326 1 94.06 75 LEU B C 1
ATOM 5220 O O . LEU B 1 75 ? -35.219 2.447 -2.84 1 94.06 75 LEU B O 1
ATOM 5224 N N . ALA B 1 76 ? -34.062 3.812 -1.516 1 92.81 76 ALA B N 1
ATOM 5225 C CA . ALA B 1 76 ? -35.219 4.602 -1.156 1 92.81 76 ALA B CA 1
ATOM 5226 C C . ALA B 1 76 ? -35.812 5.297 -2.381 1 92.81 76 ALA B C 1
ATOM 5228 O O . ALA B 1 76 ? -37.031 5.422 -2.502 1 92.81 76 ALA B O 1
ATOM 5229 N N . CYS B 1 77 ? -35 5.656 -3.273 1 90.19 77 CYS B N 1
ATOM 5230 C CA . CYS B 1 77 ? -35.438 6.398 -4.449 1 90.19 77 CYS B CA 1
ATOM 5231 C C . CYS B 1 77 ? -35.969 5.457 -5.527 1 90.19 77 CYS B C 1
ATOM 5233 O O . CYS B 1 77 ? -36.969 5.754 -6.176 1 90.19 77 CYS B O 1
ATOM 5235 N N . GLU B 1 78 ? -35.375 4.332 -5.668 1 88.69 78 GLU B N 1
ATOM 5236 C CA . GLU B 1 78 ? -35.688 3.443 -6.781 1 88.69 78 GLU B CA 1
ATOM 5237 C C . GLU B 1 78 ? -36.812 2.498 -6.418 1 88.69 78 GLU B C 1
ATOM 5239 O O . GLU B 1 78 ? -37.562 2.041 -7.293 1 88.69 78 GLU B O 1
ATOM 5244 N N . VAL B 1 79 ? -36.906 2.18 -5.098 1 91.5 79 VAL B N 1
ATOM 5245 C CA . VAL B 1 79 ? -37.906 1.243 -4.648 1 91.5 79 VAL B CA 1
ATOM 5246 C C . VAL B 1 79 ? -38.75 1.881 -3.541 1 91.5 79 VAL B C 1
ATOM 5248 O O . VAL B 1 79 ? -38.406 1.776 -2.359 1 91.5 79 VAL B O 1
ATOM 5251 N N . SER B 1 80 ? -39.906 2.279 -3.844 1 89.56 80 SER B N 1
ATOM 5252 C CA . SER B 1 80 ? -40.781 3.016 -2.914 1 89.56 80 SER B CA 1
ATOM 5253 C C . SER B 1 80 ? -41.188 2.143 -1.735 1 89.56 80 SER B C 1
ATOM 5255 O O . SER B 1 80 ? -41.312 2.633 -0.613 1 89.56 80 SER B O 1
ATOM 5257 N N . ASP B 1 81 ? -41.281 0.872 -1.993 1 89.69 81 ASP B N 1
ATOM 5258 C CA . ASP B 1 81 ? -41.719 -0.058 -0.959 1 89.69 81 ASP B CA 1
ATOM 5259 C C . ASP B 1 81 ? -40.688 -0.169 0.158 1 89.69 81 ASP B C 1
ATOM 5261 O O . ASP B 1 81 ? -41.031 -0.551 1.282 1 89.69 81 ASP B O 1
ATOM 5265 N N . LEU B 1 82 ? -39.469 0.216 -0.133 1 93.19 82 LEU B N 1
ATOM 5266 C CA . LEU B 1 82 ? -38.406 0.023 0.826 1 93.19 82 LEU B CA 1
ATOM 5267 C C . LEU B 1 82 ? -38.094 1.319 1.568 1 93.19 82 LEU B C 1
ATOM 5269 O O . LEU B 1 82 ? -37.281 1.333 2.49 1 93.19 82 LEU B O 1
ATOM 5273 N N . ARG B 1 83 ? -38.75 2.359 1.322 1 92.56 83 ARG B N 1
ATOM 5274 C CA . ARG B 1 83 ? -38.438 3.684 1.852 1 92.56 83 ARG B CA 1
ATOM 5275 C C . ARG B 1 83 ? -38.562 3.709 3.371 1 92.56 83 ARG B C 1
ATOM 5277 O O . ARG B 1 83 ? -37.688 4.242 4.062 1 92.56 83 ARG B O 1
ATOM 5284 N N . PRO B 1 84 ? -39.625 3.096 3.902 1 93.75 84 PRO B N 1
ATOM 5285 C CA . PRO B 1 84 ? -39.719 3.125 5.363 1 93.75 84 PRO B CA 1
ATOM 5286 C C . PRO B 1 84 ? -38.562 2.408 6.051 1 93.75 84 PRO B C 1
ATOM 5288 O O . PRO B 1 84 ? -38.031 2.893 7.055 1 93.75 84 PRO B O 1
ATOM 5291 N N . HIS B 1 85 ? -38.188 1.32 5.504 1 94.81 85 HIS B N 1
ATOM 5292 C CA . HIS B 1 85 ? -37.094 0.549 6.098 1 94.81 85 HIS B CA 1
ATOM 5293 C C . HIS B 1 85 ? -35.75 1.258 5.922 1 94.81 85 HIS B C 1
ATOM 5295 O O . HIS B 1 85 ? -34.938 1.295 6.848 1 94.81 85 HIS B O 1
ATOM 5301 N N . THR B 1 86 ? -35.562 1.85 4.754 1 95.25 86 THR B N 1
ATOM 5302 C CA . THR B 1 86 ? -34.281 2.52 4.477 1 95.25 86 THR B CA 1
ATOM 5303 C C . THR B 1 86 ? -34.156 3.777 5.328 1 95.25 86 THR B C 1
ATOM 5305 O O . THR B 1 86 ? -33.062 4.094 5.805 1 95.25 86 THR B O 1
ATOM 5308 N N . THR B 1 87 ? -35.188 4.473 5.535 1 94.56 87 THR B N 1
ATOM 5309 C CA . THR B 1 87 ? -35.188 5.668 6.367 1 94.56 87 THR B CA 1
ATOM 5310 C C . THR B 1 87 ? -34.875 5.312 7.82 1 94.56 87 THR B C 1
ATOM 5312 O O . THR B 1 87 ? -34.156 6.023 8.508 1 94.56 87 THR B O 1
ATOM 5315 N N . LEU B 1 88 ? -35.438 4.242 8.234 1 94.5 88 LEU B N 1
ATOM 5316 C CA . LEU B 1 88 ? -35.219 3.783 9.602 1 94.5 88 LEU B CA 1
ATOM 5317 C C . LEU B 1 88 ? -33.75 3.383 9.789 1 94.5 88 LEU B C 1
ATOM 5319 O O . LEU B 1 88 ? -33.156 3.686 10.82 1 94.5 88 LEU B O 1
ATOM 5323 N N . LEU B 1 89 ? -33.219 2.652 8.844 1 95.12 89 LEU B N 1
ATOM 5324 C CA . LEU B 1 89 ? -31.812 2.242 8.922 1 95.12 89 LEU B CA 1
ATOM 5325 C C . LEU B 1 89 ? -30.906 3.457 8.977 1 95.12 89 LEU B C 1
ATOM 5327 O O . LEU B 1 89 ? -29.953 3.492 9.766 1 95.12 89 LEU B O 1
ATOM 5331 N N . ASP B 1 90 ? -31.203 4.438 8.172 1 95.62 90 ASP B N 1
ATOM 5332 C CA . ASP B 1 90 ? -30.406 5.664 8.148 1 95.62 90 ASP B CA 1
ATOM 5333 C C . ASP B 1 90 ? -30.5 6.406 9.477 1 95.62 90 ASP B C 1
ATOM 5335 O O . ASP B 1 90 ? -29.5 6.934 9.969 1 95.62 90 ASP B O 1
ATOM 5339 N N . THR B 1 91 ? -31.625 6.406 10.062 1 93.75 91 THR B N 1
ATOM 5340 C CA . THR B 1 91 ? -31.828 7.066 11.352 1 93.75 91 THR B CA 1
ATOM 5341 C C . THR B 1 91 ? -31.078 6.34 12.461 1 93.75 91 THR B C 1
ATOM 5343 O O . THR B 1 91 ? -30.531 6.977 13.359 1 93.75 91 THR B O 1
ATOM 5346 N N . MET B 1 92 ? -31.094 5.043 12.391 1 91.31 92 MET B N 1
ATOM 5347 C CA . MET B 1 92 ? -30.375 4.238 13.375 1 91.31 92 MET B CA 1
ATOM 5348 C C . MET B 1 92 ? -28.891 4.578 13.367 1 91.31 92 MET B C 1
ATOM 5350 O O . MET B 1 92 ? -28.219 4.492 14.406 1 91.31 92 MET B O 1
ATOM 5354 N N . LEU B 1 93 ? -28.375 4.984 12.227 1 92.62 93 LEU B N 1
ATOM 5355 C CA . LEU B 1 93 ? -26.953 5.297 12.102 1 92.62 93 LEU B CA 1
ATOM 5356 C C . LEU B 1 93 ? -26.656 6.723 12.555 1 92.62 93 LEU B C 1
ATOM 5358 O O . LEU B 1 93 ? -25.703 6.969 13.281 1 92.62 93 LEU B O 1
ATOM 5362 N N . THR B 1 94 ? -27.5 7.668 12.211 1 93.31 94 THR B N 1
ATOM 5363 C CA . THR B 1 94 ? -27.203 9.086 12.367 1 93.31 94 THR B CA 1
ATOM 5364 C C . THR B 1 94 ? -27.656 9.594 13.734 1 93.31 94 THR B C 1
ATOM 5366 O O . THR B 1 94 ? -27.078 10.547 14.266 1 93.31 94 THR B O 1
ATOM 5369 N N . LYS B 1 95 ? -28.625 8.992 14.359 1 90.62 95 LYS B N 1
ATOM 5370 C CA . LYS B 1 95 ? -29.172 9.5 15.609 1 90.62 95 LYS B CA 1
ATOM 5371 C C . LYS B 1 95 ? -28.953 8.516 16.75 1 90.62 95 LYS B C 1
ATOM 5373 O O . LYS B 1 95 ? -29.688 8.539 17.75 1 90.62 95 LYS B O 1
ATOM 5378 N N . SER B 1 96 ? -28.047 7.781 16.656 1 88.5 96 SER B N 1
ATOM 5379 C CA . SER B 1 96 ? -27.75 6.836 17.734 1 88.5 96 SER B CA 1
ATOM 5380 C C . SER B 1 96 ? -27.203 7.555 18.953 1 88.5 96 SER B C 1
ATOM 5382 O O . SER B 1 96 ? -26.438 8.508 18.828 1 88.5 96 SER B O 1
ATOM 5384 N N . THR B 1 97 ? -27.609 7.129 20.125 1 88.38 97 THR B N 1
ATOM 5385 C CA . THR B 1 97 ? -27.094 7.66 21.391 1 88.38 97 THR B CA 1
ATOM 5386 C C . THR B 1 97 ? -25.688 7.125 21.656 1 88.38 97 THR B C 1
ATOM 5388 O O . THR B 1 97 ? -25.25 6.152 21.031 1 88.38 97 THR B O 1
ATOM 5391 N N . ILE B 1 98 ? -24.984 7.758 22.531 1 89.25 98 ILE B N 1
ATOM 5392 C CA . ILE B 1 98 ? -23.625 7.363 22.875 1 89.25 98 ILE B CA 1
ATOM 5393 C C . ILE B 1 98 ? -23.625 5.945 23.438 1 89.25 98 ILE B C 1
ATOM 5395 O O . ILE B 1 98 ? -22.734 5.141 23.125 1 89.25 98 ILE B O 1
ATOM 5399 N N . ASP B 1 99 ? -24.672 5.633 24.219 1 87.69 99 ASP B N 1
ATOM 5400 C CA . ASP B 1 99 ? -24.75 4.305 24.828 1 87.69 99 ASP B CA 1
ATOM 5401 C C . ASP B 1 99 ? -25.016 3.236 23.766 1 87.69 99 ASP B C 1
ATOM 5403 O O . ASP B 1 99 ? -24.469 2.135 23.844 1 87.69 99 ASP B O 1
ATOM 5407 N N . GLN B 1 100 ? -25.844 3.572 22.891 1 88.88 100 GLN B N 1
ATOM 5408 C CA . GLN B 1 100 ? -26.125 2.645 21.797 1 88.88 100 GLN B CA 1
ATOM 5409 C C . GLN B 1 100 ? -24.875 2.408 20.953 1 88.88 100 GLN B C 1
ATOM 5411 O O . GLN B 1 100 ? -24.594 1.273 20.562 1 88.88 100 GLN B O 1
ATOM 5416 N N . ARG B 1 101 ? -24.156 3.412 20.734 1 91.44 101 ARG B N 1
ATOM 5417 C CA . ARG B 1 101 ? -22.938 3.301 19.953 1 91.44 101 ARG B CA 1
ATOM 5418 C C . ARG B 1 101 ? -21.906 2.443 20.672 1 91.44 101 ARG B C 1
ATOM 5420 O O . ARG B 1 101 ? -21.281 1.564 20.062 1 91.44 101 ARG B O 1
ATOM 5427 N N . HIS B 1 102 ? -21.781 2.713 21.938 1 91.56 102 HIS B N 1
ATOM 5428 C CA . HIS B 1 102 ? -20.812 1.949 22.719 1 91.56 102 HIS B CA 1
ATOM 5429 C C . HIS B 1 102 ? -21.156 0.465 22.734 1 91.56 102 HIS B C 1
ATOM 5431 O O . HIS B 1 102 ? -20.281 -0.387 22.641 1 91.56 102 HIS B O 1
ATOM 5437 N N . ALA B 1 103 ? -22.406 0.239 22.828 1 89.31 103 ALA B N 1
ATOM 5438 C CA . ALA B 1 103 ? -22.859 -1.15 22.797 1 89.31 103 ALA B CA 1
ATOM 5439 C C . ALA B 1 103 ? -22.578 -1.793 21.438 1 89.31 103 ALA B C 1
ATOM 5441 O O . ALA B 1 103 ? -22.188 -2.961 21.375 1 89.31 103 ALA B O 1
ATOM 5442 N N . SER B 1 104 ? -22.781 -1.061 20.422 1 90.56 104 SER B N 1
ATOM 5443 C CA . SER B 1 104 ? -22.516 -1.552 19.062 1 90.56 104 SER B CA 1
ATOM 5444 C C . SER B 1 104 ? -21.016 -1.778 18.844 1 90.56 104 SER B C 1
ATOM 5446 O O . SER B 1 104 ? -20.625 -2.707 18.141 1 90.56 104 SER B O 1
ATOM 5448 N N . TYR B 1 105 ? -20.203 -0.926 19.438 1 93.5 105 TYR B N 1
ATOM 5449 C CA . TYR B 1 105 ? -18.75 -1.054 19.297 1 93.5 105 TYR B CA 1
ATOM 5450 C C . TYR B 1 105 ? -18.266 -2.379 19.875 1 93.5 105 TYR B C 1
ATOM 5452 O O . TYR B 1 105 ? -17.406 -3.039 19.281 1 93.5 105 TYR B O 1
ATOM 5460 N N . ARG B 1 106 ? -18.875 -2.758 20.922 1 90.81 106 ARG B N 1
ATOM 5461 C CA . ARG B 1 106 ? -18.469 -3.979 21.594 1 90.81 106 ARG B CA 1
ATOM 5462 C C . ARG B 1 106 ? -18.844 -5.215 20.797 1 90.81 106 ARG B C 1
ATOM 5464 O O . ARG B 1 106 ? -18.391 -6.324 21.094 1 90.81 106 ARG B O 1
ATOM 5471 N N . GLN B 1 107 ? -19.641 -4.984 19.766 1 90.38 107 GLN B N 1
ATOM 5472 C CA . GLN B 1 107 ? -20.047 -6.082 18.906 1 90.38 107 GLN B CA 1
ATOM 5473 C C . GLN B 1 107 ? -19.344 -6 17.547 1 90.38 107 GLN B C 1
ATOM 5475 O O . GLN B 1 107 ? -19.516 -6.875 16.703 1 90.38 107 GLN B O 1
ATOM 5480 N N . SER B 1 108 ? -18.531 -5.023 17.344 1 93.75 108 SER B N 1
ATOM 5481 C CA . SER B 1 108 ? -17.891 -4.785 16.062 1 93.75 108 SER B CA 1
ATOM 5482 C C . SER B 1 108 ? -16.719 -5.723 15.836 1 93.75 108 SER B C 1
ATOM 5484 O O . SER B 1 108 ? -15.992 -6.051 16.781 1 93.75 108 SER B O 1
ATOM 5486 N N . PRO B 1 109 ? -16.5 -6.172 14.633 1 93.31 109 PRO B N 1
ATOM 5487 C CA . PRO B 1 109 ? -15.312 -6.973 14.336 1 93.31 109 PRO B CA 1
ATOM 5488 C C . PRO B 1 109 ? -14.016 -6.242 14.656 1 93.31 109 PRO B C 1
ATOM 5490 O O . PRO B 1 109 ? -13.039 -6.867 15.078 1 93.31 109 PRO B O 1
ATOM 5493 N N . ASP B 1 110 ? -13.961 -4.957 14.438 1 95.44 110 ASP B N 1
ATOM 5494 C CA . ASP B 1 110 ? -12.75 -4.184 14.719 1 95.44 110 ASP B CA 1
ATOM 5495 C C . ASP B 1 110 ? -12.398 -4.242 16.203 1 95.44 110 ASP B C 1
ATOM 5497 O O . ASP B 1 110 ? -11.219 -4.242 16.562 1 95.44 110 ASP B O 1
ATOM 5501 N N . TRP B 1 111 ? -13.445 -4.27 17.016 1 95.38 111 TRP B N 1
ATOM 5502 C CA . TRP B 1 111 ? -13.227 -4.395 18.453 1 95.38 111 TRP B CA 1
ATOM 5503 C C . TRP B 1 111 ? -12.469 -5.68 18.781 1 95.38 111 TRP B C 1
ATOM 5505 O O . TRP B 1 111 ? -11.508 -5.66 19.547 1 95.38 111 TRP B O 1
ATOM 5515 N N . TYR B 1 112 ? -12.805 -6.711 18.203 1 92.94 112 TYR B N 1
ATOM 5516 C CA . TYR B 1 112 ? -12.227 -8.016 18.516 1 92.94 112 TYR B CA 1
ATOM 5517 C C . TYR B 1 112 ? -10.875 -8.188 17.828 1 92.94 112 TYR B C 1
ATOM 5519 O O . TYR B 1 112 ? -9.992 -8.875 18.344 1 92.94 112 TYR B O 1
ATOM 5527 N N . LEU B 1 113 ? -10.75 -7.613 16.688 1 92.44 113 LEU B N 1
ATOM 5528 C CA . LEU B 1 113 ? -9.43 -7.613 16.062 1 92.44 113 LEU B CA 1
ATOM 5529 C C . LEU B 1 113 ? -8.422 -6.855 16.906 1 92.44 113 LEU B C 1
ATOM 5531 O O . LEU B 1 113 ? -7.289 -7.309 17.094 1 92.44 113 LEU B O 1
ATOM 5535 N N . LEU B 1 114 ? -8.852 -5.703 17.406 1 94.81 114 LEU B N 1
ATOM 5536 C CA . LEU B 1 114 ? -7.996 -4.949 18.312 1 94.81 114 LEU B CA 1
ATOM 5537 C C . LEU B 1 114 ? -7.609 -5.793 19.531 1 94.81 114 LEU B C 1
ATOM 5539 O O . LEU B 1 114 ? -6.434 -5.883 19.875 1 94.81 114 LEU B O 1
ATOM 5543 N N . LYS B 1 115 ? -8.633 -6.359 20.062 1 93.38 115 LYS B N 1
ATOM 5544 C CA . LYS B 1 115 ? -8.422 -7.184 21.234 1 93.38 115 LYS B CA 1
ATOM 5545 C C . LYS B 1 115 ? -7.445 -8.32 20.953 1 93.38 115 LYS B C 1
ATOM 5547 O O . LYS B 1 115 ? -6.547 -8.594 21.75 1 93.38 115 LYS B O 1
ATOM 5552 N N . ARG B 1 116 ? -7.574 -8.922 19.891 1 91.31 116 ARG B N 1
ATOM 5553 C CA . ARG B 1 116 ? -6.73 -10.047 19.5 1 91.31 116 ARG B CA 1
ATOM 5554 C C . ARG B 1 116 ? -5.273 -9.617 19.359 1 91.31 116 ARG B C 1
ATOM 5556 O O . ARG B 1 116 ? -4.383 -10.227 19.953 1 91.31 116 ARG B O 1
ATOM 5563 N N . HIS B 1 117 ? -5.004 -8.594 18.578 1 93 117 HIS B N 1
ATOM 5564 C CA . HIS B 1 117 ? -3.635 -8.164 18.312 1 93 117 HIS B CA 1
ATOM 5565 C C . HIS B 1 117 ? -2.994 -7.582 19.578 1 93 117 HIS B C 1
ATOM 5567 O O . HIS B 1 117 ? -1.85 -7.906 19.891 1 93 117 HIS B O 1
ATOM 5573 N N . LEU B 1 118 ? -3.748 -6.797 20.344 1 94.81 118 LEU B N 1
ATOM 5574 C CA . LEU B 1 118 ? -3.186 -6.137 21.516 1 94.81 118 LEU B CA 1
ATOM 5575 C C . LEU B 1 118 ? -2.957 -7.137 22.641 1 94.81 118 LEU B C 1
ATOM 5577 O O . LEU B 1 118 ? -1.99 -7.016 23.406 1 94.81 118 LEU B O 1
ATOM 5581 N N . THR B 1 119 ? -3.838 -8.109 22.734 1 90.62 119 THR B N 1
ATOM 5582 C CA . THR B 1 119 ? -3.639 -9.141 23.75 1 90.62 119 THR B CA 1
ATOM 5583 C C . THR B 1 119 ? -2.396 -9.969 23.438 1 90.62 119 THR B C 1
ATOM 5585 O O . THR B 1 119 ? -1.634 -10.32 24.344 1 90.62 119 THR B O 1
ATOM 5588 N N . MET B 1 120 ? -2.223 -10.336 22.219 1 89.38 120 MET B N 1
ATOM 5589 C CA . MET B 1 120 ? -1.031 -11.078 21.828 1 89.38 120 MET B CA 1
ATOM 5590 C C . MET B 1 120 ? 0.234 -10.281 22.141 1 89.38 120 MET B C 1
ATOM 5592 O O . MET B 1 120 ? 1.223 -10.844 22.609 1 89.38 120 MET B O 1
ATOM 5596 N N . LEU B 1 121 ? 0.22 -9.008 21.875 1 91.44 121 LEU B N 1
ATOM 5597 C CA . LEU B 1 121 ? 1.382 -8.164 22.125 1 91.44 121 LEU B CA 1
ATOM 5598 C C . LEU B 1 121 ? 1.644 -8.023 23.625 1 91.44 121 LEU B C 1
ATOM 5600 O O . LEU B 1 121 ? 2.799 -7.984 24.062 1 91.44 121 LEU B O 1
ATOM 5604 N N . GLU B 1 122 ? 0.594 -7.988 24.375 1 90.56 122 GLU B N 1
ATOM 5605 C CA . GLU B 1 122 ? 0.723 -7.926 25.828 1 90.56 122 GLU B CA 1
ATOM 5606 C C . GLU B 1 122 ? 1.339 -9.211 26.391 1 90.56 122 GLU B C 1
ATOM 5608 O O . GLU B 1 122 ? 2.176 -9.164 27.281 1 90.56 122 GLU B O 1
ATOM 5613 N N . LYS B 1 123 ? 0.891 -10.281 25.828 1 87.88 123 LYS B N 1
ATOM 5614 C CA . LYS B 1 123 ? 1.464 -11.555 26.234 1 87.88 123 LYS B CA 1
ATOM 5615 C C . LYS B 1 123 ? 2.955 -11.617 25.922 1 87.88 123 LYS B C 1
ATOM 5617 O O . LYS B 1 123 ? 3.746 -12.125 26.719 1 87.88 123 LYS B O 1
ATOM 5622 N N . ARG B 1 124 ? 3.291 -11.117 24.812 1 85.62 124 ARG B N 1
ATOM 5623 C CA . ARG B 1 124 ? 4.695 -11.086 24.422 1 85.62 124 ARG B CA 1
ATOM 5624 C C . ARG B 1 124 ? 5.508 -10.195 25.359 1 85.62 124 ARG B C 1
ATOM 5626 O O . ARG B 1 124 ? 6.637 -10.531 25.719 1 85.62 124 ARG B O 1
ATOM 5633 N N . GLN B 1 125 ? 5.008 -9.102 25.688 1 84.69 125 GLN B N 1
ATOM 5634 C CA . GLN B 1 125 ? 5.699 -8.188 26.594 1 84.69 125 GLN B CA 1
ATOM 5635 C C . GLN B 1 125 ? 5.918 -8.812 27.969 1 84.69 125 GLN B C 1
ATOM 5637 O O . GLN B 1 125 ? 6.984 -8.656 28.562 1 84.69 125 GLN B O 1
ATOM 5642 N N . ASN B 1 126 ? 4.926 -9.555 28.375 1 80.88 126 ASN B N 1
ATOM 5643 C CA . ASN B 1 126 ? 5.023 -10.203 29.672 1 80.88 126 ASN B CA 1
ATOM 5644 C C . ASN B 1 126 ? 5.992 -11.383 29.641 1 80.88 126 ASN B C 1
ATOM 5646 O O . ASN B 1 126 ? 6.703 -11.633 30.625 1 80.88 126 ASN B O 1
ATOM 5650 N N . ASN B 1 127 ? 6.047 -12.164 28.469 1 70.25 127 ASN B N 1
ATOM 5651 C CA . ASN B 1 127 ? 6.973 -13.289 28.312 1 70.25 127 ASN B CA 1
ATOM 5652 C C . ASN B 1 127 ? 8.406 -12.805 28.109 1 70.25 127 ASN B C 1
ATOM 5654 O O . ASN B 1 127 ? 9.352 -13.461 28.562 1 70.25 127 ASN B O 1
ATOM 5658 N N . ASN B 1 128 ? 8.625 -11.969 27.094 1 59.97 128 ASN B N 1
ATOM 5659 C CA . ASN B 1 128 ? 9.961 -11.414 26.906 1 59.97 128 ASN B CA 1
ATOM 5660 C C . ASN B 1 128 ? 10.594 -11.023 28.25 1 59.97 128 ASN B C 1
ATOM 5662 O O . ASN B 1 128 ? 11.812 -11.117 28.422 1 59.97 128 ASN B O 1
ATOM 5666 N N . GLN B 1 129 ? 9.766 -10.617 29.141 1 51.88 129 GLN B N 1
ATOM 5667 C CA . GLN B 1 129 ? 10.312 -10.328 30.453 1 51.88 129 GLN B CA 1
ATOM 5668 C C . GLN B 1 129 ? 10.766 -11.609 31.156 1 51.88 129 GLN B C 1
ATOM 5670 O O . GLN B 1 129 ? 11.742 -11.594 31.906 1 51.88 129 GLN B O 1
ATOM 5675 N N . GLU B 1 130 ? 9.992 -12.75 30.766 1 49.78 130 GLU B N 1
ATOM 5676 C CA . GLU B 1 130 ? 10.406 -13.984 31.438 1 49.78 130 GLU B CA 1
ATOM 5677 C C . GLU B 1 130 ? 11.422 -14.75 30.594 1 49.78 130 GLU B C 1
ATOM 5679 O O . GLU B 1 130 ? 12.383 -15.312 31.141 1 49.78 130 GLU B O 1
ATOM 5684 N N . CYS B 1 131 ? 11.078 -15.586 29.438 1 45.72 131 CYS B N 1
ATOM 5685 C CA . CYS B 1 131 ? 11.867 -16.594 28.75 1 45.72 131 CYS B CA 1
ATOM 5686 C C . CYS B 1 131 ? 12.453 -16.031 27.453 1 45.72 131 CYS B C 1
ATOM 5688 O O . CYS B 1 131 ? 11.875 -15.125 26.844 1 45.72 131 CYS B O 1
ATOM 5690 N N . GLY B 1 132 ? 13.805 -16.281 27.141 1 42.78 132 GLY B N 1
ATOM 5691 C CA . GLY B 1 132 ? 14.609 -16.188 25.922 1 42.78 132 GLY B CA 1
ATOM 5692 C C . GLY B 1 132 ? 13.883 -16.672 24.688 1 42.78 132 GLY B C 1
ATOM 5693 O O . GLY B 1 132 ? 13.703 -17.875 24.5 1 42.78 132 GLY B O 1
ATOM 5694 N N . TRP B 1 133 ? 12.805 -16.391 24.266 1 41.78 133 TRP B N 1
ATOM 5695 C CA . TRP B 1 133 ? 11.875 -16.844 23.234 1 41.78 133 TRP B CA 1
ATOM 5696 C C . TRP B 1 133 ? 12.617 -17.25 21.969 1 41.78 133 TRP B C 1
ATOM 5698 O O . TRP B 1 133 ? 13.656 -16.672 21.641 1 41.78 133 TRP B O 1
ATOM 5708 N N . GLU B 1 134 ? 12.438 -18.391 21.406 1 48.81 134 GLU B N 1
ATOM 5709 C CA . GLU B 1 134 ? 12.789 -18.938 20.094 1 48.81 134 GLU B CA 1
ATOM 5710 C C . GLU B 1 134 ? 12.508 -17.922 18.984 1 48.81 134 GLU B C 1
ATOM 5712 O O . GLU B 1 134 ? 11.375 -17.469 18.844 1 48.81 134 GLU B O 1
ATOM 5717 N N . LEU B 1 135 ? 13.438 -17.219 18.438 1 49.34 135 LEU B N 1
ATOM 5718 C CA . LEU B 1 135 ? 13.789 -15.961 17.797 1 49.34 135 LEU B CA 1
ATOM 5719 C C . LEU B 1 135 ? 12.945 -15.734 16.547 1 49.34 135 LEU B C 1
ATOM 5721 O O . LEU B 1 135 ? 12.352 -14.664 16.375 1 49.34 135 LEU B O 1
ATOM 5725 N N . HIS B 1 136 ? 13.203 -16.594 15.477 1 47.78 136 HIS B N 1
ATOM 5726 C CA . HIS B 1 136 ? 12.805 -16.234 14.125 1 47.78 136 HIS B CA 1
ATOM 5727 C C . HIS B 1 136 ? 11.297 -16.344 13.945 1 47.78 136 HIS B C 1
ATOM 5729 O O . HIS B 1 136 ? 10.672 -15.453 13.367 1 47.78 136 HIS B O 1
ATOM 5735 N N . GLU B 1 137 ? 10.727 -17.562 14.281 1 50.78 137 GLU B N 1
ATOM 5736 C CA . GLU B 1 137 ? 9.297 -17.781 14.125 1 50.78 137 GLU B CA 1
ATOM 5737 C C . GLU B 1 137 ? 8.484 -16.734 14.875 1 50.78 137 GLU B C 1
ATOM 5739 O O . GLU B 1 137 ? 7.422 -16.312 14.406 1 50.78 137 GLU B O 1
ATOM 5744 N N . ASN B 1 138 ? 9.242 -16.125 15.773 1 65.19 138 ASN B N 1
ATOM 5745 C CA . ASN B 1 138 ? 8.594 -15.148 16.656 1 65.19 138 ASN B CA 1
ATOM 5746 C C . ASN B 1 138 ? 8.547 -13.766 16 1 65.19 138 ASN B C 1
ATOM 5748 O O . ASN B 1 138 ? 7.559 -13.039 16.156 1 65.19 138 ASN B O 1
ATOM 5752 N N . GLN B 1 139 ? 9.484 -13.781 15.07 1 72.56 139 GLN B N 1
ATOM 5753 C CA . GLN B 1 139 ? 9.539 -12.461 14.453 1 72.56 139 GLN B CA 1
ATOM 5754 C C . GLN B 1 139 ? 8.438 -12.297 13.406 1 72.56 139 GLN B C 1
ATOM 5756 O O . GLN B 1 139 ? 7.805 -11.242 13.328 1 72.56 139 GLN B O 1
ATOM 5761 N N . HIS B 1 140 ? 8.32 -13.359 12.75 1 72.44 140 HIS B N 1
ATOM 5762 C CA . HIS B 1 140 ? 7.301 -13.281 11.711 1 72.44 140 HIS B CA 1
ATOM 5763 C C . HIS B 1 140 ? 5.906 -13.141 12.312 1 72.44 140 HIS B C 1
ATOM 5765 O O . HIS B 1 140 ? 5.082 -12.375 11.797 1 72.44 140 HIS B O 1
ATOM 5771 N N . GLN B 1 141 ? 5.719 -13.781 13.383 1 78 141 GLN B N 1
ATOM 5772 C CA . GLN B 1 141 ? 4.418 -13.703 14.039 1 78 141 GLN B CA 1
ATOM 5773 C C . GLN B 1 141 ? 4.168 -12.305 14.594 1 78 141 GLN B C 1
ATOM 5775 O O . GLN B 1 141 ? 3.078 -11.758 14.438 1 78 141 GLN B O 1
ATOM 5780 N N . LEU B 1 142 ? 5.156 -11.797 15.227 1 85.81 142 LEU B N 1
ATOM 5781 C CA . LEU B 1 142 ? 5.039 -10.461 15.789 1 85.81 142 LEU B CA 1
ATOM 5782 C C . LEU B 1 142 ? 4.773 -9.43 14.703 1 85.81 142 LEU B C 1
ATOM 5784 O O . LEU B 1 142 ? 3.9 -8.57 14.844 1 85.81 142 LEU B O 1
ATOM 5788 N N . SER B 1 143 ? 5.52 -9.578 13.641 1 86.38 143 SER B N 1
ATOM 5789 C CA . SER B 1 143 ? 5.367 -8.656 12.531 1 86.38 143 SER B CA 1
ATOM 5790 C C . SER B 1 143 ? 3.967 -8.742 11.922 1 86.38 143 SER B C 1
ATOM 5792 O O . SER B 1 143 ? 3.373 -7.723 11.57 1 86.38 143 SER B O 1
ATOM 5794 N N . ARG B 1 144 ? 3.457 -9.836 11.953 1 84 144 ARG B N 1
ATOM 5795 C CA . ARG B 1 144 ? 2.121 -10.039 11.398 1 84 144 ARG B CA 1
ATOM 5796 C C . ARG B 1 144 ? 1.06 -9.398 12.289 1 84 144 ARG B C 1
ATOM 5798 O O . ARG B 1 144 ? 0.13 -8.758 11.797 1 84 144 ARG B O 1
ATOM 5805 N N . HIS B 1 145 ? 1.157 -9.586 13.508 1 89 145 HIS B N 1
ATOM 5806 C CA . HIS B 1 145 ? 0.21 -8.984 14.445 1 89 145 HIS B CA 1
ATOM 5807 C C . HIS B 1 145 ? 0.301 -7.465 14.414 1 89 145 HIS B C 1
ATOM 5809 O O . HIS B 1 145 ? -0.714 -6.773 14.531 1 89 145 HIS B O 1
ATOM 5815 N N . LEU B 1 146 ? 1.489 -7.012 14.25 1 93.12 146 LEU B N 1
ATOM 5816 C CA . LEU B 1 146 ? 1.656 -5.562 14.18 1 93.12 146 LEU B CA 1
ATOM 5817 C C . LEU B 1 146 ? 1.07 -5.008 12.883 1 93.12 146 LEU B C 1
ATOM 5819 O O . LEU B 1 146 ? 0.467 -3.934 12.883 1 93.12 146 LEU B O 1
ATOM 5823 N N . ASP B 1 147 ? 1.262 -5.75 11.859 1 90.38 147 ASP B N 1
ATOM 5824 C CA . ASP B 1 147 ? 0.639 -5.348 10.602 1 90.38 147 ASP B CA 1
ATOM 5825 C C . ASP B 1 147 ? -0.883 -5.32 10.727 1 90.38 147 ASP B C 1
ATOM 5827 O O . ASP B 1 147 ? -1.532 -4.375 10.273 1 90.38 147 ASP B O 1
ATOM 5831 N N . GLY B 1 148 ? -1.428 -6.332 11.305 1 90.25 148 GLY B N 1
ATOM 5832 C CA . GLY B 1 148 ? -2.861 -6.379 11.539 1 90.25 148 GLY B CA 1
ATOM 5833 C C . GLY B 1 148 ? -3.355 -5.258 12.438 1 90.25 148 GLY B C 1
ATOM 5834 O O . GLY B 1 148 ? -4.398 -4.656 12.172 1 90.25 148 GLY B O 1
ATOM 5835 N N . LEU B 1 149 ? -2.625 -5.008 13.422 1 94.94 149 LEU B N 1
ATOM 5836 C CA . LEU B 1 149 ? -2.988 -3.939 14.352 1 94.94 149 LEU B CA 1
ATOM 5837 C C . LEU B 1 149 ? -2.994 -2.588 13.641 1 94.94 149 LEU B C 1
ATOM 5839 O O . LEU B 1 149 ? -3.959 -1.827 13.758 1 94.94 149 LEU B O 1
ATOM 5843 N N . ASN B 1 150 ? -1.904 -2.314 12.945 1 94 150 ASN B N 1
ATOM 5844 C CA . ASN B 1 150 ? -1.802 -1.036 12.242 1 94 150 ASN B CA 1
ATOM 5845 C C . ASN B 1 150 ? -2.889 -0.887 11.188 1 94 150 ASN B C 1
ATOM 5847 O O . ASN B 1 150 ? -3.373 0.219 10.938 1 94 150 ASN B O 1
ATOM 5851 N N . ASP B 1 151 ? -3.275 -1.932 10.594 1 92.56 151 ASP B N 1
ATOM 5852 C CA . ASP B 1 151 ? -4.367 -1.91 9.633 1 92.56 151 ASP B CA 1
ATOM 5853 C C . ASP B 1 151 ? -5.676 -1.48 10.289 1 92.56 151 ASP B C 1
ATOM 5855 O O . ASP B 1 151 ? -6.387 -0.617 9.773 1 92.56 151 ASP B O 1
ATOM 5859 N N . VAL B 1 152 ? -5.961 -2.023 11.406 1 95.12 152 VAL B N 1
ATOM 5860 C CA . VAL B 1 152 ? -7.191 -1.702 12.125 1 95.12 152 VAL B CA 1
ATOM 5861 C C . VAL B 1 152 ? -7.121 -0.268 12.648 1 95.12 152 VAL B C 1
ATOM 5863 O O . VAL B 1 152 ? -8.078 0.496 12.508 1 95.12 152 VAL B O 1
ATOM 5866 N N . LEU B 1 153 ? -6.027 0.08 13.172 1 95.31 153 LEU B N 1
ATOM 5867 C CA . LEU B 1 153 ? -5.871 1.416 13.734 1 95.31 153 LEU B CA 1
ATOM 5868 C C . LEU B 1 153 ? -6.043 2.482 12.656 1 95.31 153 LEU B C 1
ATOM 5870 O O . LEU B 1 153 ? -6.562 3.568 12.93 1 95.31 153 LEU B O 1
ATOM 5874 N N . THR B 1 154 ? -5.625 2.182 11.492 1 92.44 154 THR B N 1
ATOM 5875 C CA . THR B 1 154 ? -5.68 3.156 10.406 1 92.44 154 THR B CA 1
ATOM 5876 C C . THR B 1 154 ? -7.09 3.24 9.82 1 92.44 154 THR B C 1
ATOM 5878 O O . THR B 1 154 ? -7.559 4.328 9.477 1 92.44 154 THR B O 1
ATOM 5881 N N . LYS B 1 155 ? -7.785 2.195 9.82 1 92.62 155 LYS B N 1
ATOM 5882 C CA . LYS B 1 155 ? -8.984 2.137 8.992 1 92.62 155 LYS B CA 1
ATOM 5883 C C . LYS B 1 155 ? -10.242 2.092 9.844 1 92.62 155 LYS B C 1
ATOM 5885 O O . LYS B 1 155 ? -11.344 2.393 9.367 1 92.62 155 LYS B O 1
ATOM 5890 N N . ALA B 1 156 ? -10.219 1.725 11.109 1 95.56 156 ALA B N 1
ATOM 5891 C CA . ALA B 1 156 ? -11.391 1.58 11.961 1 95.56 156 ALA B CA 1
ATOM 5892 C C . ALA B 1 156 ? -11.969 2.943 12.328 1 95.56 156 ALA B C 1
ATOM 5894 O O . ALA B 1 156 ? -11.352 3.979 12.07 1 95.56 156 ALA B O 1
ATOM 5895 N N . ASP B 1 157 ? -13.219 2.924 12.859 1 95.06 157 ASP B N 1
ATOM 5896 C CA . ASP B 1 157 ? -13.852 4.125 13.391 1 95.06 157 ASP B CA 1
ATOM 5897 C C . ASP B 1 157 ? -13.016 4.742 14.508 1 95.06 157 ASP B C 1
ATOM 5899 O O . ASP B 1 157 ? -12.758 4.098 15.523 1 95.06 157 ASP B O 1
ATOM 5903 N N . PRO B 1 158 ? -12.586 6.008 14.305 1 94.06 158 PRO B N 1
ATOM 5904 C CA . PRO B 1 158 ? -11.758 6.656 15.32 1 94.06 158 PRO B CA 1
ATOM 5905 C C . PRO B 1 158 ? -12.422 6.672 16.703 1 94.06 158 PRO B C 1
ATOM 5907 O O . PRO B 1 158 ? -11.742 6.559 17.719 1 94.06 158 PRO B O 1
ATOM 5910 N N . GLU B 1 159 ? -13.727 6.789 16.766 1 94.94 159 GLU B N 1
ATOM 5911 C CA . GLU B 1 159 ? -14.43 6.816 18.047 1 94.94 159 GLU B CA 1
ATOM 5912 C C . GLU B 1 159 ? -14.422 5.445 18.719 1 94.94 159 GLU B C 1
ATOM 5914 O O . GLU B 1 159 ? -14.359 5.344 19.953 1 94.94 159 GLU B O 1
ATOM 5919 N N . LEU B 1 160 ? -14.5 4.426 17.906 1 96.88 160 LEU B N 1
ATOM 5920 C CA . LEU B 1 160 ? -14.383 3.072 18.453 1 96.88 160 LEU B CA 1
ATOM 5921 C C . LEU B 1 160 ? -13.008 2.852 19.062 1 96.88 160 LEU B C 1
ATOM 5923 O O . LEU B 1 160 ? -12.891 2.285 20.156 1 96.88 160 LEU B O 1
ATOM 5927 N N . LEU B 1 161 ? -12 3.336 18.375 1 96.56 161 LEU B N 1
ATOM 5928 C CA . LEU B 1 161 ? -10.625 3.178 18.859 1 96.56 161 LEU B CA 1
ATOM 5929 C C . LEU B 1 161 ? -10.422 3.902 20.172 1 96.56 161 LEU B C 1
ATOM 5931 O O . LEU B 1 161 ? -9.852 3.34 21.125 1 96.56 161 LEU B O 1
ATOM 5935 N N . LYS B 1 162 ? -10.922 5.148 20.234 1 96 162 LYS B N 1
ATOM 5936 C CA . LYS B 1 162 ? -10.805 5.926 21.469 1 96 162 LYS B CA 1
ATOM 5937 C C . LYS B 1 162 ? -11.531 5.234 22.609 1 96 162 LYS B C 1
ATOM 5939 O O . LYS B 1 162 ? -10.992 5.145 23.719 1 96 162 LYS B O 1
ATOM 5944 N N . PHE B 1 163 ? -12.742 4.762 22.344 1 96.81 163 PHE B N 1
ATOM 5945 C CA . PHE B 1 163 ? -13.539 4.082 23.359 1 96.81 163 PHE B CA 1
ATOM 5946 C C . PHE B 1 163 ? -12.828 2.828 23.859 1 96.81 163 PHE B C 1
ATOM 5948 O O . PHE B 1 163 ? -12.805 2.559 25.062 1 96.81 163 PHE B O 1
ATOM 5955 N N . TYR B 1 164 ? -12.234 2.088 22.938 1 97.12 164 TYR B N 1
ATOM 5956 C CA . TYR B 1 164 ? -11.523 0.862 23.297 1 97.12 164 TYR B CA 1
ATOM 5957 C C . TYR B 1 164 ? -10.328 1.159 24.188 1 97.12 164 TYR B C 1
ATOM 5959 O O . TYR B 1 164 ? -10.148 0.519 25.234 1 97.12 164 TYR B O 1
ATOM 5967 N N . LEU B 1 165 ? -9.477 2.115 23.812 1 96.5 165 LEU B N 1
ATOM 5968 C CA . LEU B 1 165 ? -8.273 2.455 24.578 1 96.5 165 LEU B CA 1
ATOM 5969 C C . LEU B 1 165 ? -8.633 3 25.953 1 96.5 165 LEU B C 1
ATOM 5971 O O . LEU B 1 165 ? -7.973 2.678 26.938 1 96.5 165 LEU B O 1
ATOM 5975 N N . LYS B 1 166 ? -9.719 3.76 25.969 1 95.81 166 LYS B N 1
ATOM 5976 C CA . LYS B 1 166 ? -10.18 4.305 27.234 1 95.81 166 LYS B CA 1
ATOM 5977 C C . LYS B 1 166 ? -10.703 3.201 28.156 1 95.81 166 LYS B C 1
ATOM 5979 O O . LYS B 1 166 ? -10.469 3.225 29.359 1 95.81 166 LYS B O 1
ATOM 5984 N N . SER B 1 167 ? -11.391 2.273 27.562 1 95 167 SER B N 1
ATOM 5985 C CA . SER B 1 167 ? -12 1.189 28.328 1 95 167 SER B CA 1
ATOM 5986 C C . SER B 1 167 ? -10.938 0.319 28.984 1 95 167 SER B C 1
ATOM 5988 O O . SER B 1 167 ? -11.219 -0.358 29.984 1 95 167 SER B O 1
ATOM 5990 N N . THR B 1 168 ? -9.727 0.314 28.516 1 93.19 168 THR B N 1
ATOM 5991 C CA . THR B 1 168 ? -8.641 -0.47 29.078 1 93.19 168 THR B CA 1
ATOM 5992 C C . THR B 1 168 ? -7.699 0.418 29.891 1 93.19 168 THR B C 1
ATOM 5994 O O . THR B 1 168 ? -6.562 0.034 30.188 1 93.19 168 THR B O 1
ATOM 5997 N N . ASP B 1 169 ? -8.062 1.599 30.203 1 94.44 169 ASP B N 1
ATOM 5998 C CA . ASP B 1 169 ? -7.285 2.578 30.953 1 94.44 169 ASP B CA 1
ATOM 5999 C C . ASP B 1 169 ? -5.922 2.812 30.312 1 94.44 169 ASP B C 1
ATOM 6001 O O . ASP B 1 169 ? -4.91 2.934 31 1 94.44 169 ASP B O 1
ATOM 6005 N N . TYR B 1 170 ? -5.824 2.662 29 1 94.56 170 TYR B N 1
ATOM 6006 C CA . TYR B 1 170 ? -4.672 2.971 28.156 1 94.56 170 TYR B CA 1
ATOM 6007 C C . TYR B 1 170 ? -3.494 2.064 28.484 1 94.56 170 TYR B C 1
ATOM 6009 O O . TYR B 1 170 ? -2.34 2.424 28.25 1 94.56 170 TYR B O 1
ATOM 6017 N N . ARG B 1 171 ? -3.77 0.948 29 1 94.44 171 ARG B N 1
ATOM 6018 C CA . ARG B 1 171 ? -2.75 -0.05 29.312 1 94.44 171 ARG B CA 1
ATOM 6019 C C . ARG B 1 171 ? -2.062 -0.541 28.047 1 94.44 171 ARG B C 1
ATOM 6021 O O . ARG B 1 171 ? -0.864 -0.831 28.062 1 94.44 171 ARG B O 1
ATOM 6028 N N . HIS B 1 172 ? -2.799 -0.609 27.047 1 94.62 172 HIS B N 1
ATOM 6029 C CA . HIS B 1 172 ? -2.254 -1.101 25.781 1 94.62 172 HIS B CA 1
ATOM 6030 C C . HIS B 1 172 ? -1.229 -0.128 25.203 1 94.62 172 HIS B C 1
ATOM 6032 O O . HIS B 1 172 ? -0.271 -0.544 24.547 1 94.62 172 HIS B O 1
ATOM 6038 N N . MET B 1 173 ? -1.437 1.132 25.469 1 95.06 173 MET B N 1
ATOM 6039 C CA . MET B 1 173 ? -0.46 2.125 25.031 1 95.06 173 MET B CA 1
ATOM 6040 C C . MET B 1 173 ? 0.875 1.927 25.734 1 95.06 173 MET B C 1
ATOM 6042 O O . MET B 1 173 ? 1.931 1.947 25.094 1 95.06 173 MET B O 1
ATOM 6046 N N . GLU B 1 174 ? 0.766 1.689 26.953 1 95.12 174 GLU B N 1
ATOM 6047 C CA . GLU B 1 174 ? 1.974 1.451 27.734 1 95.12 174 GLU B CA 1
ATOM 6048 C C . GLU B 1 174 ? 2.697 0.191 27.266 1 95.12 174 GLU B C 1
ATOM 6050 O O . GLU B 1 174 ? 3.928 0.166 27.203 1 95.12 174 GLU B O 1
ATOM 6055 N N . CYS B 1 175 ? 1.956 -0.758 27 1 95.12 175 CYS B N 1
ATOM 6056 C CA . CYS B 1 175 ? 2.512 -2.012 26.5 1 95.12 175 CYS B CA 1
ATOM 6057 C C . CYS B 1 175 ? 3.268 -1.796 25.203 1 95.12 175 CYS B C 1
ATOM 6059 O O . CYS B 1 175 ? 4.383 -2.287 25.031 1 95.12 175 CYS B O 1
ATOM 6061 N N . LEU B 1 176 ? 2.715 -1.08 24.25 1 96.69 176 LEU B N 1
ATOM 6062 C CA . LEU B 1 176 ? 3.35 -0.805 22.969 1 96.69 176 LEU B CA 1
ATOM 6063 C C . LEU B 1 176 ? 4.668 -0.066 23.156 1 96.69 176 LEU B C 1
ATOM 6065 O O . LEU B 1 176 ? 5.664 -0.384 22.516 1 96.69 176 LEU B O 1
ATOM 6069 N N . ILE B 1 177 ? 4.645 0.873 24.094 1 97.25 177 ILE B N 1
ATOM 6070 C CA . ILE B 1 177 ? 5.836 1.677 24.344 1 97.25 177 ILE B CA 1
ATOM 6071 C C . ILE B 1 177 ? 6.926 0.803 24.969 1 97.25 177 ILE B C 1
ATOM 6073 O O . ILE B 1 177 ? 8.094 0.892 24.578 1 97.25 177 ILE B O 1
ATOM 6077 N N . GLN B 1 178 ? 6.535 -0.05 25.859 1 94.94 178 GLN B N 1
ATOM 6078 C CA . GLN B 1 178 ? 7.5 -0.947 26.484 1 94.94 178 GLN B CA 1
ATOM 6079 C C . GLN B 1 178 ? 8.078 -1.931 25.469 1 94.94 178 GLN B C 1
ATOM 6081 O O . GLN B 1 178 ? 9.266 -2.246 25.516 1 94.94 178 GLN B O 1
ATOM 6086 N N . LEU B 1 179 ? 7.262 -2.408 24.641 1 94.06 179 LEU B N 1
ATOM 6087 C CA . LEU B 1 179 ? 7.723 -3.303 23.594 1 94.06 179 LEU B CA 1
ATOM 6088 C C . LEU B 1 179 ? 8.695 -2.59 22.656 1 94.06 179 LEU B C 1
ATOM 6090 O O . LEU B 1 179 ? 9.703 -3.172 22.234 1 94.06 179 LEU B O 1
ATOM 6094 N N . TYR B 1 180 ? 8.406 -1.378 22.328 1 95.38 180 TYR B N 1
ATOM 6095 C CA . TYR B 1 180 ? 9.312 -0.592 21.5 1 95.38 180 TYR B CA 1
ATOM 6096 C C . TYR B 1 180 ? 10.672 -0.447 22.156 1 95.38 180 TYR B C 1
ATOM 6098 O O . TYR B 1 180 ? 11.711 -0.538 21.5 1 95.38 180 TYR B O 1
ATOM 6106 N N . HIS B 1 181 ? 10.625 -0.245 23.438 1 93.81 181 HIS B N 1
ATOM 6107 C CA . HIS B 1 181 ? 11.852 -0.047 24.203 1 93.81 181 HIS B CA 1
ATOM 6108 C C . HIS B 1 181 ? 12.703 -1.312 24.203 1 93.81 181 HIS B C 1
ATOM 6110 O O . HIS B 1 181 ? 13.93 -1.241 24.094 1 93.81 181 HIS B O 1
ATOM 6116 N N . SER B 1 182 ? 12.047 -2.449 24.266 1 91 182 SER B N 1
ATOM 6117 C CA . SER B 1 182 ? 12.789 -3.701 24.422 1 91 182 SER B CA 1
ATOM 6118 C C . SER B 1 182 ? 13.117 -4.312 23.062 1 91 182 SER B C 1
ATOM 6120 O O . SER B 1 182 ? 13.984 -5.176 22.953 1 91 182 SER B O 1
ATOM 6122 N N . GLU B 1 183 ? 12.5 -3.861 21.969 1 90.38 183 GLU B N 1
ATOM 6123 C CA . GLU B 1 183 ? 12.688 -4.418 20.641 1 90.38 183 GLU B CA 1
ATOM 6124 C C . GLU B 1 183 ? 13.906 -3.812 19.953 1 90.38 183 GLU B C 1
ATOM 6126 O O . GLU B 1 183 ? 14.141 -2.605 20.047 1 90.38 183 GLU B O 1
ATOM 6131 N N . HIS B 1 184 ? 14.688 -4.727 19.234 1 88.81 184 HIS B N 1
ATOM 6132 C CA . HIS B 1 184 ? 15.914 -4.242 18.609 1 88.81 184 HIS B CA 1
ATOM 6133 C C . HIS B 1 184 ? 15.844 -4.332 17.094 1 88.81 184 HIS B C 1
ATOM 6135 O O . HIS B 1 184 ? 16.609 -3.686 16.391 1 88.81 184 HIS B O 1
ATOM 6141 N N . ARG B 1 185 ? 15.047 -5.059 16.656 1 88.25 185 ARG B N 1
ATOM 6142 C CA . ARG B 1 185 ? 14.891 -5.152 15.211 1 88.25 185 ARG B CA 1
ATOM 6143 C C . ARG B 1 185 ? 14.219 -3.904 14.648 1 88.25 185 ARG B C 1
ATOM 6145 O O . ARG B 1 185 ? 13.078 -3.594 15.008 1 88.25 185 ARG B O 1
ATOM 6152 N N . VAL B 1 186 ? 14.867 -3.299 13.68 1 91.44 186 VAL B N 1
ATOM 6153 C CA . VAL B 1 186 ? 14.453 -1.986 13.188 1 91.44 186 VAL B CA 1
ATOM 6154 C C . VAL B 1 186 ? 13.102 -2.092 12.484 1 91.44 186 VAL B C 1
ATOM 6156 O O . VAL B 1 186 ? 12.25 -1.211 12.633 1 91.44 186 VAL B O 1
ATOM 6159 N N . ALA B 1 187 ? 12.883 -3.15 11.773 1 86.31 187 ALA B N 1
ATOM 6160 C CA . ALA B 1 187 ? 11.625 -3.318 11.039 1 86.31 187 ALA B CA 1
ATOM 6161 C C . ALA B 1 187 ? 10.445 -3.434 12 1 86.31 187 ALA B C 1
ATOM 6163 O O . ALA B 1 187 ? 9.375 -2.885 11.742 1 86.31 187 ALA B O 1
ATOM 6164 N N . VAL B 1 188 ? 10.586 -4.117 13.086 1 91.25 188 VAL B N 1
ATOM 6165 C CA . VAL B 1 188 ? 9.531 -4.289 14.078 1 91.25 188 VAL B CA 1
ATOM 6166 C C . VAL B 1 188 ? 9.328 -2.986 14.852 1 91.25 188 VAL B C 1
ATOM 6168 O O . VAL B 1 188 ? 8.195 -2.594 15.125 1 91.25 188 VAL B O 1
ATOM 6171 N N . ARG B 1 189 ? 10.375 -2.285 15.109 1 94.62 189 ARG B N 1
ATOM 6172 C CA . ARG B 1 189 ? 10.305 -1.006 15.805 1 94.62 189 ARG B CA 1
ATOM 6173 C C . ARG B 1 189 ? 9.508 0.011 15 1 94.62 189 ARG B C 1
ATOM 6175 O O . ARG B 1 189 ? 8.711 0.772 15.562 1 94.62 189 ARG B O 1
ATOM 6182 N N . ARG B 1 190 ? 9.758 -0.031 13.773 1 93.81 190 ARG B N 1
ATOM 6183 C CA . ARG B 1 190 ? 9.039 0.896 12.906 1 93.81 190 ARG B CA 1
ATOM 6184 C C . ARG B 1 190 ? 7.535 0.646 12.969 1 93.81 190 ARG B C 1
ATOM 6186 O O . ARG B 1 190 ? 6.746 1.59 13.047 1 93.81 190 ARG B O 1
ATOM 6193 N N . LYS B 1 191 ? 7.145 -0.615 12.945 1 93.06 191 LYS B N 1
ATOM 6194 C CA . LYS B 1 191 ? 5.727 -0.963 13.016 1 93.06 191 LYS B CA 1
ATOM 6195 C C . LYS B 1 191 ? 5.125 -0.571 14.359 1 93.06 191 LYS B C 1
ATOM 6197 O O . LYS B 1 191 ? 3.986 -0.104 14.43 1 93.06 191 LYS B O 1
ATOM 6202 N N . LEU B 1 192 ? 5.883 -0.79 15.398 1 95.88 192 LEU B N 1
ATOM 6203 C CA . LEU B 1 192 ? 5.445 -0.393 16.734 1 95.88 192 LEU B CA 1
ATOM 6204 C C . LEU B 1 192 ? 5.281 1.12 16.812 1 95.88 192 LEU B C 1
ATOM 6206 O O . LEU B 1 192 ? 4.277 1.609 17.344 1 95.88 192 LEU B O 1
ATOM 6210 N N . LEU B 1 193 ? 6.234 1.794 16.281 1 96.56 193 LEU B N 1
ATOM 6211 C CA . LEU B 1 193 ? 6.199 3.252 16.328 1 96.56 193 LEU B CA 1
ATOM 6212 C C . LEU B 1 193 ? 5.023 3.795 15.516 1 96.56 193 LEU B C 1
ATOM 6214 O O . LEU B 1 193 ? 4.398 4.785 15.906 1 96.56 193 LEU B O 1
ATOM 6218 N N . LEU B 1 194 ? 4.762 3.193 14.43 1 94.44 194 LEU B N 1
ATOM 6219 C CA . LEU B 1 194 ? 3.592 3.574 13.648 1 94.44 194 LEU B CA 1
ATOM 6220 C C . LEU B 1 194 ? 2.316 3.436 14.469 1 94.44 194 LEU B C 1
ATOM 6222 O O . LEU B 1 194 ? 1.482 4.344 14.492 1 94.44 194 LEU B O 1
ATOM 6226 N N . ALA B 1 195 ? 2.188 2.348 15.133 1 96.25 195 ALA B N 1
ATOM 6227 C CA . ALA B 1 195 ? 1.014 2.127 15.977 1 96.25 195 ALA B CA 1
ATOM 6228 C C . ALA B 1 195 ? 0.902 3.203 17.047 1 96.25 195 ALA B C 1
ATOM 6230 O O . ALA B 1 195 ? -0.167 3.787 17.25 1 96.25 195 ALA B O 1
ATOM 6231 N N . ILE B 1 196 ? 1.979 3.469 17.688 1 97.31 196 ILE B N 1
ATOM 6232 C CA . ILE B 1 196 ? 2.018 4.477 18.734 1 97.31 196 ILE B CA 1
ATOM 6233 C C . ILE B 1 196 ? 1.662 5.844 18.156 1 97.31 196 ILE B C 1
ATOM 6235 O O . ILE B 1 196 ? 0.859 6.582 18.734 1 97.31 196 ILE B O 1
ATOM 6239 N N . GLY B 1 197 ? 2.275 6.168 17.031 1 95.44 197 GLY B N 1
ATOM 6240 C CA . GLY B 1 197 ? 2.01 7.441 16.391 1 95.44 197 GLY B CA 1
ATOM 6241 C C . GLY B 1 197 ? 0.552 7.629 16.016 1 95.44 197 GLY B C 1
ATOM 6242 O O . GLY B 1 197 ? -0.004 8.719 16.203 1 95.44 197 GLY B O 1
ATOM 6243 N N . ILE B 1 198 ? -0.068 6.586 15.516 1 94.62 198 ILE B N 1
ATOM 6244 C CA . ILE B 1 198 ? -1.479 6.664 15.156 1 94.62 198 ILE B CA 1
ATOM 6245 C C . ILE B 1 198 ? -2.314 6.941 16.406 1 94.62 198 ILE B C 1
ATOM 6247 O O . ILE B 1 198 ? -3.197 7.805 16.391 1 94.62 198 ILE B O 1
ATOM 6251 N N . CYS B 1 199 ? -2.023 6.254 17.453 1 96.12 199 CYS B N 1
ATOM 6252 C CA . CYS B 1 199 ? -2.758 6.441 18.703 1 96.12 199 CYS B CA 1
ATOM 6253 C C . CYS B 1 199 ? -2.59 7.863 19.234 1 96.12 199 CYS B C 1
ATOM 6255 O O . CYS B 1 199 ? -3.551 8.469 19.703 1 96.12 199 CYS B O 1
ATOM 6257 N N . CYS B 1 200 ? -1.42 8.367 19.062 1 94.62 200 CYS B N 1
ATOM 6258 C CA . CYS B 1 200 ? -1.157 9.734 19.516 1 94.62 200 CYS B CA 1
ATOM 6259 C C . CYS B 1 200 ? -1.92 10.742 18.672 1 94.62 200 CYS B C 1
ATOM 6261 O O . CYS B 1 200 ? -2.355 11.781 19.172 1 94.62 200 CYS B O 1
ATOM 6263 N N . SER B 1 201 ? -2.072 10.492 17.438 1 91 201 SER B N 1
ATOM 6264 C CA . SER B 1 201 ? -2.83 11.359 16.547 1 91 201 SER B CA 1
ATOM 6265 C C . SER B 1 201 ? -4.32 11.312 16.875 1 91 201 SER B C 1
ATOM 6267 O O . SER B 1 201 ? -5.035 12.297 16.656 1 91 201 SER B O 1
ATOM 6269 N N . LEU B 1 202 ? -4.742 10.242 17.438 1 91 202 LEU B N 1
ATOM 6270 C CA . LEU B 1 202 ? -6.16 9.977 17.641 1 91 202 LEU B CA 1
ATOM 6271 C C . LEU B 1 202 ? -6.645 10.594 18.953 1 91 202 LEU B C 1
ATOM 6273 O O . LEU B 1 202 ? -7.77 11.086 19.031 1 91 202 LEU B O 1
ATOM 6277 N N . ASP B 1 203 ? -5.828 10.508 19.938 1 92.12 203 ASP B N 1
ATOM 6278 C CA . ASP B 1 203 ? -6.297 10.812 21.297 1 92.12 203 ASP B CA 1
ATOM 6279 C C . ASP B 1 203 ? -5.238 11.578 22.078 1 92.12 203 ASP B C 1
ATOM 6281 O O . ASP B 1 203 ? -4.078 11.172 22.125 1 92.12 203 ASP B O 1
ATOM 6285 N N . THR B 1 204 ? -5.676 12.594 22.781 1 92 204 THR B N 1
ATOM 6286 C CA . THR B 1 204 ? -4.777 13.453 23.547 1 92 204 THR B CA 1
ATOM 6287 C C . THR B 1 204 ? -4.238 12.711 24.766 1 92 204 THR B C 1
ATOM 6289 O O . THR B 1 204 ? -3.113 12.961 25.203 1 92 204 THR B O 1
ATOM 6292 N N . THR B 1 205 ? -4.98 11.82 25.297 1 95.06 205 THR B N 1
ATOM 6293 C CA . THR B 1 205 ? -4.508 11.062 26.438 1 95.06 205 THR B CA 1
ATOM 6294 C C . THR B 1 205 ? -3.381 10.117 26.047 1 95.06 205 THR B C 1
ATOM 6296 O O . THR B 1 205 ? -2.416 9.938 26.781 1 95.06 205 THR B O 1
ATOM 6299 N N . CYS B 1 206 ? -3.545 9.539 24.891 1 95.81 206 CYS B N 1
ATOM 6300 C CA . CYS B 1 206 ? -2.469 8.695 24.375 1 95.81 206 CYS B CA 1
ATOM 6301 C C . CYS B 1 206 ? -1.188 9.5 24.188 1 95.81 206 CYS B C 1
ATOM 6303 O O . CYS B 1 206 ? -0.094 9.008 24.469 1 95.81 206 CYS B O 1
ATOM 6305 N N . LEU B 1 207 ? -1.37 10.688 23.703 1 94.94 207 LEU B N 1
ATOM 6306 C CA . LEU B 1 207 ? -0.235 11.586 23.547 1 94.94 207 LEU B CA 1
ATOM 6307 C C . LEU B 1 207 ? 0.421 11.883 24.891 1 94.94 207 LEU B C 1
ATOM 6309 O O . LEU B 1 207 ? 1.646 11.82 25.016 1 94.94 207 LEU B O 1
ATOM 6313 N N . SER B 1 208 ? -0.367 12.172 25.844 1 94.44 208 SER B N 1
ATOM 6314 C CA . SER B 1 208 ? 0.135 12.469 27.188 1 94.44 208 SER B CA 1
ATOM 6315 C C . SER B 1 208 ? 0.876 11.273 27.781 1 94.44 208 SER B C 1
ATOM 6317 O O . SER B 1 208 ? 1.952 11.43 28.359 1 94.44 208 SER B O 1
ATOM 6319 N N . VAL B 1 209 ? 0.352 10.102 27.578 1 96.12 209 VAL B N 1
ATOM 6320 C CA . VAL B 1 209 ? 0.982 8.883 28.078 1 96.12 209 VAL B CA 1
ATOM 6321 C C . VAL B 1 209 ? 2.336 8.688 27.406 1 96.12 209 VAL B C 1
ATOM 6323 O O . VAL B 1 209 ? 3.318 8.328 28.062 1 96.12 209 VAL B O 1
ATOM 6326 N N . SER B 1 210 ? 2.42 8.93 26.156 1 96.88 210 SER B N 1
ATOM 6327 C CA . SER B 1 210 ? 3.639 8.727 25.375 1 96.88 210 SER B CA 1
ATOM 6328 C C . SER B 1 210 ? 4.711 9.742 25.75 1 96.88 210 SER B C 1
ATOM 6330 O O . SER B 1 210 ? 5.875 9.383 25.938 1 96.88 210 SER B O 1
ATOM 6332 N N . VAL B 1 211 ? 4.324 11.031 25.906 1 96.06 211 VAL B N 1
ATOM 6333 C CA . VAL B 1 211 ? 5.27 12.102 26.188 1 96.06 211 VAL B CA 1
ATOM 6334 C C . VAL B 1 211 ? 5.859 11.914 27.594 1 96.06 211 VAL B C 1
ATOM 6336 O O . VAL B 1 211 ? 7.023 12.242 27.828 1 96.06 211 VAL B O 1
ATOM 6339 N N . ASN B 1 212 ? 5.078 11.352 28.453 1 95.62 212 ASN B N 1
ATOM 6340 C CA . ASN B 1 212 ? 5.523 11.172 29.828 1 95.62 212 ASN B CA 1
ATOM 6341 C C . ASN B 1 212 ? 6.148 9.789 30.031 1 95.62 212 ASN B C 1
ATOM 6343 O O . ASN B 1 212 ? 6.426 9.398 31.172 1 95.62 212 ASN B O 1
ATOM 6347 N N . SER B 1 213 ? 6.375 9.07 29.016 1 96.31 213 SER B N 1
ATOM 6348 C CA . SER B 1 213 ? 7.008 7.758 29.062 1 96.31 213 SER B CA 1
ATOM 6349 C C . SER B 1 213 ? 8.477 7.836 28.656 1 96.31 213 SER B C 1
ATOM 6351 O O . SER B 1 213 ? 9.047 8.922 28.578 1 96.31 213 SER B O 1
ATOM 6353 N N . VAL B 1 214 ? 9.094 6.641 28.391 1 96.06 214 VAL B N 1
ATOM 6354 C CA . VAL B 1 214 ? 10.5 6.559 28.016 1 96.06 214 VAL B CA 1
ATOM 6355 C C . VAL B 1 214 ? 10.641 6.836 26.516 1 96.06 214 VAL B C 1
ATOM 6357 O O . VAL B 1 214 ? 11.75 7.047 26.016 1 96.06 214 VAL B O 1
ATOM 6360 N N . LEU B 1 215 ? 9.531 7.02 25.812 1 97.62 215 LEU B N 1
ATOM 6361 C CA . LEU B 1 215 ? 9.539 7.059 24.359 1 97.62 215 LEU B CA 1
ATOM 6362 C C . LEU B 1 215 ? 10.312 8.273 23.844 1 97.62 215 LEU B C 1
ATOM 6364 O O . LEU B 1 215 ? 11.18 8.141 22.984 1 97.62 215 LEU B O 1
ATOM 6368 N N . PRO B 1 216 ? 10.078 9.477 24.406 1 97.56 216 PRO B N 1
ATOM 6369 C CA . PRO B 1 216 ? 10.82 10.625 23.875 1 97.56 216 PRO B CA 1
ATOM 6370 C C . PRO B 1 216 ? 12.336 10.453 24.016 1 97.56 216 PRO B C 1
ATOM 6372 O O . PRO B 1 216 ? 13.078 10.797 23.094 1 97.56 216 PRO B O 1
ATOM 6375 N N . GLN B 1 217 ? 12.781 9.891 25.094 1 96.56 217 GLN B N 1
ATOM 6376 C CA . GLN B 1 217 ? 14.211 9.688 25.297 1 96.56 217 GLN B CA 1
ATOM 6377 C C . GLN B 1 217 ? 14.781 8.688 24.312 1 96.56 217 GLN B C 1
ATOM 6379 O O . GLN B 1 217 ? 15.898 8.859 23.812 1 96.56 217 GLN B O 1
ATOM 6384 N N . GLU B 1 218 ? 14 7.711 24.078 1 96.56 218 GLU B N 1
ATOM 6385 C CA . GLU B 1 218 ? 14.414 6.711 23.109 1 96.56 218 GLU B CA 1
ATOM 6386 C C . GLU B 1 218 ? 14.516 7.316 21.703 1 96.56 218 GLU B C 1
ATOM 6388 O O . GLU B 1 218 ? 15.453 7.016 20.969 1 96.56 218 GLU B O 1
ATOM 6393 N N . LEU B 1 219 ? 13.586 8.125 21.344 1 97.81 219 LEU B N 1
ATOM 6394 C CA . LEU B 1 219 ? 13.609 8.773 20.031 1 97.81 219 LEU B CA 1
ATOM 6395 C C . LEU B 1 219 ? 14.805 9.711 19.906 1 97.81 219 LEU B C 1
ATOM 6397 O O . LEU B 1 219 ? 15.469 9.727 18.859 1 97.81 219 LEU B O 1
ATOM 6401 N N . ILE B 1 220 ? 15.102 10.43 20.938 1 97.94 220 ILE B N 1
ATOM 6402 C CA . ILE B 1 220 ? 16.234 11.336 20.953 1 97.94 220 ILE B CA 1
ATOM 6403 C C . ILE B 1 220 ? 17.531 10.547 20.781 1 97.94 220 ILE B C 1
ATOM 6405 O O . ILE B 1 220 ? 18.406 10.922 20 1 97.94 220 ILE B O 1
ATOM 6409 N N . ARG B 1 221 ? 17.594 9.461 21.5 1 96.38 221 ARG B N 1
ATOM 6410 C CA . ARG B 1 221 ? 18.781 8.617 21.406 1 96.38 221 ARG B CA 1
ATOM 6411 C C . ARG B 1 221 ? 18.953 8.078 20 1 96.38 221 ARG B C 1
ATOM 6413 O O . ARG B 1 221 ? 20.062 8.102 19.453 1 96.38 221 ARG B O 1
ATOM 6420 N N . GLU B 1 222 ? 17.953 7.598 19.422 1 95.94 222 GLU B N 1
ATOM 6421 C CA . GLU B 1 222 ? 18.016 7.016 18.078 1 95.94 222 GLU B CA 1
ATOM 6422 C C . GLU B 1 222 ? 18.375 8.07 17.031 1 95.94 222 GLU B C 1
ATOM 6424 O O . GLU B 1 222 ? 19.188 7.805 16.141 1 95.94 222 GLU B O 1
ATOM 6429 N N . LEU B 1 223 ? 17.812 9.234 17.141 1 96.75 223 LEU B N 1
ATOM 6430 C CA . LEU B 1 223 ? 18.078 10.305 16.188 1 96.75 223 LEU B CA 1
ATOM 6431 C C . LEU B 1 223 ? 19.516 10.82 16.344 1 96.75 223 LEU B C 1
ATOM 6433 O O . LEU B 1 223 ? 20.156 11.172 15.359 1 96.75 223 LEU B O 1
ATOM 6437 N N . SER B 1 224 ? 20 10.781 17.578 1 95.44 224 SER B N 1
ATOM 6438 C CA . SER B 1 224 ? 21.344 11.258 17.859 1 95.44 224 SER B CA 1
ATOM 6439 C C . SER B 1 224 ? 22.391 10.266 17.375 1 95.44 224 SER B C 1
ATOM 6441 O O . SER B 1 224 ? 23.5 10.656 16.969 1 95.44 224 SER B O 1
ATOM 6443 N N . SER B 1 225 ? 22 8.984 17.375 1 93.81 225 SER B N 1
ATOM 6444 C CA . SER B 1 225 ? 22.953 7.953 17.016 1 93.81 225 SER B CA 1
ATOM 6445 C C . SER B 1 225 ? 22.844 7.586 15.539 1 93.81 225 SER B C 1
ATOM 6447 O O . SER B 1 225 ? 23.484 6.641 15.078 1 93.81 225 SER B O 1
ATOM 6449 N N . ALA B 1 226 ? 22.062 8.273 14.789 1 93.56 226 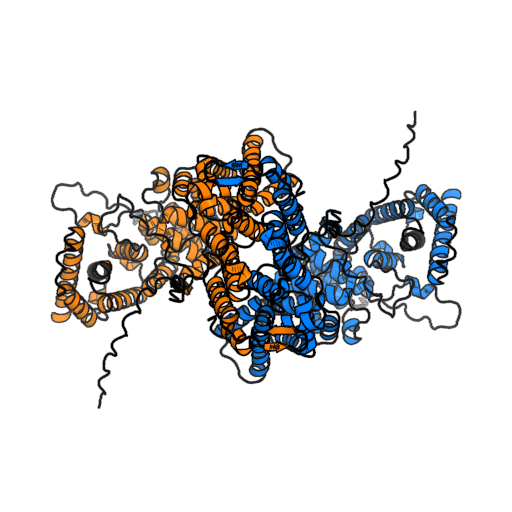ALA B N 1
ATOM 6450 C CA . ALA B 1 226 ? 21.812 7.953 13.383 1 93.56 226 ALA B CA 1
ATOM 6451 C C . ALA B 1 226 ? 23.078 8.133 12.555 1 93.56 226 ALA B C 1
ATOM 6453 O O . ALA B 1 226 ? 23.859 9.07 12.781 1 93.56 226 ALA B O 1
ATOM 6454 N N . ASN B 1 227 ? 23.344 7.207 11.703 1 90.19 227 ASN B N 1
ATOM 6455 C CA . ASN B 1 227 ? 24.453 7.262 10.766 1 90.19 227 ASN B CA 1
ATOM 6456 C C . ASN B 1 227 ? 24.016 6.844 9.359 1 90.19 227 ASN B C 1
ATOM 6458 O O . ASN B 1 227 ? 22.828 6.672 9.102 1 90.19 227 ASN B O 1
ATOM 6462 N N . SER B 1 228 ? 24.984 6.73 8.492 1 85.06 228 SER B N 1
ATOM 6463 C CA . SER B 1 228 ? 24.672 6.488 7.09 1 85.06 228 SER B CA 1
ATOM 6464 C C . SER B 1 228 ? 24.141 5.074 6.879 1 85.06 228 SER B C 1
ATOM 6466 O O . SER B 1 228 ? 23.453 4.801 5.887 1 85.06 228 SER B O 1
ATOM 6468 N N . SER B 1 229 ? 24.344 4.168 7.824 1 85.31 229 SER B N 1
ATOM 6469 C CA . SER B 1 229 ? 23.922 2.781 7.695 1 85.31 229 SER B CA 1
ATOM 6470 C C . SER B 1 229 ? 22.547 2.562 8.328 1 85.31 229 SER B C 1
ATOM 6472 O O . SER B 1 229 ? 21.969 1.483 8.211 1 85.31 229 SER B O 1
ATOM 6474 N N . SER B 1 230 ? 22.094 3.66 8.906 1 89.81 230 SER B N 1
ATOM 6475 C CA . SER B 1 230 ? 20.797 3.547 9.586 1 89.81 230 SER B CA 1
ATOM 6476 C C . SER B 1 230 ? 19.656 3.439 8.578 1 89.81 230 SER B C 1
ATOM 6478 O O . SER B 1 230 ? 19.812 3.783 7.41 1 89.81 230 SER B O 1
ATOM 6480 N N . ASP B 1 231 ? 18.578 2.869 9.039 1 87.94 231 ASP B N 1
ATOM 6481 C CA . ASP B 1 231 ? 17.391 2.73 8.195 1 87.94 231 ASP B CA 1
ATOM 6482 C C . ASP B 1 231 ? 16.656 4.066 8.047 1 87.94 231 ASP B C 1
ATOM 6484 O O . ASP B 1 231 ? 16.094 4.578 9.008 1 87.94 231 ASP B O 1
ATOM 6488 N N . VAL B 1 232 ? 16.641 4.598 6.852 1 89.12 232 VAL B N 1
ATOM 6489 C CA . VAL B 1 232 ? 16.125 5.938 6.586 1 89.12 232 VAL B CA 1
ATOM 6490 C C . VAL B 1 232 ? 14.625 5.977 6.859 1 89.12 232 VAL B C 1
ATOM 6492 O O . VAL B 1 232 ? 14.109 6.977 7.363 1 89.12 232 VAL B O 1
ATOM 6495 N N . SER B 1 233 ? 13.914 4.887 6.523 1 86.38 233 SER B N 1
ATOM 6496 C CA . SER B 1 233 ? 12.469 4.852 6.73 1 86.38 233 SER B CA 1
ATOM 6497 C C . SER B 1 233 ? 12.125 4.895 8.219 1 86.38 233 SER B C 1
ATOM 6499 O O . SER B 1 233 ? 11.164 5.559 8.617 1 86.38 233 SER B O 1
ATOM 6501 N N . HIS B 1 234 ? 12.852 4.203 8.953 1 91.81 234 HIS B N 1
ATOM 6502 C CA . HIS B 1 234 ? 12.633 4.207 10.391 1 91.81 234 HIS B CA 1
ATOM 6503 C C . HIS B 1 234 ? 12.914 5.586 10.984 1 91.81 234 HIS B C 1
ATOM 6505 O O . HIS B 1 234 ? 12.133 6.078 11.805 1 91.81 234 HIS B O 1
ATOM 6511 N N . LEU B 1 235 ? 13.977 6.191 10.57 1 94.06 235 LEU B N 1
ATOM 6512 C CA . LEU B 1 235 ? 14.328 7.516 11.07 1 94.06 235 LEU B CA 1
ATOM 6513 C C . LEU B 1 235 ? 13.266 8.539 10.68 1 94.06 235 LEU B C 1
ATOM 6515 O O . LEU B 1 235 ? 12.945 9.438 11.461 1 94.06 235 LEU B O 1
ATOM 6519 N N . ALA B 1 236 ? 12.805 8.383 9.484 1 92.94 236 ALA B N 1
ATOM 6520 C CA . ALA B 1 236 ? 11.727 9.273 9.047 1 92.94 236 ALA B CA 1
ATOM 6521 C C . ALA B 1 236 ? 10.516 9.156 9.969 1 92.94 236 ALA B C 1
ATOM 6523 O O . ALA B 1 236 ? 9.914 10.164 10.344 1 92.94 236 ALA B O 1
ATOM 6524 N N . MET B 1 237 ? 10.211 7.977 10.383 1 93.31 237 MET B N 1
ATOM 6525 C CA . MET B 1 237 ? 9.102 7.746 11.297 1 93.31 237 MET B CA 1
ATOM 6526 C C . MET B 1 237 ? 9.391 8.336 12.672 1 93.31 237 MET B C 1
ATOM 6528 O O . MET B 1 237 ? 8.508 8.914 13.305 1 93.31 237 MET B O 1
ATOM 6532 N N . CYS B 1 238 ? 10.602 8.156 13.07 1 96.12 238 CYS B N 1
ATOM 6533 C CA . CYS B 1 238 ? 11 8.758 14.336 1 96.12 238 CYS B CA 1
ATOM 6534 C C . CYS B 1 238 ? 10.797 10.266 14.32 1 96.12 238 CYS B C 1
ATOM 6536 O O . CYS B 1 238 ? 10.219 10.828 15.25 1 96.12 238 CYS B O 1
ATOM 6538 N N . LEU B 1 239 ? 11.242 10.875 13.258 1 96.38 239 LEU B N 1
ATOM 6539 C CA . LEU B 1 239 ? 11.109 12.32 13.125 1 96.38 239 LEU B CA 1
ATOM 6540 C C . LEU B 1 239 ? 9.641 12.734 13.117 1 96.38 239 LEU B C 1
ATOM 6542 O O . LEU B 1 239 ? 9.266 13.695 13.789 1 96.38 239 LEU B O 1
ATOM 6546 N N . ARG B 1 240 ? 8.852 12.031 12.461 1 93.75 240 ARG B N 1
ATOM 6547 C CA . ARG B 1 240 ? 7.434 12.352 12.312 1 93.75 240 ARG B CA 1
ATOM 6548 C C . ARG B 1 240 ? 6.711 12.234 13.656 1 93.75 240 ARG B C 1
ATOM 6550 O O . ARG B 1 240 ? 6.02 13.164 14.07 1 93.75 240 ARG B O 1
ATOM 6557 N N . VAL B 1 241 ? 6.879 11.141 14.328 1 95.62 241 VAL B N 1
ATOM 6558 C CA . VAL B 1 241 ? 6.188 10.883 15.586 1 95.62 241 VAL B CA 1
ATOM 6559 C C . VAL B 1 241 ? 6.672 11.875 16.641 1 95.62 241 VAL B C 1
ATOM 6561 O O . VAL B 1 241 ? 5.871 12.414 17.406 1 95.62 241 VAL B O 1
ATOM 6564 N N . PHE B 1 242 ? 7.93 12.078 16.656 1 96.88 242 PHE B N 1
ATOM 6565 C CA . PHE B 1 242 ? 8.469 13.008 17.641 1 96.88 242 PHE B CA 1
ATOM 6566 C C . PHE B 1 242 ? 7.973 14.422 17.375 1 96.88 242 PHE B C 1
ATOM 6568 O O . PHE B 1 242 ? 7.648 15.156 18.312 1 96.88 242 PHE B O 1
ATOM 6575 N N . THR B 1 243 ? 7.914 14.852 16.125 1 94.88 243 THR B N 1
ATOM 6576 C CA . THR B 1 243 ? 7.379 16.156 15.773 1 94.88 243 THR B CA 1
ATOM 6577 C C . THR B 1 243 ? 5.926 16.281 16.234 1 94.88 243 THR B C 1
ATOM 6579 O O . THR B 1 243 ? 5.535 17.312 16.797 1 94.88 243 THR B O 1
ATOM 6582 N N . LEU B 1 244 ? 5.195 15.281 16.031 1 93 244 LEU B N 1
ATOM 6583 C CA . LEU B 1 244 ? 3.801 15.258 16.453 1 93 244 LEU B CA 1
ATOM 6584 C C . LEU B 1 244 ? 3.688 15.438 17.969 1 93 244 LEU B C 1
ATOM 6586 O O . LEU B 1 244 ? 2.869 16.234 18.438 1 93 244 LEU B O 1
ATOM 6590 N N . MET B 1 245 ? 4.52 14.773 18.672 1 94.5 245 MET B N 1
ATOM 6591 C CA . MET B 1 245 ? 4.504 14.836 20.125 1 94.5 245 MET B CA 1
ATOM 6592 C C . MET B 1 245 ? 4.828 16.25 20.609 1 94.5 245 MET B C 1
ATOM 6594 O O . MET B 1 245 ? 4.145 16.781 21.484 1 94.5 245 MET B O 1
ATOM 6598 N N . LEU B 1 246 ? 5.773 16.812 19.969 1 93.44 246 LEU B N 1
ATOM 6599 C CA . LEU B 1 246 ? 6.199 18.141 20.391 1 93.44 246 LEU B CA 1
ATOM 6600 C C . LEU B 1 246 ? 5.18 19.203 19.969 1 93.44 246 LEU B C 1
ATOM 6602 O O . LEU B 1 246 ? 4.934 20.156 20.719 1 93.44 246 LEU B O 1
ATOM 6606 N N . ALA B 1 247 ? 4.625 19.031 18.859 1 90.81 247 ALA B N 1
ATOM 6607 C CA . ALA B 1 247 ? 3.721 20.031 18.312 1 90.81 247 ALA B CA 1
ATOM 6608 C C . ALA B 1 247 ? 2.4 20.062 19.078 1 90.81 247 ALA B C 1
ATOM 6610 O O . ALA B 1 247 ? 1.765 21.109 19.188 1 90.81 247 ALA B O 1
ATOM 6611 N N . ARG B 1 248 ? 2.002 19 19.641 1 89.44 248 ARG B N 1
ATOM 6612 C CA . ARG B 1 248 ? 0.653 18.922 20.188 1 89.44 248 ARG B CA 1
ATOM 6613 C C . ARG B 1 248 ? 0.687 18.875 21.719 1 89.44 248 ARG B C 1
ATOM 6615 O O . ARG B 1 248 ? -0.357 18.75 22.359 1 89.44 248 ARG B O 1
ATOM 6622 N N . THR B 1 249 ? 1.856 18.938 22.234 1 89.12 249 THR B N 1
ATOM 6623 C CA . THR B 1 249 ? 1.976 18.938 23.688 1 89.12 249 THR B CA 1
ATOM 6624 C C . THR B 1 249 ? 2.283 20.344 24.203 1 89.12 249 THR B C 1
ATOM 6626 O O . THR B 1 249 ? 3.273 20.953 23.797 1 89.12 249 THR B O 1
ATOM 6629 N N . PRO B 1 250 ? 1.473 20.828 25.062 1 82.69 250 PRO B N 1
ATOM 6630 C CA . PRO B 1 250 ? 1.722 22.188 25.562 1 82.69 250 PRO B CA 1
ATOM 6631 C C . PRO B 1 250 ? 2.928 22.266 26.5 1 82.69 250 PRO B C 1
ATOM 6633 O O . PRO B 1 250 ? 3.742 23.188 26.375 1 82.69 250 PRO B O 1
ATOM 6636 N N . ASP B 1 251 ? 3.053 21.312 27.469 1 84.94 251 ASP B N 1
ATOM 6637 C CA . ASP B 1 251 ? 4.152 21.312 28.438 1 84.94 251 ASP B CA 1
ATOM 6638 C C . ASP B 1 251 ? 4.949 20.016 28.359 1 84.94 251 ASP B C 1
ATOM 6640 O O . ASP B 1 251 ? 4.398 18.938 28.562 1 84.94 251 ASP B O 1
ATOM 6644 N N . LEU B 1 252 ? 6.184 20.25 28.172 1 89.38 252 LEU B N 1
ATOM 6645 C CA . LEU B 1 252 ? 7.055 19.078 28.109 1 89.38 252 LEU B CA 1
ATOM 6646 C C . LEU B 1 252 ? 7.59 18.719 29.484 1 89.38 252 LEU B C 1
ATOM 6648 O O . LEU B 1 252 ? 7.867 19.609 30.297 1 89.38 252 LEU B O 1
ATOM 6652 N N . PRO B 1 253 ? 7.746 17.422 29.719 1 91.62 253 PRO B N 1
ATOM 6653 C CA . PRO B 1 253 ? 8.484 17.047 30.938 1 91.62 253 PRO B CA 1
ATOM 6654 C C . PRO B 1 253 ? 9.891 17.625 30.969 1 91.62 253 PRO B C 1
ATOM 6656 O O . PRO B 1 253 ? 10.531 17.781 29.938 1 91.62 253 PRO B O 1
ATOM 6659 N N . VAL B 1 254 ? 10.375 17.891 32.125 1 91.62 254 VAL B N 1
ATOM 6660 C CA . VAL B 1 254 ? 11.656 18.562 32.344 1 91.62 254 VAL B CA 1
ATOM 6661 C C . VAL B 1 254 ? 12.781 17.734 31.734 1 91.62 254 VAL B C 1
ATOM 6663 O O . VAL B 1 254 ? 13.711 18.297 31.141 1 91.62 254 VAL B O 1
ATOM 6666 N N . ASP B 1 255 ? 12.656 16.484 31.875 1 92.12 255 ASP B N 1
ATOM 6667 C CA . ASP B 1 255 ? 13.703 15.594 31.375 1 92.12 255 ASP B CA 1
ATOM 6668 C C . ASP B 1 255 ? 13.797 15.672 29.844 1 92.12 255 ASP B C 1
ATOM 6670 O O . ASP B 1 255 ? 14.891 15.672 29.281 1 92.12 255 ASP B O 1
ATOM 6674 N N . VAL B 1 256 ? 12.648 15.742 29.234 1 94.25 256 VAL B N 1
ATOM 6675 C CA . VAL B 1 256 ? 12.617 15.828 27.766 1 94.25 256 VAL B CA 1
ATOM 6676 C C . VAL B 1 256 ? 13.109 17.203 27.328 1 94.25 256 VAL B C 1
ATOM 6678 O O . VAL B 1 256 ? 13.93 17.297 26.406 1 94.25 256 VAL B O 1
ATOM 6681 N N . ARG B 1 257 ? 12.703 18.203 27.953 1 91.31 257 ARG B N 1
ATOM 6682 C CA . ARG B 1 257 ? 13.094 19.562 27.609 1 91.31 257 ARG B CA 1
ATOM 6683 C C . ARG B 1 257 ? 14.602 19.75 27.734 1 91.31 257 ARG B C 1
ATOM 6685 O O . ARG B 1 257 ? 15.227 20.391 26.891 1 91.31 257 ARG B O 1
ATOM 6692 N N . SER B 1 258 ? 15.172 19.156 28.703 1 92.62 258 SER B N 1
ATOM 6693 C CA . SER B 1 258 ? 16.609 19.281 28.938 1 92.62 258 SER B CA 1
ATOM 6694 C C . SER B 1 258 ? 17.406 18.578 27.844 1 92.62 258 SER B C 1
ATOM 6696 O O . SER B 1 258 ? 18.531 18.984 27.531 1 92.62 258 SER B O 1
ATOM 6698 N N . LYS B 1 259 ? 16.844 17.625 27.297 1 94.88 259 LYS B N 1
ATOM 6699 C CA . LYS B 1 259 ? 17.562 16.859 26.281 1 94.88 259 LYS B CA 1
ATOM 6700 C C . LYS B 1 259 ? 17.453 17.531 24.906 1 94.88 259 LYS B C 1
ATOM 6702 O O . LYS B 1 259 ? 18.219 17.203 23.984 1 94.88 259 LYS B O 1
ATOM 6707 N N . LEU B 1 260 ? 16.484 18.391 24.797 1 94.94 260 LEU B N 1
ATOM 6708 C CA . LEU B 1 260 ? 16.391 19.172 23.562 1 94.94 260 LEU B CA 1
ATOM 6709 C C . LEU B 1 260 ? 17.406 20.312 23.578 1 94.94 260 LEU B C 1
ATOM 6711 O O . LEU B 1 260 ? 17.031 21.484 23.453 1 94.94 260 LEU B O 1
ATOM 6715 N N . ASN B 1 261 ? 18.656 19.953 23.656 1 93.81 261 ASN B N 1
ATOM 6716 C CA . ASN B 1 261 ? 19.734 20.922 23.781 1 93.81 261 ASN B CA 1
ATOM 6717 C C . ASN B 1 261 ? 20.469 21.125 22.453 1 93.81 261 ASN B C 1
ATOM 6719 O O . ASN B 1 261 ? 20.094 20.531 21.438 1 93.81 261 ASN B O 1
ATOM 6723 N N . SER B 1 262 ? 21.484 21.969 22.469 1 93.06 262 SER B N 1
ATOM 6724 C CA . SER B 1 262 ? 22.203 22.359 21.266 1 93.06 262 SER B CA 1
ATOM 6725 C C . SER B 1 262 ? 22.922 21.156 20.656 1 93.06 262 SER B C 1
ATOM 6727 O O . SER B 1 262 ? 23.047 21.062 19.422 1 93.06 262 SER B O 1
ATOM 6729 N N . HIS B 1 263 ? 23.281 20.203 21.484 1 92.56 263 HIS B N 1
ATOM 6730 C CA . HIS B 1 263 ? 23.969 19.016 20.984 1 92.56 263 HIS B CA 1
ATOM 6731 C C . HIS B 1 263 ? 23.016 18.156 20.172 1 92.56 263 HIS B C 1
ATOM 6733 O O . HIS B 1 263 ? 23.359 17.734 19.062 1 92.56 263 HIS B O 1
ATOM 6739 N N . PHE B 1 264 ? 21.938 17.953 20.734 1 96.12 264 PHE B N 1
ATOM 6740 C CA . PHE B 1 264 ? 20.953 17.156 20.031 1 96.12 264 PHE B CA 1
ATOM 6741 C C . PHE B 1 264 ? 20.562 17.844 18.719 1 96.12 264 PHE B C 1
ATOM 6743 O O . PHE B 1 264 ? 20.484 17.188 17.672 1 96.12 264 PHE B O 1
ATOM 6750 N N . ILE B 1 265 ? 20.281 19.078 18.734 1 96.31 265 ILE B N 1
ATOM 6751 C CA . ILE B 1 265 ? 19.828 19.828 17.578 1 96.31 265 ILE B CA 1
ATOM 6752 C C . ILE B 1 265 ? 20.891 19.75 16.484 1 96.31 265 ILE B C 1
ATOM 6754 O O . ILE B 1 265 ? 20.578 19.656 15.289 1 96.31 265 ILE B O 1
ATOM 6758 N N . THR B 1 266 ? 22.156 19.781 16.875 1 94.44 266 THR B N 1
ATOM 6759 C CA . THR B 1 266 ? 23.234 19.672 15.898 1 94.44 266 THR B CA 1
ATOM 6760 C C . THR B 1 266 ? 23.203 18.312 15.195 1 94.44 266 THR B C 1
ATOM 6762 O O . THR B 1 266 ? 23.469 18.234 13.992 1 94.44 266 THR B O 1
ATOM 6765 N N . GLN B 1 267 ? 22.859 17.312 15.984 1 94.44 267 GLN B N 1
ATOM 6766 C CA . GLN B 1 267 ? 22.734 16 15.383 1 94.44 267 GLN B CA 1
ATOM 6767 C C . GLN B 1 267 ? 21.578 15.961 14.375 1 94.44 267 GLN B C 1
ATOM 6769 O O . GLN B 1 267 ? 21.688 15.312 13.328 1 94.44 267 GLN B O 1
ATOM 6774 N N . VAL B 1 268 ? 20.469 16.641 14.656 1 96.5 268 VAL B N 1
ATOM 6775 C CA . VAL B 1 268 ? 19.312 16.672 13.758 1 96.5 268 VAL B CA 1
ATOM 6776 C C . VAL B 1 268 ? 19.656 17.469 12.508 1 96.5 268 VAL B C 1
ATOM 6778 O O . VAL B 1 268 ? 19.188 17.141 11.414 1 96.5 268 VAL B O 1
ATOM 6781 N N . LEU B 1 269 ? 20.531 18.453 12.609 1 95.75 269 LEU B N 1
ATOM 6782 C CA . LEU B 1 269 ? 20.922 19.297 11.484 1 95.75 269 LEU B CA 1
ATOM 6783 C C . LEU B 1 269 ? 21.719 18.5 10.453 1 95.75 269 LEU B C 1
ATOM 6785 O O . LEU B 1 269 ? 21.797 18.875 9.289 1 95.75 269 LEU B O 1
ATOM 6789 N N . ARG B 1 270 ? 22.266 17.375 10.891 1 94.06 270 ARG B N 1
ATOM 6790 C CA . ARG B 1 270 ? 22.984 16.516 9.977 1 94.06 270 ARG B CA 1
ATOM 6791 C C . ARG B 1 270 ? 22.062 15.953 8.898 1 94.06 270 ARG B C 1
ATOM 6793 O O . ARG B 1 270 ? 22.516 15.539 7.832 1 94.06 270 ARG B O 1
ATOM 6800 N N . PHE B 1 271 ? 20.797 15.891 9.195 1 94.06 271 PHE B N 1
ATOM 6801 C CA . PHE B 1 271 ? 19.844 15.391 8.219 1 94.06 271 PHE B CA 1
ATOM 6802 C C . PHE B 1 271 ? 19.547 16.453 7.168 1 94.06 271 PHE B C 1
ATOM 6804 O O . PHE B 1 271 ? 18.969 16.156 6.121 1 94.06 271 PHE B O 1
ATOM 6811 N N . ILE B 1 272 ? 19.922 17.688 7.398 1 93.94 272 ILE B N 1
ATOM 6812 C CA . ILE B 1 272 ? 19.562 18.812 6.531 1 93.94 272 ILE B CA 1
ATOM 6813 C C . ILE B 1 272 ? 20.781 19.25 5.727 1 93.94 272 ILE B C 1
ATOM 6815 O O . ILE B 1 272 ? 20.688 19.453 4.516 1 93.94 272 ILE B O 1
ATOM 6819 N N . GLY B 1 273 ? 21.875 19.344 6.477 1 90.12 273 GLY B N 1
ATOM 6820 C CA . GLY B 1 273 ? 23.094 19.781 5.84 1 90.12 273 GLY B CA 1
ATOM 6821 C C . GLY B 1 273 ? 24.344 19.234 6.52 1 90.12 273 GLY B C 1
ATOM 6822 O O . GLY B 1 273 ? 24.25 18.5 7.508 1 90.12 273 GLY B O 1
ATOM 6823 N N . ALA B 1 274 ? 25.438 19.641 5.953 1 87.12 274 ALA B N 1
ATOM 6824 C CA . ALA B 1 274 ? 26.703 19.203 6.52 1 87.12 274 ALA B CA 1
ATOM 6825 C C . ALA B 1 274 ? 27 19.953 7.82 1 87.12 274 ALA B C 1
ATOM 6827 O O . ALA B 1 274 ? 26.672 21.125 7.961 1 87.12 274 ALA B O 1
ATOM 6828 N N . THR B 1 275 ? 27.516 19.156 8.836 1 87.5 275 THR B N 1
ATOM 6829 C CA . THR B 1 275 ? 27.844 19.766 10.125 1 87.5 275 THR B CA 1
ATOM 6830 C C . THR B 1 275 ? 29.312 19.562 10.453 1 87.5 275 THR B C 1
ATOM 6832 O O . THR B 1 275 ? 29.984 18.719 9.859 1 87.5 275 THR B O 1
ATOM 6835 N N . GLU B 1 276 ? 29.812 20.531 11.375 1 80.38 276 GLU B N 1
ATOM 6836 C CA . GLU B 1 276 ? 31.203 20.453 11.82 1 80.38 276 GLU B CA 1
ATOM 6837 C C . GLU B 1 276 ? 31.328 19.609 13.086 1 80.38 276 GLU B C 1
ATOM 6839 O O . GLU B 1 276 ? 30.453 19.672 13.961 1 80.38 276 GLU B O 1
ATOM 6844 N N . GLY B 1 277 ? 32.219 18.625 13.25 1 69.31 277 GLY B N 1
ATOM 6845 C CA . GLY B 1 277 ? 32.406 17.781 14.406 1 69.31 277 GLY B CA 1
ATOM 6846 C C . GLY B 1 277 ? 32.969 18.531 15.609 1 69.31 277 GLY B C 1
ATOM 6847 O O . GLY B 1 277 ? 33.469 19.656 15.469 1 69.31 277 GLY B O 1
ATOM 6848 N N . PRO B 1 278 ? 32.75 18.219 16.891 1 59.03 278 PRO B N 1
ATOM 6849 C CA . PRO B 1 278 ? 33.219 18.891 18.109 1 59.03 278 PRO B CA 1
ATOM 6850 C C . PRO B 1 278 ? 34.719 19.094 18.109 1 59.03 278 PRO B C 1
ATOM 6852 O O . PRO B 1 278 ? 35.25 19.891 18.906 1 59.03 278 PRO B O 1
ATOM 6855 N N . ASN B 1 279 ? 35.625 18.422 17.703 1 48.06 279 ASN B N 1
ATOM 6856 C CA . ASN B 1 279 ? 37.031 18.531 18.078 1 48.06 279 ASN B CA 1
ATOM 6857 C C . ASN B 1 279 ? 37.625 19.875 17.688 1 48.06 279 ASN B C 1
ATOM 6859 O O . ASN B 1 279 ? 38.844 20.047 17.703 1 48.06 279 ASN B O 1
ATOM 6863 N N . SER B 1 280 ? 37 20.875 17.188 1 40.84 280 SER B N 1
ATOM 6864 C CA . SER B 1 280 ? 37.75 22.078 16.859 1 40.84 280 SER B CA 1
ATOM 6865 C C . SER B 1 280 ? 37.906 22.984 18.078 1 40.84 280 SER B C 1
ATOM 6867 O O . SER B 1 280 ? 37.219 24 18.188 1 40.84 280 SER B O 1
ATOM 6869 N N . ALA B 1 281 ? 38.219 22.703 19.359 1 35.91 281 ALA B N 1
ATOM 6870 C CA . ALA B 1 281 ? 38.812 23.594 20.344 1 35.91 281 ALA B CA 1
ATOM 6871 C C . ALA B 1 281 ? 39.969 24.375 19.75 1 35.91 281 ALA B C 1
ATOM 6873 O O . ALA B 1 281 ? 41 23.781 19.375 1 35.91 281 ALA B O 1
ATOM 6874 N N . VAL B 1 282 ? 39.844 25.547 19.312 1 34.97 282 VAL B N 1
ATOM 6875 C CA . VAL B 1 282 ? 40.844 26.594 19.125 1 34.97 282 VAL B CA 1
ATOM 6876 C C . VAL B 1 282 ? 41.594 26.844 20.438 1 34.97 282 VAL B C 1
ATOM 6878 O O . VAL B 1 282 ? 40.969 27.234 21.438 1 34.97 282 VAL B O 1
ATOM 6881 N N . PRO B 1 283 ? 42.781 26.281 20.875 1 33.06 283 PRO B N 1
ATOM 6882 C CA . PRO B 1 283 ? 43.625 26.984 21.859 1 33.06 283 PRO B CA 1
ATOM 6883 C C . PRO B 1 283 ? 43.781 28.469 21.516 1 33.06 283 PRO B C 1
ATOM 6885 O O . PRO B 1 283 ? 44.031 28.812 20.359 1 33.06 283 PRO B O 1
ATOM 6888 N N . ASP B 1 284 ? 43.281 29.391 22.141 1 29.5 284 ASP B N 1
ATOM 6889 C CA . ASP B 1 284 ? 43.75 30.75 22.281 1 29.5 284 ASP B CA 1
ATOM 6890 C C . ASP B 1 284 ? 45.219 30.766 22.734 1 29.5 284 ASP B C 1
ATOM 6892 O O . ASP B 1 284 ? 45.5 30.703 23.938 1 29.5 284 ASP B O 1
ATOM 6896 N N . VAL B 1 285 ? 46.281 29.844 22.391 1 28.86 285 VAL B N 1
ATOM 6897 C CA . VAL B 1 285 ? 47.656 30.281 22.625 1 28.86 285 VAL B CA 1
ATOM 6898 C C . VAL B 1 285 ? 47.875 31.672 22.016 1 28.86 285 VAL B C 1
ATOM 6900 O O . VAL B 1 285 ? 47.562 31.875 20.844 1 28.86 285 VAL B O 1
ATOM 6903 N N . LEU B 1 286 ? 48.156 32.719 22.797 1 26.89 286 LEU B N 1
ATOM 6904 C CA . LEU B 1 286 ? 48.906 33.969 22.875 1 26.89 286 LEU B CA 1
ATOM 6905 C C . LEU B 1 286 ? 50.156 33.906 21.969 1 26.89 286 LEU B C 1
ATOM 6907 O O . LEU B 1 286 ? 50.625 32.812 21.672 1 26.89 286 LEU B O 1
ATOM 6911 N N . THR B 1 287 ? 50.844 35.094 21.531 1 28.3 287 THR B N 1
ATOM 6912 C CA . THR B 1 287 ? 51.781 35.625 20.562 1 28.3 287 THR B CA 1
ATOM 6913 C C . THR B 1 287 ? 53.156 34.969 20.703 1 28.3 287 THR B C 1
ATOM 6915 O O . THR B 1 287 ? 54.094 35.375 20.031 1 28.3 287 THR B O 1
ATOM 6918 N N . ASP B 1 288 ? 53.656 34.188 21.562 1 29.48 288 ASP B N 1
ATOM 6919 C CA . ASP B 1 288 ? 55.094 34.25 21.281 1 29.48 288 ASP B CA 1
ATOM 6920 C C . ASP B 1 288 ? 55.406 33.781 19.859 1 29.48 288 ASP B C 1
ATOM 6922 O O . ASP B 1 288 ? 54.781 32.812 19.375 1 29.48 288 ASP B O 1
ATOM 6926 N N . PHE B 1 289 ? 56.094 34.531 18.828 1 24.83 289 PHE B N 1
ATOM 6927 C CA . PHE B 1 289 ? 56.531 34.594 17.438 1 24.83 289 PHE B CA 1
ATOM 6928 C C . PHE B 1 289 ? 57.156 33.25 17.016 1 24.83 289 PHE B C 1
ATOM 6930 O O . PHE B 1 289 ? 57.531 33.094 15.859 1 24.83 289 PHE B O 1
ATOM 6937 N N . LYS B 1 290 ? 57.938 32.5 17.75 1 28.16 290 LYS B N 1
ATOM 6938 C CA . LYS B 1 290 ? 58.812 31.75 16.828 1 28.16 290 LYS B CA 1
ATOM 6939 C C . LYS B 1 290 ? 57.969 30.891 15.883 1 28.16 290 LYS B C 1
ATOM 6941 O O . LYS B 1 290 ? 56.969 30.312 16.297 1 28.16 290 LYS B O 1
ATOM 6946 N N . SER B 1 291 ? 57.969 30.969 14.383 1 25.95 291 SER B N 1
ATOM 6947 C CA . SER B 1 291 ? 57.656 30.453 13.055 1 25.95 291 SER B CA 1
ATOM 6948 C C . SER B 1 291 ? 57.594 28.938 13.039 1 25.95 291 SER B C 1
ATOM 6950 O O . SER B 1 291 ? 57.344 28.328 12 1 25.95 291 SER B O 1
ATOM 6952 N N . SER B 1 292 ? 58.281 28.172 13.898 1 28.69 292 SER B N 1
ATOM 6953 C CA . SER B 1 292 ? 58.625 26.891 13.312 1 28.69 292 SER B CA 1
ATOM 6954 C C . SER B 1 292 ? 57.406 26.031 13.023 1 28.69 292 SER B C 1
ATOM 6956 O O . SER B 1 292 ? 56.281 26.375 13.453 1 28.69 292 SER B O 1
ATOM 6958 N N . ASP B 1 293 ? 57.375 24.578 13.328 1 29.69 293 ASP B N 1
ATOM 6959 C CA . ASP B 1 293 ? 56.812 23.391 12.711 1 29.69 293 ASP B CA 1
ATOM 6960 C C . ASP B 1 293 ? 55.375 23.156 13.164 1 29.69 293 ASP B C 1
ATOM 6962 O O . ASP B 1 293 ? 55.125 22.422 14.117 1 29.69 293 ASP B O 1
ATOM 6966 N N . VAL B 1 294 ? 54.562 24.031 13.625 1 32.06 294 VAL B N 1
ATOM 6967 C CA . VAL B 1 294 ? 53.188 23.859 14.109 1 32.06 294 VAL B CA 1
ATOM 6968 C C . VAL B 1 294 ? 52.312 23.281 12.984 1 32.06 294 VAL B C 1
ATOM 6970 O O . VAL B 1 294 ? 51.75 24.047 12.195 1 32.06 294 VAL B O 1
ATOM 6973 N N . THR B 1 295 ? 52.625 22.266 12.18 1 32.94 295 THR B N 1
ATOM 6974 C CA . THR B 1 295 ? 52 21.547 11.078 1 32.94 295 THR B CA 1
ATOM 6975 C C . THR B 1 295 ? 50.75 20.812 11.547 1 32.94 295 THR B C 1
ATOM 6977 O O . THR B 1 295 ? 50.156 20.031 10.797 1 32.94 295 THR B O 1
ATOM 6980 N N . GLY B 1 296 ? 50.5 20.641 12.836 1 34.44 296 GLY B N 1
ATOM 6981 C CA . GLY B 1 296 ? 49.406 19.688 12.992 1 34.44 296 GLY B CA 1
ATOM 6982 C C . GLY B 1 296 ? 48.094 20.188 12.477 1 34.44 296 GLY B C 1
ATOM 6983 O O . GLY B 1 296 ? 47.688 21.312 12.789 1 34.44 296 GLY B O 1
ATOM 6984 N N . ASP B 1 297 ? 47.469 19.75 11.289 1 35 297 ASP B N 1
ATOM 6985 C CA . ASP B 1 297 ? 46.281 20 10.5 1 35 297 ASP B CA 1
ATOM 6986 C C . ASP B 1 297 ? 45.031 19.891 11.367 1 35 297 ASP B C 1
ATOM 6988 O O . ASP B 1 297 ? 44.688 18.797 11.836 1 35 297 ASP B O 1
ATOM 6992 N N . ASN B 1 298 ? 44.594 20.625 12.297 1 38.91 298 ASN B N 1
ATOM 6993 C CA . ASN B 1 298 ? 43.25 20.828 12.836 1 38.91 298 ASN B CA 1
ATOM 6994 C C . ASN B 1 298 ? 42.188 20.766 11.75 1 38.91 298 ASN B C 1
ATOM 6996 O O . ASN B 1 298 ? 41.75 21.797 11.25 1 38.91 298 ASN B O 1
ATOM 7000 N N . GLU B 1 299 ? 42.094 19.859 10.805 1 43.47 299 GLU B N 1
ATOM 7001 C CA . GLU B 1 299 ? 41.156 19.719 9.719 1 43.47 299 GLU B CA 1
ATOM 7002 C C . GLU B 1 299 ? 39.75 19.453 10.25 1 43.47 299 GLU B C 1
ATOM 7004 O O . GLU B 1 299 ? 39.5 18.484 10.984 1 43.47 299 GLU B O 1
ATOM 7009 N N . LYS B 1 300 ? 38.781 20.516 10.555 1 52.97 300 LYS B N 1
ATOM 7010 C CA . LYS B 1 300 ? 37.344 20.406 10.68 1 52.97 300 LYS B CA 1
ATOM 7011 C C . LYS B 1 300 ? 36.812 19.203 9.906 1 52.97 300 LYS B C 1
ATOM 7013 O O . LYS B 1 300 ? 37.031 19.094 8.695 1 52.97 300 LYS B O 1
ATOM 7018 N N . CYS B 1 301 ? 36.594 18.156 10.773 1 63.66 301 CYS B N 1
ATOM 7019 C CA . CYS B 1 301 ? 36 16.969 10.141 1 63.66 301 CYS B CA 1
ATOM 7020 C C . CYS B 1 301 ? 34.594 17.234 9.695 1 63.66 301 CYS B C 1
ATOM 7022 O O . CYS B 1 301 ? 33.688 17.438 10.523 1 63.66 301 CYS B O 1
ATOM 7024 N N . VAL B 1 302 ? 34.312 17.812 8.68 1 73.19 302 VAL B N 1
ATOM 7025 C CA . VAL B 1 302 ? 33 18.047 8.062 1 73.19 302 VAL B CA 1
ATOM 7026 C C . VAL B 1 302 ? 32.281 16.719 7.848 1 73.19 302 VAL B C 1
ATOM 7028 O O . VAL B 1 302 ? 32.844 15.789 7.258 1 73.19 302 VAL B O 1
ATOM 7031 N N . GLN B 1 303 ? 31.203 16.656 8.734 1 78.5 303 GLN B N 1
ATOM 7032 C CA . GLN B 1 303 ? 30.344 15.508 8.5 1 78.5 303 GLN B CA 1
ATOM 7033 C C . GLN B 1 303 ? 29.359 15.773 7.359 1 78.5 303 GLN B C 1
ATOM 7035 O O . GLN B 1 303 ? 28.688 16.797 7.344 1 78.5 303 GLN B O 1
ATOM 7040 N N . GLU B 1 304 ? 29.266 14.914 6.535 1 80.5 304 GLU B N 1
ATOM 7041 C CA . GLU B 1 304 ? 28.422 15.07 5.355 1 80.5 304 GLU B CA 1
ATOM 7042 C C . GLU B 1 304 ? 26.938 14.922 5.707 1 80.5 304 GLU B C 1
ATOM 7044 O O . GLU B 1 304 ? 26.594 14.312 6.723 1 80.5 304 GLU B O 1
ATOM 7049 N N . GLN B 1 305 ? 26.125 15.547 4.926 1 86.12 305 GLN B N 1
ATOM 7050 C CA . GLN B 1 305 ? 24.688 15.43 5.082 1 86.12 305 GLN B CA 1
ATOM 7051 C C . GLN B 1 305 ? 24.234 13.977 5.004 1 86.12 305 GLN B C 1
ATOM 7053 O O . GLN B 1 305 ? 24.688 13.227 4.133 1 86.12 305 GLN B O 1
ATOM 7058 N N . LEU B 1 306 ? 23.453 13.672 5.906 1 85.81 306 LEU B N 1
ATOM 7059 C CA . LEU B 1 306 ? 22.969 12.297 5.953 1 85.81 306 LEU B CA 1
ATOM 7060 C C . LEU B 1 306 ? 21.812 12.094 4.98 1 85.81 306 LEU B C 1
ATOM 7062 O O . LEU B 1 306 ? 20.938 12.953 4.852 1 85.81 306 LEU B O 1
ATOM 7066 N N . PHE B 1 307 ? 21.766 10.883 4.172 1 84.81 307 PHE B N 1
ATOM 7067 C CA . PHE B 1 307 ? 20.688 10.328 3.363 1 84.81 307 PHE B CA 1
ATOM 7068 C C . PHE B 1 307 ? 20.344 11.266 2.207 1 84.81 307 PHE B C 1
ATOM 7070 O O . PHE B 1 307 ? 19.188 11.367 1.811 1 84.81 307 PHE B O 1
ATOM 7077 N N . ASP B 1 308 ? 21.172 12.055 1.765 1 81.12 308 ASP B N 1
ATOM 7078 C CA . ASP B 1 308 ? 21.094 12.859 0.548 1 81.12 308 ASP B CA 1
ATOM 7079 C C . ASP B 1 308 ? 19.828 13.727 0.553 1 81.12 308 ASP B C 1
ATOM 7081 O O . ASP B 1 308 ? 19.125 13.812 -0.453 1 81.12 308 ASP B O 1
ATOM 7085 N N . GLY B 1 309 ? 19.469 14.227 1.745 1 85.44 309 GLY B N 1
ATOM 7086 C CA . GLY B 1 309 ? 18.406 15.219 1.828 1 85.44 309 GLY B CA 1
ATOM 7087 C C . GLY B 1 309 ? 17.016 14.602 1.929 1 85.44 309 GLY B C 1
ATOM 7088 O O . GLY B 1 309 ? 16.016 15.312 1.906 1 85.44 309 GLY B O 1
ATOM 7089 N N . GLN B 1 310 ? 16.875 13.305 2.057 1 84.69 310 GLN B N 1
ATOM 7090 C CA . GLN B 1 310 ? 15.578 12.625 2.125 1 84.69 310 GLN B CA 1
ATOM 7091 C C . GLN B 1 310 ? 14.812 13.039 3.377 1 84.69 310 GLN B C 1
ATOM 7093 O O . GLN B 1 310 ? 13.578 13.023 3.387 1 84.69 310 GLN B O 1
ATOM 7098 N N . LEU B 1 311 ? 15.562 13.469 4.367 1 92.12 311 LEU B N 1
ATOM 7099 C CA . LEU B 1 311 ? 14.93 13.742 5.652 1 92.12 311 LEU B CA 1
ATOM 7100 C C . LEU B 1 311 ? 14.961 15.227 5.977 1 92.12 311 LEU B C 1
ATOM 7102 O O . LEU B 1 311 ? 14.656 15.633 7.102 1 92.12 311 LEU B O 1
ATOM 7106 N N . THR B 1 312 ? 15.273 16.047 4.957 1 93.31 312 THR B N 1
ATOM 7107 C CA . THR B 1 312 ? 15.5 17.469 5.184 1 93.31 312 THR B CA 1
ATOM 7108 C C . THR B 1 312 ? 14.234 18.141 5.699 1 93.31 312 THR B C 1
ATOM 7110 O O . THR B 1 312 ? 14.266 18.859 6.711 1 93.31 312 THR B O 1
ATOM 7113 N N . HIS B 1 313 ? 13.086 17.906 5.062 1 93.31 313 HIS B N 1
ATOM 7114 C CA . HIS B 1 313 ? 11.836 18.547 5.457 1 93.31 313 HIS B CA 1
ATOM 7115 C C . HIS B 1 313 ? 11.359 18.031 6.809 1 93.31 313 HIS B C 1
ATOM 7117 O O . HIS B 1 313 ? 10.898 18.797 7.648 1 93.31 313 HIS B O 1
ATOM 7123 N N . ALA B 1 314 ? 11.477 16.719 6.996 1 94.31 314 ALA B N 1
ATOM 7124 C CA . ALA B 1 314 ? 11.062 16.125 8.266 1 94.31 314 ALA B CA 1
ATOM 7125 C C . ALA B 1 314 ? 11.891 16.672 9.422 1 94.31 314 ALA B C 1
ATOM 7127 O O . ALA B 1 314 ? 11.352 17 10.484 1 94.31 314 ALA B O 1
ATOM 7128 N N . ALA B 1 315 ? 13.141 16.766 9.195 1 96.56 315 ALA B N 1
ATOM 7129 C CA . ALA B 1 315 ? 14.031 17.297 10.219 1 96.56 315 ALA B CA 1
ATOM 7130 C C . ALA B 1 315 ? 13.727 18.766 10.5 1 96.56 315 ALA B C 1
ATOM 7132 O O . ALA B 1 315 ? 13.766 19.203 11.648 1 96.56 315 ALA B O 1
ATOM 7133 N N . THR B 1 316 ? 13.422 19.516 9.484 1 96.25 316 THR B N 1
ATOM 7134 C CA . THR B 1 316 ? 13.078 20.922 9.648 1 96.25 316 THR B CA 1
ATOM 7135 C C . THR B 1 316 ? 11.82 21.078 10.492 1 96.25 316 THR B C 1
ATOM 7137 O O . THR B 1 316 ? 11.766 21.938 11.391 1 96.25 316 THR B O 1
ATOM 7140 N N . ALA B 1 317 ? 10.844 20.266 10.211 1 94.81 317 ALA B N 1
ATOM 7141 C CA . ALA B 1 317 ? 9.609 20.312 10.992 1 94.81 317 ALA B CA 1
ATOM 7142 C C . ALA B 1 317 ? 9.883 20.016 12.469 1 94.81 317 ALA B C 1
ATOM 7144 O O . ALA B 1 317 ? 9.312 20.656 13.352 1 94.81 317 ALA B O 1
ATOM 7145 N N . LEU B 1 318 ? 10.719 19.078 12.688 1 96.81 318 LEU B N 1
ATOM 7146 C CA . LEU B 1 318 ? 11.062 18.734 14.062 1 96.81 318 LEU B CA 1
ATOM 7147 C C . LEU B 1 318 ? 11.734 19.906 14.766 1 96.81 318 LEU B C 1
ATOM 7149 O O . LEU B 1 318 ? 11.414 20.219 15.914 1 96.81 318 LEU B O 1
ATOM 7153 N N . LEU B 1 319 ? 12.648 20.547 14.094 1 97.25 319 LEU B N 1
ATOM 7154 C CA . LEU B 1 319 ? 13.375 21.672 14.688 1 97.25 319 LEU B CA 1
ATOM 7155 C C . LEU B 1 319 ? 12.422 22.828 14.992 1 97.25 319 LEU B C 1
ATOM 7157 O O . LEU B 1 319 ? 12.57 23.5 16.016 1 97.25 319 LEU B O 1
ATOM 7161 N N . LEU B 1 320 ? 11.516 23.047 14.133 1 95.12 320 LEU B N 1
ATOM 7162 C CA . LEU B 1 320 ? 10.508 24.078 14.383 1 95.12 320 LEU B CA 1
ATOM 7163 C C . LEU B 1 320 ? 9.688 23.734 15.625 1 95.12 320 LEU B C 1
ATOM 7165 O O . LEU B 1 320 ? 9.43 24.594 16.453 1 95.12 320 LEU B O 1
ATOM 7169 N N . ALA B 1 321 ? 9.312 22.5 15.719 1 93.88 321 ALA B N 1
ATOM 7170 C CA . ALA B 1 321 ? 8.539 22.062 16.875 1 93.88 321 ALA B CA 1
ATOM 7171 C C . ALA B 1 321 ? 9.344 22.188 18.156 1 93.88 321 ALA B C 1
ATOM 7173 O O . ALA B 1 321 ? 8.812 22.578 19.203 1 93.88 321 ALA B O 1
ATOM 7174 N N . CYS B 1 322 ? 10.609 21.859 18.062 1 93.88 322 CYS B N 1
ATOM 7175 C CA . CYS B 1 322 ? 11.5 22 19.203 1 93.88 322 CYS B CA 1
ATOM 7176 C C . CYS B 1 322 ? 11.57 23.453 19.656 1 93.88 322 CYS B C 1
ATOM 7178 O O . CYS B 1 322 ? 11.422 23.75 20.844 1 93.88 322 CYS B O 1
ATOM 7180 N N . ASN B 1 323 ? 11.742 24.297 18.719 1 92.44 323 ASN B N 1
ATOM 7181 C CA . ASN B 1 323 ? 11.914 25.703 19.031 1 92.44 323 ASN B CA 1
ATOM 7182 C C . ASN B 1 323 ? 10.664 26.297 19.656 1 92.44 323 ASN B C 1
ATOM 7184 O O . ASN B 1 323 ? 10.742 27.25 20.453 1 92.44 323 ASN B O 1
ATOM 7188 N N . TRP B 1 324 ? 9.656 25.75 19.297 1 87.25 324 TRP B N 1
ATOM 7189 C CA . TRP B 1 324 ? 8.375 26.25 19.766 1 87.25 324 TRP B CA 1
ATOM 7190 C C . TRP B 1 324 ? 8.273 26.125 21.281 1 87.25 324 TRP B C 1
ATOM 7192 O O . TRP B 1 324 ? 7.535 26.875 21.938 1 87.25 324 TRP B O 1
ATOM 7202 N N . HIS B 1 325 ? 9.008 25.312 21.906 1 87.06 325 HIS B N 1
ATOM 7203 C CA . HIS B 1 325 ? 8.914 25.031 23.328 1 87.06 325 HIS B CA 1
ATOM 7204 C C . HIS B 1 325 ? 9.852 25.938 24.125 1 87.06 325 HIS B C 1
ATOM 7206 O O . HIS B 1 325 ? 9.836 25.922 25.359 1 87.06 325 HIS B O 1
ATOM 7212 N N . PHE B 1 326 ? 10.547 26.734 23.453 1 84.56 326 PHE B N 1
ATOM 7213 C CA . PHE B 1 326 ? 11.461 27.625 24.156 1 84.56 326 PHE B CA 1
ATOM 7214 C C . PHE B 1 326 ? 11.039 29.078 24 1 84.56 326 PHE B C 1
ATOM 7216 O O . PHE B 1 326 ? 10.57 29.484 22.938 1 84.56 326 PHE B O 1
ATOM 7223 N N . CYS B 1 327 ? 10.953 29.672 25.125 1 67.62 327 CYS B N 1
ATOM 7224 C CA . CYS B 1 327 ? 10.43 31.031 25.203 1 67.62 327 CYS B CA 1
ATOM 7225 C C . CYS B 1 327 ? 11.203 31.969 24.281 1 67.62 327 CYS B C 1
ATOM 7227 O O . CYS B 1 327 ? 12.422 31.859 24.156 1 67.62 327 CYS B O 1
ATOM 7229 N N . SER B 1 328 ? 10.367 32.656 23.516 1 61.5 328 SER B N 1
ATOM 7230 C CA . SER B 1 328 ? 10.93 33.625 22.594 1 61.5 328 SER B CA 1
ATOM 7231 C C . SER B 1 328 ? 11.68 34.719 23.328 1 61.5 328 SER B C 1
ATOM 7233 O O . SER B 1 328 ? 11.297 35.125 24.438 1 61.5 328 SER B O 1
ATOM 7235 N N . ILE B 1 329 ? 12.891 35.062 23 1 51.69 329 ILE B N 1
ATOM 7236 C CA . ILE B 1 329 ? 13.703 36.125 23.578 1 51.69 329 ILE B CA 1
ATOM 7237 C C . ILE B 1 329 ? 12.945 37.469 23.516 1 51.69 329 ILE B C 1
ATOM 7239 O O . ILE B 1 329 ? 13.039 38.281 24.422 1 51.69 329 ILE B O 1
ATOM 7243 N N . ALA B 1 330 ? 12.078 37.656 22.453 1 46.03 330 ALA B N 1
ATOM 7244 C CA . ALA B 1 330 ? 11.422 38.969 22.25 1 46.03 330 ALA B CA 1
ATOM 7245 C C . ALA B 1 330 ? 10.445 39.25 23.375 1 46.03 330 ALA B C 1
ATOM 7247 O O . ALA B 1 330 ? 10.234 40.406 23.734 1 46.03 330 ALA B O 1
ATOM 7248 N N . ALA B 1 331 ? 9.867 38.281 24.078 1 46.72 331 ALA B N 1
ATOM 7249 C CA . ALA B 1 331 ? 8.859 38.5 25.109 1 46.72 331 ALA B CA 1
ATOM 7250 C C . ALA B 1 331 ? 9.508 38.906 26.422 1 46.72 331 ALA B C 1
ATOM 7252 O O . ALA B 1 331 ? 8.914 39.688 27.188 1 46.72 331 ALA B O 1
ATOM 7253 N N . LYS B 1 332 ? 10.68 38.5 26.766 1 47.12 332 LYS B N 1
ATOM 7254 C CA . LYS B 1 332 ? 11.203 38.812 28.094 1 47.12 332 LYS B CA 1
ATOM 7255 C C . LYS B 1 332 ? 11.617 40.281 28.188 1 47.12 332 LYS B C 1
ATOM 7257 O O . LYS B 1 332 ? 11.688 40.844 29.297 1 47.12 332 LYS B O 1
ATOM 7262 N N . ARG B 1 333 ? 12 40.906 27.031 1 43.62 333 ARG B N 1
ATOM 7263 C CA . ARG B 1 333 ? 12.445 42.281 27.172 1 43.62 333 ARG B CA 1
ATOM 7264 C C . ARG B 1 333 ? 11.289 43.188 27.609 1 43.62 333 ARG B C 1
ATOM 7266 O O . ARG B 1 333 ? 11.508 44.281 28.109 1 43.62 333 ARG B O 1
ATOM 7273 N N . SER B 1 334 ? 10.055 42.781 27.203 1 39.16 334 SER B N 1
ATOM 7274 C CA . SER B 1 334 ? 9.023 43.781 27.547 1 39.16 334 SER B CA 1
ATOM 7275 C C . SER B 1 334 ? 8.727 43.75 29.047 1 39.16 334 SER B C 1
ATOM 7277 O O . SER B 1 334 ? 7.785 44.406 29.5 1 39.16 334 SER B O 1
ATOM 7279 N N . ARG B 1 335 ? 9.117 42.781 29.859 1 39.28 335 ARG B N 1
ATOM 7280 C CA . ARG B 1 335 ? 8.812 42.969 31.281 1 39.28 335 ARG B CA 1
ATOM 7281 C C . ARG B 1 335 ? 9.609 44.125 31.859 1 39.28 335 ARG B C 1
ATOM 7283 O O . ARG B 1 335 ? 10.781 44.312 31.531 1 39.28 335 ARG B O 1
ATOM 7290 N N . GLY B 1 336 ? 9.047 45.188 32.5 1 32.62 336 GLY B N 1
ATOM 7291 C CA . GLY B 1 336 ? 9.438 46.438 33.125 1 32.62 336 GLY B CA 1
ATOM 7292 C C . GLY B 1 336 ? 10.797 46.344 33.812 1 32.62 336 GLY B C 1
ATOM 7293 O O . GLY B 1 336 ? 11.406 45.281 33.844 1 32.62 336 GLY B O 1
ATOM 7294 N N . SER B 1 337 ? 11.109 47.5 34.906 1 32.38 337 SER B N 1
ATOM 7295 C CA . SER B 1 337 ? 12.039 48.281 35.719 1 32.38 337 SER B CA 1
ATOM 7296 C C . SER B 1 337 ? 12.812 47.406 36.688 1 32.38 337 SER B C 1
ATOM 7298 O O . SER B 1 337 ? 13.625 47.875 37.469 1 32.38 337 SER B O 1
ATOM 7300 N N . GLY B 1 338 ? 12.172 46.531 37.656 1 33.06 338 GLY B N 1
ATOM 7301 C CA . GLY B 1 338 ? 12.961 46.281 38.844 1 33.06 338 GLY B CA 1
ATOM 7302 C C . GLY B 1 338 ? 14.297 45.625 38.531 1 33.06 338 GLY B C 1
ATOM 7303 O O . GLY B 1 338 ? 14.562 45.219 37.406 1 33.06 338 GLY B O 1
ATOM 7304 N N . GLY B 1 339 ? 15.312 45.594 39.656 1 33.12 339 GLY B N 1
ATOM 7305 C CA . GLY B 1 339 ? 16.688 45.156 39.844 1 33.12 339 GLY B CA 1
ATOM 7306 C C . GLY B 1 339 ? 17 43.844 39.188 1 33.12 339 GLY B C 1
ATOM 7307 O O . GLY B 1 339 ? 17.703 43 39.781 1 33.12 339 GLY B O 1
ATOM 7308 N N . VAL B 1 340 ? 16.109 43.344 38.438 1 33.22 340 VAL B N 1
ATOM 7309 C CA . VAL B 1 340 ? 16.438 41.938 38.156 1 33.22 340 VAL B CA 1
ATOM 7310 C C . VAL B 1 340 ? 17.875 41.844 37.656 1 33.22 340 VAL B C 1
ATOM 7312 O O . VAL B 1 340 ? 18.359 42.75 36.969 1 33.22 340 VAL B O 1
ATOM 7315 N N . SER B 1 341 ? 18.672 41.062 38.344 1 35.5 341 SER B N 1
ATOM 7316 C CA . SER B 1 341 ? 19.984 40.531 38 1 35.5 341 SER B CA 1
ATOM 7317 C C . SER B 1 341 ? 20.141 40.312 36.5 1 35.5 341 SER B C 1
ATOM 7319 O O . SER B 1 341 ? 19.156 40.062 35.812 1 35.5 341 SER B O 1
ATOM 7321 N N . PRO B 1 342 ? 21.125 40.812 35.781 1 36.44 342 PRO B N 1
ATOM 7322 C CA . PRO B 1 342 ? 21.469 40.469 34.375 1 36.44 342 PRO B CA 1
ATOM 7323 C C . PRO B 1 342 ? 21.062 39.062 34 1 36.44 342 PRO B C 1
ATOM 7325 O O . PRO B 1 342 ? 21.812 38.094 34.25 1 36.44 342 PRO B O 1
ATOM 7328 N N . HIS B 1 343 ? 19.875 38.656 34.375 1 36.62 343 HIS B N 1
ATOM 7329 C CA . HIS B 1 343 ? 19.453 37.312 34.062 1 36.62 343 HIS B CA 1
ATOM 7330 C C . HIS B 1 343 ? 19.859 36.906 32.625 1 36.62 343 HIS B C 1
ATOM 7332 O O . HIS B 1 343 ? 19.812 37.75 31.719 1 36.62 343 HIS B O 1
ATOM 7338 N N . ILE B 1 344 ? 20.828 36.062 32.438 1 42.25 344 ILE B N 1
ATOM 7339 C CA . ILE B 1 344 ? 21.312 35.312 31.297 1 42.25 344 ILE B CA 1
ATOM 7340 C C . ILE B 1 344 ? 20.156 35.031 30.344 1 42.25 344 ILE B C 1
ATOM 7342 O O . ILE B 1 344 ? 19.141 34.438 30.719 1 42.25 344 ILE B O 1
ATOM 7346 N N . PRO B 1 345 ? 19.969 35.844 29.312 1 48.84 345 PRO B N 1
ATOM 7347 C CA . PRO B 1 345 ? 18.938 35.594 28.297 1 48.84 345 PRO B CA 1
ATOM 7348 C C . PRO B 1 345 ? 18.672 34.125 28.047 1 48.84 345 PRO B C 1
ATOM 7350 O O . PRO B 1 345 ? 19.578 33.312 28.125 1 48.84 345 PRO B O 1
ATOM 7353 N N . PRO B 1 346 ? 17.438 33.625 28.297 1 57.62 346 PRO B N 1
ATOM 7354 C CA . PRO B 1 346 ? 17.125 32.219 28.094 1 57.62 346 PRO B CA 1
ATOM 7355 C C . PRO B 1 346 ? 17.688 31.672 26.781 1 57.62 346 PRO B C 1
ATOM 7357 O O . PRO B 1 346 ? 17.594 32.312 25.75 1 57.62 346 PRO B O 1
ATOM 7360 N N . LYS B 1 347 ? 18.719 30.797 26.844 1 72.31 347 LYS B N 1
ATOM 7361 C CA . LYS B 1 347 ? 19.438 30.172 25.734 1 72.31 347 LYS B CA 1
ATOM 7362 C C . LYS B 1 347 ? 18.5 29.312 24.891 1 72.31 347 LYS B C 1
ATOM 7364 O O . LYS B 1 347 ? 17.797 28.438 25.422 1 72.31 347 LYS B O 1
ATOM 7369 N N . ILE B 1 348 ? 18.094 29.844 23.656 1 88.56 348 ILE B N 1
ATOM 7370 C CA . ILE B 1 348 ? 17.375 29.031 22.688 1 88.56 348 ILE B CA 1
ATOM 7371 C C . ILE B 1 348 ? 18.328 28.062 22 1 88.56 348 ILE B C 1
ATOM 7373 O O . ILE B 1 348 ? 19.188 28.484 21.203 1 88.56 348 ILE B O 1
ATOM 7377 N N . PRO B 1 349 ? 18.156 26.844 22.344 1 93.06 349 PRO B N 1
ATOM 7378 C CA . PRO B 1 349 ? 19.125 25.844 21.875 1 93.06 349 PRO B CA 1
ATOM 7379 C C . PRO B 1 349 ? 19.25 25.828 20.344 1 93.06 349 PRO B C 1
ATOM 7381 O O . PRO B 1 349 ? 20.359 25.641 19.828 1 93.06 349 PRO B O 1
ATOM 7384 N N . LEU B 1 350 ? 18.156 26.016 19.672 1 95.06 350 LEU B N 1
ATOM 7385 C CA . LEU B 1 350 ? 18.203 26 18.219 1 95.06 350 LEU B CA 1
ATOM 7386 C C . LEU B 1 350 ? 19.109 27.109 17.672 1 95.06 350 LEU B C 1
ATOM 7388 O O . LEU B 1 350 ? 19.906 26.875 16.766 1 95.06 350 LEU B O 1
ATOM 7392 N N . LEU B 1 351 ? 19.031 28.312 18.203 1 93.5 351 LEU B N 1
ATOM 7393 C CA . LEU B 1 351 ? 19.859 29.438 17.766 1 93.5 351 LEU B CA 1
ATOM 7394 C C . LEU B 1 351 ? 21.328 29.172 18.047 1 93.5 351 LEU B C 1
ATOM 7396 O O . LEU B 1 351 ? 22.188 29.5 17.234 1 93.5 351 LEU B O 1
ATOM 7400 N N . GLU B 1 352 ? 21.562 28.609 19.203 1 92.06 352 GLU B N 1
ATOM 7401 C CA . GLU B 1 352 ? 22.922 28.25 19.562 1 92.06 352 GLU B CA 1
ATOM 7402 C C . GLU B 1 352 ? 23.516 27.266 18.562 1 92.06 352 GLU B C 1
ATOM 7404 O O . GLU B 1 352 ? 24.656 27.422 18.125 1 92.06 352 GLU B O 1
ATOM 7409 N N . ALA B 1 353 ? 22.734 26.297 18.234 1 93.94 353 ALA B N 1
ATOM 7410 C CA . ALA B 1 353 ? 23.188 25.281 17.297 1 93.94 353 ALA B CA 1
ATOM 7411 C C . ALA B 1 353 ? 23.406 25.875 15.906 1 93.94 353 ALA B C 1
ATOM 7413 O O . ALA B 1 353 ? 24.391 25.531 15.234 1 93.94 353 ALA B O 1
ATOM 7414 N N . LEU B 1 354 ? 22.594 26.719 15.477 1 93.62 354 LEU B N 1
ATOM 7415 C CA . LEU B 1 354 ? 22.719 27.328 14.156 1 93.62 354 LEU B CA 1
ATOM 7416 C C . LEU B 1 354 ? 23.969 28.188 14.078 1 93.62 354 LEU B C 1
ATOM 7418 O O . LEU B 1 354 ? 24.656 28.203 13.047 1 93.62 354 LEU B O 1
ATOM 7422 N N . LEU B 1 355 ? 24.234 28.922 15.094 1 91.38 355 LEU B N 1
ATOM 7423 C CA . LEU B 1 355 ? 25.422 29.781 15.133 1 91.38 355 LEU B CA 1
ATOM 7424 C C . LEU B 1 355 ? 26.703 28.953 15.055 1 91.38 355 LEU B C 1
ATOM 7426 O O . LEU B 1 355 ? 27.688 29.391 14.453 1 91.38 355 LEU B O 1
ATOM 7430 N N . SER B 1 356 ? 26.578 27.719 15.594 1 89.44 356 SER B N 1
ATOM 7431 C CA . SER B 1 356 ? 27.766 26.859 15.633 1 89.44 356 SER B CA 1
ATOM 7432 C C . SER B 1 356 ? 27.906 26.062 14.344 1 89.44 356 SER B C 1
ATOM 7434 O O . SER B 1 356 ? 28.969 25.516 14.062 1 89.44 356 SER B O 1
ATOM 7436 N N . GLN B 1 357 ? 26.875 25.984 13.57 1 89.81 357 GLN B N 1
ATOM 7437 C CA . GLN B 1 357 ? 26.891 25.172 12.352 1 89.81 357 GLN B CA 1
ATOM 7438 C C . GLN B 1 357 ? 26.438 26 11.148 1 89.81 357 GLN B C 1
ATOM 7440 O O . GLN B 1 357 ? 25.391 25.734 10.555 1 89.81 357 GLN B O 1
ATOM 7445 N N . PRO B 1 358 ? 27.281 26.781 10.594 1 79.81 358 PRO B N 1
ATOM 7446 C CA . PRO B 1 358 ? 26.859 27.672 9.523 1 79.81 358 PRO B CA 1
ATOM 7447 C C . PRO B 1 358 ? 26.547 26.938 8.219 1 79.81 358 PRO B C 1
ATOM 7449 O O . PRO B 1 358 ? 25.672 27.375 7.461 1 79.81 358 PRO B O 1
ATOM 7452 N N . THR B 1 359 ? 27.172 25.812 7.969 1 82.88 359 THR B N 1
ATOM 7453 C CA . THR B 1 359 ? 26.969 25.078 6.723 1 82.88 359 THR B CA 1
ATOM 7454 C C . THR B 1 359 ? 25.578 24.438 6.691 1 82.88 359 THR B C 1
ATOM 7456 O O . THR B 1 359 ? 24.953 24.375 5.633 1 82.88 359 THR B O 1
ATOM 7459 N N . ALA B 1 360 ? 25.203 23.984 7.77 1 87.38 360 ALA B N 1
ATOM 7460 C CA . ALA B 1 360 ? 23.891 23.328 7.824 1 87.38 360 ALA B CA 1
ATOM 7461 C C . ALA B 1 360 ? 22.781 24.375 7.973 1 87.38 360 ALA B C 1
ATOM 7463 O O . ALA B 1 360 ? 21.609 24.062 7.73 1 87.38 360 ALA B O 1
ATOM 7464 N N . CYS B 1 361 ? 23.078 25.516 8.258 1 89.56 361 CYS B N 1
ATOM 7465 C CA . CYS B 1 361 ? 22.125 26.578 8.547 1 89.56 361 CYS B CA 1
ATOM 7466 C C . CYS B 1 361 ? 21.438 27.062 7.277 1 89.56 361 CYS B C 1
ATOM 7468 O O . CYS B 1 361 ? 20.234 27.328 7.277 1 89.56 361 CYS B O 1
ATOM 7470 N N . ARG B 1 362 ? 22.156 27.047 6.242 1 90.31 362 ARG B N 1
ATOM 7471 C CA . ARG B 1 362 ? 21.625 27.641 5.023 1 90.31 362 ARG B CA 1
ATOM 7472 C C . ARG B 1 362 ? 20.438 26.859 4.48 1 90.31 362 ARG B C 1
ATOM 7474 O O . ARG B 1 362 ? 19.359 27.406 4.301 1 90.31 362 ARG B O 1
ATOM 7481 N N . PRO B 1 363 ? 20.672 25.562 4.27 1 92.94 363 PRO B N 1
ATOM 7482 C CA . PRO B 1 363 ? 19.516 24.812 3.756 1 92.94 363 PRO B CA 1
ATOM 7483 C C . PRO B 1 363 ? 18.328 24.828 4.711 1 92.94 363 PRO B C 1
ATOM 7485 O O . PRO B 1 363 ? 17.172 24.844 4.27 1 92.94 363 PRO B O 1
ATOM 7488 N N . PHE B 1 364 ? 18.625 24.797 5.949 1 96 364 PHE B N 1
ATOM 7489 C CA . PHE B 1 364 ? 17.547 24.844 6.941 1 96 364 PHE B CA 1
ATOM 7490 C C . PHE B 1 364 ? 16.75 26.141 6.812 1 96 364 PHE B C 1
ATOM 7492 O O . PHE B 1 364 ? 15.523 26.109 6.742 1 96 364 PHE B O 1
ATOM 7499 N N . LEU B 1 365 ? 17.359 27.297 6.762 1 96.06 365 LEU B N 1
ATOM 7500 C CA . LEU B 1 365 ? 16.719 28.594 6.727 1 96.06 365 LEU B CA 1
ATOM 7501 C C . LEU B 1 365 ? 15.984 28.797 5.402 1 96.06 365 LEU B C 1
ATOM 7503 O O . LEU B 1 365 ? 14.945 29.453 5.359 1 96.06 365 LEU B O 1
ATOM 7507 N N . GLU B 1 366 ? 16.547 28.25 4.383 1 94.12 366 GLU B N 1
ATOM 7508 C CA . GLU B 1 366 ? 15.844 28.297 3.107 1 94.12 366 GLU B CA 1
ATOM 7509 C C . GLU B 1 366 ? 14.469 27.656 3.211 1 94.12 366 GLU B C 1
ATOM 7511 O O . GLU B 1 366 ? 13.484 28.172 2.684 1 94.12 366 GLU B O 1
ATOM 7516 N N . LEU B 1 367 ? 14.391 26.547 3.893 1 94.12 367 LEU B N 1
ATOM 7517 C CA . LEU B 1 367 ? 13.117 25.859 4.055 1 94.12 367 LEU B CA 1
ATOM 7518 C C . LEU B 1 367 ? 12.172 26.656 4.945 1 94.12 367 LEU B C 1
ATOM 7520 O O . LEU B 1 367 ? 10.961 26.672 4.711 1 94.12 367 LEU B O 1
ATOM 7524 N N . VAL B 1 368 ? 12.703 27.281 5.914 1 96.56 368 VAL B N 1
ATOM 7525 C CA . VAL B 1 368 ? 11.914 28.125 6.812 1 96.56 368 VAL B CA 1
ATOM 7526 C C . VAL B 1 368 ? 11.312 29.297 6.039 1 96.56 368 VAL B C 1
ATOM 7528 O O . VAL B 1 368 ? 10.117 29.578 6.16 1 96.56 368 VAL B O 1
ATOM 7531 N N . VAL B 1 369 ? 12.125 29.906 5.203 1 96 369 VAL B N 1
ATOM 7532 C CA . VAL B 1 369 ? 11.672 31.047 4.422 1 96 369 VAL B CA 1
ATOM 7533 C C . VAL B 1 369 ? 10.633 30.609 3.396 1 96 369 VAL B C 1
ATOM 7535 O O . VAL B 1 369 ? 9.664 31.312 3.131 1 96 369 VAL B O 1
ATOM 7538 N N . GLN B 1 370 ? 10.828 29.469 2.902 1 93 370 GLN B N 1
ATOM 7539 C CA . GLN B 1 370 ? 9.852 28.922 1.969 1 93 370 GLN B CA 1
ATOM 7540 C C . GLN B 1 370 ? 8.5 28.719 2.646 1 93 370 GLN B C 1
ATOM 7542 O O . GLN B 1 370 ? 7.457 29.062 2.082 1 93 370 GLN B O 1
ATOM 7547 N N . ALA B 1 371 ? 8.531 28.156 3.781 1 94.06 371 ALA B N 1
ATOM 7548 C CA . ALA B 1 371 ? 7.293 27.969 4.531 1 94.06 371 ALA B CA 1
ATOM 7549 C C . ALA B 1 371 ? 6.629 29.312 4.84 1 94.06 371 ALA B C 1
ATOM 7551 O O . ALA B 1 371 ? 5.41 29.438 4.734 1 94.06 371 ALA B O 1
ATOM 7552 N N . PHE B 1 372 ? 7.379 30.281 5.188 1 94.38 372 PHE B N 1
ATOM 7553 C CA . PHE B 1 372 ? 6.879 31.609 5.473 1 94.38 372 PHE B CA 1
ATOM 7554 C C . PHE B 1 372 ? 6.234 32.219 4.238 1 94.38 372 PHE B C 1
ATOM 7556 O O . PHE B 1 372 ? 5.152 32.812 4.32 1 94.38 372 PHE B O 1
ATOM 7563 N N . ASN B 1 373 ? 6.883 32.062 3.133 1 92 373 ASN B N 1
ATOM 7564 C CA . ASN B 1 373 ? 6.395 32.625 1.873 1 92 373 ASN B CA 1
ATOM 7565 C C . ASN B 1 373 ? 5.051 32.031 1.481 1 92 373 ASN B C 1
ATOM 7567 O O . ASN B 1 373 ? 4.18 32.719 0.952 1 92 373 ASN B O 1
ATOM 7571 N N . ARG B 1 374 ? 4.902 30.859 1.855 1 88.06 374 ARG B N 1
ATOM 7572 C CA . ARG B 1 374 ? 3.676 30.156 1.493 1 88.06 374 ARG B CA 1
ATOM 7573 C C . ARG B 1 374 ? 2.65 30.234 2.617 1 88.06 374 ARG B C 1
ATOM 7575 O O . ARG B 1 374 ? 1.55 29.688 2.498 1 88.06 374 ARG B O 1
ATOM 7582 N N . ASP B 1 375 ? 2.994 30.875 3.707 1 87.88 375 ASP B N 1
ATOM 7583 C CA . ASP B 1 375 ? 2.154 31.016 4.891 1 87.88 375 ASP B CA 1
ATOM 7584 C C . ASP B 1 375 ? 1.72 29.656 5.418 1 87.88 375 ASP B C 1
ATOM 7586 O O . ASP B 1 375 ? 0.531 29.406 5.637 1 87.88 375 ASP B O 1
ATOM 7590 N N . ILE B 1 376 ? 2.668 28.75 5.496 1 88.25 376 ILE B N 1
ATOM 7591 C CA . ILE B 1 376 ? 2.432 27.391 6.012 1 88.25 376 ILE B CA 1
ATOM 7592 C C . ILE B 1 376 ? 3.135 27.234 7.355 1 88.25 376 ILE B C 1
ATOM 7594 O O . ILE B 1 376 ? 4.277 27.656 7.523 1 88.25 376 ILE B O 1
ATOM 7598 N N . ASP B 1 377 ? 2.434 26.703 8.273 1 90.5 377 ASP B N 1
ATOM 7599 C CA . ASP B 1 377 ? 3.043 26.219 9.508 1 90.5 377 ASP B CA 1
ATOM 7600 C C . ASP B 1 377 ? 3.172 24.703 9.508 1 90.5 377 ASP B C 1
ATOM 7602 O O . ASP B 1 377 ? 2.227 24 9.867 1 90.5 377 ASP B O 1
ATOM 7606 N N . PRO B 1 378 ? 4.289 24.203 9.164 1 89.88 378 PRO B N 1
ATOM 7607 C CA . PRO B 1 378 ? 4.441 22.766 8.906 1 89.88 378 PRO B CA 1
ATOM 7608 C C . PRO B 1 378 ? 4.055 21.906 10.117 1 89.88 378 PRO B C 1
ATOM 7610 O O . PRO B 1 378 ? 3.531 20.812 9.953 1 89.88 378 PRO B O 1
A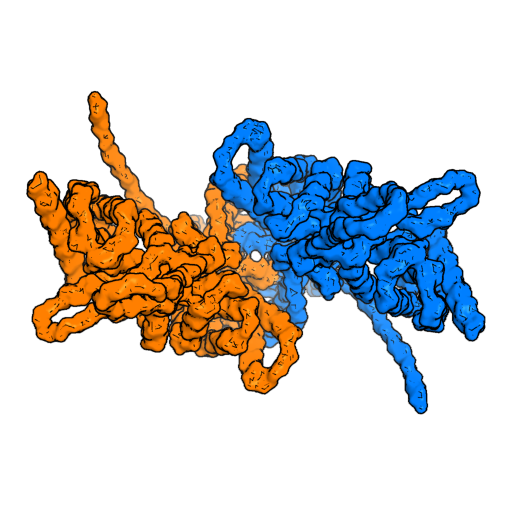TOM 7613 N N . ILE B 1 379 ? 4.309 22.312 11.32 1 90.62 379 ILE B N 1
ATOM 7614 C CA . ILE B 1 379 ? 4.141 21.469 12.5 1 90.62 379 ILE B CA 1
ATOM 7615 C C . ILE B 1 379 ? 2.658 21.188 12.727 1 90.62 379 ILE B C 1
ATOM 7617 O O . ILE B 1 379 ? 2.301 20.219 13.414 1 90.62 379 ILE B O 1
ATOM 7621 N N . THR B 1 380 ? 1.789 22.031 12.172 1 86.94 380 THR B N 1
ATOM 7622 C CA . THR B 1 380 ? 0.352 21.859 12.359 1 86.94 380 THR B CA 1
ATOM 7623 C C . THR B 1 380 ? -0.198 20.797 11.422 1 86.94 380 THR B C 1
ATOM 7625 O O . THR B 1 380 ? -1.321 20.312 11.602 1 86.94 380 THR B O 1
ATOM 7628 N N . TYR B 1 381 ? 0.607 20.422 10.5 1 83.75 381 TYR B N 1
ATOM 7629 C CA . TYR B 1 381 ? 0.13 19.484 9.492 1 83.75 381 TYR B CA 1
ATOM 7630 C C . TYR B 1 381 ? 0.718 18.094 9.711 1 83.75 381 TYR B C 1
ATOM 7632 O O . TYR B 1 381 ? 0.377 17.141 9 1 83.75 381 TYR B O 1
ATOM 7640 N N . VAL B 1 382 ? 1.562 17.953 10.688 1 86.88 382 VAL B N 1
ATOM 7641 C CA . VAL B 1 382 ? 2.186 16.656 10.938 1 86.88 382 VAL B CA 1
ATOM 7642 C C . VAL B 1 382 ? 1.186 15.719 11.617 1 86.88 382 VAL B C 1
ATOM 7644 O O . VAL B 1 382 ? 0.65 16.047 12.68 1 86.88 382 VAL B O 1
ATOM 7647 N N . ASP B 1 383 ? 0.891 14.648 10.914 1 85.56 383 ASP B N 1
ATOM 7648 C CA . ASP B 1 383 ? -0.027 13.625 11.398 1 85.56 383 ASP B CA 1
ATOM 7649 C C . ASP B 1 383 ? 0.389 12.234 10.922 1 85.56 383 ASP B C 1
ATOM 7651 O O . ASP B 1 383 ? 1.099 12.109 9.922 1 85.56 383 ASP B O 1
ATOM 7655 N N . VAL B 1 384 ? 0.09 11.266 11.703 1 85.12 384 VAL B N 1
ATOM 7656 C CA . VAL B 1 384 ? 0.433 9.898 11.32 1 85.12 384 VAL B CA 1
ATOM 7657 C C . VAL B 1 384 ? -0.791 9.211 10.727 1 85.12 384 VAL B C 1
ATOM 7659 O O . VAL B 1 384 ? -0.658 8.25 9.961 1 85.12 384 VAL B O 1
ATOM 7662 N N . LYS B 1 385 ? -1.983 9.547 10.992 1 75.19 385 LYS B N 1
ATOM 7663 C CA . LYS B 1 385 ? -3.195 9.031 10.367 1 75.19 385 LYS B CA 1
ATOM 7664 C C . LYS B 1 385 ? -3.803 10.047 9.406 1 75.19 385 LYS B C 1
ATOM 7666 O O . LYS B 1 385 ? -4.613 10.883 9.812 1 75.19 385 LYS B O 1
ATOM 7671 N N . PRO B 1 386 ? -3.229 10.086 8.102 1 58.44 386 PRO B N 1
ATOM 7672 C CA . PRO B 1 386 ? -3.744 11.195 7.297 1 58.44 386 PRO B CA 1
ATOM 7673 C C . PRO B 1 386 ? -5.172 10.961 6.812 1 58.44 386 PRO B C 1
ATOM 7675 O O . PRO B 1 386 ? -5.594 9.812 6.664 1 58.44 386 PRO B O 1
ATOM 7678 N N . SER B 1 387 ? -5.984 12.023 6.707 1 53.22 387 SER B N 1
ATOM 7679 C CA . SER B 1 387 ? -7.402 12.062 6.375 1 53.22 387 SER B CA 1
ATOM 7680 C C . SER B 1 387 ? -7.629 11.781 4.895 1 53.22 387 SER B C 1
ATOM 7682 O O . SER B 1 387 ? -7.082 12.477 4.035 1 53.22 387 SER B O 1
ATOM 7684 N N . THR B 1 388 ? -7.344 10.695 4.094 1 51.72 388 THR B N 1
ATOM 7685 C CA . THR B 1 388 ? -7.457 10.352 2.68 1 51.72 388 THR B CA 1
ATOM 7686 C C . THR B 1 388 ? -8.812 10.781 2.129 1 51.72 388 THR B C 1
ATOM 7688 O O . THR B 1 388 ? -9.008 10.844 0.913 1 51.72 388 THR B O 1
ATOM 7691 N N . GLN B 1 389 ? -9.93 11.023 2.828 1 55.47 389 GLN B N 1
ATOM 7692 C CA . GLN B 1 389 ? -11.312 10.617 2.572 1 55.47 389 GLN B CA 1
ATOM 7693 C C . GLN B 1 389 ? -12.055 11.68 1.771 1 55.47 389 GLN B C 1
ATOM 7695 O O . GLN B 1 389 ? -13.102 11.398 1.179 1 55.47 389 GLN B O 1
ATOM 7700 N N . SER B 1 390 ? -11.32 12.734 1.24 1 63.91 390 SER B N 1
ATOM 7701 C CA . SER B 1 390 ? -12.32 13.742 0.912 1 63.91 390 SER B CA 1
ATOM 7702 C C . SER B 1 390 ? -12.742 13.648 -0.551 1 63.91 390 SER B C 1
ATOM 7704 O O . SER B 1 390 ? -13.93 13.711 -0.867 1 63.91 390 SER B O 1
ATOM 7706 N N . THR B 1 391 ? -11.875 13.156 -1.475 1 70.81 391 THR B N 1
ATOM 7707 C CA . THR B 1 391 ? -12.227 13.133 -2.891 1 70.81 391 THR B CA 1
ATOM 7708 C C . THR B 1 391 ? -13.133 11.945 -3.203 1 70.81 391 THR B C 1
ATOM 7710 O O . THR B 1 391 ? -14.07 12.062 -4 1 70.81 391 THR B O 1
ATOM 7713 N N . ARG B 1 392 ? -12.977 10.922 -2.578 1 80.38 392 ARG B N 1
ATOM 7714 C CA . ARG B 1 392 ? -13.781 9.727 -2.822 1 80.38 392 ARG B CA 1
ATOM 7715 C C . ARG B 1 392 ? -15.219 9.93 -2.357 1 80.38 392 ARG B C 1
ATOM 7717 O O . ARG B 1 392 ? -16.156 9.516 -3.035 1 80.38 392 ARG B O 1
ATOM 7724 N N . SER B 1 393 ? -15.352 10.602 -1.312 1 83.88 393 SER B N 1
ATOM 7725 C CA . SER B 1 393 ? -16.688 10.859 -0.796 1 83.88 393 SER B CA 1
ATOM 7726 C C . SER B 1 393 ? -17.453 11.805 -1.716 1 83.88 393 SER B C 1
ATOM 7728 O O . SER B 1 393 ? -18.656 11.617 -1.943 1 83.88 393 SER B O 1
ATOM 7730 N N . LYS B 1 394 ? -16.766 12.75 -2.262 1 84.19 394 LYS B N 1
ATOM 7731 C CA . LYS B 1 394 ? -17.422 13.68 -3.188 1 84.19 394 LYS B CA 1
ATOM 7732 C C . LYS B 1 394 ? -17.891 12.953 -4.445 1 84.19 394 LYS B C 1
ATOM 7734 O O . LYS B 1 394 ? -19.016 13.18 -4.91 1 84.19 394 LYS B O 1
ATOM 7739 N N . ARG B 1 395 ? -17.094 12.133 -4.953 1 86.75 395 ARG B N 1
ATOM 7740 C CA . ARG B 1 395 ? -17.453 11.352 -6.133 1 86.75 395 ARG B CA 1
ATOM 7741 C C . ARG B 1 395 ? -18.641 10.438 -5.844 1 86.75 395 ARG B C 1
ATOM 7743 O O . ARG B 1 395 ? -19.516 10.266 -6.691 1 86.75 395 ARG B O 1
ATOM 7750 N N . LEU B 1 396 ? -18.594 9.875 -4.703 1 91.44 396 LEU B N 1
ATOM 7751 C CA . LEU B 1 396 ? -19.672 8.984 -4.297 1 91.44 396 LEU B CA 1
ATOM 7752 C C . LEU B 1 396 ? -21 9.734 -4.219 1 91.44 396 LEU B C 1
ATOM 7754 O O . LEU B 1 396 ? -22.031 9.227 -4.652 1 91.44 396 LEU B O 1
ATOM 7758 N N . PHE B 1 397 ? -20.984 10.93 -3.764 1 89.75 397 PHE B N 1
ATOM 7759 C CA . PHE B 1 397 ? -22.203 11.719 -3.641 1 89.75 397 PHE B CA 1
ATOM 7760 C C . PHE B 1 397 ? -22.703 12.172 -5.008 1 89.75 397 PHE B C 1
ATOM 7762 O O . PHE B 1 397 ? -23.906 12.203 -5.266 1 89.75 397 PHE B O 1
ATOM 7769 N N . ARG B 1 398 ? -21.766 12.477 -5.883 1 89.62 398 ARG B N 1
ATOM 7770 C CA . ARG B 1 398 ? -22.156 12.781 -7.254 1 89.62 398 ARG B CA 1
ATOM 7771 C C . ARG B 1 398 ? -22.812 11.57 -7.918 1 89.62 398 ARG B C 1
ATOM 7773 O O . ARG B 1 398 ? -23.781 11.711 -8.664 1 89.62 398 ARG B O 1
ATOM 7780 N N . TRP B 1 399 ? -22.203 10.492 -7.656 1 91.19 399 TRP B N 1
ATOM 7781 C CA . TRP B 1 399 ? -22.766 9.234 -8.148 1 91.19 399 TRP B CA 1
ATOM 7782 C C . TRP B 1 399 ? -24.188 9.039 -7.648 1 91.19 399 TRP B C 1
ATOM 7784 O O . TRP B 1 399 ? -25.078 8.711 -8.43 1 91.19 399 TRP B O 1
ATOM 7794 N N . SER B 1 400 ? -24.422 9.25 -6.383 1 91.12 400 SER B N 1
ATOM 7795 C CA . SER B 1 400 ? -25.75 9.133 -5.797 1 91.12 400 SER B CA 1
ATOM 7796 C C . SER B 1 400 ? -26.734 10.078 -6.473 1 91.12 400 SER B C 1
ATOM 7798 O O . SER B 1 400 ? -27.859 9.688 -6.773 1 91.12 400 SER B O 1
ATOM 7800 N N . ASP B 1 401 ? -26.281 11.219 -6.801 1 89.19 401 ASP B N 1
ATOM 7801 C CA . ASP B 1 401 ? -27.141 12.219 -7.422 1 89.19 401 ASP B CA 1
ATOM 7802 C C . ASP B 1 401 ? -27.531 11.805 -8.836 1 89.19 401 ASP B C 1
ATOM 7804 O O . ASP B 1 401 ? -28.688 11.977 -9.234 1 89.19 401 ASP B O 1
ATOM 7808 N N . VAL B 1 402 ? -26.641 11.258 -9.508 1 88.19 402 VAL B N 1
ATOM 7809 C CA . VAL B 1 402 ? -26.875 10.883 -10.898 1 88.19 402 VAL B CA 1
ATOM 7810 C C . VAL B 1 402 ? -27.797 9.672 -10.953 1 88.19 402 VAL B C 1
ATOM 7812 O O . VAL B 1 402 ? -28.734 9.633 -11.766 1 88.19 402 VAL B O 1
ATOM 7815 N N . ILE B 1 403 ? -27.609 8.727 -10.094 1 85.38 403 ILE B N 1
ATOM 7816 C CA . ILE B 1 403 ? -28.375 7.484 -10.141 1 85.38 403 ILE B CA 1
ATOM 7817 C C . ILE B 1 403 ? -29.781 7.723 -9.602 1 85.38 403 ILE B C 1
ATOM 7819 O O . ILE B 1 403 ? -30.75 7.133 -10.086 1 85.38 403 ILE B O 1
ATOM 7823 N N . SER B 1 404 ? -29.906 8.578 -8.648 1 82.56 404 SER B N 1
ATOM 7824 C CA . SER B 1 404 ? -31.203 8.805 -8.008 1 82.56 404 SER B CA 1
ATOM 7825 C C . SER B 1 404 ? -32.062 9.758 -8.828 1 82.56 404 SER B C 1
ATOM 7827 O O . SER B 1 404 ? -33.281 9.68 -8.789 1 82.56 404 SER B O 1
ATOM 7829 N N . ASN B 1 405 ? -31.438 10.633 -9.555 1 77.06 405 ASN B N 1
ATOM 7830 C CA . ASN B 1 405 ? -32.219 11.695 -10.172 1 77.06 405 ASN B CA 1
ATOM 7831 C C . ASN B 1 405 ? -32.312 11.508 -11.688 1 77.06 405 ASN B C 1
ATOM 7833 O O . ASN B 1 405 ? -33.062 12.242 -12.359 1 77.06 405 ASN B O 1
ATOM 7837 N N . SER B 1 406 ? -31.672 10.555 -12.188 1 71.94 406 SER B N 1
ATOM 7838 C CA . SER B 1 406 ? -31.641 10.5 -13.641 1 71.94 406 SER B CA 1
ATOM 7839 C C . SER B 1 406 ? -32.719 9.562 -14.18 1 71.94 406 SER B C 1
ATOM 7841 O O . SER B 1 406 ? -33.125 8.625 -13.5 1 71.94 406 SER B O 1
ATOM 7843 N N . ALA B 1 407 ? -33.281 9.984 -15.305 1 64.81 407 ALA B N 1
ATOM 7844 C CA . ALA B 1 407 ? -34.25 9.164 -16.016 1 64.81 407 ALA B CA 1
ATOM 7845 C C . ALA B 1 407 ? -33.625 7.863 -16.5 1 64.81 407 ALA B C 1
ATOM 7847 O O . ALA B 1 407 ? -32.438 7.832 -16.891 1 64.81 407 ALA B O 1
ATOM 7848 N N . SER B 1 408 ? -34.281 6.719 -16.234 1 73.12 408 SER B N 1
ATOM 7849 C CA . SER B 1 408 ? -33.781 5.414 -16.656 1 73.12 408 SER B CA 1
ATOM 7850 C C . SER B 1 408 ? -34.312 5.027 -18.031 1 73.12 408 SER B C 1
ATOM 7852 O O . SER B 1 408 ? -35.438 5.43 -18.406 1 73.12 408 SER B O 1
ATOM 7854 N N . VAL B 1 409 ? -33.438 4.547 -18.859 1 69.31 409 VAL B N 1
ATOM 7855 C CA . VAL B 1 409 ? -33.844 4.012 -20.156 1 69.31 409 VAL B CA 1
ATOM 7856 C C . VAL B 1 409 ? -33.938 2.492 -20.078 1 69.31 409 VAL B C 1
ATOM 7858 O O . VAL B 1 409 ? -33.062 1.821 -19.562 1 69.31 409 VAL B O 1
ATOM 7861 N N . CYS B 1 410 ? -35.094 2.021 -20.438 1 72.06 410 CYS B N 1
ATOM 7862 C CA . CYS B 1 410 ? -35.312 0.582 -20.391 1 72.06 410 CYS B CA 1
ATOM 7863 C C . CYS B 1 410 ? -34.719 -0.11 -21.609 1 72.06 410 CYS B C 1
ATOM 7865 O O . CYS B 1 410 ? -34.969 0.31 -22.75 1 72.06 410 CYS B O 1
ATOM 7867 N N . THR B 1 411 ? -33.844 -1.027 -21.312 1 70.75 411 THR B N 1
ATOM 7868 C CA . THR B 1 411 ? -33.281 -1.8 -22.406 1 70.75 411 THR B CA 1
ATOM 7869 C C . THR B 1 411 ? -34.219 -2.936 -22.812 1 70.75 411 THR B C 1
ATOM 7871 O O . THR B 1 411 ? -35.188 -3.211 -22.141 1 70.75 411 THR B O 1
ATOM 7874 N N . ASP B 1 412 ? -33.75 -3.49 -23.906 1 62.62 412 ASP B N 1
ATOM 7875 C CA . ASP B 1 412 ? -34.5 -4.598 -24.484 1 62.62 412 ASP B CA 1
ATOM 7876 C C . ASP B 1 412 ? -34.531 -5.793 -23.516 1 62.62 412 ASP B C 1
ATOM 7878 O O . ASP B 1 412 ? -35.438 -6.629 -23.594 1 62.62 412 ASP B O 1
ATOM 7882 N N . TYR B 1 413 ? -33.625 -5.73 -22.625 1 68.81 413 TYR B N 1
ATOM 7883 C CA . TYR B 1 413 ? -33.562 -6.887 -21.734 1 68.81 413 TYR B CA 1
ATOM 7884 C C . TYR B 1 413 ? -34.062 -6.535 -20.344 1 68.81 413 TYR B C 1
ATOM 7886 O O . TYR B 1 413 ? -33.781 -7.23 -19.375 1 68.81 413 TYR B O 1
ATOM 7894 N N . GLY B 1 414 ? -34.781 -5.414 -20.266 1 68.62 414 GLY B N 1
ATOM 7895 C CA . GLY B 1 414 ? -35.5 -5.086 -19.047 1 68.62 414 GLY B CA 1
ATOM 7896 C C . GLY B 1 414 ? -34.656 -4.359 -18.016 1 68.62 414 GLY B C 1
ATOM 7897 O O . GLY B 1 414 ? -35.031 -4.277 -16.844 1 68.62 414 GLY B O 1
ATOM 7898 N N . LEU B 1 415 ? -33.5 -3.826 -18.547 1 76 415 LEU B N 1
ATOM 7899 C CA . LEU B 1 415 ? -32.656 -3.084 -17.625 1 76 415 LEU B CA 1
ATOM 7900 C C . LEU B 1 415 ? -32.938 -1.588 -17.719 1 76 415 LEU B C 1
ATOM 7902 O O . LEU B 1 415 ? -33.188 -1.057 -18.797 1 76 415 LEU B O 1
ATOM 7906 N N . GLU B 1 416 ? -33.156 -0.994 -16.625 1 76.88 416 GLU B N 1
ATOM 7907 C CA . GLU B 1 416 ? -33.219 0.461 -16.531 1 76.88 416 GLU B CA 1
ATOM 7908 C C . GLU B 1 416 ? -31.828 1.068 -16.297 1 76.88 416 GLU B C 1
ATOM 7910 O O . GLU B 1 416 ? -31.219 0.841 -15.258 1 76.88 416 GLU B O 1
ATOM 7915 N N . LEU B 1 417 ? -31.391 1.785 -17.406 1 76.38 417 LEU B N 1
ATOM 7916 C CA . LEU B 1 417 ? -30.016 2.289 -17.344 1 76.38 417 LEU B CA 1
ATOM 7917 C C . LEU B 1 417 ? -30 3.814 -17.344 1 76.38 417 LEU B C 1
ATOM 7919 O O . LEU B 1 417 ? -30.938 4.449 -17.844 1 76.38 417 LEU B O 1
ATOM 7923 N N . VAL B 1 418 ? -29.031 4.359 -16.656 1 79.75 418 VAL B N 1
ATOM 7924 C CA . VAL B 1 418 ? -28.812 5.801 -16.609 1 79.75 418 VAL B CA 1
ATOM 7925 C C . VAL B 1 418 ? -28.062 6.25 -17.859 1 79.75 418 VAL B C 1
ATOM 7927 O O . VAL B 1 418 ? -27.266 5.492 -18.422 1 79.75 418 VAL B O 1
ATOM 7930 N N . GLU B 1 419 ? -28.344 7.488 -18.234 1 76.69 419 GLU B N 1
ATOM 7931 C CA . GLU B 1 419 ? -27.672 8.039 -19.406 1 76.69 419 GLU B CA 1
ATOM 7932 C C . GLU B 1 419 ? -26.156 8.094 -19.203 1 76.69 419 GLU B C 1
ATOM 7934 O O . GLU B 1 419 ? -25.688 8.586 -18.172 1 76.69 419 GLU B O 1
ATOM 7939 N N . SER B 1 420 ? -25.453 7.684 -20.203 1 79.56 420 SER B N 1
ATOM 7940 C CA . SER B 1 420 ? -24 7.594 -20.125 1 79.56 420 SER B CA 1
ATOM 7941 C C . SER B 1 420 ? -23.375 8.969 -19.891 1 79.56 420 SER B C 1
ATOM 7943 O O . SER B 1 420 ? -22.359 9.078 -19.203 1 79.56 420 SER B O 1
ATOM 7945 N N . ALA B 1 421 ? -23.953 9.969 -20.422 1 81.75 421 ALA B N 1
ATOM 7946 C CA . ALA B 1 421 ? -23.406 11.312 -20.312 1 81.75 421 ALA B CA 1
ATOM 7947 C C . ALA B 1 421 ? -23.406 11.781 -18.859 1 81.75 421 ALA B C 1
ATOM 7949 O O . ALA B 1 421 ? -22.5 12.508 -18.438 1 81.75 421 ALA B O 1
ATOM 7950 N N . ASN B 1 422 ? -24.406 11.367 -18.141 1 83.62 422 ASN B N 1
ATOM 7951 C CA . ASN B 1 422 ? -24.5 11.75 -16.734 1 83.62 422 ASN B CA 1
ATOM 7952 C C . ASN B 1 422 ? -23.422 11.062 -15.898 1 83.62 422 ASN B C 1
ATOM 7954 O O . ASN B 1 422 ? -22.938 11.633 -14.922 1 83.62 422 ASN B O 1
ATOM 7958 N N . ILE B 1 423 ? -23.094 9.898 -16.328 1 86.19 423 ILE B N 1
ATOM 7959 C CA . ILE B 1 423 ? -22.078 9.164 -15.57 1 86.19 423 ILE B CA 1
ATOM 7960 C C . ILE B 1 423 ? -20.703 9.734 -15.859 1 86.19 423 ILE B C 1
ATOM 7962 O O . ILE B 1 423 ? -19.875 9.859 -14.953 1 86.19 423 ILE B O 1
ATOM 7966 N N . VAL B 1 424 ? -20.5 10.117 -17.078 1 85 424 VAL B N 1
ATOM 7967 C CA . VAL B 1 424 ? -19.234 10.695 -17.469 1 85 424 VAL B CA 1
ATOM 7968 C C . VAL B 1 424 ? -18.969 11.969 -16.672 1 85 424 VAL B C 1
ATOM 7970 O O . VAL B 1 424 ? -17.828 12.242 -16.266 1 85 424 VAL B O 1
ATOM 7973 N N . ALA B 1 425 ? -19.906 12.688 -16.391 1 84.31 425 ALA B N 1
ATOM 7974 C CA . ALA B 1 425 ? -19.797 13.984 -15.711 1 84.31 425 ALA B CA 1
ATOM 7975 C C . ALA B 1 425 ? -19.312 13.805 -14.273 1 84.31 425 ALA B C 1
ATOM 7977 O O . ALA B 1 425 ? -18.75 14.734 -13.688 1 84.31 425 ALA B O 1
ATOM 7978 N N . ILE B 1 426 ? -19.562 12.656 -13.781 1 85.56 426 ILE B N 1
ATOM 7979 C CA . ILE B 1 426 ? -19.141 12.383 -12.414 1 85.56 426 ILE B CA 1
ATOM 7980 C C . ILE B 1 426 ? -17.625 12.438 -12.312 1 85.56 426 ILE B C 1
ATOM 7982 O O . ILE B 1 426 ? -17.078 12.859 -11.297 1 85.56 426 ILE B O 1
ATOM 7986 N N . PHE B 1 427 ? -16.953 12.062 -13.359 1 82.62 427 PHE B N 1
ATOM 7987 C CA . PHE B 1 427 ? -15.5 11.883 -13.305 1 82.62 427 PHE B CA 1
ATOM 7988 C C . PHE B 1 427 ? -14.789 13.039 -14 1 82.62 427 PHE B C 1
ATOM 7990 O O . PHE B 1 427 ? -13.562 13.164 -13.914 1 82.62 427 PHE B O 1
ATOM 7997 N N . ASP B 1 428 ? -15.398 13.875 -14.766 1 73.5 428 ASP B N 1
ATOM 7998 C CA . ASP B 1 428 ? -14.781 14.953 -15.523 1 73.5 428 ASP B CA 1
ATOM 7999 C C . ASP B 1 428 ? -14.203 16.016 -14.586 1 73.5 428 ASP B C 1
ATOM 8001 O O . ASP B 1 428 ? -13.156 16.609 -14.875 1 73.5 428 ASP B O 1
ATOM 8005 N N . ASN B 1 429 ? -14.891 16.328 -13.531 1 63.47 429 ASN B N 1
ATOM 8006 C CA . ASN B 1 429 ? -14.445 17.438 -12.688 1 63.47 429 ASN B CA 1
ATOM 8007 C C . ASN B 1 429 ? -13.461 16.969 -11.625 1 63.47 429 ASN B C 1
ATOM 8009 O O . ASN B 1 429 ? -13.148 17.719 -10.688 1 63.47 429 ASN B O 1
ATOM 8013 N N . ASP B 1 430 ? -13.195 15.805 -11.641 1 59.19 430 ASP B N 1
ATOM 8014 C CA . ASP B 1 430 ? -12.305 15.336 -10.586 1 59.19 430 ASP B CA 1
ATOM 8015 C C . ASP B 1 430 ? -10.898 15.914 -10.75 1 59.19 430 ASP B C 1
ATOM 8017 O O . ASP B 1 430 ? -10.219 15.641 -11.742 1 59.19 430 ASP B O 1
ATOM 8021 N N . THR B 1 431 ? -10.812 17.25 -10.555 1 52.47 431 THR B N 1
ATOM 8022 C CA . THR B 1 431 ? -9.43 17.672 -10.414 1 52.47 431 THR B CA 1
ATOM 8023 C C . THR B 1 431 ? -8.633 16.672 -9.578 1 52.47 431 THR B C 1
ATOM 8025 O O . THR B 1 431 ? -9.016 16.359 -8.453 1 52.47 431 THR B O 1
ATOM 8028 N N . GLU B 1 432 ? -8.305 15.719 -10.25 1 48.62 432 GLU B N 1
ATOM 8029 C CA . GLU B 1 432 ? -7.629 14.508 -9.789 1 48.62 432 GLU B CA 1
ATOM 8030 C C . GLU B 1 432 ? -6.711 14.812 -8.609 1 48.62 432 GLU B C 1
ATOM 8032 O O . GLU B 1 432 ? -5.531 15.125 -8.789 1 48.62 432 GLU B O 1
ATOM 8037 N N . GLN B 1 433 ? -7.117 15.781 -7.785 1 44.81 433 GLN B N 1
ATOM 8038 C CA . GLN B 1 433 ? -6.133 15.93 -6.719 1 44.81 433 GLN B CA 1
ATOM 8039 C C . GLN B 1 433 ? -5.766 14.578 -6.117 1 44.81 433 GLN B C 1
ATOM 8041 O O . GLN B 1 433 ? -6.645 13.766 -5.824 1 44.81 433 GLN B O 1
ATOM 8046 N N . SER B 1 434 ? -4.816 14.086 -6.66 1 43.88 434 SER B N 1
ATOM 8047 C CA . SER B 1 434 ? -4.164 12.867 -6.18 1 43.88 434 SER B CA 1
ATOM 8048 C C . SER B 1 434 ? -4.277 12.742 -4.664 1 43.88 434 SER B C 1
ATOM 8050 O O . SER B 1 434 ? -3.955 13.68 -3.934 1 43.88 434 SER B O 1
ATOM 8052 N N . ASP B 1 435 ? -5.383 12.352 -4.156 1 42.03 435 ASP B N 1
ATOM 8053 C CA . ASP B 1 435 ? -5.281 11.977 -2.748 1 42.03 435 ASP B CA 1
ATOM 8054 C C . ASP B 1 435 ? -3.834 11.68 -2.365 1 42.03 435 ASP B C 1
ATOM 8056 O O . ASP B 1 435 ? -3.172 10.867 -3.012 1 42.03 435 ASP B O 1
ATOM 8060 N N . SER B 1 436 ? -3.133 12.719 -2.023 1 40.94 436 SER B N 1
ATOM 8061 C CA . SER B 1 436 ? -1.855 12.672 -1.319 1 40.94 436 SER B CA 1
ATOM 8062 C C . SER B 1 436 ? -1.667 11.336 -0.605 1 40.94 436 SER B C 1
ATOM 8064 O O . SER B 1 436 ? -0.803 11.211 0.264 1 40.94 436 SER B O 1
ATOM 8066 N N . SER B 1 437 ? -2.816 10.633 -0.424 1 40.12 437 SER B N 1
ATOM 8067 C CA . SER B 1 437 ? -2.754 9.523 0.515 1 40.12 437 SER B CA 1
ATOM 8068 C C . SER B 1 437 ? -1.325 9.008 0.667 1 40.12 437 SER B C 1
ATOM 8070 O O . SER B 1 437 ? -0.799 8.938 1.779 1 40.12 437 SER B O 1
ATOM 8072 N N . LEU B 1 438 ? -0.949 7.629 0.246 1 40.41 438 LEU B N 1
ATOM 8073 C CA . LEU B 1 438 ? -0.097 6.652 0.918 1 40.41 438 LEU B CA 1
ATOM 8074 C C . LEU B 1 438 ? 1.376 6.938 0.644 1 40.41 438 LEU B C 1
ATOM 8076 O O . LEU B 1 438 ? 1.95 6.398 -0.305 1 40.41 438 LEU B O 1
ATOM 8080 N N . CYS B 1 439 ? 1.65 8.156 0.636 1 40.78 439 CYS B N 1
ATOM 8081 C CA . CYS B 1 439 ? 3.107 8.18 0.602 1 40.78 439 CYS B CA 1
ATOM 8082 C C . CYS B 1 439 ? 3.688 7.16 1.579 1 40.78 439 CYS B C 1
ATOM 8084 O O . CYS B 1 439 ? 3.568 7.324 2.795 1 40.78 439 CYS B O 1
ATOM 8086 N N . ALA B 1 440 ? 3.639 6.059 1.356 1 47.16 440 ALA B N 1
ATOM 8087 C CA . ALA B 1 440 ? 4.352 5.02 2.092 1 47.16 440 ALA B CA 1
ATOM 8088 C C . ALA B 1 440 ? 5.703 5.523 2.586 1 47.16 440 ALA B C 1
ATOM 8090 O O . ALA B 1 440 ? 6.207 5.059 3.611 1 47.16 440 ALA B O 1
ATOM 8091 N N . ASP B 1 441 ? 6.121 6.758 1.999 1 51.94 441 ASP B N 1
ATOM 8092 C CA . ASP B 1 441 ? 7.469 7.176 2.371 1 51.94 441 ASP B CA 1
ATOM 8093 C C . ASP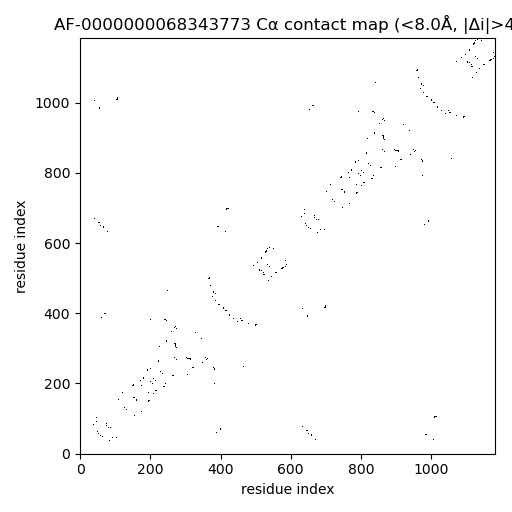 B 1 441 ? 7.43 8.43 3.242 1 51.94 441 ASP B C 1
ATOM 8095 O O . ASP B 1 441 ? 7.043 9.508 2.779 1 51.94 441 ASP B O 1
ATOM 8099 N N . ASP B 1 442 ? 7.586 8.328 4.508 1 53.94 442 ASP B N 1
ATOM 8100 C CA . ASP B 1 442 ? 7.582 9.367 5.539 1 53.94 442 ASP B CA 1
ATOM 8101 C C . ASP B 1 442 ? 8.391 10.586 5.098 1 53.94 442 ASP B C 1
ATOM 8103 O O . ASP B 1 442 ? 8.023 11.719 5.398 1 53.94 442 ASP B O 1
ATOM 8107 N N . GLY B 1 443 ? 9.406 10.328 4.367 1 53.25 443 GLY B N 1
ATOM 8108 C CA . GLY B 1 443 ? 10.172 11.445 3.84 1 53.25 443 GLY B CA 1
ATOM 8109 C C . GLY B 1 443 ? 9.406 12.266 2.82 1 53.25 443 GLY B C 1
ATOM 8110 O O . GLY B 1 443 ? 9.469 13.5 2.832 1 53.25 443 GLY B O 1
ATOM 8111 N N . GLN B 1 444 ? 8.609 11.648 2.201 1 64.31 444 GLN B N 1
ATOM 8112 C CA . GLN B 1 444 ? 7.824 12.32 1.173 1 64.31 444 GLN B CA 1
ATOM 8113 C C . GLN B 1 444 ? 6.629 13.047 1.783 1 64.31 444 GLN B C 1
ATOM 8115 O O . GLN B 1 444 ? 6.23 14.109 1.301 1 64.31 444 GLN B O 1
ATOM 8120 N N . TYR B 1 445 ? 6.254 12.508 2.926 1 71.12 445 TYR B N 1
ATOM 8121 C CA . TYR B 1 445 ? 5.145 13.148 3.615 1 71.12 445 TYR B CA 1
ATOM 8122 C C . TYR B 1 445 ? 5.512 14.57 4.043 1 71.12 445 TYR B C 1
ATOM 8124 O O . TYR B 1 445 ? 4.754 15.508 3.803 1 71.12 445 TYR B O 1
ATOM 8132 N N . ALA B 1 446 ? 6.68 14.648 4.598 1 80.19 446 ALA B N 1
ATOM 8133 C CA . ALA B 1 446 ? 7.117 15.953 5.078 1 80.19 446 ALA B CA 1
ATOM 8134 C C . ALA B 1 446 ? 7.312 16.922 3.918 1 80.19 446 ALA B C 1
ATOM 8136 O O . ALA B 1 446 ? 6.984 18.109 4.031 1 80.19 446 ALA B O 1
ATOM 8137 N N . ARG B 1 447 ? 7.801 16.438 2.885 1 78.75 447 ARG B N 1
ATOM 8138 C CA . ARG B 1 447 ? 8.016 17.281 1.712 1 78.75 447 ARG B CA 1
ATOM 8139 C C . ARG B 1 447 ? 6.684 17.781 1.155 1 78.75 447 ARG B C 1
ATOM 8141 O O . ARG B 1 447 ? 6.586 18.938 0.718 1 78.75 447 ARG B O 1
ATOM 8148 N N . HIS B 1 448 ? 5.707 17 1.279 1 76.69 448 HIS B N 1
ATOM 8149 C CA . HIS B 1 448 ? 4.395 17.344 0.757 1 76.69 448 HIS B CA 1
ATOM 8150 C C . HIS B 1 448 ? 3.75 18.453 1.592 1 76.69 448 HIS B C 1
ATOM 8152 O O . HIS B 1 448 ? 2.938 19.234 1.083 1 76.69 448 HIS B O 1
ATOM 8158 N N . ILE B 1 449 ? 4.113 18.484 2.775 1 78.25 449 ILE B N 1
ATOM 8159 C CA . ILE B 1 449 ? 3.592 19.547 3.627 1 78.25 449 ILE B CA 1
ATOM 8160 C C . ILE B 1 449 ? 3.986 20.906 3.055 1 78.25 449 ILE B C 1
ATOM 8162 O O . ILE B 1 449 ? 3.186 21.859 3.061 1 78.25 449 ILE B O 1
ATOM 8166 N N . TRP B 1 450 ? 5.125 21 2.475 1 79.5 450 TRP B N 1
ATOM 8167 C CA . TRP B 1 450 ? 5.605 22.25 1.912 1 79.5 450 TRP B CA 1
ATOM 8168 C C . TRP B 1 450 ? 4.957 22.531 0.558 1 79.5 450 TRP B C 1
ATOM 8170 O O . TRP B 1 450 ? 4.738 23.688 0.189 1 79.5 450 TRP B O 1
ATOM 8180 N N . SER B 1 451 ? 4.805 21.438 -0.197 1 69.81 451 SER B N 1
ATOM 8181 C CA . SER B 1 451 ? 4.305 21.641 -1.553 1 69.81 451 SER B CA 1
ATOM 8182 C C . SER B 1 451 ? 2.783 21.766 -1.564 1 69.81 451 SER B C 1
ATOM 8184 O O . SER B 1 451 ? 2.23 22.578 -2.303 1 69.81 451 SER B O 1
ATOM 8186 N N . ASP B 1 452 ? 2.115 20.828 -0.878 1 59.59 452 ASP B N 1
ATOM 8187 C CA . ASP B 1 452 ? 0.666 20.719 -1.013 1 59.59 452 ASP B CA 1
ATOM 8188 C C . ASP B 1 452 ? -0.033 21.031 0.309 1 59.59 452 ASP B C 1
ATOM 8190 O O . ASP B 1 452 ? -1.184 20.641 0.516 1 59.59 452 ASP B O 1
ATOM 8194 N N . GLY B 1 453 ? 0.528 21.625 1.282 1 52.91 453 GLY B N 1
ATOM 8195 C CA . GLY B 1 453 ? 0.033 21.781 2.639 1 52.91 453 GLY B CA 1
ATOM 8196 C C . GLY B 1 453 ? -1.462 22.031 2.703 1 52.91 453 GLY B C 1
ATOM 8197 O O . GLY B 1 453 ? -2.205 21.234 3.281 1 52.91 453 GLY B O 1
ATOM 8198 N N . PRO B 1 454 ? -1.922 23.047 2.043 1 45.34 454 PRO B N 1
ATOM 8199 C CA . PRO B 1 454 ? -3.346 23.344 2.234 1 45.34 454 PRO B CA 1
ATOM 8200 C C . PRO B 1 454 ? -4.25 22.312 1.548 1 45.34 454 PRO B C 1
ATOM 8202 O O . PRO B 1 454 ? -5.363 22.062 2.01 1 45.34 454 PRO B O 1
ATOM 8205 N N . THR B 1 455 ? -3.783 21.828 0.491 1 47.72 455 THR B N 1
ATOM 8206 C CA . THR B 1 455 ? -4.629 20.922 -0.281 1 47.72 455 THR B CA 1
ATOM 8207 C C . THR B 1 455 ? -4.609 19.516 0.32 1 47.72 455 THR B C 1
ATOM 8209 O O . THR B 1 455 ? -5.438 18.672 -0.029 1 47.72 455 THR B O 1
ATOM 8212 N N . MET B 1 456 ? -3.498 19.234 0.809 1 46.16 456 MET B N 1
ATOM 8213 C CA . MET B 1 456 ? -3.359 17.891 1.337 1 46.16 456 MET B CA 1
ATOM 8214 C C . MET B 1 456 ? -4.445 17.594 2.369 1 46.16 456 MET B C 1
ATOM 8216 O O . MET B 1 456 ? -4.918 16.453 2.471 1 46.16 456 MET B O 1
ATOM 8220 N N . ARG B 1 457 ? -4.457 18.281 3.529 1 47.66 457 ARG B N 1
ATOM 8221 C CA . ARG B 1 457 ? -5.254 17.844 4.672 1 47.66 457 ARG B CA 1
ATOM 8222 C C . ARG B 1 457 ? -6.492 18.719 4.84 1 47.66 457 ARG B C 1
ATOM 8224 O O . ARG B 1 457 ? -6.551 19.828 4.309 1 47.66 457 ARG B O 1
ATOM 8231 N N . GLY B 1 458 ? -7.461 18.031 5.266 1 48.94 458 GLY B N 1
ATOM 8232 C CA . GLY B 1 458 ? -8.516 18.625 6.07 1 48.94 458 GLY B CA 1
ATOM 8233 C C . GLY B 1 458 ? -8.031 19.75 6.957 1 48.94 458 GLY B C 1
ATOM 8234 O O . GLY B 1 458 ? -6.844 20.094 6.941 1 48.94 458 GLY B O 1
ATOM 8235 N N . PRO B 1 459 ? -8.906 20.375 7.582 1 49.25 459 PRO B N 1
ATOM 8236 C CA . PRO B 1 459 ? -8.562 21.469 8.508 1 49.25 459 PRO B CA 1
ATOM 8237 C C . PRO B 1 459 ? -7.367 21.125 9.391 1 49.25 459 PRO B C 1
ATOM 8239 O O . PRO B 1 459 ? -7.168 19.969 9.758 1 49.25 459 PRO B O 1
ATOM 8242 N N . PRO B 1 460 ? -6.355 22 9.32 1 50.5 460 PRO B N 1
ATOM 8243 C CA . PRO B 1 460 ? -5.195 21.812 10.195 1 50.5 460 PRO B CA 1
ATOM 8244 C C . PRO B 1 460 ? -5.574 21.25 11.562 1 50.5 460 PRO B C 1
ATOM 8246 O O . PRO B 1 460 ? -6.691 21.469 12.039 1 50.5 460 PRO B O 1
ATOM 8249 N N . ALA B 1 461 ? -4.914 20.094 11.953 1 52.56 461 ALA B N 1
ATOM 8250 C CA . ALA B 1 461 ? -5.137 19.562 13.289 1 52.56 461 ALA B CA 1
ATOM 8251 C C . ALA B 1 461 ? -5.234 20.688 14.32 1 52.56 461 ALA B C 1
ATOM 8253 O O . ALA B 1 461 ? -4.688 21.781 14.117 1 52.56 461 ALA B O 1
ATOM 8254 N N . THR B 1 462 ? -6.383 20.703 15.133 1 49.03 462 THR B N 1
ATOM 8255 C CA . THR B 1 462 ? -6.629 21.672 16.203 1 49.03 462 THR B CA 1
ATOM 8256 C C . THR B 1 462 ? -5.312 22.172 16.797 1 49.03 462 THR B C 1
ATOM 8258 O O . THR B 1 462 ? -4.414 21.375 17.078 1 49.03 462 THR B O 1
ATOM 8261 N N . VAL B 1 463 ? -5.258 23.422 16.594 1 51.34 463 VAL B N 1
ATOM 8262 C CA . VAL B 1 463 ? -4.23 24.391 16.984 1 51.34 463 VAL B CA 1
ATOM 8263 C C . VAL B 1 463 ? -3.643 24 18.344 1 51.34 463 VAL B C 1
ATOM 8265 O O . VAL B 1 463 ? -4.379 23.672 19.266 1 51.34 463 VAL B O 1
ATOM 8268 N N . LEU B 1 464 ? -2.303 23.875 18.344 1 54.84 464 LEU B N 1
ATOM 8269 C CA . LEU B 1 464 ? -1.218 23.828 19.312 1 54.84 464 LEU B CA 1
ATOM 8270 C C . LEU B 1 464 ? -1.43 24.875 20.406 1 54.84 464 LEU B C 1
ATOM 8272 O O . LEU B 1 464 ? -1.755 26.016 20.125 1 54.84 464 LEU B O 1
ATOM 8276 N N . SER B 1 465 ? -2.051 24.484 21.531 1 55.47 465 SER B N 1
ATOM 8277 C CA . SER B 1 465 ? -1.985 25.406 22.656 1 55.47 465 SER B CA 1
ATOM 8278 C C . SER B 1 465 ? -0.542 25.766 22.984 1 55.47 465 SER B C 1
ATOM 8280 O O . SER B 1 465 ? 0.35 24.922 22.922 1 55.47 465 SER B O 1
ATOM 8282 N N . LEU B 1 466 ? -0.333 26.984 23 1 57.31 466 LEU B N 1
ATOM 8283 C CA . LEU B 1 466 ? 0.972 27.469 23.438 1 57.31 466 LEU B CA 1
ATOM 8284 C C . LEU B 1 466 ? 1.348 26.875 24.781 1 57.31 466 LEU B C 1
ATOM 8286 O O . LEU B 1 466 ? 0.479 26.641 25.641 1 57.31 466 LEU B O 1
ATOM 8290 N N . PRO B 1 467 ? 2.66 26.453 24.734 1 58.22 467 PRO B N 1
ATOM 8291 C CA . PRO B 1 467 ? 3.086 26.062 26.094 1 58.22 467 PRO B CA 1
ATOM 8292 C C . PRO B 1 467 ? 2.76 27.125 27.125 1 58.22 467 PRO B C 1
ATOM 8294 O O . PRO B 1 467 ? 2.807 28.328 26.844 1 58.22 467 PRO B O 1
ATOM 8297 N N . ASN B 1 468 ? 2.219 26.766 28.172 1 55.75 468 ASN B N 1
ATOM 8298 C CA . ASN B 1 468 ? 1.814 27.672 29.25 1 55.75 468 ASN B CA 1
ATOM 8299 C C . ASN B 1 468 ? 2.945 28.609 29.656 1 55.75 468 ASN B C 1
ATOM 8301 O O . ASN B 1 468 ? 2.695 29.703 30.156 1 55.75 468 ASN B O 1
ATOM 8305 N N . THR B 1 469 ? 4.129 28.156 29.391 1 55.41 469 THR B N 1
ATOM 8306 C CA . THR B 1 469 ? 5.273 28.938 29.859 1 55.41 469 THR B CA 1
ATOM 8307 C C . THR B 1 469 ? 5.57 30.078 28.891 1 55.41 469 THR B C 1
ATOM 8309 O O . THR B 1 469 ? 6.352 30.984 29.219 1 55.41 469 THR B O 1
ATOM 8312 N N . LEU B 1 470 ? 4.812 30 27.859 1 61.59 470 LEU B N 1
ATOM 8313 C CA . LEU B 1 470 ? 5.207 30.984 26.859 1 61.59 470 LEU B CA 1
ATOM 8314 C C . LEU B 1 470 ? 4.41 32.281 27.016 1 61.59 470 LEU B C 1
ATOM 8316 O O . LEU B 1 470 ? 3.27 32.25 27.484 1 61.59 470 LEU B O 1
ATOM 8320 N N . SER B 1 471 ? 5.203 33.281 26.812 1 61.34 471 SER B N 1
ATOM 8321 C CA . SER B 1 471 ? 4.605 34.625 26.859 1 61.34 471 SER B CA 1
ATOM 8322 C C . SER B 1 471 ? 3.408 34.75 25.922 1 61.34 471 SER B C 1
ATOM 8324 O O . SER B 1 471 ? 3.398 34.125 24.844 1 61.34 471 SER B O 1
ATOM 8326 N N . PRO B 1 472 ? 2.426 35.281 26.469 1 60.56 472 PRO B N 1
ATOM 8327 C CA . PRO B 1 472 ? 1.234 35.5 25.625 1 60.56 472 PRO B CA 1
ATOM 8328 C C . PRO B 1 472 ? 1.544 36.188 24.312 1 60.56 472 PRO B C 1
ATOM 8330 O O . PRO B 1 472 ? 0.75 36.094 23.359 1 60.56 472 PRO B O 1
ATOM 8333 N N . THR B 1 473 ? 2.787 36.75 24.266 1 62.62 473 THR B N 1
ATOM 8334 C CA . THR B 1 473 ? 3.139 37.5 23.062 1 62.62 473 THR B CA 1
ATOM 8335 C C . THR B 1 473 ? 3.822 36.594 22.047 1 62.62 473 THR B C 1
ATOM 8337 O O . THR B 1 473 ? 4.129 37 20.922 1 62.62 473 THR B O 1
ATOM 8340 N N . THR B 1 474 ? 3.988 35.375 22.484 1 73.44 474 THR B N 1
ATOM 8341 C CA . THR B 1 474 ? 4.641 34.438 21.578 1 73.44 474 THR B CA 1
ATOM 8342 C C . THR B 1 474 ? 3.705 34.062 20.438 1 73.44 474 THR B C 1
ATOM 8344 O O . THR B 1 474 ? 2.557 33.688 20.672 1 73.44 474 THR B O 1
ATOM 8347 N N . PRO B 1 475 ? 4.242 34.312 19.25 1 80.38 475 PRO B N 1
ATOM 8348 C CA . PRO B 1 475 ? 3.395 33.938 18.109 1 80.38 475 PRO B CA 1
ATOM 8349 C C . PRO B 1 475 ? 3.027 32.469 18.109 1 80.38 475 PRO B C 1
ATOM 8351 O O . PRO B 1 475 ? 3.85 31.625 18.484 1 80.38 475 PRO B O 1
ATOM 8354 N N . ARG B 1 476 ? 1.858 32.219 17.719 1 80.75 476 ARG B N 1
ATOM 8355 C CA . ARG B 1 476 ? 1.381 30.859 17.641 1 80.75 476 ARG B CA 1
ATOM 8356 C C . ARG B 1 476 ? 1.965 30.141 16.422 1 80.75 476 ARG B C 1
ATOM 8358 O O . ARG B 1 476 ? 2.148 28.922 16.438 1 80.75 476 ARG B O 1
ATOM 8365 N N . HIS B 1 477 ? 2.273 30.891 15.414 1 88.75 477 HIS B N 1
ATOM 8366 C CA . HIS B 1 477 ? 2.855 30.344 14.188 1 88.75 477 HIS B CA 1
ATOM 8367 C C . HIS B 1 477 ? 4.336 30.031 14.375 1 88.75 477 HIS B C 1
ATOM 8369 O O . HIS B 1 477 ? 5.148 30.953 14.555 1 88.75 477 HIS B O 1
ATOM 8375 N N . SER B 1 478 ? 4.707 28.75 14.266 1 91.75 478 SER B N 1
ATOM 8376 C CA . SER B 1 478 ? 6.047 28.297 14.625 1 91.75 478 SER B CA 1
ATOM 8377 C C . SER B 1 478 ? 7.105 28.938 13.734 1 91.75 478 SER B C 1
ATOM 8379 O O . SER B 1 478 ? 8.211 29.234 14.195 1 91.75 478 SER B O 1
ATOM 8381 N N . VAL B 1 479 ? 6.773 29.141 12.477 1 94.19 479 VAL B N 1
ATOM 8382 C CA . VAL B 1 479 ? 7.719 29.734 11.539 1 94.19 479 VAL B CA 1
ATOM 8383 C C . VAL B 1 479 ? 7.961 31.188 11.906 1 94.19 479 VAL B C 1
ATOM 8385 O O . VAL B 1 479 ? 9.109 31.641 11.945 1 94.19 479 VAL B O 1
ATOM 8388 N N . ILE B 1 480 ? 6.902 31.938 12.195 1 92.44 480 ILE B N 1
ATOM 8389 C CA . ILE B 1 480 ? 7.023 33.344 12.594 1 92.44 480 ILE B CA 1
ATOM 8390 C C . ILE B 1 480 ? 7.797 33.438 13.906 1 92.44 480 ILE B C 1
ATOM 8392 O O . ILE B 1 480 ? 8.641 34.312 14.07 1 92.44 480 ILE B O 1
ATOM 8396 N N . LYS B 1 481 ? 7.492 32.562 14.75 1 91.5 481 LYS B N 1
ATOM 8397 C CA . LYS B 1 481 ? 8.203 32.531 16.031 1 91.5 481 LYS B CA 1
ATOM 8398 C C . LYS B 1 481 ? 9.711 32.375 15.812 1 91.5 481 LYS B C 1
ATOM 8400 O O . LYS B 1 481 ? 10.508 33.062 16.438 1 91.5 481 LYS B O 1
ATOM 8405 N N . LEU B 1 482 ? 10.086 31.438 15 1 94.69 482 LEU B N 1
ATOM 8406 C CA . LEU B 1 482 ? 11.5 31.219 14.734 1 94.69 482 LEU B CA 1
ATOM 8407 C C . LEU B 1 482 ? 12.141 32.438 14.102 1 94.69 482 LEU B C 1
ATOM 8409 O O . LEU B 1 482 ? 13.258 32.812 14.461 1 94.69 482 LEU B O 1
ATOM 8413 N N . LEU B 1 483 ? 11.477 33.031 13.164 1 94.62 483 LEU B N 1
ATOM 8414 C CA . LEU B 1 483 ? 12.016 34.219 12.508 1 94.62 483 LEU B CA 1
ATOM 8415 C C . LEU B 1 483 ? 12.188 35.375 13.5 1 94.62 483 LEU B C 1
ATOM 8417 O O . LEU B 1 483 ? 13.195 36.062 13.461 1 94.62 483 LEU B O 1
ATOM 8421 N N . MET B 1 484 ? 11.25 35.5 14.367 1 91.31 484 MET B N 1
ATOM 8422 C CA . MET B 1 484 ? 11.383 36.531 15.414 1 91.31 484 MET B CA 1
ATOM 8423 C C . MET B 1 484 ? 12.586 36.219 16.297 1 91.31 484 MET B C 1
ATOM 8425 O O . MET B 1 484 ? 13.328 37.156 16.672 1 91.31 484 MET B O 1
ATOM 8429 N N . ASP B 1 485 ? 12.758 35 16.625 1 91.81 485 ASP B N 1
ATOM 8430 C CA . ASP B 1 485 ? 13.914 34.594 17.422 1 91.81 485 ASP B CA 1
ATOM 8431 C C . ASP B 1 485 ? 15.219 34.906 16.688 1 91.81 485 ASP B C 1
ATOM 8433 O O . ASP B 1 485 ? 16.203 35.344 17.297 1 91.81 485 ASP B O 1
ATOM 8437 N N . LEU B 1 486 ? 15.219 34.656 15.43 1 93.19 486 LEU B N 1
ATOM 8438 C CA . LEU B 1 486 ? 16.422 34.844 14.625 1 93.19 486 LEU B CA 1
ATOM 8439 C C . LEU B 1 486 ? 16.781 36.344 14.547 1 93.19 486 LEU B C 1
ATOM 8441 O O . LEU B 1 486 ? 17.953 36.688 14.656 1 93.19 486 LEU B O 1
ATOM 8445 N N . PHE B 1 487 ? 15.812 37.219 14.453 1 92.5 487 PHE B N 1
ATOM 8446 C CA . PHE B 1 487 ? 16.062 38.625 14.242 1 92.5 487 PHE B CA 1
ATOM 8447 C C . PHE B 1 487 ? 16.062 39.375 15.57 1 92.5 487 PHE B C 1
ATOM 8449 O O . PHE B 1 487 ? 16.047 40.594 15.594 1 92.5 487 PHE B O 1
ATOM 8456 N N . HIS B 1 488 ? 16.047 38.625 16.594 1 87 488 HIS B N 1
ATOM 8457 C CA . HIS B 1 488 ? 16.094 39.25 17.906 1 87 488 HIS B CA 1
ATOM 8458 C C . HIS B 1 488 ? 17.469 39.844 18.172 1 87 488 HIS B C 1
ATOM 8460 O O . HIS B 1 488 ? 17.594 40.75 19 1 87 488 HIS B O 1
ATOM 8466 N N . SER B 1 489 ? 18.469 39.312 17.562 1 88.44 489 SER B N 1
ATOM 8467 C CA . SER B 1 489 ? 19.828 39.812 17.719 1 88.44 489 SER B CA 1
ATOM 8468 C C . SER B 1 489 ? 20.516 39.938 16.375 1 88.44 489 SER B C 1
ATOM 8470 O O . SER B 1 489 ? 20.141 39.281 15.398 1 88.44 489 SER B O 1
ATOM 8472 N N . MET B 1 490 ? 21.547 40.812 16.391 1 90.31 490 MET B N 1
ATOM 8473 C CA . MET B 1 490 ? 22.281 41.031 15.156 1 90.31 490 MET B CA 1
ATOM 8474 C C . MET B 1 490 ? 23.047 39.781 14.742 1 90.31 490 MET B C 1
ATOM 8476 O O . MET B 1 490 ? 23.141 39.469 13.555 1 90.31 490 MET B O 1
ATOM 8480 N N . ASP B 1 491 ? 23.594 39.062 15.742 1 89.31 491 ASP B N 1
ATOM 8481 C CA . ASP B 1 491 ? 24.391 37.844 15.461 1 89.31 491 ASP B CA 1
ATOM 8482 C C . ASP B 1 491 ? 23.562 36.812 14.734 1 89.31 491 ASP B C 1
ATOM 8484 O O . ASP B 1 491 ? 24.016 36.219 13.742 1 89.31 491 ASP B O 1
ATOM 8488 N N . THR B 1 492 ? 22.406 36.562 15.258 1 91.69 492 THR B N 1
ATOM 8489 C CA . THR B 1 492 ? 21.547 35.531 14.664 1 91.69 492 THR B CA 1
ATOM 8490 C C . THR B 1 492 ? 20.906 36.062 13.383 1 91.69 492 THR B C 1
ATOM 8492 O O . THR B 1 492 ? 20.625 35.281 12.469 1 91.69 492 THR B O 1
ATOM 8495 N N . ALA B 1 493 ? 20.609 37.312 13.266 1 93 493 ALA B N 1
ATOM 8496 C CA . ALA B 1 493 ? 20.047 37.906 12.055 1 93 493 ALA B CA 1
ATOM 8497 C C . ALA B 1 493 ? 20.984 37.719 10.867 1 93 493 ALA B C 1
ATOM 8499 O O . ALA B 1 493 ? 20.531 37.562 9.727 1 93 493 ALA B O 1
ATOM 8500 N N . ASP B 1 494 ? 22.25 37.75 11.164 1 91.81 494 ASP B N 1
ATOM 8501 C CA . ASP B 1 494 ? 23.266 37.656 10.125 1 91.81 494 ASP B CA 1
ATOM 8502 C C . ASP B 1 494 ? 23.312 36.281 9.5 1 91.81 494 ASP B C 1
ATOM 8504 O O . ASP B 1 494 ? 23.922 36.062 8.445 1 91.81 494 ASP B O 1
ATOM 8508 N N . LEU B 1 495 ? 22.672 35.344 10.18 1 92 495 LEU B N 1
ATOM 8509 C CA . LEU B 1 495 ? 22.609 34 9.633 1 92 495 LEU B CA 1
ATOM 8510 C C . LEU B 1 495 ? 21.703 33.969 8.398 1 92 495 LEU B C 1
ATOM 8512 O O . LEU B 1 495 ? 21.828 33.062 7.57 1 92 495 LEU B O 1
ATOM 8516 N N . VAL B 1 496 ? 20.734 34.875 8.281 1 93.62 496 VAL B N 1
ATOM 8517 C CA . VAL B 1 496 ? 19.781 34.906 7.168 1 93.62 496 VAL B CA 1
ATOM 8518 C C . VAL B 1 496 ? 20.391 35.688 6.004 1 93.62 496 VAL B C 1
ATOM 8520 O O . VAL B 1 496 ? 20.734 36.875 6.148 1 93.62 496 VAL B O 1
ATOM 8523 N N . TYR B 1 497 ? 20.469 35.094 4.867 1 89.44 497 TYR B N 1
ATOM 8524 C CA . TYR B 1 497 ? 21.047 35.719 3.686 1 89.44 497 TYR B CA 1
ATOM 8525 C C . TYR B 1 497 ? 20.219 36.906 3.23 1 89.44 497 TYR B C 1
ATOM 8527 O O . TYR B 1 497 ? 19 36.906 3.428 1 89.44 497 TYR B O 1
ATOM 8535 N N . ARG B 1 498 ? 20.812 37.75 2.596 1 90.38 498 ARG B N 1
ATOM 8536 C CA . ARG B 1 498 ? 20.188 39.031 2.188 1 90.38 498 ARG B CA 1
ATOM 8537 C C . ARG B 1 498 ? 19 38.75 1.275 1 90.38 498 ARG B C 1
ATOM 8539 O O . ARG B 1 498 ? 17.938 39.344 1.456 1 90.38 498 ARG B O 1
ATOM 8546 N N . ASN B 1 499 ? 19.219 37.875 0.335 1 89.94 499 ASN B N 1
ATOM 8547 C CA . ASN B 1 499 ? 18.109 37.562 -0.563 1 89.94 499 ASN B CA 1
ATOM 8548 C C . ASN B 1 499 ? 16.922 36.969 0.196 1 89.94 499 ASN B C 1
ATOM 8550 O O . ASN B 1 499 ? 15.766 37.25 -0.155 1 89.94 499 ASN B O 1
ATOM 8554 N N . ASP B 1 500 ? 17.234 36.219 1.2 1 92.69 500 ASP B N 1
ATOM 8555 C CA . ASP B 1 500 ? 16.172 35.625 2.008 1 92.69 500 ASP B CA 1
ATOM 8556 C C . ASP B 1 500 ? 15.484 36.688 2.859 1 92.69 500 ASP B C 1
ATOM 8558 O O . ASP B 1 500 ? 14.273 36.656 3.072 1 92.69 500 ASP B O 1
ATOM 8562 N N . GLN B 1 501 ? 16.219 37.656 3.326 1 94.62 501 GLN B N 1
ATOM 8563 C CA . GLN B 1 501 ? 15.641 38.781 4.066 1 94.62 501 GLN B CA 1
ATOM 8564 C C . GLN B 1 501 ? 14.68 39.562 3.189 1 94.62 501 GLN B C 1
ATOM 8566 O O . GLN B 1 501 ? 13.609 40 3.646 1 94.62 501 GLN B O 1
ATOM 8571 N N . ASP B 1 502 ? 15.078 39.688 1.932 1 94 502 ASP B N 1
ATOM 8572 C CA . ASP B 1 502 ? 14.211 40.406 1.002 1 94 502 ASP B CA 1
ATOM 8573 C C . ASP B 1 502 ? 12.891 39.656 0.795 1 94 502 ASP B C 1
ATOM 8575 O O . ASP B 1 502 ? 11.828 40.281 0.702 1 94 502 ASP B O 1
ATOM 8579 N N . VAL B 1 503 ? 13.008 38.375 0.718 1 94.75 503 VAL B N 1
ATOM 8580 C CA . VAL B 1 503 ? 11.805 37.562 0.576 1 94.75 503 VAL B CA 1
ATOM 8581 C C . VAL B 1 503 ? 10.914 37.719 1.805 1 94.75 503 VAL B C 1
ATOM 8583 O O . VAL B 1 503 ? 9.695 37.844 1.683 1 94.75 503 VAL B O 1
ATOM 8586 N N . ILE B 1 504 ? 11.508 37.75 2.951 1 96.56 504 ILE B N 1
ATOM 8587 C CA . ILE B 1 504 ? 10.766 37.938 4.195 1 96.56 504 ILE B CA 1
ATOM 8588 C C . ILE B 1 504 ? 10.047 39.281 4.184 1 96.56 504 ILE B C 1
ATOM 8590 O O . ILE B 1 504 ? 8.875 39.344 4.543 1 96.56 504 ILE B O 1
ATOM 8594 N N . ILE B 1 505 ? 10.734 40.25 3.697 1 94.94 505 ILE B N 1
ATOM 8595 C CA . ILE B 1 505 ? 10.164 41.594 3.619 1 94.94 505 ILE B CA 1
ATOM 8596 C C . ILE B 1 505 ? 8.984 41.594 2.652 1 94.94 505 ILE B C 1
ATOM 8598 O O . ILE B 1 505 ? 7.945 42.188 2.936 1 94.94 505 ILE B O 1
ATOM 8602 N N . GLU B 1 506 ? 9.133 40.938 1.615 1 94.69 506 GLU B N 1
ATOM 8603 C CA . GLU B 1 506 ? 8.055 40.875 0.637 1 94.69 506 GLU B CA 1
ATOM 8604 C C . GLU B 1 506 ? 6.816 40.188 1.237 1 94.69 506 GLU B C 1
ATOM 8606 O O . GLU B 1 506 ? 5.691 40.656 0.997 1 94.69 506 GLU B O 1
ATOM 8611 N N . VAL B 1 507 ? 7.043 39.156 1.939 1 95.31 507 VAL B N 1
ATOM 8612 C CA . VAL B 1 507 ? 5.938 38.438 2.555 1 95.31 507 VAL B CA 1
ATOM 8613 C C . VAL B 1 507 ? 5.262 39.312 3.604 1 95.31 507 VAL B C 1
ATOM 8615 O O . VAL B 1 507 ? 4.031 39.375 3.674 1 95.31 507 VAL B O 1
ATOM 8618 N N . ILE B 1 508 ? 6.047 40.031 4.398 1 94.44 508 ILE B N 1
ATOM 8619 C CA . ILE B 1 508 ? 5.504 40.938 5.41 1 94.44 508 ILE B CA 1
ATOM 8620 C C . ILE B 1 508 ? 4.629 42 4.742 1 94.44 508 ILE B C 1
ATOM 8622 O O . ILE B 1 508 ? 3.506 42.25 5.18 1 94.44 508 ILE B O 1
ATOM 8626 N N . ASN B 1 509 ? 5.168 42.531 3.703 1 93.19 509 ASN B N 1
ATOM 8627 C CA . ASN B 1 509 ? 4.418 43.562 2.977 1 93.19 509 ASN B CA 1
ATOM 8628 C C . ASN B 1 509 ? 3.107 43 2.424 1 93.19 509 ASN B C 1
ATOM 8630 O O . ASN B 1 509 ? 2.064 43.656 2.529 1 93.19 509 ASN B O 1
ATOM 8634 N N . ARG B 1 510 ? 3.17 41.875 1.823 1 93.31 510 ARG B N 1
ATOM 8635 C CA . ARG B 1 510 ? 1.987 41.219 1.27 1 93.31 510 ARG B CA 1
ATOM 8636 C C . ARG B 1 510 ? 0.95 40.969 2.355 1 93.31 510 ARG B C 1
ATOM 8638 O O . ARG B 1 510 ? -0.24 41.219 2.16 1 93.31 510 ARG B O 1
ATOM 8645 N N . GLN B 1 511 ? 1.401 40.5 3.523 1 91.81 511 GLN B N 1
ATOM 8646 C CA . GLN B 1 511 ? 0.492 40.125 4.605 1 91.81 511 GLN B CA 1
ATOM 8647 C C . GLN B 1 511 ? -0.098 41.375 5.273 1 91.81 511 GLN B C 1
ATOM 8649 O O . GLN B 1 511 ? -1.28 41.375 5.621 1 91.81 511 GLN B O 1
ATOM 8654 N N . LEU B 1 512 ? 0.662 42.344 5.391 1 89.31 512 LEU B N 1
ATOM 8655 C CA . LEU B 1 512 ? 0.182 43.594 5.98 1 89.31 512 LEU B CA 1
ATOM 8656 C C . LEU B 1 512 ? -0.837 44.281 5.066 1 89.31 512 LEU B C 1
ATOM 8658 O O . LEU B 1 512 ? -1.761 44.938 5.547 1 89.31 512 LEU B O 1
ATOM 8662 N N . SER B 1 513 ? -0.698 44.094 3.791 1 88.62 513 SER B N 1
ATOM 8663 C CA . SER B 1 513 ? -1.601 44.688 2.826 1 88.62 513 SER B CA 1
ATOM 8664 C C . SER B 1 513 ? -2.9 43.906 2.703 1 88.62 513 SER B C 1
ATOM 8666 O O . SER B 1 513 ? -3.953 44.469 2.412 1 88.62 513 SER B O 1
ATOM 8668 N N . ASN B 1 514 ? -2.803 42.625 2.928 1 85.94 514 ASN B N 1
ATOM 8669 C CA . ASN B 1 514 ? -3.943 41.781 2.656 1 85.94 514 ASN B CA 1
ATOM 8670 C C . ASN B 1 514 ? -4.762 41.5 3.918 1 85.94 514 ASN B C 1
ATOM 8672 O O . ASN B 1 514 ? -5.953 41.188 3.836 1 85.94 514 ASN B O 1
ATOM 8676 N N . LEU B 1 515 ? -4.172 41.562 5.074 1 82.19 515 LEU B N 1
ATOM 8677 C CA . LEU B 1 515 ? -4.859 41.188 6.309 1 82.19 515 LEU B CA 1
ATOM 8678 C C . LEU B 1 515 ? -5.27 42.438 7.094 1 82.19 515 LEU B C 1
ATOM 8680 O O . LEU B 1 515 ? -4.547 43.406 7.117 1 82.19 515 LEU B O 1
ATOM 8684 N N . THR B 1 516 ? -6.426 42.312 7.598 1 78.06 516 THR B N 1
ATOM 8685 C CA . THR B 1 516 ? -6.891 43.375 8.516 1 78.06 516 THR B CA 1
ATOM 8686 C C . THR B 1 516 ? -6.98 42.812 9.938 1 78.06 516 THR B C 1
ATOM 8688 O O . THR B 1 516 ? -6.961 41.594 10.148 1 78.06 516 THR B O 1
ATOM 8691 N N . LEU B 1 517 ? -6.973 43.688 10.883 1 78.75 517 LEU B N 1
ATOM 8692 C CA . LEU B 1 517 ? -7.09 43.281 12.281 1 78.75 517 LEU B CA 1
ATOM 8693 C C . LEU B 1 517 ? -8.398 42.531 12.516 1 78.75 517 LEU B C 1
ATOM 8695 O O . LEU B 1 517 ? -8.477 41.688 13.406 1 78.75 517 LEU B O 1
ATOM 8699 N N . ASP B 1 518 ? -9.352 42.812 11.75 1 70 518 ASP B N 1
ATOM 8700 C CA . ASP B 1 518 ? -10.641 42.156 11.852 1 70 518 ASP B CA 1
ATOM 8701 C C . ASP B 1 518 ? -10.547 40.719 11.359 1 70 518 ASP B C 1
ATOM 8703 O O . ASP B 1 518 ? -11.258 39.844 11.852 1 70 518 ASP B O 1
ATOM 8707 N N . ASP B 1 519 ? -9.578 40.562 10.469 1 68.75 519 ASP B N 1
ATOM 8708 C CA . ASP B 1 519 ? -9.414 39.25 9.883 1 68.75 519 ASP B CA 1
ATOM 8709 C C . ASP B 1 519 ? -8.641 38.312 10.82 1 68.75 519 ASP B C 1
ATOM 8711 O O . ASP B 1 519 ? -9.008 37.156 11 1 68.75 519 ASP B O 1
ATOM 8715 N N . SER B 1 520 ? -7.633 38.812 11.297 1 76.06 520 SER B N 1
ATOM 8716 C CA . SER B 1 520 ? -6.734 38 12.094 1 76.06 520 SER B CA 1
ATOM 8717 C C . SER B 1 520 ? -5.781 38.875 12.922 1 76.06 520 SER B C 1
ATOM 8719 O O . SER B 1 520 ? -5.188 39.812 12.406 1 76.06 520 SER B O 1
ATOM 8721 N N . GLU B 1 521 ? -5.621 38.562 14.125 1 75.06 521 GLU B N 1
ATOM 8722 C CA . GLU B 1 521 ? -4.652 39.25 14.977 1 75.06 521 GLU B CA 1
ATOM 8723 C C . GLU B 1 521 ? -3.221 38.906 14.57 1 75.06 521 GLU B C 1
ATOM 8725 O O . GLU B 1 521 ? -2.273 39.562 15 1 75.06 521 GLU B O 1
ATOM 8730 N N . ARG B 1 522 ? -3.115 38.031 13.695 1 82.31 522 ARG B N 1
ATOM 8731 C CA . ARG B 1 522 ? -1.807 37.594 13.211 1 82.31 522 ARG B CA 1
ATOM 8732 C C . ARG B 1 522 ? -1.093 38.719 12.477 1 82.31 522 ARG B C 1
ATOM 8734 O O . ARG B 1 522 ? 0.133 38.688 12.344 1 82.31 522 ARG B O 1
ATOM 8741 N N . VAL B 1 523 ? -1.833 39.688 12.031 1 87.25 523 VAL B N 1
ATOM 8742 C CA . VAL B 1 523 ? -1.249 40.812 11.281 1 87.25 523 VAL B CA 1
ATOM 8743 C C . VAL B 1 523 ? -0.246 41.531 12.164 1 87.25 523 VAL B C 1
ATOM 8745 O O . VAL B 1 523 ? 0.76 42.062 11.672 1 87.25 523 VAL B O 1
ATOM 8748 N N . LEU B 1 524 ? -0.474 41.5 13.414 1 85.38 524 LEU B N 1
ATOM 8749 C CA . LEU B 1 524 ? 0.419 42.188 14.344 1 85.38 524 LEU B CA 1
ATOM 8750 C C . LEU B 1 524 ? 1.754 41.469 14.445 1 85.38 524 LEU B C 1
ATOM 8752 O O . LEU B 1 524 ? 2.785 42.094 14.711 1 85.38 524 LEU B O 1
ATOM 8756 N N . ASP B 1 525 ? 1.775 40.188 14.297 1 89.06 525 ASP B N 1
ATOM 8757 C CA . ASP B 1 525 ? 3.016 39.406 14.328 1 89.06 525 ASP B CA 1
ATOM 8758 C C . ASP B 1 525 ? 3.967 39.875 13.219 1 89.06 525 ASP B C 1
ATOM 8760 O O . ASP B 1 525 ? 5.184 39.906 13.422 1 89.06 525 ASP B O 1
ATOM 8764 N N . PHE B 1 526 ? 3.396 40.25 12.125 1 90.88 526 PHE B N 1
ATOM 8765 C CA . PHE B 1 526 ? 4.215 40.656 11 1 90.88 526 PHE B CA 1
ATOM 8766 C C . PHE B 1 526 ? 4.832 42.031 11.273 1 90.88 526 PHE B C 1
ATOM 8768 O O . PHE B 1 526 ? 5.977 42.281 10.883 1 90.88 526 PHE B O 1
ATOM 8775 N N . SER B 1 527 ? 4.047 42.844 11.891 1 88.44 527 SER B N 1
ATOM 8776 C CA . SER B 1 527 ? 4.574 44.156 12.25 1 88.44 527 SER B CA 1
ATOM 8777 C C . SER B 1 527 ? 5.715 44.031 13.258 1 88.44 527 SER B C 1
ATOM 8779 O O . SER B 1 527 ? 6.699 44.781 13.18 1 88.44 527 SER B O 1
ATOM 8781 N N . VAL B 1 528 ? 5.559 43.125 14.203 1 87.44 528 VAL B N 1
ATOM 8782 C CA . VAL B 1 528 ? 6.602 42.906 15.195 1 87.44 528 VAL B CA 1
ATOM 8783 C C . VAL B 1 528 ? 7.852 42.344 14.508 1 87.44 528 VAL B C 1
ATOM 8785 O O . VAL B 1 528 ? 8.969 42.812 14.773 1 87.44 528 VAL B O 1
ATOM 8788 N N . LEU B 1 529 ? 7.641 41.406 13.68 1 92.25 529 LEU B N 1
ATOM 8789 C CA . LEU B 1 529 ? 8.75 40.812 12.945 1 92.25 529 LEU B CA 1
ATOM 8790 C C . LEU B 1 529 ? 9.492 41.875 12.133 1 92.25 529 LEU B C 1
ATOM 8792 O O . LEU B 1 529 ? 10.727 41.906 12.117 1 92.25 529 LEU B O 1
ATOM 8796 N N . LEU B 1 530 ? 8.75 42.75 11.484 1 92.69 530 LEU B N 1
ATOM 8797 C CA . LEU B 1 530 ? 9.359 43.875 10.734 1 92.69 530 LEU B CA 1
ATOM 8798 C C . LEU B 1 530 ? 10.188 44.75 11.656 1 92.69 530 LEU B C 1
ATOM 8800 O O . LEU B 1 530 ? 11.305 45.156 11.297 1 92.69 530 LEU B O 1
ATOM 8804 N N . GLY B 1 531 ? 9.625 45.031 12.766 1 89.69 531 GLY B N 1
ATOM 8805 C CA . GLY B 1 531 ? 10.352 45.812 13.742 1 89.69 531 GLY B CA 1
ATOM 8806 C C . GLY B 1 531 ? 11.688 45.219 14.133 1 89.69 531 GLY B C 1
ATOM 8807 O O . GLY B 1 531 ? 12.695 45.906 14.227 1 89.69 531 GLY B O 1
ATOM 8808 N N . LEU B 1 532 ? 11.695 43.969 14.383 1 90.12 532 LEU B N 1
ATOM 8809 C CA . LEU B 1 532 ? 12.914 43.25 14.75 1 90.12 532 LEU B CA 1
ATOM 8810 C C . LEU B 1 532 ? 13.922 43.281 13.602 1 90.12 532 LEU B C 1
ATOM 8812 O O . LEU B 1 532 ? 15.117 43.438 13.828 1 90.12 532 LEU B O 1
ATOM 8816 N N . LEU B 1 533 ? 13.438 43.125 12.391 1 92.81 533 LEU B N 1
ATOM 8817 C CA . LEU B 1 533 ? 14.289 43.156 11.211 1 92.81 533 LEU B CA 1
ATOM 8818 C C . LEU B 1 533 ? 14.938 44.531 11.039 1 92.81 533 LEU B C 1
ATOM 8820 O O . LEU B 1 533 ? 16.125 44.625 10.742 1 92.81 533 LEU B O 1
ATOM 8824 N N . ILE B 1 534 ? 14.172 45.5 11.266 1 90.88 534 ILE B N 1
ATOM 8825 C CA . ILE B 1 534 ? 14.664 46.875 11.141 1 90.88 534 ILE B CA 1
ATOM 8826 C C . ILE B 1 534 ? 15.719 47.156 12.211 1 90.88 534 ILE B C 1
ATOM 8828 O O . ILE B 1 534 ? 16.766 47.75 11.93 1 90.88 534 ILE B O 1
ATOM 8832 N N . ALA B 1 535 ? 15.484 46.625 13.359 1 88.25 535 ALA B N 1
ATOM 8833 C CA . ALA B 1 535 ? 16.328 46.938 14.508 1 88.25 535 ALA B CA 1
ATOM 8834 C C . ALA B 1 535 ? 17.625 46.125 14.461 1 88.25 535 ALA B C 1
ATOM 8836 O O . ALA B 1 535 ? 18.672 46.594 14.914 1 88.25 535 ALA B O 1
ATOM 8837 N N . ASN B 1 536 ? 17.594 44.969 13.938 1 90.94 536 ASN B N 1
ATOM 8838 C CA . ASN B 1 536 ? 18.719 44.062 14.164 1 90.94 536 ASN B CA 1
ATOM 8839 C C . ASN B 1 536 ? 19.328 43.594 12.852 1 90.94 536 ASN B C 1
ATOM 8841 O O . ASN B 1 536 ? 20.094 42.625 12.836 1 90.94 536 ASN B O 1
ATOM 8845 N N . SER B 1 537 ? 18.953 44.125 11.781 1 91.62 537 SER B N 1
ATOM 8846 C CA . SER B 1 537 ? 19.578 43.781 10.5 1 91.62 537 SER B CA 1
ATOM 8847 C C . SER B 1 537 ? 20.031 45.062 9.766 1 91.62 537 SER B C 1
ATOM 8849 O O . SER B 1 537 ? 19.891 46.156 10.281 1 91.62 537 SER B O 1
ATOM 8851 N N . ASP B 1 538 ? 20.641 44.938 8.586 1 90.19 538 ASP B N 1
ATOM 8852 C CA . ASP B 1 538 ? 21.125 46.062 7.797 1 90.19 538 ASP B CA 1
ATOM 8853 C C . ASP B 1 538 ? 20.078 46.531 6.801 1 90.19 538 ASP B C 1
ATOM 8855 O O . ASP B 1 538 ? 20.406 47.156 5.777 1 90.19 538 ASP B O 1
ATOM 8859 N N . TYR B 1 539 ? 18.859 46.25 7.172 1 92.44 539 TYR B N 1
ATOM 8860 C CA . TYR B 1 539 ? 17.75 46.531 6.266 1 92.44 539 TYR B CA 1
ATOM 8861 C C . TYR B 1 539 ? 17.703 48 5.891 1 92.44 539 TYR B C 1
ATOM 8863 O O . TYR B 1 539 ? 17.625 48.344 4.711 1 92.44 539 TYR B O 1
ATOM 8871 N N . LEU B 1 540 ? 17.828 48.906 6.832 1 88.81 540 LEU B N 1
ATOM 8872 C CA . LEU B 1 540 ? 17.75 50.344 6.586 1 88.81 540 LEU B CA 1
ATOM 8873 C C . LEU B 1 540 ? 18.984 50.844 5.828 1 88.81 540 LEU B C 1
ATOM 8875 O O . LEU B 1 540 ? 18.875 51.656 4.922 1 88.81 540 LEU B O 1
ATOM 8879 N N . ASN B 1 541 ? 20.156 50.219 6.148 1 88.06 541 ASN B N 1
ATOM 8880 C CA . ASN B 1 541 ? 21.422 50.625 5.52 1 88.06 541 ASN B CA 1
ATOM 8881 C C . ASN B 1 541 ? 21.469 50.188 4.059 1 88.06 541 ASN B C 1
ATOM 8883 O O . ASN B 1 541 ? 22.203 50.781 3.26 1 88.06 541 ASN B O 1
ATOM 8887 N N . ARG B 1 542 ? 20.703 49.219 3.785 1 89.19 542 ARG B N 1
ATOM 8888 C CA . ARG B 1 542 ? 20.703 48.719 2.424 1 89.19 542 ARG B CA 1
ATOM 8889 C C . ARG B 1 542 ? 19.656 49.406 1.57 1 89.19 542 ARG B C 1
ATOM 8891 O O . ARG B 1 542 ? 19.344 48.969 0.464 1 89.19 542 ARG B O 1
ATOM 8898 N N . GLY B 1 543 ? 19.047 50.469 2.057 1 86.81 543 GLY B N 1
ATOM 8899 C CA . GLY B 1 543 ? 18.141 51.281 1.245 1 86.81 543 GLY B CA 1
ATOM 8900 C C . GLY B 1 543 ? 16.672 51 1.556 1 86.81 543 GLY B C 1
ATOM 8901 O O . GLY B 1 543 ? 15.789 51.531 0.884 1 86.81 543 GLY B O 1
ATOM 8902 N N . ALA B 1 544 ? 16.391 50.219 2.564 1 89.31 544 ALA B N 1
ATOM 8903 C CA . ALA B 1 544 ? 15.031 49.938 3.018 1 89.31 544 ALA B CA 1
ATOM 8904 C C . ALA B 1 544 ? 14.172 49.406 1.88 1 89.31 544 ALA B C 1
ATOM 8906 O O . ALA B 1 544 ? 13.156 50 1.52 1 89.31 544 ALA B O 1
ATOM 8907 N N . TYR B 1 545 ? 14.586 48.312 1.33 1 89.38 545 TYR B N 1
ATOM 8908 C CA . TYR B 1 545 ? 13.867 47.625 0.26 1 89.38 545 TYR B CA 1
ATOM 8909 C C . TYR B 1 545 ? 12.367 47.625 0.52 1 89.38 545 TYR B C 1
ATOM 8911 O O . TYR B 1 545 ? 11.914 47.219 1.583 1 89.38 545 TYR B O 1
ATOM 8919 N N . ARG B 1 546 ? 11.461 48.281 -0.304 1 92.25 546 ARG B N 1
ATOM 8920 C CA . ARG B 1 546 ? 10.008 48.406 -0.264 1 92.25 546 ARG B CA 1
ATOM 8921 C C . ARG B 1 546 ? 9.555 49.188 0.963 1 92.25 546 ARG B C 1
ATOM 8923 O O . ARG B 1 546 ? 8.469 48.938 1.495 1 92.25 546 ARG B O 1
ATOM 8930 N N . GLY B 1 547 ? 10.383 50.031 1.386 1 92.12 547 GLY B N 1
ATOM 8931 C CA . GLY B 1 547 ? 10.133 50.781 2.605 1 92.12 547 GLY B CA 1
ATOM 8932 C C . GLY B 1 547 ? 8.883 51.625 2.535 1 92.12 547 GLY B C 1
ATOM 8933 O O . GLY B 1 547 ? 8.117 51.688 3.496 1 92.12 547 GLY B O 1
ATOM 8934 N N . ARG B 1 548 ? 8.656 52.219 1.446 1 91.56 548 ARG B N 1
ATOM 8935 C CA . ARG B 1 548 ? 7.496 53.094 1.296 1 91.56 548 ARG B CA 1
ATOM 8936 C C . ARG B 1 548 ? 6.195 52.312 1.34 1 91.56 548 ARG B C 1
ATOM 8938 O O . ARG B 1 548 ? 5.219 52.75 1.961 1 91.56 548 ARG B O 1
ATOM 8945 N N . GLU B 1 549 ? 6.234 51.25 0.667 1 93.31 549 GLU B N 1
ATOM 8946 C CA . GLU B 1 549 ? 5.055 50.375 0.684 1 93.31 549 GLU B CA 1
ATOM 8947 C C . GLU B 1 549 ? 4.762 49.875 2.094 1 93.31 549 GLU B C 1
ATOM 8949 O O . GLU B 1 549 ? 3.605 49.844 2.521 1 93.31 549 GLU B O 1
ATOM 8954 N N . LEU B 1 550 ? 5.801 49.469 2.797 1 94.25 550 LEU B N 1
ATOM 8955 C CA . LEU B 1 550 ? 5.664 48.969 4.164 1 94.25 550 LEU B CA 1
ATOM 8956 C C . LEU B 1 550 ? 5.121 50.062 5.082 1 94.25 550 LEU B C 1
ATOM 8958 O O . LEU B 1 550 ? 4.25 49.812 5.914 1 94.25 550 LEU B O 1
ATOM 8962 N N . MET B 1 551 ? 5.625 51.25 4.855 1 91.5 551 MET B N 1
ATOM 8963 C CA . MET B 1 551 ? 5.168 52.375 5.648 1 91.5 551 MET B CA 1
ATOM 8964 C C . MET B 1 551 ? 3.678 52.625 5.43 1 91.5 551 MET B C 1
ATOM 8966 O O . MET B 1 551 ? 2.939 52.875 6.387 1 91.5 551 MET B O 1
ATOM 8970 N N . HIS B 1 552 ? 3.297 52.562 4.234 1 91.69 552 HIS B N 1
ATOM 8971 C CA . HIS B 1 552 ? 1.89 52.75 3.91 1 91.69 552 HIS B CA 1
ATOM 8972 C C . HIS B 1 552 ? 1.02 51.688 4.555 1 91.69 552 HIS B C 1
ATOM 8974 O O . HIS B 1 552 ? -0.029 52 5.129 1 91.69 552 HIS B O 1
ATOM 8980 N N . SER B 1 553 ? 1.438 50.5 4.434 1 92.06 553 SER B N 1
ATOM 8981 C CA . SER B 1 553 ? 0.685 49.375 5 1 92.06 553 SER B CA 1
ATOM 8982 C C . SER B 1 553 ? 0.563 49.5 6.516 1 92.06 553 SER B C 1
ATOM 8984 O O . SER B 1 553 ? -0.488 49.219 7.086 1 92.06 553 SER B O 1
ATOM 8986 N N . LEU B 1 554 ? 1.62 49.906 7.164 1 91.31 554 LEU B N 1
ATOM 8987 C CA . LEU B 1 554 ? 1.608 50.094 8.609 1 91.31 554 LEU B CA 1
ATOM 8988 C C . LEU B 1 554 ? 0.679 51.25 9 1 91.31 554 LEU B C 1
ATOM 8990 O O . LEU B 1 554 ? -0.021 51.156 10.016 1 91.31 554 LEU B O 1
ATOM 8994 N N . GLU B 1 555 ? 0.695 52.219 8.188 1 89.75 555 GLU B N 1
ATOM 8995 C CA . GLU B 1 555 ? -0.181 53.375 8.445 1 89.75 555 GLU B CA 1
ATOM 8996 C C . GLU B 1 555 ? -1.649 52.969 8.398 1 89.75 555 GLU B C 1
ATOM 8998 O O . GLU B 1 555 ? -2.441 53.375 9.25 1 89.75 555 GLU B O 1
ATOM 9003 N N . VAL B 1 556 ? -1.942 52.219 7.43 1 88.88 556 VAL B N 1
ATOM 9004 C CA . VAL B 1 556 ? -3.311 51.719 7.289 1 88.88 556 VAL B CA 1
ATOM 9005 C C . VAL B 1 556 ? -3.676 50.875 8.5 1 88.88 556 VAL B C 1
ATOM 9007 O O . VAL B 1 556 ? -4.773 51 9.047 1 88.88 556 VAL B O 1
ATOM 9010 N N . LEU B 1 557 ? -2.787 50.031 8.922 1 88.19 557 LEU B N 1
ATOM 9011 C CA . LEU B 1 557 ? -3.008 49.156 10.07 1 88.19 557 LEU B CA 1
ATOM 9012 C C . LEU B 1 557 ? -3.229 49.969 11.344 1 88.19 557 LEU B C 1
ATOM 9014 O O . LEU B 1 557 ? -4.105 49.625 12.148 1 88.19 557 LEU B O 1
ATOM 9018 N N . LEU B 1 558 ? -2.502 51.031 11.539 1 87.44 558 LEU B N 1
ATOM 9019 C CA . LEU B 1 558 ? -2.537 51.844 12.758 1 87.44 558 LEU B CA 1
ATOM 9020 C C . LEU B 1 558 ? -3.785 52.719 12.789 1 87.44 558 LEU B C 1
ATOM 9022 O O . LEU B 1 558 ? -4.188 53.188 13.859 1 87.44 558 LEU B O 1
ATOM 9026 N N . GLN B 1 559 ? -4.312 52.875 11.656 1 84.31 559 GLN B N 1
ATOM 9027 C CA . GLN B 1 559 ? -5.527 53.688 11.586 1 84.31 559 GLN B CA 1
ATOM 9028 C C . GLN B 1 559 ? -6.766 52.844 11.875 1 84.31 559 GLN B C 1
ATOM 9030 O O . GLN B 1 559 ? -7.832 53.375 12.188 1 84.31 559 GLN B O 1
ATOM 9035 N N . GLU B 1 560 ? -6.52 51.625 11.773 1 77.62 560 GLU B N 1
ATOM 9036 C CA . GLU B 1 560 ? -7.648 50.75 12.047 1 77.62 560 GLU B CA 1
ATOM 9037 C C . GLU B 1 560 ? -8.047 50.781 13.523 1 77.62 560 GLU B C 1
ATOM 9039 O O . GLU B 1 560 ? -7.188 50.812 14.406 1 77.62 560 GLU B O 1
ATOM 9044 N N . GLU B 1 561 ? -9.258 51.469 13.953 1 60.31 561 GLU B N 1
ATOM 9045 C CA . GLU B 1 561 ? -9.773 51.562 15.312 1 60.31 561 GLU B CA 1
ATOM 9046 C C . GLU B 1 561 ? -9.844 50.188 15.961 1 60.31 561 GLU B C 1
ATOM 9048 O O . GLU B 1 561 ? -10.492 49.281 15.445 1 60.31 561 GLU B O 1
ATOM 9053 N N . PRO B 1 562 ? -8.789 49.969 16.844 1 59.03 562 PRO B N 1
ATOM 9054 C CA . PRO B 1 562 ? -8.906 48.688 17.5 1 59.03 562 PRO B CA 1
ATOM 9055 C C . PRO B 1 562 ? -10.336 48.375 17.969 1 59.03 562 PRO B C 1
ATOM 9057 O O . PRO B 1 562 ? -10.961 49.219 18.609 1 59.03 562 PRO B O 1
ATOM 9060 N N . THR B 1 563 ? -11.086 47.625 17.266 1 54.84 563 THR B N 1
ATOM 9061 C CA . THR B 1 563 ? -12.414 47.312 17.781 1 54.84 563 THR B CA 1
ATOM 9062 C C . THR B 1 563 ? -12.406 47.219 19.297 1 54.84 563 THR B C 1
ATOM 9064 O O . THR B 1 563 ? -11.398 46.844 19.891 1 54.84 563 THR B O 1
ATOM 9067 N N . GLU B 1 564 ? -13.422 47.781 20 1 51.91 564 GLU B N 1
ATOM 9068 C CA . GLU B 1 564 ? -13.695 47.75 21.438 1 51.91 564 GLU B CA 1
ATOM 9069 C C . GLU B 1 564 ? -13.055 46.531 22.094 1 51.91 564 GLU B C 1
ATOM 9071 O O . GLU B 1 564 ? -12.695 46.562 23.281 1 51.91 564 GLU B O 1
ATOM 9076 N N . LYS B 1 565 ? -13.039 45.344 21.453 1 51.09 565 LYS B N 1
ATOM 9077 C CA . LYS B 1 565 ? -12.875 44.031 22.062 1 51.09 565 LYS B CA 1
ATOM 9078 C C . LYS B 1 565 ? -11.406 43.656 22.188 1 51.09 565 LYS B C 1
ATOM 9080 O O . LYS B 1 565 ? -11.031 42.812 23.016 1 51.09 565 LYS B O 1
ATOM 9085 N N . ILE B 1 566 ? -10.523 44.094 21.375 1 53.38 566 ILE B N 1
ATOM 9086 C CA . ILE B 1 566 ? -9.234 43.438 21.453 1 53.38 566 ILE B CA 1
ATOM 9087 C C . ILE B 1 566 ? -8.359 44.125 22.5 1 53.38 566 ILE B C 1
ATOM 9089 O O . ILE B 1 566 ? -7.633 45.062 22.188 1 53.38 566 ILE B O 1
ATOM 9093 N N . THR B 1 567 ? -8.781 44.344 23.719 1 58.38 567 THR B N 1
ATOM 9094 C CA . THR B 1 567 ? -8.227 45.031 24.875 1 58.38 567 THR B CA 1
ATOM 9095 C C . THR B 1 567 ? -7.145 44.188 25.547 1 58.38 567 THR B C 1
ATOM 9097 O O . THR B 1 567 ? -6.613 44.562 26.594 1 58.38 567 THR B O 1
ATOM 9100 N N . SER B 1 568 ? -6.73 43.125 24.922 1 70.5 568 SER B N 1
ATOM 9101 C CA . SER B 1 568 ? -5.758 42.375 25.703 1 70.5 568 SER B CA 1
ATOM 9102 C C . SER B 1 568 ? -4.398 43.062 25.719 1 70.5 568 SER B C 1
ATOM 9104 O O . SER B 1 568 ? -4.07 43.812 24.797 1 70.5 568 SER B O 1
ATOM 9106 N N . VAL B 1 569 ? -3.773 43.094 26.922 1 69.81 569 VAL B N 1
ATOM 9107 C CA . VAL B 1 569 ? -2.447 43.656 27.141 1 69.81 569 VAL B CA 1
ATOM 9108 C C . VAL B 1 569 ? -1.513 43.219 26.016 1 69.81 569 VAL B C 1
ATOM 9110 O O . VAL B 1 569 ? -0.701 44.031 25.531 1 69.81 569 VAL B O 1
ATOM 9113 N N . THR B 1 570 ? -1.729 42.094 25.562 1 72.62 570 THR B N 1
ATOM 9114 C CA . THR B 1 570 ? -0.886 41.531 24.5 1 72.62 570 THR B CA 1
ATOM 9115 C C . THR B 1 570 ? -1.137 42.281 23.188 1 72.62 570 THR B C 1
ATOM 9117 O O . THR B 1 570 ? -0.196 42.594 22.453 1 72.62 570 THR B O 1
ATOM 9120 N N . PHE B 1 571 ? -2.309 42.594 23 1 77.25 571 PHE B N 1
ATOM 9121 C CA . PHE B 1 571 ? -2.674 43.312 21.781 1 77.25 571 PHE B CA 1
ATOM 9122 C C . PHE B 1 571 ? -2.084 44.719 21.797 1 77.25 571 PHE B C 1
ATOM 9124 O O . PHE B 1 571 ? -1.506 45.156 20.797 1 77.25 571 PHE B O 1
ATOM 9131 N N . LYS B 1 572 ? -2.207 45.312 22.922 1 76.38 572 LYS B N 1
ATOM 9132 C CA . LYS B 1 572 ? -1.714 46.688 23.047 1 76.38 572 LYS B CA 1
ATOM 9133 C C . LYS B 1 572 ? -0.209 46.75 22.797 1 76.38 572 LYS B C 1
ATOM 9135 O O . LYS B 1 572 ? 0.276 47.656 22.109 1 76.38 572 LYS B O 1
ATOM 9140 N N . ARG B 1 573 ? 0.45 45.812 23.312 1 76.38 573 ARG B N 1
ATOM 9141 C CA . ARG B 1 573 ? 1.9 45.75 23.156 1 76.38 573 ARG B CA 1
ATOM 9142 C C . ARG B 1 573 ? 2.293 45.531 21.703 1 76.38 573 ARG B C 1
ATOM 9144 O O . ARG B 1 573 ? 3.209 46.188 21.188 1 76.38 573 ARG B O 1
ATOM 9151 N N . ARG B 1 574 ? 1.622 44.688 21.062 1 80.06 574 ARG B N 1
ATOM 9152 C CA . ARG B 1 574 ? 1.929 44.375 19.672 1 80.06 574 ARG B CA 1
ATOM 9153 C C . ARG B 1 574 ? 1.575 45.531 18.766 1 80.06 574 ARG B C 1
ATOM 9155 O O . ARG B 1 574 ? 2.291 45.812 17.797 1 80.06 574 ARG B O 1
ATOM 9162 N N . PHE B 1 575 ? 0.568 46.156 19.188 1 83.19 575 PHE B N 1
ATOM 9163 C CA . PHE B 1 575 ? 0.145 47.312 18.422 1 83.19 575 PHE B CA 1
ATOM 9164 C C . PHE B 1 575 ? 1.139 48.469 18.578 1 83.19 575 PHE B C 1
ATOM 9166 O O . PHE B 1 575 ? 1.435 49.156 17.625 1 83.19 575 PHE B O 1
ATOM 9173 N N . GLU B 1 576 ? 1.593 48.562 19.766 1 82.94 576 GLU B N 1
ATOM 9174 C CA . GLU B 1 576 ? 2.615 49.562 20.016 1 82.94 576 GLU B CA 1
ATOM 9175 C C . GLU B 1 576 ? 3.885 49.281 19.219 1 82.94 576 GLU B C 1
ATOM 9177 O O . GLU B 1 576 ? 4.543 50.219 18.75 1 82.94 576 GLU B O 1
ATOM 9182 N N . CYS B 1 577 ? 4.215 48.031 19.125 1 81.06 577 CYS B N 1
ATOM 9183 C CA . CYS B 1 577 ? 5.379 47.656 18.344 1 81.06 577 CYS B CA 1
ATOM 9184 C C . CYS B 1 577 ? 5.207 48.062 16.875 1 81.06 577 CYS B C 1
ATOM 9186 O O . CYS B 1 577 ? 6.168 48.5 16.234 1 81.06 577 CYS B O 1
ATOM 9188 N N . ALA B 1 578 ? 4.016 47.938 16.422 1 84.88 578 ALA B N 1
ATOM 9189 C CA . ALA B 1 578 ? 3.723 48.344 15.047 1 84.88 578 ALA B CA 1
ATOM 9190 C C . ALA B 1 578 ? 3.936 49.844 14.875 1 84.88 578 ALA B C 1
ATOM 9192 O O . ALA B 1 578 ? 4.465 50.281 13.852 1 84.88 578 ALA B O 1
ATOM 9193 N N . ARG B 1 579 ? 3.57 50.562 15.859 1 87.25 579 ARG B N 1
ATOM 9194 C CA . ARG B 1 579 ? 3.742 52 15.836 1 87.25 579 ARG B CA 1
ATOM 9195 C C . ARG B 1 579 ? 5.219 52.375 15.812 1 87.25 579 ARG B C 1
ATOM 9197 O O . ARG B 1 579 ? 5.625 53.281 15.078 1 87.25 579 ARG B O 1
ATOM 9204 N N . ILE B 1 580 ? 5.941 51.719 16.594 1 86.19 580 ILE B N 1
ATOM 9205 C CA . ILE B 1 580 ? 7.375 51.969 16.656 1 86.19 580 ILE B CA 1
ATOM 9206 C C . ILE B 1 580 ? 8.023 51.656 15.312 1 86.19 580 ILE B C 1
ATOM 9208 O O . ILE B 1 580 ? 8.867 52.406 14.836 1 86.19 580 ILE B O 1
ATOM 9212 N N . SER B 1 581 ? 7.613 50.594 14.75 1 86.31 581 SER B N 1
ATOM 9213 C CA . SER B 1 581 ? 8.156 50.188 13.453 1 86.31 581 SER B CA 1
ATOM 9214 C C . SER B 1 581 ? 7.836 51.25 12.383 1 86.31 581 SER B C 1
ATOM 9216 O O . SER B 1 581 ? 8.68 51.562 11.547 1 86.31 581 SER B O 1
ATOM 9218 N N . TYR B 1 582 ? 6.645 51.75 12.43 1 89.75 582 TYR B N 1
ATOM 9219 C CA . TYR B 1 582 ? 6.234 52.781 11.508 1 89.75 582 TYR B CA 1
ATOM 9220 C C . TYR B 1 582 ? 7.098 54.031 11.672 1 89.75 582 TYR B C 1
ATOM 9222 O O . TYR B 1 582 ? 7.582 54.594 10.688 1 89.75 582 TYR B O 1
ATOM 9230 N N . SER B 1 583 ? 7.305 54.438 12.891 1 89.31 583 SER B N 1
ATOM 9231 C CA . SER B 1 583 ? 8.078 55.625 13.188 1 89.31 583 SER B CA 1
ATOM 9232 C C . SER B 1 583 ? 9.523 55.469 12.734 1 89.31 583 SER B C 1
ATOM 9234 O O . SER B 1 583 ? 10.125 56.438 12.227 1 89.31 583 SER B O 1
ATOM 9236 N N . ARG B 1 584 ? 10.047 54.344 12.945 1 85.94 584 ARG B N 1
ATOM 9237 C CA . ARG B 1 584 ? 11.43 54.094 12.562 1 85.94 584 ARG B CA 1
ATOM 9238 C C . ARG B 1 584 ? 11.586 54.094 11.039 1 85.94 584 ARG B C 1
ATOM 9240 O O . ARG B 1 584 ? 12.562 54.625 10.516 1 85.94 584 ARG B O 1
ATOM 9247 N N . LEU B 1 585 ? 10.711 53.531 10.445 1 88.62 585 LEU B N 1
ATOM 9248 C CA . LEU B 1 585 ? 10.75 53.469 8.992 1 88.62 585 LEU B CA 1
ATOM 9249 C C . LEU B 1 585 ? 10.57 54.875 8.383 1 88.62 585 LEU B C 1
ATOM 9251 O O . LEU B 1 585 ? 11.25 55.219 7.426 1 88.62 585 LEU B O 1
ATOM 9255 N N . ARG B 1 586 ? 9.648 55.594 8.977 1 88.69 586 ARG B N 1
ATOM 9256 C CA . ARG B 1 586 ? 9.398 56.969 8.523 1 88.69 586 ARG B CA 1
ATOM 9257 C C . ARG B 1 586 ? 10.641 57.844 8.688 1 88.69 586 ARG B C 1
ATOM 9259 O O . ARG B 1 586 ? 11 58.594 7.781 1 88.69 586 ARG B O 1
ATOM 9266 N N . SER B 1 587 ? 11.25 57.688 9.812 1 88.31 587 SER B N 1
ATOM 9267 C CA . SER B 1 587 ? 12.453 58.469 10.078 1 88.31 587 SER B CA 1
ATOM 9268 C C . SER B 1 587 ? 13.57 58.094 9.117 1 88.31 587 SER B C 1
ATOM 9270 O O . SER B 1 587 ? 14.328 58.969 8.672 1 88.31 587 SER B O 1
ATOM 9272 N N . ALA B 1 588 ? 13.68 56.906 8.852 1 85.19 588 ALA B N 1
ATOM 9273 C CA . ALA B 1 588 ? 14.742 56.438 7.973 1 85.19 588 ALA B CA 1
ATOM 9274 C C . ALA B 1 588 ? 14.5 56.875 6.531 1 85.19 588 ALA B C 1
ATOM 9276 O O . ALA B 1 588 ? 15.445 57.125 5.789 1 85.19 588 ALA B O 1
ATOM 9277 N N . LEU B 1 589 ? 13.273 56.938 6.125 1 86.44 589 LEU B N 1
ATOM 9278 C CA . LEU B 1 589 ? 12.945 57.25 4.738 1 86.44 589 LEU B CA 1
ATOM 9279 C C . LEU B 1 589 ? 12.859 58.75 4.52 1 86.44 589 LEU B C 1
ATOM 9281 O O . LEU B 1 589 ? 13.086 59.25 3.408 1 86.44 589 LEU B O 1
ATOM 9285 N N . GLN B 1 590 ? 12.359 59.562 5.496 1 80.31 590 GLN B N 1
ATOM 9286 C CA . GLN B 1 590 ? 12.281 61.031 5.359 1 80.31 590 GLN B CA 1
ATOM 9287 C C . GLN B 1 590 ? 13.648 61.656 5.551 1 80.31 590 GLN B C 1
ATOM 9289 O O . GLN B 1 590 ? 13.93 62.719 4.984 1 80.31 590 GLN B O 1
ATOM 9294 N N . GLY B 1 591 ? 14.492 61.219 6.453 1 63.22 591 GLY B N 1
ATOM 9295 C CA . GLY B 1 591 ? 15.812 61.812 6.609 1 63.22 591 GLY B CA 1
ATOM 9296 C C . GLY B 1 591 ? 16.719 61.562 5.414 1 63.22 591 GLY B C 1
ATOM 9297 O O . GLY B 1 591 ? 17.828 62.125 5.348 1 63.22 591 GLY B O 1
ATOM 9298 N N . LYS B 1 592 ? 16.578 60.719 4.535 1 49.66 592 LYS B N 1
ATOM 9299 C CA . LYS B 1 592 ? 17.359 60.719 3.303 1 49.66 592 LYS B CA 1
ATOM 9300 C C . LYS B 1 592 ? 16.703 61.594 2.246 1 49.66 592 LYS B C 1
ATOM 9302 O O . LYS B 1 592 ? 15.477 61.656 2.137 1 49.66 592 LYS B O 1
#